Protein AF-0000000066030253 (afdb_homodimer)

pLDDT: mean 91.16, std 13.2, range [18.81, 98.69]

Radius of gyration: 34.63 Å; Cα contacts (8 Å, |Δi|>4): 1656; chains: 2; bounding box: 94×96×103 Å

InterPro domains:
  IPR012148 Aromatic prenyltransferase DMATS-type, fungi [PIRSF000509] (20-435)
  IPR017795 Aromatic prenyltransferase, NscD-like [PF11991] (37-397)
  IPR017795 Aromatic prenyltransferase, NscD-like [PTHR40627] (14-435)
  IPR017795 Aromatic prenyltransferase, NscD-like [TIGR03429] (24-435)
  IPR017795 Aromatic prenyltransferase, NscD-like [cd13929] (42-435)
  IPR033964 Aromatic prenyltransferase [SFLDS00036] (20-435)

Secondary structure (DSSP, 8-state):
----------------------HHHHHHTT---SSHHHHHHHHHHHHHHHHHHHHSTT--HHHHHHHHHHIIIIIGGGS-SPP-TTS-----TT-SSSSEEEEEEEETTEEEEEEEE----HHHHHSSS-TT--SHHHHHHHHHHHTT----HHHHHHHHHHHSPPHHHHHHHHHHS-GGG-S----EEEEEEEETTEEEEEEEE--HHHHHHHTS-HHHHHHHHHHHH-TT-TTHHHHHHHHHHHHHHS-SSHHHHTT-SEEEEEEEEESS-TTT-EEEEEEEESEESHHHHHHHHTTTTT--SHHHHHHHHHHHHHHHHHTPPPEEPPPP-S---TT--S---EEEEEEEETT-SS-EEEEEEE-TTS-HHHHHHHHHHHHHHTT-HHHHHHHHHHHHHHSTTS-TTT--SSEEEEEEEEETTTEEEEEEEE-/----------------------HHHHHHTT---SSHHHHHHHHHHHHHHHHHHHHSTT--HHHHHHHHHHIIIIIGGGS-SPP-TTS-----TT-SSSSEEEEEEEETTEEEEEEEE----HHHHHSSS-TT--SHHHHHHHHHHHTT----HHHHHHHHHHHSPPHHHHHHHHHHS-GGG-S----EEEEEEEETTEEEEEEEE--HHHHHHHTS-HHHHHHHHHHHH-TT-TTHHHHHHHHHHHHHHS-SSHHHHTT-SEEEEEEEEESS-TTT-EEEEEEEESEESHHHHHHHHTTTTT--SHHHHHHHHHHHHHHHHHTPPPEEPPPP-S---TT--S---EEEEEEEETT-SS-EEEEEEE-TTS-HHHHHHHHHHHHHHTT-HHHHHHHHHHHHHHSTTS-TTT--SSEEEEEEEEETTTEEEEEEEE-

Structure (mmCIF, N/CA/C/O backbone):
data_AF-0000000066030253-model_v1
#
loop_
_entity.id
_entity.type
_entity.pdbx_description
1 polymer 'Prenyltransferase nanD'
#
loop_
_atom_site.group_PDB
_atom_site.id
_atom_site.type_symbol
_atom_site.label_atom_id
_atom_site.label_alt_id
_atom_site.label_comp_id
_atom_site.label_asym_id
_atom_site.label_entity_id
_atom_site.label_seq_id
_atom_site.pdbx_PDB_ins_code
_atom_site.Cartn_x
_atom_site.Cartn_y
_atom_site.Cartn_z
_atom_site.occupancy
_atom_site.B_iso_or_equiv
_atom_site.auth_seq_id
_atom_site.auth_comp_id
_atom_site.auth_asym_id
_atom_site.auth_atom_id
_atom_site.pdbx_PDB_model_num
ATOM 1 N N . MET A 1 1 ? 11.656 -17.781 67.688 1 18.81 1 MET A N 1
ATOM 2 C CA . MET A 1 1 ? 12.453 -17.172 66.625 1 18.81 1 MET A CA 1
ATOM 3 C C . MET A 1 1 ? 12.305 -17.953 65.312 1 18.81 1 MET A C 1
ATOM 5 O O . MET A 1 1 ? 12.93 -19 65.125 1 18.81 1 MET A O 1
ATOM 9 N N . ALA A 1 2 ? 10.984 -18.094 65 1 29.27 2 ALA A N 1
ATOM 10 C CA . ALA A 1 2 ? 10.617 -18.812 63.75 1 29.27 2 ALA A CA 1
ATOM 11 C C . ALA A 1 2 ? 11.281 -18.172 62.531 1 29.27 2 ALA A C 1
ATOM 13 O O . ALA A 1 2 ? 11.219 -16.969 62.344 1 29.27 2 ALA A O 1
ATOM 14 N N . ILE A 1 3 ? 12.383 -18.828 61.969 1 27.61 3 ILE A N 1
ATOM 15 C CA . ILE A 1 3 ? 13.18 -18.469 60.812 1 27.61 3 ILE A CA 1
ATOM 16 C C . ILE A 1 3 ? 12.281 -18.312 59.594 1 27.61 3 ILE A C 1
ATOM 18 O O . ILE A 1 3 ? 11.609 -19.266 59.188 1 27.61 3 ILE A O 1
ATOM 22 N N . ILE A 1 4 ? 11.789 -17.094 59.344 1 32.75 4 ILE A N 1
ATOM 23 C CA . ILE A 1 4 ? 11.023 -16.75 58.156 1 32.75 4 ILE A CA 1
ATOM 24 C C . ILE A 1 4 ? 11.859 -17.031 56.906 1 32.75 4 ILE A C 1
ATOM 26 O O . ILE A 1 4 ? 12.945 -16.469 56.75 1 32.75 4 ILE A O 1
ATOM 30 N N . GLU A 1 5 ? 11.75 -18.234 56.406 1 33.09 5 GLU A N 1
ATOM 31 C CA . GLU A 1 5 ? 12.406 -18.594 55.156 1 33.09 5 GLU A CA 1
ATOM 32 C C . GLU A 1 5 ? 12.062 -17.594 54.031 1 33.09 5 GLU A C 1
ATOM 34 O O . GLU A 1 5 ? 10.898 -17.25 53.844 1 33.09 5 GLU A O 1
ATOM 39 N N . PRO A 1 6 ? 13.078 -16.797 53.562 1 33.38 6 PRO A N 1
ATOM 40 C CA . PRO A 1 6 ? 12.906 -15.812 52.5 1 33.38 6 PRO A CA 1
ATOM 41 C C . PRO A 1 6 ? 12.336 -16.438 51.219 1 33.38 6 PRO A C 1
ATOM 43 O O . PRO A 1 6 ? 12.789 -17.5 50.781 1 33.38 6 PRO A O 1
ATOM 46 N N . GLN A 1 7 ? 11.039 -16.234 51 1 31.19 7 GLN A N 1
ATOM 47 C CA . GLN A 1 7 ? 10.414 -16.609 49.719 1 31.19 7 GLN A CA 1
ATOM 48 C C . GLN A 1 7 ? 11.141 -15.977 48.562 1 31.19 7 GLN A C 1
ATOM 50 O O . GLN A 1 7 ? 11.188 -14.75 48.438 1 31.19 7 GLN A O 1
ATOM 55 N N . MET A 1 8 ? 12.234 -16.641 48.094 1 31.48 8 MET A N 1
ATOM 56 C CA . MET A 1 8 ? 12.859 -16.219 46.844 1 31.48 8 MET A CA 1
ATOM 57 C C . MET A 1 8 ? 11.836 -16.141 45.719 1 31.48 8 MET A C 1
ATOM 59 O O . MET A 1 8 ? 11.211 -17.141 45.375 1 31.48 8 MET A O 1
ATOM 63 N N . GLU A 1 9 ? 11.094 -15.008 45.656 1 31.52 9 GLU A N 1
ATOM 64 C CA . GLU A 1 9 ? 10.273 -14.742 44.469 1 31.52 9 GLU A CA 1
ATOM 65 C C . GLU A 1 9 ? 11.102 -14.82 43.188 1 31.52 9 GLU A C 1
ATOM 67 O O . GLU A 1 9 ? 12.016 -14.016 43 1 31.52 9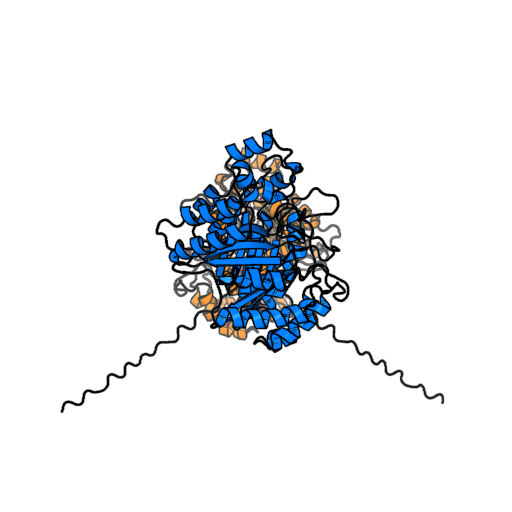 GLU A O 1
ATOM 72 N N . ASN A 1 10 ? 11.508 -15.984 42.781 1 31.47 10 ASN A N 1
ATOM 73 C CA . ASN A 1 10 ? 12.109 -16.141 41.438 1 31.47 10 ASN A CA 1
ATOM 74 C C . ASN A 1 10 ? 11.227 -15.531 40.344 1 31.47 10 ASN A C 1
ATOM 76 O O . ASN A 1 10 ? 10.258 -16.156 39.906 1 31.47 10 ASN A O 1
ATOM 80 N N . GLN A 1 11 ? 10.953 -14.164 40.438 1 31.77 11 GLN A N 1
ATOM 81 C CA . GLN A 1 11 ? 10.258 -13.531 39.312 1 31.77 11 GLN A CA 1
ATOM 82 C C . GLN A 1 11 ? 11.008 -13.75 38 1 31.77 11 GLN A C 1
ATOM 84 O O . GLN A 1 11 ? 11.953 -13.016 37.688 1 31.77 11 GLN A O 1
ATOM 89 N N . ASN A 1 12 ? 11.328 -14.938 37.688 1 32.12 12 ASN A N 1
ATOM 90 C CA . ASN A 1 12 ? 11.773 -15.141 36.312 1 32.12 12 ASN A CA 1
ATOM 91 C C . ASN A 1 12 ? 10.797 -14.523 35.312 1 32.12 12 ASN A C 1
ATOM 93 O O . ASN A 1 12 ? 9.836 -15.172 34.875 1 32.12 12 ASN A O 1
ATOM 97 N N . THR A 1 13 ? 10.484 -13.195 35.5 1 33.19 13 THR A N 1
ATOM 98 C CA . THR A 1 13 ? 9.758 -12.586 34.375 1 33.19 13 THR A CA 1
ATOM 99 C C . THR A 1 13 ? 10.5 -12.797 33.062 1 33.19 13 THR A C 1
ATOM 101 O O . THR A 1 13 ? 11.633 -12.336 32.906 1 33.19 13 THR A O 1
ATOM 104 N N . ILE A 1 14 ? 10.281 -13.836 32.406 1 36.03 14 ILE A N 1
ATOM 105 C CA . ILE A 1 14 ? 10.75 -13.984 31.016 1 36.03 14 ILE A CA 1
ATOM 106 C C . ILE A 1 14 ? 10.492 -12.695 30.25 1 36.03 14 ILE A C 1
ATOM 108 O O . ILE A 1 14 ? 9.367 -12.188 30.234 1 36.03 14 ILE A O 1
ATOM 112 N N . PRO A 1 15 ? 11.539 -11.953 30.062 1 37.56 15 PRO A N 1
ATOM 113 C CA . PRO A 1 15 ? 11.312 -10.75 29.25 1 37.56 15 PRO A CA 1
ATOM 114 C C . PRO A 1 15 ? 10.461 -11.023 28.016 1 37.56 15 PRO A C 1
ATOM 116 O O . PRO A 1 15 ? 10.719 -11.984 27.281 1 37.56 15 PRO A O 1
ATOM 119 N N . ILE A 1 16 ? 9.281 -10.742 28.031 1 37.81 16 ILE A N 1
ATOM 120 C CA . ILE A 1 16 ? 8.484 -10.789 26.797 1 37.81 16 ILE A CA 1
ATOM 121 C C . ILE A 1 16 ? 9.234 -10.094 25.672 1 37.81 16 ILE A C 1
ATOM 123 O O . ILE A 1 16 ? 9.422 -8.875 25.703 1 37.81 16 ILE A O 1
ATOM 127 N N . TYR A 1 17 ? 10.234 -10.57 25.203 1 42.41 17 TYR A N 1
ATOM 128 C CA . TYR A 1 17 ? 10.844 -10 24 1 42.41 17 TYR A CA 1
ATOM 129 C C . TYR A 1 17 ? 9.773 -9.609 22.984 1 42.41 17 TYR A C 1
ATOM 131 O O . TYR A 1 17 ? 8.969 -10.445 22.562 1 42.41 17 TYR A O 1
ATOM 139 N N . ALA A 1 18 ? 9.414 -8.469 23.156 1 53.91 18 ALA A N 1
ATOM 140 C CA . ALA A 1 18 ? 8.461 -7.863 22.219 1 53.91 18 ALA A CA 1
ATOM 141 C C . ALA A 1 18 ? 8.797 -8.234 20.781 1 53.91 18 ALA A C 1
ATOM 143 O O . ALA A 1 18 ? 9.938 -8.07 20.344 1 53.91 18 ALA A O 1
ATOM 144 N N . ARG A 1 19 ? 8.023 -9.141 20.109 1 74.5 19 ARG A N 1
ATOM 145 C CA . ARG A 1 19 ? 8.195 -9.578 18.734 1 74.5 19 ARG A CA 1
ATOM 146 C C . ARG A 1 19 ? 8.484 -8.406 17.812 1 74.5 19 ARG A C 1
ATOM 148 O O . ARG A 1 19 ? 7.867 -7.344 17.922 1 74.5 19 ARG A O 1
ATOM 155 N N . GLU A 1 20 ? 9.594 -8.461 17.016 1 86.56 20 GLU A N 1
ATOM 156 C CA . GLU A 1 20 ? 9.992 -7.434 16.062 1 86.56 20 GLU A CA 1
ATOM 157 C C . GLU A 1 20 ? 8.898 -7.184 15.023 1 86.56 20 GLU A C 1
ATOM 159 O O . GLU A 1 20 ? 8.266 -8.125 14.547 1 86.56 20 GLU A O 1
ATOM 164 N N . GLU A 1 21 ? 8.625 -5.988 14.797 1 92.88 21 GLU A N 1
ATOM 165 C CA . GLU A 1 21 ? 7.641 -5.598 13.797 1 92.88 21 GLU A CA 1
ATOM 166 C C . GLU A 1 21 ? 8.039 -6.102 12.406 1 92.88 21 GLU A C 1
ATOM 168 O O . GLU A 1 21 ? 9.211 -6.047 12.039 1 92.88 21 GLU A O 1
ATOM 173 N N . THR A 1 22 ? 7.051 -6.656 11.68 1 95.62 22 THR A N 1
ATOM 174 C CA . THR A 1 22 ? 7.277 -7.18 10.336 1 95.62 22 THR A CA 1
ATOM 175 C C . THR A 1 22 ? 6.559 -6.328 9.297 1 95.62 22 THR A C 1
ATOM 177 O O . THR A 1 22 ? 5.68 -5.531 9.641 1 95.62 22 THR A O 1
ATOM 180 N N . PRO A 1 23 ? 6.965 -6.445 8.039 1 97.69 23 PRO A N 1
ATOM 181 C CA . PRO A 1 23 ? 6.234 -5.754 6.973 1 97.69 23 PRO A CA 1
ATOM 182 C C . PRO A 1 23 ? 4.734 -6.051 6.996 1 97.69 23 PRO A C 1
ATOM 184 O O . PRO A 1 23 ? 3.924 -5.164 6.711 1 97.69 23 PRO A O 1
ATOM 187 N N . TYR A 1 24 ? 4.344 -7.266 7.336 1 97.62 24 TYR A N 1
ATOM 188 C CA . TYR A 1 24 ? 2.93 -7.609 7.438 1 97.62 24 TYR A CA 1
ATOM 189 C C . TYR A 1 24 ? 2.242 -6.77 8.516 1 97.62 24 TYR A C 1
ATOM 191 O O . TYR A 1 24 ? 1.151 -6.242 8.289 1 97.62 24 TYR A O 1
ATOM 199 N N . ASP A 1 25 ? 2.854 -6.672 9.641 1 97 25 ASP A N 1
ATOM 200 C CA . ASP A 1 25 ? 2.295 -5.875 10.727 1 97 25 ASP A CA 1
ATOM 201 C C . ASP A 1 25 ? 2.096 -4.422 10.297 1 97 25 ASP A C 1
ATOM 203 O O . ASP A 1 25 ? 1.035 -3.842 10.531 1 97 25 ASP A O 1
ATOM 207 N N . THR A 1 26 ? 3.127 -3.867 9.75 1 97.31 26 THR A N 1
ATOM 208 C CA . THR A 1 26 ? 3.143 -2.463 9.344 1 97.31 26 THR A CA 1
ATOM 209 C C . THR A 1 26 ? 2.07 -2.188 8.297 1 97.31 26 THR A C 1
ATOM 211 O O . THR A 1 26 ? 1.274 -1.258 8.445 1 97.31 26 THR A O 1
ATOM 214 N N . LEU A 1 27 ? 2.047 -3 7.25 1 97.94 27 LEU A N 1
ATOM 215 C CA . LEU A 1 27 ? 1.118 -2.787 6.145 1 97.94 27 LEU A CA 1
ATOM 216 C C . LEU A 1 27 ? -0.323 -3.002 6.594 1 97.94 27 LEU A C 1
ATOM 218 O O . LEU A 1 27 ? -1.243 -2.369 6.074 1 97.94 27 LEU A O 1
ATOM 222 N N . SER A 1 28 ? -0.516 -3.879 7.578 1 97.12 28 SER A N 1
ATOM 223 C CA . SER A 1 28 ? -1.854 -4.145 8.094 1 97.12 28 SER A CA 1
ATOM 224 C C . SER A 1 28 ? -2.432 -2.916 8.789 1 97.12 28 SER A C 1
ATOM 226 O O . SER A 1 28 ? -3.646 -2.812 8.977 1 97.12 28 SER A O 1
ATOM 228 N N . LYS A 1 29 ? -1.572 -1.98 9.172 1 94.62 29 LYS A N 1
ATOM 229 C CA . LYS A 1 29 ? -2.025 -0.758 9.836 1 94.62 29 LYS A CA 1
ATOM 230 C C . LYS A 1 29 ? -2.574 0.241 8.82 1 94.62 29 LYS A C 1
ATOM 232 O O . LYS A 1 29 ? -3.334 1.144 9.18 1 94.62 29 LYS A O 1
ATOM 237 N N . VAL A 1 30 ? -2.15 0.11 7.562 1 95.5 30 VAL A N 1
ATOM 238 C CA . VAL A 1 30 ? -2.412 1.215 6.645 1 95.5 30 VAL A CA 1
ATOM 239 C C . VAL A 1 30 ? -3.287 0.732 5.492 1 95.5 30 VAL A C 1
ATOM 241 O O . VAL A 1 30 ? -3.967 1.532 4.844 1 95.5 30 VAL A O 1
ATOM 244 N N . LEU A 1 31 ? -3.303 -0.567 5.238 1 96.44 31 LEU A N 1
ATOM 245 C CA . LEU A 1 31 ? -4.066 -1.086 4.109 1 96.44 31 LEU A CA 1
ATOM 246 C C . LEU A 1 31 ? -5.547 -1.195 4.457 1 96.44 31 LEU A C 1
ATOM 248 O O . LEU A 1 31 ? -5.898 -1.567 5.578 1 96.44 31 LEU A O 1
ATOM 252 N N . THR A 1 32 ? -6.379 -0.826 3.498 1 93.94 32 THR A N 1
ATOM 253 C CA . THR A 1 32 ? -7.816 -1.078 3.539 1 93.94 32 THR A CA 1
ATOM 254 C C . THR A 1 32 ? -8.258 -1.869 2.314 1 93.94 32 THR A C 1
ATOM 256 O O . THR A 1 32 ? -7.676 -1.74 1.237 1 93.94 32 THR A O 1
ATOM 259 N N . PHE A 1 33 ? -9.266 -2.66 2.504 1 95.38 33 PHE A N 1
ATOM 260 C CA . PHE A 1 33 ? -9.742 -3.512 1.418 1 95.38 33 PHE A CA 1
ATOM 261 C C . PHE A 1 33 ? -11.195 -3.207 1.087 1 95.38 33 PHE A C 1
ATOM 263 O O . PHE A 1 33 ? -11.969 -2.82 1.966 1 95.38 33 PHE A O 1
ATOM 270 N N . SER A 1 34 ? -11.586 -3.389 -0.087 1 93.56 34 SER A N 1
ATOM 271 C CA . SER A 1 34 ? -12.867 -2.957 -0.619 1 93.56 34 SER A CA 1
ATOM 272 C C . SER A 1 34 ? -14 -3.844 -0.112 1 93.56 34 SER A C 1
ATOM 274 O O . SER A 1 34 ? -15.172 -3.447 -0.145 1 93.56 34 SER A O 1
ATOM 276 N N . ASN A 1 35 ? -13.688 -5.066 0.256 1 94.12 35 ASN A N 1
ATOM 277 C CA . ASN A 1 35 ? -14.703 -5.988 0.75 1 94.12 35 ASN A CA 1
ATOM 278 C C . ASN A 1 35 ? -14.102 -7.031 1.691 1 94.12 35 ASN A C 1
ATOM 280 O O . ASN A 1 35 ? -12.883 -7.121 1.829 1 94.12 35 ASN A O 1
ATOM 284 N N . ILE A 1 36 ? -14.945 -7.785 2.303 1 94.5 36 ILE A N 1
ATOM 285 C CA . ILE A 1 36 ? -14.555 -8.719 3.355 1 94.5 36 ILE A CA 1
ATOM 286 C C . ILE A 1 36 ? -13.719 -9.852 2.756 1 94.5 36 ILE A C 1
ATOM 288 O O . ILE A 1 36 ? -12.805 -10.367 3.404 1 94.5 36 ILE A O 1
ATOM 292 N N . ASP A 1 37 ? -13.953 -10.281 1.503 1 94.56 37 ASP A N 1
ATOM 293 C CA . ASP A 1 37 ? -13.195 -11.344 0.865 1 94.56 37 ASP A CA 1
ATOM 294 C C . ASP A 1 37 ? -11.727 -10.945 0.685 1 94.56 37 ASP A C 1
ATOM 296 O O . ASP A 1 37 ? -10.828 -11.727 0.99 1 94.56 37 ASP A O 1
ATOM 300 N N . GLN A 1 38 ? -11.562 -9.742 0.22 1 96.94 38 GLN A N 1
ATOM 301 C CA . GLN A 1 38 ? -10.203 -9.242 0.047 1 96.94 38 GLN A CA 1
ATOM 302 C C . GLN A 1 38 ? -9.469 -9.156 1.385 1 96.94 38 GLN A C 1
ATOM 304 O O . GLN A 1 38 ? -8.297 -9.516 1.479 1 96.94 38 GLN A O 1
ATOM 309 N N . GLU A 1 39 ? -10.148 -8.711 2.348 1 97.25 39 GLU A N 1
ATOM 310 C CA . GLU A 1 39 ? -9.555 -8.648 3.68 1 97.25 39 GLU A CA 1
ATOM 311 C C . GLU A 1 39 ? -9.18 -10.039 4.184 1 97.25 39 GLU A C 1
ATOM 313 O O . GLU A 1 39 ? -8.148 -10.211 4.844 1 97.25 39 GLU A O 1
ATOM 318 N N . GLU A 1 40 ? -10 -10.984 3.906 1 95.88 40 GLU A N 1
ATOM 319 C CA . GLU A 1 40 ? -9.719 -12.352 4.328 1 95.88 40 GLU A CA 1
ATOM 320 C C . GLU A 1 40 ? -8.477 -12.898 3.635 1 95.88 40 GLU A C 1
ATOM 322 O O . GLU A 1 40 ? -7.672 -13.602 4.254 1 95.88 40 GLU A O 1
ATOM 327 N N . TYR A 1 41 ? -8.312 -12.609 2.348 1 97.06 41 TYR A N 1
ATOM 328 C CA . TYR A 1 41 ? -7.113 -13.039 1.646 1 97.06 41 TYR A CA 1
ATOM 329 C C . TYR A 1 41 ? -5.863 -12.43 2.277 1 97.06 41 TYR A C 1
ATOM 331 O O . TYR A 1 41 ? -4.816 -13.078 2.348 1 97.06 41 TYR A O 1
ATOM 339 N N . TRP A 1 42 ? -5.938 -11.156 2.725 1 98 42 TRP A N 1
ATOM 340 C CA . TRP A 1 42 ? -4.816 -10.516 3.406 1 98 42 TRP A CA 1
ATOM 341 C C . TRP A 1 42 ? -4.539 -11.195 4.746 1 98 42 TRP A C 1
ATOM 343 O O . TRP A 1 42 ? -3.404 -11.586 5.027 1 98 42 TRP A O 1
ATOM 353 N N . ARG A 1 43 ? -5.535 -11.461 5.5 1 96.06 43 ARG A N 1
ATOM 354 C CA . ARG A 1 43 ? -5.398 -11.977 6.859 1 96.06 43 ARG A CA 1
ATOM 355 C C . ARG A 1 43 ? -4.91 -13.422 6.855 1 96.06 43 ARG A C 1
ATOM 357 O O . ARG A 1 43 ? -4.148 -13.828 7.738 1 96.06 43 ARG A O 1
ATOM 364 N N . ARG A 1 44 ? -5.27 -14.133 5.844 1 93.56 44 ARG A N 1
ATOM 365 C CA . ARG A 1 44 ? -5.035 -15.57 5.887 1 93.56 44 ARG A CA 1
ATOM 366 C C . ARG A 1 44 ? -3.76 -15.938 5.133 1 93.56 44 ARG A C 1
ATOM 368 O O . ARG A 1 44 ? -3.086 -16.906 5.484 1 93.56 44 ARG A O 1
ATOM 375 N N . ILE A 1 45 ? -3.465 -15.203 4.094 1 96 45 ILE A N 1
ATOM 376 C CA . ILE A 1 45 ? -2.391 -15.641 3.209 1 96 45 ILE A CA 1
ATOM 377 C C . ILE A 1 45 ? -1.152 -14.781 3.434 1 96 45 ILE A C 1
ATOM 379 O O . ILE A 1 45 ? -0.026 -15.281 3.406 1 96 45 ILE A O 1
ATOM 383 N N . ALA A 1 46 ? -1.314 -13.477 3.713 1 97.44 46 ALA A N 1
ATOM 384 C CA . ALA A 1 46 ? -0.207 -12.523 3.756 1 97.44 46 ALA A CA 1
ATOM 385 C C . ALA A 1 46 ? 0.769 -12.867 4.879 1 97.44 46 ALA A C 1
ATOM 387 O O . ALA A 1 46 ? 1.979 -12.68 4.734 1 97.44 46 ALA A O 1
ATOM 388 N N . PRO A 1 47 ? 0.319 -13.359 6.047 1 95.94 47 PRO A N 1
ATOM 389 C CA . PRO A 1 47 ? 1.296 -13.742 7.07 1 95.94 47 PRO A CA 1
ATOM 390 C C . PRO A 1 47 ? 2.27 -14.812 6.582 1 95.94 47 PRO A C 1
ATOM 392 O O . PRO A 1 47 ? 3.471 -14.727 6.848 1 95.94 47 PRO A O 1
ATOM 395 N N . LEU A 1 48 ? 1.788 -15.789 5.879 1 95.56 48 LEU A N 1
ATOM 396 C CA . LEU A 1 48 ? 2.641 -16.828 5.328 1 95.56 48 LEU A CA 1
ATOM 397 C C . LEU A 1 48 ? 3.605 -16.25 4.293 1 95.56 48 LEU A C 1
ATOM 399 O O . LEU A 1 48 ? 4.805 -16.547 4.332 1 95.56 48 LEU A O 1
ATOM 403 N N . LEU A 1 49 ? 3.049 -15.438 3.363 1 97.12 49 LEU A N 1
ATOM 404 C CA . LEU A 1 49 ? 3.91 -14.812 2.367 1 97.12 49 LEU A CA 1
ATOM 405 C C . LEU A 1 49 ? 5.016 -14 3.035 1 97.12 49 LEU A C 1
ATOM 407 O O . LEU A 1 49 ? 6.172 -14.047 2.607 1 97.12 49 LEU A O 1
ATOM 411 N N . GLY A 1 50 ? 4.613 -13.242 4.039 1 96.81 50 GLY A N 1
ATOM 412 C CA . GLY A 1 50 ? 5.59 -12.461 4.777 1 96.81 50 GLY A CA 1
ATOM 413 C C . GLY A 1 50 ? 6.699 -13.297 5.375 1 96.81 50 GLY A C 1
ATOM 414 O O . GLY A 1 50 ? 7.875 -12.938 5.297 1 96.81 50 GLY A O 1
ATOM 415 N N . LYS A 1 51 ? 6.379 -14.406 5.957 1 95.25 51 LYS A N 1
ATOM 416 C CA . LYS A 1 51 ? 7.367 -15.289 6.57 1 95.25 51 LYS A CA 1
ATOM 417 C C . LYS A 1 51 ? 8.266 -15.922 5.516 1 95.25 51 LYS A C 1
ATOM 419 O O . LYS A 1 51 ? 9.469 -16.078 5.73 1 95.25 51 LYS A O 1
ATOM 424 N N . LEU A 1 52 ? 7.656 -16.328 4.41 1 96.12 52 LEU A N 1
ATOM 425 C CA . LEU A 1 52 ? 8.43 -16.906 3.312 1 96.12 52 LEU A CA 1
ATOM 426 C C . LEU A 1 52 ? 9.438 -15.898 2.77 1 96.12 52 LEU A C 1
ATOM 428 O O . LEU A 1 52 ? 10.57 -16.25 2.453 1 96.12 52 LEU A O 1
ATOM 432 N N . LEU A 1 53 ? 9.016 -14.656 2.676 1 96.44 53 LEU A N 1
ATOM 433 C CA . LEU A 1 53 ? 9.906 -13.586 2.225 1 96.44 53 LEU A CA 1
ATOM 434 C C . LEU A 1 53 ? 11.031 -13.359 3.232 1 96.44 53 LEU A C 1
ATOM 436 O O . LEU A 1 53 ? 12.18 -13.141 2.848 1 96.44 53 LEU A O 1
ATOM 440 N N . GLN A 1 54 ? 10.68 -13.391 4.453 1 92.31 54 GLN A N 1
ATOM 441 C CA . GLN A 1 54 ? 11.648 -13.164 5.516 1 92.31 54 GLN A CA 1
ATOM 442 C C . GLN A 1 54 ? 12.695 -14.273 5.547 1 92.31 54 GLN A C 1
ATOM 444 O O . GLN A 1 54 ? 13.875 -14.023 5.824 1 92.31 54 GLN A O 1
ATOM 449 N N . GLN A 1 55 ? 12.258 -15.445 5.266 1 86.81 55 GLN A N 1
ATOM 450 C CA . GLN A 1 55 ? 13.133 -16.609 5.336 1 86.81 55 GLN A CA 1
ATOM 451 C C . GLN A 1 55 ? 13.938 -16.781 4.051 1 86.81 55 GLN A C 1
ATOM 453 O O . GLN A 1 55 ? 14.953 -17.469 4.035 1 86.81 55 GLN A O 1
ATOM 458 N N . GLY A 1 56 ? 13.438 -16.109 3.072 1 85.06 56 GLY A N 1
ATOM 459 C CA . GLY A 1 56 ? 14.125 -16.234 1.796 1 85.06 56 GLY A CA 1
ATOM 460 C C . GLY A 1 56 ? 15.484 -15.562 1.776 1 85.06 56 GLY A C 1
ATOM 461 O O . GLY A 1 56 ? 15.672 -14.516 2.404 1 85.06 56 GLY A O 1
ATOM 462 N N . SER A 1 57 ? 16.391 -16.109 1.193 1 74.75 57 SER A N 1
ATOM 463 C CA . SER A 1 57 ? 17.797 -15.711 1.228 1 74.75 57 SER A CA 1
ATOM 464 C C . SER A 1 57 ? 18.031 -14.43 0.425 1 74.75 57 SER A C 1
ATOM 466 O O . SER A 1 57 ? 19.031 -13.734 0.63 1 74.75 57 SER A O 1
ATOM 468 N N . ASN A 1 58 ? 17.172 -13.992 -0.244 1 81.44 58 ASN A N 1
ATOM 469 C CA . ASN A 1 58 ? 17.531 -12.984 -1.233 1 81.44 58 ASN A CA 1
ATOM 470 C C . ASN A 1 58 ? 16.578 -11.781 -1.173 1 81.44 58 ASN A C 1
ATOM 472 O O . ASN A 1 58 ? 16.391 -11.094 -2.172 1 81.44 58 ASN A O 1
ATOM 476 N N . TYR A 1 59 ? 15.969 -11.609 -0.034 1 94.44 59 TYR A N 1
ATOM 477 C CA . TYR A 1 59 ? 15.062 -10.469 -0.027 1 94.44 59 TYR A CA 1
ATOM 478 C C . TYR A 1 59 ? 15.477 -9.445 1.031 1 94.44 59 TYR A C 1
ATOM 480 O O . TYR A 1 59 ? 15.516 -9.766 2.223 1 94.44 59 TYR A O 1
ATOM 488 N N . THR A 1 60 ? 15.797 -8.281 0.634 1 95.81 60 THR A N 1
ATOM 489 C CA . THR A 1 60 ? 16 -7.168 1.555 1 95.81 60 THR A CA 1
ATOM 490 C C . THR A 1 60 ? 14.688 -6.738 2.188 1 95.81 60 THR A C 1
ATOM 492 O O . THR A 1 60 ? 13.609 -7.148 1.744 1 95.81 60 THR A O 1
ATOM 495 N N . ILE A 1 61 ? 14.766 -5.938 3.24 1 96.56 61 ILE A N 1
ATOM 496 C CA . ILE A 1 61 ? 13.562 -5.422 3.889 1 96.56 61 ILE A CA 1
ATOM 497 C C . ILE A 1 61 ? 12.719 -4.652 2.877 1 96.56 61 ILE A C 1
ATOM 499 O O . ILE A 1 61 ? 11.484 -4.738 2.891 1 96.56 61 ILE A O 1
ATOM 503 N N . HIS A 1 62 ? 13.344 -3.881 1.975 1 97.69 62 HIS A N 1
ATOM 504 C CA . HIS A 1 62 ? 12.648 -3.137 0.934 1 97.69 62 HIS A CA 1
ATOM 505 C C . HIS A 1 62 ? 11.922 -4.078 -0.026 1 97.69 62 HIS A C 1
ATOM 507 O O . HIS A 1 62 ? 10.789 -3.814 -0.422 1 97.69 62 HIS A O 1
ATOM 513 N N . GLN A 1 63 ? 12.57 -5.184 -0.332 1 97.44 63 GLN A N 1
ATOM 514 C CA . GLN A 1 63 ? 11.969 -6.137 -1.256 1 97.44 63 GLN A CA 1
ATOM 515 C C . GLN A 1 63 ? 10.812 -6.887 -0.6 1 97.44 63 GLN A C 1
ATOM 517 O O . GLN A 1 63 ? 9.828 -7.23 -1.265 1 97.44 63 GLN A O 1
ATOM 522 N N . GLN A 1 64 ? 10.914 -7.152 0.677 1 98 64 GLN A N 1
ATOM 523 C CA . GLN A 1 64 ? 9.789 -7.734 1.405 1 98 64 GLN A CA 1
ATOM 524 C C . GLN A 1 64 ? 8.562 -6.828 1.347 1 98 64 GLN A C 1
ATOM 526 O O . GLN A 1 64 ? 7.457 -7.289 1.064 1 98 64 GLN A O 1
ATOM 531 N N . TYR A 1 65 ? 8.773 -5.477 1.57 1 98.38 65 TYR A N 1
ATOM 532 C CA . TYR A 1 65 ? 7.684 -4.512 1.452 1 98.38 65 TYR A CA 1
ATOM 533 C C . TYR A 1 65 ? 7.152 -4.461 0.024 1 98.38 65 TYR A C 1
ATOM 535 O O . TYR A 1 65 ? 5.941 -4.398 -0.194 1 98.38 65 TYR A O 1
ATOM 543 N N . GLN A 1 66 ? 8.055 -4.477 -0.921 1 97.94 66 GLN A N 1
ATOM 544 C CA . GLN A 1 66 ? 7.676 -4.414 -2.328 1 97.94 66 GLN A CA 1
ATOM 545 C C . GLN A 1 66 ? 6.715 -5.547 -2.688 1 97.94 66 GLN A C 1
ATOM 547 O O . GLN A 1 66 ? 5.637 -5.301 -3.234 1 97.94 66 GLN A O 1
ATOM 552 N N . HIS A 1 67 ? 7.055 -6.734 -2.357 1 98.06 67 HIS A N 1
ATOM 553 C CA . HIS A 1 67 ? 6.301 -7.898 -2.799 1 98.06 67 HIS A CA 1
ATOM 554 C C . HIS A 1 67 ? 5 -8.039 -2.018 1 98.06 67 HIS A C 1
ATOM 556 O O . HIS A 1 67 ? 3.975 -8.438 -2.576 1 98.06 67 HIS A O 1
ATOM 562 N N . LEU A 1 68 ? 5.016 -7.738 -0.728 1 98.25 68 LEU A N 1
ATOM 563 C CA . LEU A 1 68 ? 3.787 -7.816 0.054 1 98.25 68 LEU A CA 1
ATOM 564 C C . LEU A 1 68 ? 2.797 -6.738 -0.379 1 98.25 68 LEU A C 1
ATOM 566 O O . LEU A 1 68 ? 1.59 -6.984 -0.429 1 98.25 68 LEU A O 1
ATOM 570 N N . CYS A 1 69 ? 3.33 -5.504 -0.679 1 97.94 69 CYS A N 1
ATOM 571 C CA . CYS A 1 69 ? 2.471 -4.445 -1.201 1 97.94 69 CYS A CA 1
ATOM 572 C C . CYS A 1 69 ? 1.881 -4.84 -2.551 1 97.94 69 CYS A C 1
ATOM 574 O O . CYS A 1 69 ? 0.699 -4.605 -2.809 1 97.94 69 CYS A O 1
ATOM 576 N N . PHE A 1 70 ? 2.678 -5.41 -3.398 1 98.25 70 PHE A N 1
ATOM 577 C CA . PHE A 1 70 ? 2.201 -5.844 -4.707 1 98.25 70 PHE A CA 1
ATOM 578 C C . PHE A 1 70 ? 1.076 -6.863 -4.559 1 98.25 70 PHE A C 1
ATOM 580 O O . PHE A 1 70 ? 0.051 -6.766 -5.234 1 98.25 70 PHE A O 1
ATOM 587 N N . TYR A 1 71 ? 1.29 -7.844 -3.631 1 98.19 71 TYR A N 1
ATOM 588 C CA . TYR A 1 71 ? 0.259 -8.836 -3.357 1 98.19 71 TYR A CA 1
ATOM 589 C C . TYR A 1 71 ? -1.04 -8.172 -2.922 1 98.19 71 TYR A C 1
ATOM 591 O O . TYR A 1 71 ? -2.113 -8.492 -3.439 1 98.19 71 TYR A O 1
ATOM 599 N N . ALA A 1 72 ? -0.933 -7.227 -2.002 1 98.56 72 ALA A N 1
ATOM 600 C CA . ALA A 1 72 ? -2.105 -6.57 -1.431 1 98.56 72 ALA A CA 1
ATOM 601 C C . ALA A 1 72 ? -2.842 -5.746 -2.484 1 98.56 72 ALA A C 1
ATOM 603 O O . ALA A 1 72 ? -4.066 -5.816 -2.594 1 98.56 72 ALA A O 1
ATOM 604 N N . LEU A 1 73 ? -2.059 -5.016 -3.301 1 97.62 73 LEU A N 1
ATOM 605 C CA . LEU A 1 73 ? -2.652 -3.982 -4.141 1 97.62 73 LEU A CA 1
ATOM 606 C C . LEU A 1 73 ? -3.041 -4.547 -5.504 1 97.62 73 LEU A C 1
ATOM 608 O O . LEU A 1 73 ? -3.998 -4.074 -6.125 1 97.62 73 LEU A O 1
ATOM 612 N N . HIS A 1 74 ? -2.35 -5.621 -5.953 1 97.94 74 HIS A N 1
ATOM 613 C CA . HIS A 1 74 ? -2.518 -5.973 -7.359 1 97.94 74 HIS A CA 1
ATOM 614 C C . HIS A 1 74 ? -2.951 -7.426 -7.516 1 97.94 74 HIS A C 1
ATOM 616 O O . HIS A 1 74 ? -3.484 -7.812 -8.555 1 97.94 74 HIS A O 1
ATOM 622 N N . VAL A 1 75 ? -2.791 -8.242 -6.523 1 98.12 75 VAL A N 1
ATOM 623 C CA . VAL A 1 75 ? -3.148 -9.648 -6.656 1 98.12 75 VAL A CA 1
ATOM 624 C C . VAL A 1 75 ? -4.477 -9.914 -5.953 1 98.12 75 VAL A C 1
ATOM 626 O O . VAL A 1 75 ? -5.387 -10.508 -6.539 1 98.12 75 VAL A O 1
ATOM 629 N N . ILE A 1 76 ? -4.625 -9.438 -4.703 1 97.81 76 ILE A N 1
ATOM 630 C CA . ILE A 1 76 ? -5.789 -9.727 -3.875 1 97.81 76 ILE A CA 1
ATOM 631 C C . ILE A 1 76 ? -7.062 -9.32 -4.617 1 97.81 76 ILE A C 1
ATOM 633 O O . ILE A 1 76 ? -8.031 -10.086 -4.66 1 97.81 76 ILE A O 1
ATOM 637 N N . PRO A 1 77 ? -7.098 -8.125 -5.324 1 97.19 77 PRO A N 1
ATOM 638 C CA . PRO A 1 77 ? -8.336 -7.73 -6.004 1 97.19 77 PRO A CA 1
ATOM 639 C C . PRO A 1 77 ? -8.719 -8.695 -7.125 1 97.19 77 PRO A C 1
ATOM 641 O O . PRO A 1 77 ? -9.836 -8.625 -7.645 1 97.19 77 PRO A O 1
ATOM 644 N N . LEU A 1 78 ? -7.82 -9.578 -7.48 1 97.12 78 LEU A N 1
ATOM 645 C CA . LEU A 1 78 ? -8.039 -10.469 -8.617 1 97.12 78 LEU A CA 1
ATOM 646 C C . LEU A 1 78 ? -8.492 -11.852 -8.141 1 97.12 78 LEU A C 1
ATOM 648 O O . LEU A 1 78 ? -8.812 -12.719 -8.961 1 97.12 78 LEU A O 1
ATOM 652 N N . LEU A 1 79 ? -8.617 -12.094 -6.855 1 95.75 79 LEU A N 1
ATOM 653 C CA . LEU A 1 79 ? -8.766 -13.453 -6.336 1 95.75 79 LEU A CA 1
ATOM 654 C C . LEU A 1 79 ? -10.242 -13.797 -6.152 1 95.75 79 LEU A C 1
ATOM 656 O O . LEU A 1 79 ? -10.586 -14.961 -5.934 1 95.75 79 LEU A O 1
ATOM 660 N N . GLY A 1 80 ? -11.172 -12.82 -6.297 1 93.38 80 GLY A N 1
ATOM 661 C CA . GLY A 1 80 ? -12.594 -13.094 -6.16 1 93.38 80 GLY A CA 1
ATOM 662 C C . GLY A 1 80 ? -13.008 -13.398 -4.734 1 93.38 80 GLY A C 1
ATOM 663 O O . GLY A 1 80 ? -12.289 -13.078 -3.787 1 93.38 80 GLY A O 1
ATOM 664 N N . PRO A 1 81 ? -14.164 -13.953 -4.555 1 92.25 81 PRO A N 1
ATOM 665 C CA . PRO A 1 81 ? -14.672 -14.242 -3.211 1 92.25 81 PRO A CA 1
ATOM 666 C C . PRO A 1 81 ? -13.82 -15.273 -2.471 1 92.25 81 PRO A C 1
ATOM 668 O O . PRO A 1 81 ? -13.398 -16.266 -3.064 1 92.25 81 PRO A O 1
ATOM 671 N N . PHE A 1 82 ? -13.555 -15.023 -1.233 1 92.75 82 PHE A N 1
ATOM 672 C CA . PHE A 1 82 ? -12.836 -15.961 -0.382 1 92.75 82 PHE A CA 1
ATOM 673 C C . PHE A 1 82 ? -13.711 -17.156 -0.025 1 92.75 82 PHE A C 1
ATOM 675 O O . PHE A 1 82 ? -14.891 -16.984 0.305 1 92.75 82 PHE A O 1
ATOM 682 N N . PRO A 1 83 ? -13.188 -18.375 -0.094 1 88.25 83 PRO A N 1
ATOM 683 C CA . PRO A 1 83 ? -14 -19.547 0.234 1 88.25 83 PRO A CA 1
ATOM 684 C C . PRO A 1 83 ? -14.391 -19.609 1.71 1 88.25 83 PRO A C 1
ATOM 686 O O . PRO A 1 83 ? -13.523 -19.484 2.582 1 88.25 83 PRO A O 1
ATOM 689 N N . VAL A 1 84 ? -15.617 -19.703 1.944 1 85.62 84 VAL A N 1
ATOM 690 C CA . VAL A 1 84 ? -16.172 -19.844 3.287 1 85.62 84 VAL A CA 1
ATOM 691 C C . VAL A 1 84 ? -17.156 -21.016 3.312 1 85.62 84 VAL A C 1
ATOM 693 O O . VAL A 1 84 ? -17.859 -21.25 2.332 1 85.62 84 VAL A O 1
ATOM 696 N N . GLU A 1 85 ? -17.094 -21.719 4.414 1 82.12 85 GLU A N 1
ATOM 697 C CA . GLU A 1 85 ? -18.031 -22.828 4.551 1 82.12 85 GLU A CA 1
ATOM 698 C C . GLU A 1 85 ? -19.469 -22.375 4.367 1 82.12 85 GLU A C 1
ATOM 700 O O . GLU A 1 85 ? -19.875 -21.344 4.93 1 82.12 85 GLU A O 1
ATOM 705 N N . GLY A 1 86 ? -20.188 -23.078 3.529 1 80.38 86 GLY A N 1
ATOM 706 C CA . GLY A 1 86 ? -21.594 -22.781 3.338 1 80.38 86 GLY A CA 1
ATOM 707 C C . GLY A 1 86 ? -21.859 -21.859 2.17 1 80.38 86 GLY A C 1
ATOM 708 O O . GLY A 1 86 ? -23 -21.688 1.738 1 80.38 86 GLY A O 1
ATOM 709 N N . ARG A 1 87 ? -20.828 -21.281 1.724 1 81.44 87 ARG A N 1
ATOM 710 C CA . ARG A 1 87 ? -21 -20.406 0.574 1 81.44 87 ARG A CA 1
ATOM 711 C C . ARG A 1 87 ? -20.547 -21.078 -0.711 1 81.44 87 ARG A C 1
ATOM 713 O O . ARG A 1 87 ? -19.609 -21.891 -0.695 1 81.44 87 ARG A O 1
ATOM 720 N N . SER A 1 88 ? -21.297 -20.734 -1.799 1 77.12 88 SER A N 1
ATOM 721 C CA . SER A 1 88 ? -20.844 -21.219 -3.098 1 77.12 88 SER A CA 1
ATOM 722 C C . SER A 1 88 ? -19.422 -20.781 -3.389 1 77.12 88 SER A C 1
ATOM 724 O O . SER A 1 88 ? -19.031 -19.656 -3.068 1 77.12 88 SER A O 1
ATOM 726 N N . SER A 1 89 ? -18.719 -21.703 -3.834 1 75.88 89 SER A N 1
ATOM 727 C CA . 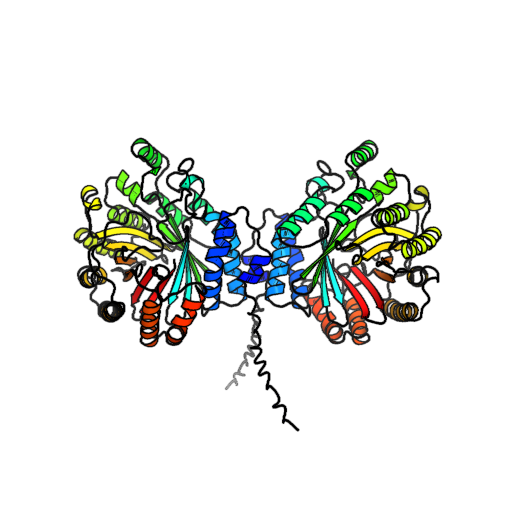SER A 1 89 ? -17.328 -21.375 -4.133 1 75.88 89 SER A CA 1
ATOM 728 C C . SER A 1 89 ? -16.922 -21.891 -5.512 1 75.88 89 SER A C 1
ATOM 730 O O . SER A 1 89 ? -17.578 -22.766 -6.078 1 75.88 89 SER A O 1
ATOM 732 N N . TYR A 1 90 ? -16.047 -21.188 -6.113 1 78.38 90 TYR A N 1
ATOM 733 C CA . TYR A 1 90 ? -15.414 -21.594 -7.363 1 78.38 90 TYR A CA 1
ATOM 734 C C . TYR A 1 90 ? -14.297 -22.609 -7.113 1 78.38 90 TYR A C 1
ATOM 736 O O . TYR A 1 90 ? -13.453 -22.406 -6.234 1 78.38 90 TYR A O 1
ATOM 744 N N . ASN A 1 91 ? -14.336 -23.75 -7.84 1 83.5 91 ASN A N 1
ATOM 745 C CA . ASN A 1 91 ? -13.305 -24.781 -7.684 1 83.5 91 ASN A CA 1
ATOM 746 C C . ASN A 1 91 ? -12.016 -24.391 -8.398 1 83.5 91 ASN A C 1
ATOM 748 O O . ASN A 1 91 ? -11.844 -24.688 -9.586 1 83.5 91 ASN A O 1
ATOM 752 N N . CYS A 1 92 ? -11.172 -23.812 -7.637 1 88.69 92 CYS A N 1
ATOM 753 C CA . CYS A 1 92 ? -9.844 -23.484 -8.148 1 88.69 92 CYS A CA 1
ATOM 754 C C . CYS A 1 92 ? -8.945 -24.719 -8.156 1 88.69 92 CYS A C 1
ATOM 756 O O . CYS A 1 92 ? -8.828 -25.422 -7.148 1 88.69 92 CYS A O 1
ATOM 758 N N . PRO A 1 93 ? -8.289 -24.938 -9.273 1 88.62 93 PRO A N 1
ATOM 759 C CA . PRO A 1 93 ? -7.469 -26.156 -9.359 1 88.62 93 PRO A CA 1
ATOM 760 C C . PRO A 1 93 ? -6.273 -26.125 -8.414 1 88.62 93 PRO A C 1
ATOM 762 O O . PRO A 1 93 ? -5.672 -27.172 -8.133 1 88.62 93 PRO A O 1
ATOM 765 N N . LEU A 1 94 ? -5.82 -25.031 -7.961 1 88.19 94 LEU A N 1
ATOM 766 C CA . LEU A 1 94 ? -4.648 -24.891 -7.098 1 88.19 94 LEU A CA 1
ATOM 767 C C . LEU A 1 94 ? -4.914 -25.484 -5.719 1 88.19 94 LEU A C 1
ATOM 769 O O . LEU A 1 94 ? -3.98 -25.875 -5.016 1 88.19 94 LEU A O 1
ATOM 773 N N . GLY A 1 95 ? -6.141 -25.656 -5.371 1 77.19 95 GLY A N 1
ATOM 774 C CA . GLY A 1 95 ? -6.465 -26.219 -4.07 1 77.19 95 GLY A CA 1
ATOM 775 C C . GLY A 1 95 ? -6.191 -25.266 -2.922 1 77.19 95 GLY A C 1
ATOM 776 O O . GLY A 1 95 ? -5.918 -24.094 -3.143 1 77.19 95 GLY A O 1
ATOM 777 N N . GLY A 1 96 ? -6.332 -25.812 -1.723 1 73 96 GLY A N 1
ATOM 778 C CA . GLY A 1 96 ? -6.098 -24.984 -0.543 1 73 96 GLY A CA 1
ATOM 779 C C . GLY A 1 96 ? -7.219 -24 -0.271 1 73 96 GLY A C 1
ATOM 780 O O . GLY A 1 96 ? -8.383 -24.281 -0.568 1 73 96 GLY A O 1
ATOM 781 N N . VAL A 1 97 ? -6.672 -22.984 0.49 1 74.56 97 VAL A N 1
ATOM 782 C CA . VAL A 1 97 ? -7.66 -21.984 0.862 1 74.56 97 VAL A CA 1
ATOM 783 C C . VAL A 1 97 ? -7.625 -20.828 -0.139 1 74.56 97 VAL A C 1
ATOM 785 O O . VAL A 1 97 ? -6.637 -20.094 -0.216 1 74.56 97 VAL A O 1
ATOM 788 N N . GLY A 1 98 ? -8.641 -20.844 -1.053 1 81.44 98 GLY A N 1
ATOM 789 C CA . GLY A 1 98 ? -8.789 -19.734 -1.98 1 81.44 98 GLY A CA 1
ATOM 790 C C . GLY A 1 98 ? -8.117 -19.984 -3.318 1 81.44 98 GLY A C 1
ATOM 791 O O . GLY A 1 98 ? -7.734 -21.109 -3.623 1 81.44 98 GLY A O 1
ATOM 792 N N . ALA A 1 99 ? -7.953 -18.969 -4.117 1 92.62 99 ALA A N 1
ATOM 793 C CA . ALA A 1 99 ? -7.512 -19.078 -5.508 1 92.62 99 ALA A CA 1
ATOM 794 C C . ALA A 1 99 ? -6.027 -18.734 -5.633 1 92.62 99 ALA A C 1
ATOM 796 O O . ALA A 1 99 ? -5.613 -18.078 -6.594 1 92.62 99 ALA A O 1
ATOM 797 N N . ILE A 1 100 ? -5.215 -19.156 -4.566 1 95.75 100 ILE A N 1
ATOM 798 C CA . ILE A 1 100 ? -3.795 -18.828 -4.582 1 95.75 100 ILE A CA 1
ATOM 799 C C . ILE A 1 100 ? -3.002 -19.938 -3.885 1 95.75 100 ILE A C 1
ATOM 801 O O . ILE A 1 100 ? -3.471 -20.516 -2.904 1 95.75 100 ILE A O 1
ATOM 805 N N . GLU A 1 101 ? -1.812 -20.234 -4.406 1 96.06 101 GLU A N 1
ATOM 806 C CA . GLU A 1 101 ? -0.922 -21.266 -3.879 1 96.06 101 GLU A CA 1
ATOM 807 C C . GLU A 1 101 ? 0.518 -20.766 -3.805 1 96.06 101 GLU A C 1
ATOM 809 O O . GLU A 1 101 ? 1.223 -20.734 -4.816 1 96.06 101 GLU A O 1
ATOM 814 N N . PRO A 1 102 ? 0.992 -20.438 -2.58 1 96.56 102 PRO A N 1
ATOM 815 C CA . PRO A 1 102 ? 2.408 -20.109 -2.412 1 96.56 102 PRO A CA 1
ATOM 816 C C . PRO A 1 102 ? 3.316 -21.328 -2.504 1 96.56 102 PRO A C 1
ATOM 818 O O . PRO A 1 102 ? 2.896 -22.438 -2.174 1 96.56 102 PRO A O 1
ATOM 821 N N . SER A 1 103 ? 4.508 -21.109 -2.947 1 96.62 103 SER A N 1
ATOM 822 C CA . SER A 1 103 ? 5.508 -22.172 -2.98 1 96.62 103 SER A CA 1
ATOM 823 C C . SER A 1 103 ? 6.902 -21.625 -2.689 1 96.62 103 SER A C 1
ATOM 825 O O . SER A 1 103 ? 7.172 -20.438 -2.904 1 96.62 103 SER A O 1
ATOM 827 N N . GLN A 1 104 ? 7.672 -22.438 -2.152 1 95.88 104 GLN A N 1
ATOM 828 C CA . GLN A 1 104 ? 9.055 -22.109 -1.825 1 95.88 104 GLN A CA 1
ATOM 829 C C . GLN A 1 104 ? 10.023 -23.031 -2.562 1 95.88 104 GLN A C 1
ATOM 831 O O . GLN A 1 104 ? 9.953 -24.25 -2.434 1 95.88 104 GLN A O 1
ATOM 836 N N . ASN A 1 105 ? 10.875 -22.406 -3.311 1 95.69 105 ASN A N 1
ATOM 837 C CA . ASN A 1 105 ? 11.883 -23.156 -4.059 1 95.69 105 ASN A CA 1
ATOM 838 C C . ASN A 1 105 ? 13.203 -23.234 -3.301 1 95.69 105 ASN A C 1
ATOM 840 O O . ASN A 1 105 ? 13.625 -22.25 -2.689 1 95.69 105 ASN A O 1
ATOM 844 N N . PHE A 1 106 ? 13.797 -24.422 -3.277 1 94.19 106 PHE A N 1
ATOM 845 C CA . PHE A 1 106 ? 15.094 -24.672 -2.666 1 94.19 106 PHE A CA 1
ATOM 846 C C . PHE A 1 106 ? 16.125 -25.047 -3.725 1 94.19 106 PHE A C 1
ATOM 848 O O . PHE A 1 106 ? 15.945 -26 -4.473 1 94.19 106 PHE A O 1
ATOM 855 N N . GLN A 1 107 ? 17.141 -24.266 -3.797 1 90 107 GLN A N 1
ATOM 856 C CA . GLN A 1 107 ? 18.266 -24.531 -4.684 1 90 107 GLN A CA 1
ATOM 857 C C . GLN A 1 107 ? 19.594 -24.156 -4.023 1 90 107 GLN A C 1
ATOM 859 O O . GLN A 1 107 ? 19.609 -23.641 -2.904 1 90 107 GLN A O 1
ATOM 864 N N . LYS A 1 108 ? 20.641 -24.438 -4.695 1 84.19 108 LYS A N 1
ATOM 865 C CA . LYS A 1 108 ? 21.969 -24.188 -4.129 1 84.19 108 LYS A CA 1
ATOM 866 C C . LYS A 1 108 ? 22.156 -22.703 -3.812 1 84.19 108 LYS A C 1
ATOM 868 O O . LYS A 1 108 ? 22.828 -22.359 -2.838 1 84.19 108 LYS A O 1
ATOM 873 N N . SER A 1 109 ? 21.531 -21.891 -4.586 1 82.12 109 SER A N 1
ATOM 874 C CA . SER A 1 109 ? 21.703 -20.453 -4.445 1 82.12 109 SER A CA 1
ATOM 875 C C . SER A 1 109 ? 20.812 -19.875 -3.352 1 82.12 109 SER A C 1
ATOM 877 O O . SER A 1 109 ? 20.953 -18.719 -2.965 1 82.12 109 SER A O 1
ATOM 879 N N . GLY A 1 110 ? 19.969 -20.766 -2.832 1 87.75 110 GLY A N 1
ATOM 880 C CA . GLY A 1 110 ? 19.094 -20.297 -1.773 1 87.75 110 GLY A CA 1
ATOM 881 C C . GLY A 1 110 ? 17.625 -20.609 -2.041 1 87.75 110 GLY A C 1
ATOM 882 O O . GLY A 1 110 ? 17.312 -21.516 -2.812 1 87.75 110 GLY A O 1
ATOM 883 N N . THR A 1 111 ? 16.797 -19.891 -1.254 1 92.62 111 THR A N 1
ATOM 884 C CA . THR A 1 111 ? 15.375 -20.125 -1.363 1 92.62 111 THR A CA 1
ATOM 885 C C . THR A 1 111 ? 14.656 -18.922 -1.974 1 92.62 111 THR A C 1
ATOM 887 O O . THR A 1 111 ? 15.094 -17.781 -1.797 1 92.62 111 THR A O 1
ATOM 890 N N . SER A 1 112 ? 13.664 -19.141 -2.74 1 93.12 112 SER A N 1
ATOM 891 C CA . SER A 1 112 ? 12.859 -18.078 -3.344 1 93.12 112 SER A CA 1
ATOM 892 C C . SER A 1 112 ? 11.367 -18.375 -3.205 1 93.12 112 SER A C 1
ATOM 894 O O . SER A 1 112 ? 10.961 -19.531 -3.08 1 93.12 112 SER A O 1
ATOM 896 N N . LEU A 1 113 ? 10.617 -17.359 -3.18 1 96.19 113 LEU A N 1
ATOM 897 C CA . LEU A 1 113 ? 9.164 -17.438 -3.078 1 96.19 113 LEU A CA 1
ATOM 898 C C . LEU A 1 113 ? 8.516 -17.312 -4.453 1 96.19 113 LEU A C 1
ATOM 900 O O . LEU A 1 113 ? 8.938 -16.5 -5.273 1 96.19 113 LEU A O 1
ATOM 904 N N . ARG A 1 114 ? 7.543 -18.141 -4.648 1 96.38 114 ARG A N 1
ATOM 905 C CA . ARG A 1 114 ? 6.617 -18.062 -5.773 1 96.38 114 ARG A CA 1
ATOM 906 C C . ARG A 1 114 ? 5.18 -18.266 -5.316 1 96.38 114 ARG A C 1
ATOM 908 O O . ARG A 1 114 ? 4.934 -18.812 -4.242 1 96.38 114 ARG A O 1
ATOM 915 N N . TYR A 1 115 ? 4.316 -17.688 -6.102 1 97.44 115 TYR A N 1
ATOM 916 C CA . TYR A 1 115 ? 2.93 -18.094 -5.879 1 97.44 115 TYR A CA 1
ATOM 917 C C . TYR A 1 115 ? 2.15 -18.094 -7.188 1 97.44 115 TYR A C 1
ATOM 919 O O . TYR A 1 115 ? 2.455 -17.344 -8.109 1 97.44 115 TYR A O 1
ATOM 927 N N . THR A 1 116 ? 1.275 -19 -7.277 1 97.81 116 THR A N 1
ATOM 928 C CA . THR A 1 116 ? 0.333 -19.141 -8.383 1 97.81 116 THR A CA 1
ATOM 929 C C . THR A 1 116 ? -1.084 -18.797 -7.934 1 97.81 116 THR A C 1
ATOM 931 O O . THR A 1 116 ? -1.475 -19.109 -6.805 1 97.81 116 THR A O 1
ATOM 934 N N . PHE A 1 117 ? -1.809 -18.109 -8.781 1 97.56 117 PHE A N 1
ATOM 935 C CA . PHE A 1 117 ? -3.195 -17.812 -8.438 1 97.56 117 PHE A CA 1
ATOM 936 C C . PHE A 1 117 ? -4.078 -17.859 -9.68 1 97.56 117 PHE A C 1
ATOM 938 O O . PHE A 1 117 ? -3.58 -17.828 -10.805 1 97.56 117 PHE A O 1
ATOM 945 N N . GLU A 1 118 ? -5.293 -18.109 -9.43 1 96.81 118 GLU A N 1
ATOM 946 C CA . GLU A 1 118 ? -6.316 -18.047 -10.469 1 96.81 118 GLU A CA 1
ATOM 947 C C . GLU A 1 118 ? -7.137 -16.766 -10.367 1 96.81 118 GLU A C 1
ATOM 949 O O . GLU A 1 118 ? -7.98 -16.625 -9.477 1 96.81 118 GLU A O 1
ATOM 954 N N . PRO A 1 119 ? -6.895 -15.828 -11.312 1 96.94 119 PRO A N 1
ATOM 955 C CA . PRO A 1 119 ? -7.809 -14.688 -11.312 1 96.94 119 PRO A CA 1
ATOM 956 C C . PRO A 1 119 ? -9.266 -15.102 -11.484 1 96.94 119 PRO A C 1
ATOM 958 O O . PRO A 1 119 ? -9.594 -15.867 -12.391 1 96.94 119 PRO A O 1
ATOM 961 N N . THR A 1 120 ? -10.109 -14.656 -10.586 1 94.56 120 THR A N 1
ATOM 962 C CA . THR A 1 120 ? -11.5 -15.078 -10.617 1 94.56 120 THR A CA 1
ATOM 963 C C . THR A 1 120 ? -12.414 -13.961 -10.117 1 94.56 120 THR A C 1
ATOM 965 O O . THR A 1 120 ? -11.969 -12.828 -9.914 1 94.56 120 THR A O 1
ATOM 968 N N . SER A 1 121 ? -13.719 -14.172 -10.195 1 91.44 121 SER A N 1
ATOM 969 C CA . SER A 1 121 ? -14.711 -13.148 -9.883 1 91.44 121 SER A CA 1
ATOM 970 C C . SER A 1 121 ? -16 -13.773 -9.352 1 91.44 121 SER A C 1
ATOM 972 O O . SER A 1 121 ? -16.172 -14.992 -9.383 1 91.44 121 SER A O 1
ATOM 974 N N . THR A 1 122 ? -16.828 -12.867 -8.906 1 89.19 122 THR A N 1
ATOM 975 C CA . THR A 1 122 ? -18.172 -13.289 -8.508 1 89.19 122 THR A CA 1
ATOM 976 C C . THR A 1 122 ? -18.922 -13.891 -9.688 1 89.19 122 THR A C 1
ATOM 978 O O . THR A 1 122 ? -19.719 -14.82 -9.508 1 89.19 122 THR A O 1
ATOM 981 N N . GLY A 1 123 ? -18.688 -13.359 -10.836 1 87.44 123 GLY A N 1
ATOM 982 C CA . GLY A 1 123 ? -19.328 -13.875 -12.031 1 87.44 123 GLY A CA 1
ATOM 983 C C . GLY A 1 123 ? -18.969 -15.32 -12.328 1 87.44 123 GLY A C 1
ATOM 984 O O . GLY A 1 123 ? -19.797 -16.094 -12.812 1 87.44 123 GLY A O 1
ATOM 985 N N . ALA A 1 124 ? -17.766 -15.703 -12.086 1 87.06 124 ALA A N 1
ATOM 986 C CA . ALA A 1 124 ? -17.328 -17.078 -12.289 1 87.06 124 ALA A CA 1
ATOM 987 C C . ALA A 1 124 ? -17.953 -18.016 -11.266 1 87.06 124 ALA A C 1
ATOM 989 O O . ALA A 1 124 ? -18.328 -19.141 -11.594 1 87.06 124 ALA A O 1
ATOM 990 N N . ILE A 1 125 ? -18.047 -17.562 -10.039 1 82.75 125 ILE A N 1
ATOM 991 C CA . ILE A 1 125 ? -18.594 -18.375 -8.953 1 82.75 125 ILE A CA 1
ATOM 992 C C . ILE A 1 125 ? -20.078 -18.594 -9.188 1 82.75 125 ILE A C 1
ATOM 994 O O . ILE A 1 125 ? -20.578 -19.719 -9.07 1 82.75 125 ILE A O 1
ATOM 998 N N . SER A 1 126 ? -20.781 -17.516 -9.555 1 80.62 126 SER A N 1
ATOM 999 C CA . SER A 1 126 ? -22.234 -17.625 -9.758 1 80.62 126 SER A CA 1
ATOM 1000 C C . SER A 1 126 ? -22.547 -18.312 -11.078 1 80.62 126 SER A C 1
ATOM 1002 O O . SER A 1 126 ? -23.641 -18.844 -11.25 1 80.62 126 SER A O 1
ATOM 1004 N N . GLY A 1 127 ? -21.641 -18.219 -11.984 1 80.25 127 GLY A N 1
ATOM 1005 C CA . GLY A 1 127 ? -21.859 -18.781 -13.312 1 80.25 127 GLY A CA 1
ATOM 1006 C C . GLY A 1 127 ? -22.703 -17.891 -14.203 1 80.25 127 GLY A C 1
ATOM 1007 O O . GLY A 1 127 ? -23.031 -18.266 -15.328 1 80.25 127 GLY A O 1
ATOM 1008 N N . ARG A 1 128 ? -23.016 -16.734 -13.805 1 81.25 128 ARG A N 1
ATOM 1009 C CA . ARG A 1 128 ? -23.969 -15.891 -14.531 1 81.25 128 ARG A CA 1
ATOM 1010 C C . ARG A 1 128 ? -23.25 -15.062 -15.602 1 81.25 128 ARG A C 1
ATOM 1012 O O . ARG A 1 128 ? -23.594 -15.141 -16.781 1 81.25 128 ARG A O 1
ATOM 1019 N N . SER A 1 129 ? -22.234 -14.414 -15.211 1 86.88 129 SER A N 1
ATOM 1020 C CA . SER A 1 129 ? -21.625 -13.477 -16.156 1 86.88 129 SER A CA 1
ATOM 1021 C C . SER A 1 129 ? -20.391 -14.07 -16.797 1 86.88 129 SER A C 1
ATOM 1023 O O . SER A 1 129 ? -20 -13.672 -17.906 1 86.88 129 SER A O 1
ATOM 1025 N N . ASP A 1 130 ? -19.797 -15.039 -16.234 1 90.75 130 ASP A N 1
ATOM 1026 C CA . ASP A 1 130 ? -18.594 -15.68 -16.75 1 90.75 130 ASP A CA 1
ATOM 1027 C C . ASP A 1 130 ? -18.469 -17.109 -16.25 1 90.75 130 ASP A C 1
ATOM 1029 O O . ASP A 1 130 ? -17.531 -17.453 -15.523 1 90.75 130 ASP A O 1
ATOM 1033 N N . PRO A 1 131 ? -19.297 -17.906 -16.719 1 90.06 131 PRO A N 1
ATOM 1034 C CA . PRO A 1 131 ? -19.391 -19.266 -16.188 1 90.06 131 PRO A CA 1
ATOM 1035 C C . PRO A 1 131 ? -18.078 -20.047 -16.312 1 90.06 131 PRO A C 1
ATOM 1037 O O . PRO A 1 131 ? -17.844 -20.984 -15.555 1 90.06 131 PRO A O 1
ATOM 1040 N N . PHE A 1 132 ? -17.156 -19.656 -17.203 1 93.81 132 PHE A N 1
ATOM 1041 C CA . PHE A 1 132 ? -15.945 -20.422 -17.422 1 93.81 132 PHE A CA 1
ATOM 1042 C C . PHE A 1 132 ? -14.711 -19.641 -16.984 1 93.81 132 PHE A C 1
ATOM 1044 O O . PHE A 1 132 ? -13.594 -19.953 -17.391 1 93.81 132 PHE A O 1
ATOM 1051 N N . ASN A 1 133 ? -14.891 -18.594 -16.234 1 92.94 133 ASN A N 1
ATOM 1052 C CA . ASN A 1 133 ? -13.828 -17.781 -15.641 1 92.94 133 ASN A CA 1
ATOM 1053 C C . ASN A 1 133 ? -12.797 -17.359 -16.688 1 92.94 133 ASN A C 1
ATOM 1055 O O . ASN A 1 133 ? -11.602 -17.562 -16.516 1 92.94 133 ASN A O 1
ATOM 1059 N N . ARG A 1 134 ? -13.258 -16.719 -17.734 1 93.31 134 ARG A N 1
ATOM 1060 C CA . ARG A 1 134 ? -12.422 -16.422 -18.891 1 93.31 134 ARG A CA 1
ATOM 1061 C C . ARG A 1 134 ? -11.938 -14.984 -18.875 1 93.31 134 ARG A C 1
ATOM 1063 O O . ARG A 1 134 ? -10.953 -14.648 -19.531 1 93.31 134 ARG A O 1
ATOM 1070 N N . PHE A 1 135 ? -12.531 -14.188 -18.125 1 92.69 135 PHE A N 1
ATOM 1071 C CA . PHE A 1 135 ? -12.344 -12.766 -18.375 1 92.69 135 PHE A CA 1
ATOM 1072 C C . PHE A 1 135 ? -11.312 -12.188 -17.406 1 92.69 135 PHE A C 1
ATOM 1074 O O . PHE A 1 135 ? -10.539 -11.297 -17.766 1 92.69 135 PHE A O 1
ATOM 1081 N N . MET A 1 136 ? -11.188 -12.672 -16.25 1 94.81 136 MET A N 1
ATOM 1082 C CA . MET A 1 136 ? -10.391 -12.039 -15.195 1 94.81 136 MET A CA 1
ATOM 1083 C C . MET A 1 136 ? -8.906 -12.148 -15.508 1 94.81 136 MET A C 1
ATOM 1085 O O . MET A 1 136 ? -8.102 -11.344 -15.031 1 94.81 136 MET A O 1
ATOM 1089 N N . ILE A 1 137 ? -8.508 -13.133 -16.312 1 96.69 137 ILE A N 1
ATOM 1090 C CA . ILE A 1 137 ? -7.098 -13.297 -16.641 1 96.69 137 ILE A CA 1
ATOM 1091 C C . ILE A 1 137 ? -6.605 -12.086 -17.422 1 96.69 137 ILE A C 1
ATOM 1093 O O . ILE A 1 137 ? -5.473 -11.641 -17.25 1 96.69 137 ILE A O 1
ATOM 1097 N N . ASP A 1 138 ? -7.402 -11.547 -18.328 1 96.44 138 ASP A N 1
ATOM 1098 C CA . ASP A 1 138 ? -7.051 -10.336 -19.062 1 96.44 138 ASP A CA 1
ATOM 1099 C C . ASP A 1 138 ? -6.883 -9.148 -18.109 1 96.44 138 ASP A C 1
ATOM 1101 O O . ASP A 1 138 ? -5.941 -8.367 -18.25 1 96.44 138 ASP A O 1
ATOM 1105 N N . ASP A 1 139 ? -7.773 -9.039 -17.188 1 95.31 139 ASP A N 1
ATOM 1106 C CA . ASP A 1 139 ? -7.699 -7.973 -16.203 1 95.31 139 ASP A CA 1
ATOM 1107 C C . ASP A 1 139 ? -6.422 -8.086 -15.367 1 95.31 139 ASP A C 1
ATOM 1109 O O . ASP A 1 139 ? -5.793 -7.074 -15.047 1 95.31 139 ASP A O 1
ATOM 1113 N N . ALA A 1 140 ? -6.113 -9.281 -15.023 1 97.44 140 ALA A N 1
ATOM 1114 C CA . ALA A 1 140 ? -4.926 -9.523 -14.211 1 97.44 140 ALA A CA 1
ATOM 1115 C C . ALA A 1 140 ? -3.662 -9.062 -14.938 1 97.44 140 ALA A C 1
ATOM 1117 O O . ALA A 1 140 ? -2.842 -8.336 -14.367 1 97.44 140 ALA A O 1
ATOM 1118 N N . LEU A 1 141 ? -3.521 -9.43 -16.156 1 97.06 141 LEU A N 1
ATOM 1119 C CA . LEU A 1 141 ? -2.314 -9.086 -16.906 1 97.06 141 LEU A CA 1
ATOM 1120 C C . LEU A 1 141 ? -2.273 -7.594 -17.219 1 97.06 141 LEU A C 1
ATOM 1122 O O . LEU A 1 141 ? -1.198 -6.992 -17.266 1 97.06 141 LEU A O 1
ATOM 1126 N N . SER A 1 142 ? -3.422 -7.02 -17.484 1 95.5 142 SER A N 1
ATOM 1127 C CA . SER A 1 142 ? -3.49 -5.57 -17.656 1 95.5 142 SER A CA 1
ATOM 1128 C C . SER A 1 142 ? -3.035 -4.84 -16.406 1 95.5 142 SER A C 1
ATOM 1130 O O . SER A 1 142 ? -2.271 -3.875 -16.484 1 95.5 142 SER A O 1
ATOM 1132 N N . ARG A 1 143 ? -3.527 -5.289 -15.328 1 95 143 ARG A N 1
ATOM 1133 C CA . ARG A 1 143 ? -3.15 -4.707 -14.047 1 95 143 ARG A CA 1
ATOM 1134 C C . ARG A 1 143 ? -1.65 -4.84 -13.805 1 95 143 ARG A C 1
ATOM 1136 O O . ARG A 1 143 ? -1.014 -3.914 -13.297 1 95 143 ARG A O 1
ATOM 1143 N N . PHE A 1 144 ? -1.086 -5.996 -14.062 1 96.38 144 PHE A N 1
ATOM 1144 C CA . PHE A 1 144 ? 0.345 -6.227 -13.906 1 96.38 144 PHE A CA 1
ATOM 1145 C C . PHE A 1 144 ? 1.147 -5.281 -14.789 1 96.38 144 PHE A C 1
ATOM 1147 O O . PHE A 1 144 ? 2.148 -4.711 -14.352 1 96.38 144 PHE A O 1
ATOM 1154 N N . ARG A 1 145 ? 0.687 -5.109 -15.969 1 93.69 145 ARG A N 1
ATOM 1155 C CA . ARG A 1 145 ? 1.367 -4.203 -16.891 1 93.69 145 ARG A CA 1
ATOM 1156 C C . ARG A 1 145 ? 1.351 -2.771 -16.359 1 93.69 145 ARG A C 1
ATOM 1158 O O . ARG A 1 145 ? 2.357 -2.066 -16.422 1 93.69 145 ARG A O 1
ATOM 1165 N N . GLN A 1 146 ? 0.225 -2.383 -15.875 1 91.12 146 GLN A N 1
ATOM 1166 C CA . GLN A 1 146 ? 0.088 -1.042 -15.32 1 91.12 146 GLN A CA 1
ATOM 1167 C C . GLN A 1 146 ? 0.995 -0.856 -14.109 1 91.12 146 GLN A C 1
ATOM 1169 O O . GLN A 1 146 ? 1.473 0.25 -13.844 1 91.12 146 GLN A O 1
ATOM 1174 N N . ALA A 1 147 ? 1.202 -1.938 -13.453 1 92.06 147 ALA A N 1
ATOM 1175 C CA . ALA A 1 147 ? 2.053 -1.898 -12.266 1 92.06 147 ALA A CA 1
ATOM 1176 C C . ALA A 1 147 ? 3.523 -2.057 -12.641 1 92.06 147 ALA A C 1
ATOM 1178 O O . ALA A 1 147 ? 4.383 -2.18 -11.766 1 92.06 147 ALA A O 1
ATOM 1179 N N . GLY A 1 148 ? 3.814 -2.168 -13.906 1 90.62 148 GLY A N 1
ATOM 1180 C CA . GLY A 1 148 ? 5.195 -2.158 -14.367 1 90.62 148 GLY A CA 1
ATOM 1181 C C . GLY A 1 148 ? 5.777 -3.547 -14.531 1 90.62 148 GLY A C 1
ATOM 1182 O O . GLY A 1 148 ? 6.977 -3.697 -14.773 1 90.62 148 GLY A O 1
ATOM 1183 N N . VAL A 1 149 ? 5.004 -4.578 -14.328 1 94.94 149 VAL A N 1
ATOM 1184 C CA . VAL A 1 149 ? 5.484 -5.938 -14.531 1 94.94 149 VAL A CA 1
ATOM 1185 C C . VAL A 1 149 ? 5.621 -6.219 -16.031 1 94.94 149 VAL A C 1
ATOM 1187 O O . VAL A 1 149 ? 4.688 -5.988 -16.797 1 94.94 149 VAL A O 1
ATOM 1190 N N . ARG A 1 1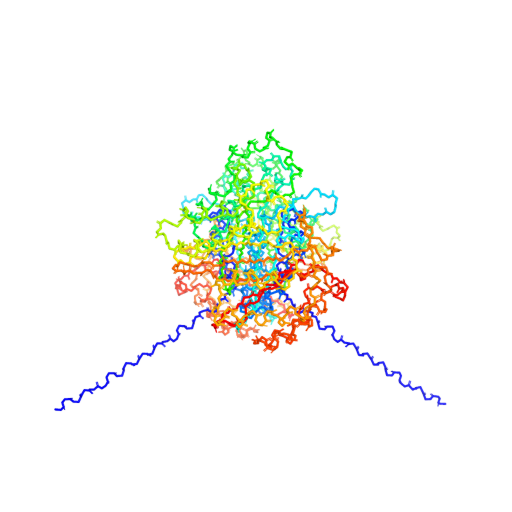50 ? 6.723 -6.727 -16.375 1 93.81 150 ARG A N 1
ATOM 1191 C CA . ARG A 1 150 ? 6.992 -6.969 -17.797 1 93.81 150 ARG A CA 1
ATOM 1192 C C . ARG A 1 150 ? 6.723 -8.43 -18.156 1 93.81 150 ARG A C 1
ATOM 1194 O O . ARG A 1 150 ? 7.051 -9.336 -17.391 1 93.81 150 ARG A O 1
ATOM 1201 N N . PHE A 1 151 ? 6.094 -8.633 -19.266 1 96.56 151 PHE A N 1
ATOM 1202 C CA . PHE A 1 151 ? 5.867 -9.945 -19.859 1 96.56 151 PHE A CA 1
ATOM 1203 C C . PHE A 1 151 ? 5.59 -9.82 -21.359 1 96.56 151 PHE A C 1
ATOM 1205 O O . PHE A 1 151 ? 5.445 -8.711 -21.875 1 96.56 151 PHE A O 1
ATOM 1212 N N . ASN A 1 152 ? 5.57 -10.883 -22.078 1 96.88 152 ASN A N 1
ATOM 1213 C CA . ASN A 1 152 ? 5.301 -10.898 -23.516 1 96.88 152 ASN A CA 1
ATOM 1214 C C . ASN A 1 152 ? 3.812 -11.062 -23.797 1 96.88 152 ASN A C 1
ATOM 1216 O O . ASN A 1 152 ? 3.275 -12.172 -23.719 1 96.88 152 ASN A O 1
ATOM 1220 N N . PRO A 1 153 ? 3.137 -10.047 -24.141 1 95.44 153 PRO A N 1
ATOM 1221 C CA . PRO A 1 153 ? 1.69 -10.125 -24.359 1 95.44 153 PRO A CA 1
ATOM 1222 C C . PRO A 1 153 ? 1.326 -10.93 -25.609 1 95.44 153 PRO A C 1
ATOM 1224 O O . PRO A 1 153 ? 0.224 -11.477 -25.688 1 95.44 153 PRO A O 1
ATOM 1227 N N . HIS A 1 154 ? 2.195 -11 -26.578 1 94.56 154 HIS A N 1
ATOM 1228 C CA . HIS A 1 154 ? 1.911 -11.742 -27.797 1 94.56 154 HIS A CA 1
ATOM 1229 C C . HIS A 1 154 ? 1.843 -13.242 -27.531 1 94.56 154 HIS A C 1
ATOM 1231 O O . HIS A 1 154 ? 0.97 -13.93 -28.062 1 94.56 154 HIS A O 1
ATOM 1237 N N . LEU A 1 155 ? 2.816 -13.672 -26.812 1 96.38 155 LEU A N 1
ATOM 1238 C CA . LEU A 1 155 ? 2.811 -15.086 -26.438 1 96.38 155 LEU A CA 1
ATOM 1239 C C . LEU A 1 155 ? 1.559 -15.43 -25.641 1 96.38 155 LEU A C 1
ATOM 1241 O O . LEU A 1 155 ? 0.949 -16.484 -25.859 1 96.38 155 LEU A O 1
ATOM 1245 N N . TYR A 1 156 ? 1.146 -14.562 -24.75 1 97.38 156 TYR A N 1
ATOM 1246 C CA . TYR A 1 156 ? -0.082 -14.734 -23.984 1 97.38 156 TYR A CA 1
ATOM 1247 C C . TYR A 1 156 ? -1.29 -14.852 -24.906 1 97.38 156 TYR A C 1
ATOM 1249 O O . TYR A 1 156 ? -2.072 -15.797 -24.797 1 97.38 156 TYR A O 1
ATOM 1257 N N . GLU A 1 157 ? -1.419 -13.938 -25.797 1 96.56 157 GLU A N 1
ATOM 1258 C CA . GLU A 1 157 ? -2.57 -13.906 -26.688 1 96.56 157 GLU A CA 1
ATOM 1259 C C . GLU A 1 157 ? -2.615 -15.141 -27.578 1 96.56 157 GLU A C 1
ATOM 1261 O O . GLU A 1 157 ? -3.691 -15.68 -27.844 1 96.56 157 GLU A O 1
ATOM 1266 N N . ALA A 1 158 ? -1.523 -15.531 -28 1 96.31 158 ALA A N 1
ATOM 1267 C CA . ALA A 1 158 ? -1.454 -16.688 -28.891 1 96.31 158 ALA A CA 1
ATOM 1268 C C . ALA A 1 158 ? -1.907 -17.953 -28.156 1 96.31 158 ALA A C 1
ATOM 1270 O O . ALA A 1 158 ? -2.688 -18.75 -28.703 1 96.31 158 ALA A O 1
ATOM 1271 N N . LEU A 1 159 ? -1.441 -18.203 -26.984 1 97.5 159 LEU A N 1
ATOM 1272 C CA . LEU A 1 159 ? -1.809 -19.391 -26.219 1 97.5 159 LEU A CA 1
ATOM 1273 C C . LEU A 1 159 ? -3.275 -19.328 -25.812 1 97.5 159 LEU A C 1
ATOM 1275 O O . LEU A 1 159 ? -3.973 -20.344 -25.844 1 97.5 159 LEU A O 1
ATOM 1279 N N . LYS A 1 160 ? -3.664 -18.156 -25.375 1 96.69 160 LYS A N 1
ATOM 1280 C CA . LYS A 1 160 ? -5.062 -17.953 -25 1 96.69 160 LYS A CA 1
ATOM 1281 C C . LYS A 1 160 ? -5.992 -18.344 -26.141 1 96.69 160 LYS A C 1
ATOM 1283 O O . LYS A 1 160 ? -6.961 -19.078 -25.938 1 96.69 160 LYS A O 1
ATOM 1288 N N . LYS A 1 161 ? -5.695 -17.875 -27.297 1 95.19 161 LYS A N 1
ATOM 1289 C CA . LYS A 1 161 ? -6.508 -18.141 -28.484 1 95.19 161 LYS A CA 1
ATOM 1290 C C . LYS A 1 161 ? -6.582 -19.625 -28.781 1 95.19 161 LYS A C 1
ATOM 1292 O O . LYS A 1 161 ? -7.621 -20.141 -29.219 1 95.19 161 LYS A O 1
ATOM 1297 N N . GLU A 1 162 ? -5.527 -20.328 -28.547 1 96.06 162 GLU A N 1
ATOM 1298 C CA . GLU A 1 162 ? -5.441 -21.734 -28.922 1 96.06 162 GLU A CA 1
ATOM 1299 C C . GLU A 1 162 ? -6.137 -22.609 -27.875 1 96.06 162 GLU A C 1
ATOM 1301 O O . GLU A 1 162 ? -6.672 -23.672 -28.219 1 96.06 162 GLU A O 1
ATOM 1306 N N . VAL A 1 163 ? -6.133 -22.203 -26.672 1 97.5 163 VAL A N 1
ATOM 1307 C CA . VAL A 1 163 ? -6.484 -23.172 -25.625 1 97.5 163 VAL A CA 1
ATOM 1308 C C . VAL A 1 163 ? -7.777 -22.75 -24.953 1 97.5 163 VAL A C 1
ATOM 1310 O O . VAL A 1 163 ? -8.594 -23.594 -24.562 1 97.5 163 VAL A O 1
ATOM 1313 N N . LEU A 1 164 ? -8.039 -21.453 -24.734 1 96.94 164 LEU A N 1
ATOM 1314 C CA . LEU A 1 164 ? -9.227 -20.984 -24.016 1 96.94 164 LEU A CA 1
ATOM 1315 C C . LEU A 1 164 ? -10.438 -20.953 -24.938 1 96.94 164 LEU A C 1
ATOM 1317 O O . LEU A 1 164 ? -10.289 -20.828 -26.156 1 96.94 164 LEU A O 1
ATOM 1321 N N . LEU A 1 165 ? -11.578 -21 -24.359 1 96.88 165 LEU A N 1
ATOM 1322 C CA . LEU A 1 165 ? -12.828 -20.984 -25.109 1 96.88 165 LEU A CA 1
ATOM 1323 C C . LEU A 1 165 ? -13.078 -19.594 -25.719 1 96.88 165 LEU A C 1
ATOM 1325 O O . LEU A 1 165 ? -12.805 -18.578 -25.078 1 96.88 165 LEU A O 1
ATOM 1329 N N . THR A 1 166 ? -13.555 -19.594 -26.906 1 95.25 166 THR A N 1
ATOM 1330 C CA . THR A 1 166 ? -14.141 -18.375 -27.484 1 95.25 166 THR A CA 1
ATOM 1331 C C . THR A 1 166 ? -15.555 -18.156 -26.953 1 95.25 166 THR A C 1
ATOM 1333 O O . THR A 1 166 ? -16.109 -19.031 -26.281 1 95.25 166 THR A O 1
ATOM 1336 N N . ASP A 1 167 ? -16.094 -17.047 -27.281 1 93.44 167 ASP A N 1
ATOM 1337 C CA . ASP A 1 167 ? -17.469 -16.766 -26.891 1 93.44 167 ASP A CA 1
ATOM 1338 C C . ASP A 1 167 ? -18.422 -17.797 -27.484 1 93.44 167 ASP A C 1
ATOM 1340 O O . ASP A 1 167 ? -19.328 -18.281 -26.797 1 93.44 167 ASP A O 1
ATOM 1344 N N . GLU A 1 168 ? -18.219 -18.094 -28.672 1 94.62 168 GLU A N 1
ATOM 1345 C CA . GLU A 1 168 ? -19.078 -19.047 -29.375 1 94.62 168 GLU A CA 1
ATOM 1346 C C . GLU A 1 168 ? -18.969 -20.453 -28.766 1 94.62 168 GLU A C 1
ATOM 1348 O O . GLU A 1 168 ? -19.969 -21.141 -28.578 1 94.62 168 GLU A O 1
ATOM 1353 N N . GLU A 1 169 ? -17.828 -20.859 -28.484 1 94.44 169 GLU A N 1
ATOM 1354 C CA . GLU A 1 169 ? -17.578 -22.172 -27.891 1 94.44 169 GLU A CA 1
ATOM 1355 C C . GLU A 1 169 ? -18.203 -22.25 -26.5 1 94.44 169 GLU A C 1
ATOM 1357 O O . GLU A 1 169 ? -18.797 -23.281 -26.141 1 94.44 169 GLU A O 1
ATOM 1362 N N . ALA A 1 170 ? -18.031 -21.234 -25.703 1 93.25 170 ALA 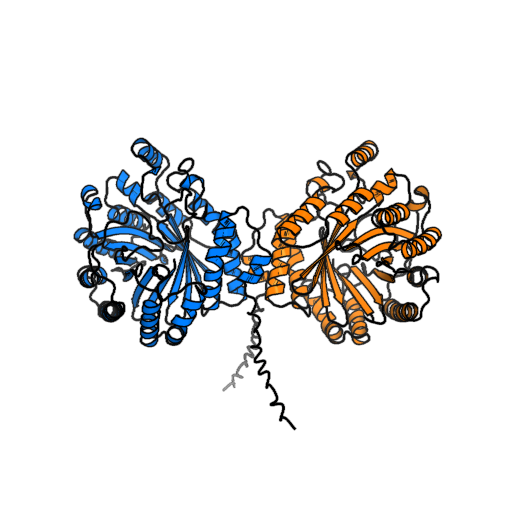A N 1
ATOM 1363 C CA . ALA A 1 170 ? -18.625 -21.172 -24.375 1 93.25 170 ALA A CA 1
ATOM 1364 C C . ALA A 1 170 ? -20.156 -21.297 -24.438 1 93.25 170 ALA A C 1
ATOM 1366 O O . ALA A 1 170 ? -20.766 -22.031 -23.641 1 93.25 170 ALA A O 1
ATOM 1367 N N . GLU A 1 171 ? -20.719 -20.609 -25.391 1 91.88 171 GLU A N 1
ATOM 1368 C CA . GLU A 1 171 ? -22.172 -20.672 -25.578 1 91.88 171 GLU A CA 1
ATOM 1369 C C . GLU A 1 171 ? -22.609 -22.094 -25.953 1 91.88 171 GLU A C 1
ATOM 1371 O O . GLU A 1 171 ? -23.656 -22.562 -25.5 1 91.88 171 GLU A O 1
ATOM 1376 N N . ALA A 1 172 ? -21.859 -22.656 -26.75 1 91.69 172 ALA A N 1
ATOM 1377 C CA . ALA A 1 172 ? -22.172 -24.016 -27.188 1 91.69 172 ALA A CA 1
ATOM 1378 C C . ALA A 1 172 ? -22.172 -24.984 -26 1 91.69 172 ALA A C 1
ATOM 1380 O O . ALA A 1 172 ? -23.031 -25.859 -25.891 1 91.69 172 ALA A O 1
ATOM 1381 N N . ILE A 1 173 ? -21.219 -24.844 -25.156 1 90.94 173 ILE A N 1
ATOM 1382 C CA . ILE A 1 173 ? -21.141 -25.719 -23.984 1 90.94 173 ILE A CA 1
ATOM 1383 C C . ILE A 1 173 ? -22.344 -25.438 -23.062 1 90.94 173 ILE A C 1
ATOM 1385 O O . ILE A 1 173 ? -22.938 -26.375 -22.531 1 90.94 173 ILE A O 1
ATOM 1389 N N . CYS A 1 174 ? -22.656 -24.172 -22.875 1 88.94 174 CYS A N 1
ATOM 1390 C CA . CYS A 1 174 ? -23.75 -23.781 -22 1 88.94 174 CYS A CA 1
ATOM 1391 C C . CYS A 1 174 ? -25.078 -24.359 -22.5 1 88.94 174 CYS A C 1
ATOM 1393 O O . CYS A 1 174 ? -25.969 -24.656 -21.703 1 88.94 174 CYS A O 1
ATOM 1395 N N . GLN A 1 175 ? -25.203 -24.562 -23.797 1 88.31 175 GLN A N 1
ATOM 1396 C CA . GLN A 1 175 ? -26.422 -25.078 -24.391 1 88.31 175 GLN A CA 1
ATOM 1397 C C . GLN A 1 175 ? -26.578 -26.578 -24.156 1 88.31 175 GLN A C 1
ATOM 1399 O O . GLN A 1 175 ? -27.688 -27.094 -24.078 1 88.31 175 GLN A O 1
ATOM 1404 N N . HIS A 1 176 ? -25.484 -27.188 -23.938 1 86.56 176 HIS A N 1
ATOM 1405 C CA . HIS A 1 176 ? -25.547 -28.641 -23.953 1 86.56 176 HIS A CA 1
ATOM 1406 C C . HIS A 1 176 ? -25.156 -29.234 -22.594 1 86.56 176 HIS A C 1
ATOM 1408 O O . HIS A 1 176 ? -25.312 -30.438 -22.375 1 86.56 176 HIS A O 1
ATOM 1414 N N . HIS A 1 177 ? -24.641 -28.422 -21.797 1 82.06 177 HIS A N 1
ATOM 1415 C CA . HIS A 1 177 ? -24.188 -28.906 -20.5 1 82.06 177 HIS A CA 1
ATOM 1416 C C . HIS A 1 177 ? -24.719 -28.047 -19.375 1 82.06 177 HIS A C 1
ATOM 1418 O O . HIS A 1 177 ? -25 -26.859 -19.562 1 82.06 177 HIS A O 1
ATOM 1424 N N . ASP A 1 178 ? -24.859 -28.734 -18.219 1 80.38 178 ASP A N 1
ATOM 1425 C CA . ASP A 1 178 ? -25.156 -28 -16.984 1 80.38 178 ASP A CA 1
ATOM 1426 C C . ASP A 1 178 ? -23.875 -27.453 -16.359 1 80.38 178 ASP A C 1
ATOM 1428 O O . ASP A 1 178 ? -23.266 -28.109 -15.523 1 80.38 178 ASP A O 1
ATOM 1432 N N . VAL A 1 179 ? -23.562 -26.266 -16.641 1 79.5 179 VAL A N 1
ATOM 1433 C CA . VAL A 1 179 ? -22.25 -25.656 -16.391 1 79.5 179 VAL A CA 1
ATOM 1434 C C . VAL A 1 179 ? -22 -25.594 -14.883 1 79.5 179 VAL A C 1
ATOM 1436 O O . VAL A 1 179 ? -20.906 -25.953 -14.43 1 79.5 179 VAL A O 1
ATOM 1439 N N . PRO A 1 180 ? -22.969 -25.234 -14.047 1 71.56 180 PRO A N 1
ATOM 1440 C CA . PRO A 1 180 ? -22.703 -25.172 -12.609 1 71.56 180 PRO A CA 1
ATOM 1441 C C . PRO A 1 180 ? -22.312 -26.516 -12.008 1 71.56 180 PRO A C 1
ATOM 1443 O O . PRO A 1 180 ? -21.719 -26.578 -10.93 1 71.56 180 PRO A O 1
ATOM 1446 N N . LYS A 1 181 ? -22.578 -27.547 -12.75 1 74 181 LYS A N 1
ATOM 1447 C CA . LYS A 1 181 ? -22.312 -28.875 -12.234 1 74 181 LYS A CA 1
ATOM 1448 C C . LYS A 1 181 ? -20.969 -29.406 -12.727 1 74 181 LYS A C 1
ATOM 1450 O O . LYS A 1 181 ? -20.531 -30.484 -12.312 1 74 181 LYS A O 1
ATOM 1455 N N . MET A 1 182 ? -20.375 -28.641 -13.547 1 78.5 182 MET A N 1
ATOM 1456 C CA . MET A 1 182 ? -19.062 -29.062 -14.031 1 78.5 182 MET A CA 1
ATOM 1457 C C . MET A 1 182 ? -18 -28.938 -12.938 1 78.5 182 MET A C 1
ATOM 1459 O O . MET A 1 182 ? -17.984 -27.953 -12.203 1 78.5 182 MET A O 1
ATOM 1463 N N . GLU A 1 183 ? -17.172 -29.922 -12.844 1 73.69 183 GLU A N 1
ATOM 1464 C CA . GLU A 1 183 ? -16.188 -30 -11.758 1 73.69 183 GLU A CA 1
ATOM 1465 C C . GLU A 1 183 ? -15.109 -28.938 -11.922 1 73.69 183 GLU A C 1
ATOM 1467 O O . GLU A 1 183 ? -14.719 -28.281 -10.945 1 73.69 183 GLU A O 1
ATOM 1472 N N . PHE A 1 184 ? -14.555 -28.906 -13.078 1 82.31 184 PHE A N 1
ATOM 1473 C CA . PHE A 1 184 ? -13.484 -27.953 -13.328 1 82.31 184 PHE A CA 1
ATOM 1474 C C . PHE A 1 184 ? -13.812 -27.062 -14.516 1 82.31 184 PHE A C 1
ATOM 1476 O O . PHE A 1 184 ? -14.133 -27.562 -15.602 1 82.31 184 PHE A O 1
ATOM 1483 N N . ARG A 1 185 ? -13.836 -25.781 -14.25 1 89.88 185 ARG A N 1
ATOM 1484 C CA . ARG A 1 185 ? -14.148 -24.828 -15.305 1 89.88 185 ARG A CA 1
ATOM 1485 C C . ARG A 1 185 ? -12.992 -23.844 -15.523 1 89.88 185 ARG A C 1
ATOM 1487 O O . ARG A 1 185 ? -13.07 -22.969 -16.375 1 89.88 185 ARG A O 1
ATOM 1494 N N . ALA A 1 186 ? -11.922 -24.109 -14.75 1 91.31 186 ALA A N 1
ATOM 1495 C CA . ALA A 1 186 ? -10.766 -23.234 -14.852 1 91.31 186 ALA A CA 1
ATOM 1496 C C . ALA A 1 186 ? -10.094 -23.359 -16.219 1 91.31 186 ALA A C 1
ATOM 1498 O O . ALA A 1 186 ? -9.992 -24.453 -16.766 1 91.31 186 ALA A O 1
ATOM 1499 N N . GLN A 1 187 ? -9.617 -22.219 -16.703 1 95.44 187 GLN A N 1
ATOM 1500 C CA . GLN A 1 187 ? -8.977 -22.281 -18.016 1 95.44 187 GLN A CA 1
ATOM 1501 C C . GLN A 1 187 ? -7.566 -21.688 -17.969 1 95.44 187 GLN A C 1
ATOM 1503 O O . GLN A 1 187 ? -6.758 -21.938 -18.875 1 95.44 187 GLN A O 1
ATOM 1508 N N . ALA A 1 188 ? -7.32 -20.828 -16.953 1 97.12 188 ALA A N 1
ATOM 1509 C CA . ALA A 1 188 ? -5.992 -20.219 -16.891 1 97.12 188 ALA A CA 1
ATOM 1510 C C . ALA A 1 188 ? -5.621 -19.844 -15.469 1 97.12 188 ALA A C 1
ATOM 1512 O O . ALA A 1 188 ? -6.488 -19.453 -14.68 1 97.12 188 ALA A O 1
ATOM 1513 N N . CYS A 1 189 ? -4.379 -19.938 -15.117 1 97.38 189 CYS A N 1
ATOM 1514 C CA . CYS A 1 189 ? -3.766 -19.438 -13.891 1 97.38 189 CYS A CA 1
ATOM 1515 C C . CYS A 1 189 ? -2.484 -18.672 -14.195 1 97.38 189 CYS A C 1
ATOM 1517 O O . CYS A 1 189 ? -1.906 -18.828 -15.273 1 97.38 189 CYS A O 1
ATOM 1519 N N . ILE A 1 190 ? -2.105 -17.828 -13.281 1 97.94 190 ILE A N 1
ATOM 1520 C CA . ILE A 1 190 ? -0.883 -17.047 -13.391 1 97.94 190 ILE A CA 1
ATOM 1521 C C . ILE A 1 190 ? 0.037 -17.344 -12.211 1 97.94 190 ILE A C 1
ATOM 1523 O O . ILE A 1 190 ? -0.425 -17.484 -11.078 1 97.94 190 ILE A O 1
ATOM 1527 N N . ALA A 1 191 ? 1.264 -17.547 -12.5 1 98 191 ALA A N 1
ATOM 1528 C CA . ALA A 1 191 ? 2.27 -17.641 -11.445 1 98 191 ALA A CA 1
ATOM 1529 C C . ALA A 1 191 ? 3.227 -16.453 -11.5 1 98 191 ALA A C 1
ATOM 1531 O O . ALA A 1 191 ? 3.545 -15.953 -12.578 1 98 191 ALA A O 1
ATOM 1532 N N . VAL A 1 192 ? 3.664 -16.047 -10.367 1 97.56 192 VAL A N 1
ATOM 1533 C CA . VAL A 1 192 ? 4.668 -14.992 -10.234 1 97.56 192 VAL A CA 1
ATOM 1534 C C . VAL A 1 192 ? 5.875 -15.516 -9.461 1 97.56 192 VAL A C 1
ATOM 1536 O O . VAL A 1 192 ? 5.73 -16.016 -8.344 1 97.56 192 VAL A O 1
ATOM 1539 N N . ASP A 1 193 ? 6.992 -15.453 -10.086 1 96 193 ASP A N 1
ATOM 1540 C CA . ASP A 1 193 ? 8.258 -15.766 -9.43 1 96 193 ASP A CA 1
ATOM 1541 C C . ASP A 1 193 ? 8.93 -14.5 -8.906 1 96 193 ASP A C 1
ATOM 1543 O O . ASP A 1 193 ? 9.141 -13.547 -9.648 1 96 193 ASP A O 1
ATOM 1547 N N . LEU A 1 194 ? 9.266 -14.578 -7.691 1 96.12 194 LEU A N 1
ATOM 1548 C CA . LEU A 1 194 ? 9.906 -13.422 -7.07 1 96.12 194 LEU A CA 1
ATOM 1549 C C . LEU A 1 194 ? 11.398 -13.656 -6.895 1 96.12 194 LEU A C 1
ATOM 1551 O O . LEU A 1 194 ? 11.812 -14.5 -6.094 1 96.12 194 LEU A O 1
ATOM 1555 N N . ASP A 1 195 ? 12.242 -12.992 -7.613 1 93.06 195 ASP A N 1
ATOM 1556 C CA . ASP A 1 195 ? 13.695 -13.062 -7.555 1 93.06 195 ASP A CA 1
ATOM 1557 C C . ASP A 1 195 ? 14.297 -11.711 -7.172 1 93.06 195 ASP A C 1
ATOM 1559 O O . ASP A 1 195 ? 14.555 -10.875 -8.039 1 93.06 195 ASP A O 1
ATOM 1563 N N . GLY A 1 196 ? 14.633 -11.68 -5.914 1 92.69 196 GLY A N 1
ATOM 1564 C CA . GLY A 1 196 ? 14.961 -10.352 -5.426 1 92.69 196 GLY A CA 1
ATOM 1565 C C . GLY A 1 196 ? 13.828 -9.352 -5.594 1 92.69 196 GLY A C 1
ATOM 1566 O O . GLY A 1 196 ? 12.703 -9.602 -5.148 1 92.69 196 GLY A O 1
ATOM 1567 N N . GLY A 1 197 ? 14.141 -8.312 -6.285 1 92.06 197 GLY A N 1
ATOM 1568 C CA . GLY A 1 197 ? 13.125 -7.32 -6.559 1 92.06 197 GLY A CA 1
ATOM 1569 C C . GLY A 1 197 ? 12.391 -7.555 -7.863 1 92.06 197 GLY A C 1
ATOM 1570 O O . GLY A 1 197 ? 11.398 -6.883 -8.156 1 92.06 197 GLY A O 1
ATOM 1571 N N . ASN A 1 198 ? 12.773 -8.516 -8.539 1 93 198 ASN A N 1
ATOM 1572 C CA . ASN A 1 198 ? 12.219 -8.766 -9.867 1 93 198 ASN A CA 1
ATOM 1573 C C . ASN A 1 198 ? 11.086 -9.781 -9.82 1 93 198 ASN A C 1
ATOM 1575 O O . ASN A 1 198 ? 11.062 -10.664 -8.953 1 93 198 ASN A O 1
ATOM 1579 N N . MET A 1 199 ? 10.148 -9.633 -10.758 1 95.38 199 MET A N 1
ATOM 1580 C CA . MET A 1 199 ? 9.031 -10.562 -10.906 1 95.38 199 MET A CA 1
ATOM 1581 C C . MET A 1 199 ? 8.961 -11.109 -12.328 1 95.38 199 MET A C 1
ATOM 1583 O O . MET A 1 199 ? 9.148 -10.359 -13.289 1 95.38 199 MET A O 1
ATOM 1587 N N . SER A 1 200 ? 8.773 -12.336 -12.438 1 96.38 200 SER A N 1
ATOM 1588 C CA . SER A 1 200 ? 8.508 -12.969 -13.727 1 96.38 200 SER A CA 1
ATOM 1589 C C . SER A 1 200 ? 7.148 -13.656 -13.734 1 96.38 200 SER A C 1
ATOM 1591 O O . SER A 1 200 ? 6.719 -14.195 -12.719 1 96.38 200 SER A O 1
ATOM 1593 N N . VAL A 1 201 ? 6.512 -13.648 -14.898 1 97.94 201 VAL A N 1
ATOM 1594 C CA . VAL A 1 201 ? 5.137 -14.125 -15 1 97.94 201 VAL A CA 1
ATOM 1595 C C . VAL A 1 201 ? 5.098 -15.414 -15.812 1 97.94 201 VAL A C 1
ATOM 1597 O O . VAL A 1 201 ? 5.707 -15.492 -16.891 1 97.94 201 VAL A O 1
ATOM 1600 N N . LYS A 1 202 ? 4.43 -16.344 -15.273 1 98.06 202 LYS A N 1
ATOM 1601 C CA . LYS A 1 202 ? 4.156 -17.609 -15.953 1 98.06 202 LYS A CA 1
ATOM 1602 C C . LYS A 1 202 ? 2.656 -17.812 -16.141 1 98.06 202 LYS A C 1
ATOM 1604 O O . LYS A 1 202 ? 1.862 -17.5 -15.258 1 98.06 202 LYS A O 1
ATOM 1609 N N . LEU A 1 203 ? 2.344 -18.344 -17.344 1 98.44 203 LEU A N 1
ATOM 1610 C CA . LEU A 1 203 ? 0.951 -18.625 -17.688 1 98.44 203 LEU A CA 1
ATOM 1611 C C . LEU A 1 203 ? 0.685 -20.125 -17.672 1 98.44 203 LEU A C 1
ATOM 1613 O O . LEU A 1 203 ? 1.481 -20.906 -18.203 1 98.44 203 LEU A O 1
ATOM 1617 N N . TYR A 1 204 ? -0.353 -20.516 -17.031 1 98.31 204 TYR A N 1
ATOM 1618 C CA . TYR A 1 204 ? -0.911 -21.859 -17.125 1 98.31 204 TYR A CA 1
ATOM 1619 C C . TYR A 1 204 ? -2.223 -21.844 -17.906 1 98.31 204 TYR A C 1
ATOM 1621 O O . TYR A 1 204 ? -3.104 -21.016 -17.641 1 98.31 204 TYR A O 1
ATOM 1629 N N . VAL A 1 205 ? -2.354 -22.734 -18.859 1 98.06 205 VAL A N 1
ATOM 1630 C CA . VAL A 1 205 ? -3.611 -22.828 -19.578 1 98.06 205 VAL A CA 1
ATOM 1631 C C . VAL A 1 205 ? -4.121 -24.266 -19.531 1 98.06 205 VAL A C 1
ATOM 1633 O O . VAL A 1 205 ? -3.348 -25.219 -19.719 1 98.06 205 VAL A O 1
ATOM 1636 N N . TYR A 1 206 ? -5.363 -24.406 -19.328 1 96.56 206 TYR A N 1
ATOM 1637 C CA . TYR A 1 206 ? -6.031 -25.688 -19.156 1 96.56 206 TYR A CA 1
ATOM 1638 C C . TYR A 1 206 ? -6.879 -26.031 -20.375 1 96.56 206 TYR A C 1
ATOM 1640 O O . TYR A 1 206 ? -7.895 -25.375 -20.641 1 96.56 206 TYR A O 1
ATOM 1648 N N . PRO A 1 207 ? -6.578 -27.094 -21.078 1 95.38 207 PRO A N 1
ATOM 1649 C CA . PRO A 1 207 ? -7.203 -27.375 -22.375 1 95.38 207 PRO A CA 1
ATOM 1650 C C . PRO A 1 207 ? -8.523 -28.141 -22.234 1 95.38 207 PRO A C 1
ATOM 1652 O O . PRO A 1 207 ? -9.258 -28.297 -23.203 1 95.38 207 PRO A O 1
ATOM 1655 N N . MET A 1 208 ? -8.922 -28.625 -21.094 1 91 208 MET A N 1
ATOM 1656 C CA . MET A 1 208 ? -9.938 -29.656 -20.891 1 91 208 MET A CA 1
ATOM 1657 C C . MET A 1 208 ? -11.242 -29.281 -21.594 1 91 208 MET A C 1
ATOM 1659 O O . MET A 1 208 ? -11.789 -30.062 -22.359 1 91 208 MET A O 1
ATOM 1663 N N . LEU A 1 209 ? -11.75 -28.109 -21.375 1 92.44 209 LEU A N 1
ATOM 1664 C CA . LEU A 1 209 ? -13.047 -27.703 -21.906 1 92.44 209 LEU A CA 1
ATOM 1665 C C . LEU A 1 209 ? -13.008 -27.641 -23.438 1 92.44 209 LEU A C 1
ATOM 1667 O O . LEU A 1 209 ? -13.883 -28.188 -24.109 1 92.44 209 LEU A O 1
ATOM 1671 N N . LYS A 1 210 ? -12.039 -26.984 -23.953 1 94.31 210 LYS A N 1
ATOM 1672 C CA . LYS A 1 210 ? -11.945 -26.828 -25.391 1 94.31 210 LYS A CA 1
ATOM 1673 C C . LYS A 1 210 ? -11.641 -28.172 -26.062 1 94.31 210 LYS A C 1
ATOM 1675 O O . LYS A 1 210 ? -12.18 -28.469 -27.141 1 94.31 210 LYS A O 1
ATOM 1680 N N . ALA A 1 211 ? -10.727 -28.922 -25.516 1 93.44 211 ALA A N 1
ATOM 1681 C CA . ALA A 1 211 ? -10.398 -30.234 -26.062 1 93.44 211 ALA A CA 1
ATOM 1682 C C . ALA A 1 211 ? -11.641 -31.125 -26.141 1 93.44 211 ALA A C 1
ATOM 1684 O O . ALA A 1 211 ? -11.828 -31.844 -27.109 1 93.44 211 ALA A O 1
ATOM 1685 N N . THR A 1 212 ? -12.43 -31.031 -25.094 1 88.75 212 THR A N 1
ATOM 1686 C CA . THR A 1 212 ? -13.672 -31.797 -25.078 1 88.75 212 THR A CA 1
ATOM 1687 C C . THR A 1 212 ? -14.602 -31.344 -26.203 1 88.75 212 THR A C 1
ATOM 1689 O O . THR A 1 212 ? -15.195 -32.188 -26.891 1 88.75 212 THR A O 1
ATOM 1692 N N . LEU A 1 213 ? -14.75 -30.094 -26.344 1 89.94 213 LEU A N 1
ATOM 1693 C CA . LEU A 1 213 ? -15.594 -29.531 -27.391 1 89.94 213 LEU A CA 1
ATOM 1694 C C . LEU A 1 213 ? -15.102 -29.969 -28.766 1 89.94 213 LEU A C 1
ATOM 1696 O O . LEU A 1 213 ? -15.906 -30.281 -29.641 1 89.94 213 LEU A O 1
ATOM 1700 N N . LEU A 1 214 ? -13.812 -29.969 -28.984 1 92.12 214 LEU A N 1
ATOM 1701 C CA . LEU A 1 214 ? -13.211 -30.312 -30.281 1 92.12 214 LEU A CA 1
ATOM 1702 C C . LEU A 1 214 ? -13.117 -31.828 -30.453 1 92.12 214 LEU A C 1
ATOM 1704 O O . LEU A 1 214 ? -12.758 -32.312 -31.516 1 92.12 214 LEU A O 1
ATOM 1708 N N . ASN A 1 215 ? -13.398 -32.5 -29.453 1 92.19 215 ASN A N 1
ATOM 1709 C CA . ASN A 1 215 ? -13.352 -33.969 -29.438 1 92.19 215 ASN A CA 1
ATOM 1710 C C . ASN A 1 215 ? -11.953 -34.5 -29.75 1 92.19 215 ASN A C 1
ATOM 1712 O O . ASN A 1 215 ? -11.781 -35.344 -30.641 1 92.19 215 ASN A O 1
ATOM 1716 N N . ILE A 1 216 ? -10.992 -34 -29.094 1 93.56 216 ILE A N 1
ATOM 1717 C CA . ILE A 1 216 ? -9.617 -34.469 -29.156 1 93.56 216 ILE A CA 1
ATOM 1718 C C . ILE A 1 216 ? -9.047 -34.594 -27.75 1 93.56 216 ILE A C 1
ATOM 1720 O O . ILE A 1 216 ? -9.547 -34 -26.812 1 93.56 216 ILE A O 1
ATOM 1724 N N . PRO A 1 217 ? -7.996 -35.406 -27.625 1 94 217 PRO A N 1
ATOM 1725 C CA . PRO A 1 217 ? -7.398 -35.562 -26.297 1 94 217 PRO A CA 1
ATOM 1726 C C . PRO A 1 217 ? -6.711 -34.281 -25.812 1 94 217 PRO A C 1
ATOM 1728 O O . PRO A 1 217 ? -6.215 -33.5 -26.641 1 94 217 PRO A O 1
ATOM 1731 N N . ASN A 1 218 ? -6.621 -34.062 -24.531 1 94.88 218 ASN A N 1
ATOM 1732 C CA . ASN A 1 218 ? -5.996 -32.875 -23.953 1 94.88 218 ASN A CA 1
ATOM 1733 C C . ASN A 1 218 ? -4.574 -32.688 -24.469 1 94.88 218 ASN A C 1
ATOM 1735 O O . ASN A 1 218 ? -4.184 -31.562 -24.812 1 94.88 218 ASN A O 1
ATOM 1739 N N . TRP A 1 219 ? -3.811 -33.812 -24.469 1 96.69 219 TRP A N 1
ATOM 1740 C CA . TRP A 1 219 ? -2.402 -33.688 -24.844 1 96.69 219 TRP A CA 1
ATOM 1741 C C . TRP A 1 219 ? -2.252 -33.188 -26.266 1 96.69 219 TRP A C 1
ATOM 1743 O O . TRP A 1 219 ? -1.307 -32.469 -26.578 1 96.69 219 TRP A O 1
ATOM 1753 N N . GLU A 1 220 ? -3.154 -33.594 -27.109 1 96.94 220 GLU A N 1
ATOM 1754 C CA . GLU A 1 220 ? -3.088 -33.156 -28.516 1 96.94 220 GLU A CA 1
ATOM 1755 C C . GLU A 1 220 ? -3.303 -31.641 -28.641 1 96.94 220 GLU A C 1
ATOM 1757 O O . GLU A 1 220 ? -2.58 -30.969 -29.375 1 96.94 220 GLU A O 1
ATOM 1762 N N . LEU A 1 221 ? -4.289 -31.125 -27.938 1 97.19 221 LEU A N 1
ATOM 1763 C CA . LEU A 1 221 ? -4.516 -29.688 -27.969 1 97.19 221 LEU A CA 1
ATOM 1764 C C . LEU A 1 221 ? -3.316 -28.938 -27.406 1 97.19 221 LEU A C 1
ATOM 1766 O O . LEU A 1 221 ? -2.926 -27.891 -27.922 1 97.19 221 LEU A O 1
ATOM 1770 N N . CYS A 1 222 ? -2.766 -29.438 -26.344 1 97.75 222 CYS A N 1
ATOM 1771 C CA . CYS A 1 222 ? -1.608 -28.812 -25.703 1 97.75 222 CYS A CA 1
ATOM 1772 C C . CYS A 1 222 ? -0.432 -28.734 -26.672 1 97.75 222 CYS A C 1
ATOM 1774 O O . CYS A 1 222 ? 0.155 -27.672 -26.844 1 97.75 222 CYS A O 1
ATOM 1776 N N . LEU A 1 223 ? -0.104 -29.844 -27.312 1 98 223 LEU A N 1
ATOM 1777 C CA . LEU A 1 223 ? 1.038 -29.859 -28.219 1 98 223 LEU A CA 1
ATOM 1778 C C . LEU A 1 223 ? 0.759 -29.031 -29.469 1 98 223 LEU A C 1
ATOM 1780 O O . LEU A 1 223 ? 1.66 -28.375 -30 1 98 223 LEU A O 1
ATOM 1784 N N . ASN A 1 224 ? -0.469 -29.062 -29.938 1 97.25 224 ASN A N 1
ATOM 1785 C CA . ASN A 1 224 ? -0.841 -28.219 -31.062 1 97.25 224 ASN A CA 1
ATOM 1786 C C . ASN A 1 224 ? -0.669 -26.734 -30.734 1 97.25 224 ASN A C 1
ATOM 1788 O O . ASN A 1 224 ? -0.25 -25.953 -31.594 1 97.25 224 ASN A O 1
ATOM 1792 N N . ALA A 1 225 ? -1.067 -26.375 -29.547 1 97.88 225 ALA A N 1
ATOM 1793 C CA . ALA A 1 225 ? -0.91 -24.984 -29.125 1 97.88 225 ALA A CA 1
ATOM 1794 C C . ALA A 1 225 ? 0.555 -24.562 -29.172 1 97.88 225 ALA A C 1
ATOM 1796 O O . ALA A 1 225 ? 0.878 -23.469 -29.656 1 97.88 225 ALA A O 1
ATOM 1797 N N . ILE A 1 226 ? 1.457 -25.422 -28.672 1 98 226 ILE A N 1
ATOM 1798 C CA . ILE A 1 226 ? 2.887 -25.141 -28.672 1 98 226 ILE A CA 1
ATOM 1799 C C . ILE A 1 226 ? 3.385 -25.016 -30.109 1 98 226 ILE A C 1
ATOM 1801 O O . ILE A 1 226 ? 4.105 -24.078 -30.453 1 98 226 ILE A O 1
ATOM 1805 N N . ARG A 1 227 ? 2.926 -25.922 -30.984 1 96.88 227 ARG A N 1
ATOM 1806 C CA . ARG A 1 227 ? 3.334 -25.906 -32.375 1 96.88 227 ARG A CA 1
ATOM 1807 C C . ARG A 1 227 ? 2.871 -24.625 -33.094 1 96.88 227 ARG A C 1
ATOM 1809 O O . ARG A 1 227 ? 3.596 -24.062 -33.906 1 96.88 227 ARG A O 1
ATOM 1816 N N . HIS A 1 228 ? 1.724 -24.266 -32.75 1 95.75 228 HIS A N 1
ATOM 1817 C CA . HIS A 1 228 ? 1.149 -23.094 -33.406 1 95.75 228 HIS A CA 1
ATOM 1818 C C . HIS A 1 228 ? 1.925 -21.828 -33.031 1 95.75 228 HIS A C 1
ATOM 1820 O O . HIS A 1 228 ? 2.094 -20.922 -33.844 1 95.75 228 HIS A O 1
ATOM 1826 N N . VAL A 1 229 ? 2.346 -21.75 -31.766 1 95.31 229 VAL A N 1
ATOM 1827 C CA . VAL A 1 229 ? 3.049 -20.547 -31.312 1 95.31 229 VAL A CA 1
ATOM 1828 C C . VAL A 1 229 ? 4.496 -20.594 -31.797 1 95.31 229 VAL A C 1
ATOM 1830 O O . VAL A 1 229 ? 5.125 -19.547 -31.984 1 95.31 229 VAL A O 1
ATOM 1833 N N . ASP A 1 230 ? 5.008 -21.781 -32.031 1 94.81 230 ASP A N 1
ATOM 1834 C CA . ASP A 1 230 ? 6.391 -22 -32.469 1 94.81 230 ASP A CA 1
ATOM 1835 C C . ASP A 1 230 ? 6.535 -21.875 -33.969 1 94.81 230 ASP A C 1
ATOM 1837 O O . ASP A 1 230 ? 6.824 -22.859 -34.656 1 94.81 230 ASP A O 1
ATOM 1841 N N . GLY A 1 231 ? 6.5 -20.719 -34.5 1 89.81 231 GLY A N 1
ATOM 1842 C CA . GLY A 1 231 ? 6.551 -20.469 -35.938 1 89.81 231 GLY A CA 1
ATOM 1843 C C . GLY A 1 231 ? 7.859 -20.906 -36.594 1 89.81 231 GLY A C 1
ATOM 1844 O O . GLY A 1 231 ? 7.898 -21.266 -37.75 1 89.81 231 GLY A O 1
ATOM 1845 N N . GLU A 1 232 ? 8.922 -20.922 -35.844 1 92.19 232 GLU A N 1
ATOM 1846 C CA . GLU A 1 232 ? 10.242 -21.203 -36.375 1 92.19 232 GLU A CA 1
ATOM 1847 C C . GLU A 1 232 ? 10.648 -22.641 -36.125 1 92.19 232 GLU A C 1
ATOM 1849 O O . GLU A 1 232 ? 11.742 -23.062 -36.531 1 92.19 232 GLU A O 1
ATOM 1854 N N . GLY A 1 233 ? 9.898 -23.344 -35.406 1 94.44 233 GLY A N 1
ATOM 1855 C CA . GLY A 1 233 ? 10.141 -24.75 -35.188 1 94.44 233 GLY A CA 1
ATOM 1856 C C . GLY A 1 233 ? 11.227 -25.031 -34.156 1 94.44 233 GLY A C 1
ATOM 1857 O O . GLY A 1 233 ? 11.961 -26.016 -34.281 1 94.44 233 GLY A O 1
ATOM 1858 N N . GLN A 1 234 ? 11.383 -24.188 -33.281 1 95.12 234 GLN A N 1
ATOM 1859 C CA . GLN A 1 234 ? 12.445 -24.312 -32.281 1 95.12 234 GLN A CA 1
ATOM 1860 C C . GLN A 1 234 ? 12.109 -25.391 -31.25 1 95.12 234 GLN A C 1
ATOM 1862 O O . GLN A 1 234 ? 12.992 -25.891 -30.547 1 95.12 234 GLN A O 1
ATOM 1867 N N . PHE A 1 235 ? 10.883 -25.797 -31.156 1 97.56 235 PHE A N 1
ATOM 1868 C CA . PHE A 1 235 ? 10.453 -26.781 -30.156 1 97.56 235 PHE A CA 1
ATOM 1869 C C . PHE A 1 235 ? 10.031 -28.078 -30.844 1 97.56 235 PHE A C 1
ATOM 1871 O O . PHE A 1 235 ? 9.516 -28.984 -30.188 1 97.56 235 PHE A O 1
ATOM 1878 N N . THR A 1 236 ? 10.219 -28.188 -32.094 1 97.06 236 THR A N 1
ATOM 1879 C CA . THR A 1 236 ? 9.695 -29.266 -32.906 1 97.06 236 THR A CA 1
ATOM 1880 C C . THR A 1 236 ? 10.227 -30.609 -32.438 1 97.06 236 THR A C 1
ATOM 1882 O O . THR A 1 236 ? 9.461 -31.562 -32.25 1 97.06 236 THR A O 1
ATOM 1885 N N . SER A 1 237 ? 11.539 -30.688 -32.25 1 97.5 237 SER A N 1
ATOM 1886 C CA . SER A 1 237 ? 12.156 -31.953 -31.875 1 97.5 237 SER A CA 1
ATOM 1887 C C . SER A 1 237 ? 11.656 -32.438 -30.516 1 97.5 237 SER A C 1
ATOM 1889 O O . SER A 1 237 ? 11.25 -33.594 -30.359 1 97.5 237 SER A O 1
ATOM 1891 N N . ALA A 1 238 ? 11.703 -31.609 -29.547 1 97.75 238 ALA A N 1
ATOM 1892 C CA . ALA A 1 238 ? 11.281 -31.969 -28.203 1 97.75 238 ALA A CA 1
ATOM 1893 C C . ALA A 1 238 ? 9.789 -32.312 -28.156 1 97.75 238 ALA A C 1
ATOM 1895 O O . ALA A 1 238 ? 9.383 -33.25 -27.484 1 97.75 238 ALA A O 1
ATOM 1896 N N . THR A 1 239 ? 8.969 -31.562 -28.906 1 98.06 239 THR A N 1
ATOM 1897 C CA . THR A 1 239 ? 7.531 -31.812 -28.938 1 98.06 239 THR A CA 1
ATOM 1898 C C . THR A 1 239 ? 7.234 -33.156 -29.609 1 98.06 239 THR A C 1
ATOM 1900 O O . THR A 1 239 ? 6.344 -33.875 -29.172 1 98.06 239 THR A O 1
ATOM 1903 N N . ALA A 1 240 ? 7.969 -33.406 -30.625 1 97.88 240 ALA A N 1
ATOM 1904 C CA . ALA A 1 240 ? 7.781 -34.688 -31.312 1 97.88 240 ALA A CA 1
ATOM 1905 C C . ALA A 1 240 ? 8.133 -35.875 -30.422 1 97.88 240 ALA A C 1
ATOM 1907 O O . ALA A 1 240 ? 7.438 -36.875 -30.406 1 97.88 240 ALA A O 1
ATOM 1908 N N . ALA A 1 241 ? 9.195 -35.75 -29.75 1 98.06 241 ALA A N 1
ATOM 1909 C CA . ALA A 1 241 ? 9.602 -36.812 -28.828 1 98.06 241 ALA A CA 1
ATOM 1910 C C . ALA A 1 241 ? 8.555 -37 -27.734 1 98.06 241 ALA A C 1
ATOM 1912 O O . ALA A 1 241 ? 8.227 -38.125 -27.375 1 98.06 241 ALA A O 1
ATOM 1913 N N . LEU A 1 242 ? 8.062 -35.938 -27.188 1 98.44 242 LEU A N 1
ATOM 1914 C CA . LEU A 1 242 ? 7.047 -36 -26.125 1 98.44 242 LEU A CA 1
ATOM 1915 C C . LEU A 1 242 ? 5.754 -36.625 -26.672 1 98.44 242 LEU A C 1
ATOM 1917 O O . LEU A 1 242 ? 5.117 -37.438 -25.984 1 98.44 242 LEU A O 1
ATOM 1921 N N . GLU A 1 243 ? 5.422 -36.219 -27.859 1 98.06 243 GLU A N 1
ATOM 1922 C CA . GLU A 1 243 ? 4.215 -36.75 -28.484 1 98.06 243 GLU A CA 1
ATOM 1923 C C . GLU A 1 243 ? 4.285 -38.281 -28.609 1 98.06 243 GLU A C 1
ATOM 1925 O O . GLU A 1 243 ? 3.312 -38.969 -28.328 1 98.06 243 GLU A O 1
ATOM 1930 N N . THR A 1 244 ? 5.375 -38.719 -29.062 1 97.75 244 THR A N 1
ATOM 1931 C CA . THR A 1 244 ? 5.574 -40.156 -29.203 1 97.75 244 THR A CA 1
ATOM 1932 C C . THR A 1 244 ? 5.359 -40.875 -27.859 1 97.75 244 THR A C 1
ATOM 1934 O O . THR A 1 244 ? 4.699 -41.906 -27.797 1 97.75 244 THR A O 1
ATOM 1937 N N . TYR A 1 245 ? 5.848 -40.344 -26.906 1 98.06 245 TYR A N 1
ATOM 1938 C CA . TYR A 1 245 ? 5.719 -40.938 -25.562 1 98.06 245 TYR A CA 1
ATOM 1939 C C . TYR A 1 245 ? 4.277 -40.875 -25.078 1 98.06 245 TYR A C 1
ATOM 1941 O O . TYR A 1 245 ? 3.736 -41.844 -24.562 1 98.06 245 TYR A O 1
ATOM 1949 N N . LEU A 1 246 ? 3.643 -39.688 -25.219 1 97.44 246 LEU A N 1
ATOM 1950 C CA . LEU A 1 246 ? 2.279 -39.469 -24.734 1 97.44 246 LEU A CA 1
ATOM 1951 C C . LEU A 1 246 ? 1.311 -40.438 -25.438 1 97.44 246 LEU A C 1
ATOM 1953 O O . LEU A 1 246 ? 0.36 -40.906 -24.828 1 97.44 246 LEU A O 1
ATOM 1957 N N . ARG A 1 247 ? 1.58 -40.719 -26.688 1 95.62 247 ARG A N 1
ATOM 1958 C CA . ARG A 1 247 ? 0.73 -41.625 -27.453 1 95.62 247 ARG A CA 1
ATOM 1959 C C . ARG A 1 247 ? 0.755 -43.031 -26.859 1 95.62 247 ARG A C 1
ATOM 1961 O O . ARG A 1 247 ? -0.218 -43.781 -26.984 1 95.62 247 ARG A O 1
ATOM 1968 N N . THR A 1 248 ? 1.827 -43.281 -26.172 1 95.31 248 THR A N 1
ATOM 1969 C CA . THR A 1 248 ? 1.944 -44.625 -25.578 1 95.31 248 THR A CA 1
ATOM 1970 C C . THR A 1 248 ? 1.297 -44.656 -24.203 1 95.31 248 THR A C 1
ATOM 1972 O O . THR A 1 248 ? 0.876 -45.719 -23.734 1 95.31 248 THR A O 1
ATOM 1975 N N . GLN A 1 249 ? 1.211 -43.531 -23.547 1 95.06 249 GLN A N 1
ATOM 1976 C CA . GLN A 1 249 ? 0.823 -43.531 -22.141 1 95.06 249 GLN A CA 1
ATOM 1977 C C . GLN A 1 249 ? -0.599 -43 -21.969 1 95.06 249 GLN A C 1
ATOM 1979 O O . GLN A 1 249 ? -1.291 -43.375 -21.016 1 95.06 249 GLN A O 1
ATOM 1984 N N . CYS A 1 250 ? -1.001 -42.094 -22.844 1 94.44 250 CYS A N 1
ATOM 1985 C CA . CYS A 1 250 ? -2.26 -41.375 -22.672 1 94.44 250 CYS A CA 1
ATOM 1986 C C . CYS A 1 250 ? -3.299 -41.875 -23.688 1 94.44 250 CYS A C 1
ATOM 1988 O O . CYS A 1 250 ? -2.951 -42.469 -24.703 1 94.44 250 CYS A O 1
ATOM 1990 N N . PRO A 1 251 ? -4.523 -41.562 -23.328 1 90.06 251 PRO A N 1
ATOM 1991 C CA . PRO A 1 251 ? -5.562 -41.906 -24.297 1 90.06 251 PRO A CA 1
ATOM 1992 C C . PRO A 1 251 ? -5.41 -41.125 -25.609 1 90.06 251 PRO A C 1
ATOM 1994 O O . PRO A 1 251 ? -5.039 -39.969 -25.594 1 90.06 251 PRO A O 1
ATOM 1997 N N . THR A 1 252 ? -5.84 -41.812 -26.609 1 89.5 252 THR A N 1
ATOM 1998 C CA . THR A 1 252 ? -5.742 -41.188 -27.922 1 89.5 252 THR A CA 1
ATOM 1999 C C . THR A 1 252 ? -7.113 -40.719 -28.406 1 89.5 252 THR A C 1
ATOM 2001 O O . THR A 1 252 ? -7.227 -40.062 -29.438 1 89.5 252 THR A O 1
ATOM 2004 N N . THR A 1 253 ? -8.102 -41.094 -27.547 1 86.94 253 THR A N 1
ATOM 2005 C CA . THR A 1 253 ? -9.445 -40.594 -27.812 1 86.94 253 THR A CA 1
ATOM 2006 C C . THR A 1 253 ? -10.07 -40 -26.562 1 86.94 253 THR A C 1
ATOM 2008 O O . THR A 1 253 ? -9.672 -40.312 -25.453 1 86.94 253 THR A O 1
ATOM 2011 N N . VAL A 1 254 ? -11.109 -39.188 -26.719 1 82.62 254 VAL A N 1
ATOM 2012 C CA . VAL A 1 254 ? -11.797 -38.531 -25.609 1 82.62 254 VAL A CA 1
ATOM 2013 C C . VAL A 1 254 ? -12.539 -39.562 -24.781 1 82.62 254 VAL A C 1
ATOM 2015 O O . VAL A 1 254 ? -12.609 -39.469 -23.547 1 82.62 254 VAL A O 1
ATOM 2018 N N . ARG A 1 255 ? -13.086 -40.5 -25.406 1 80.75 255 ARG A N 1
ATOM 2019 C CA . ARG A 1 255 ? -13.836 -41.531 -24.719 1 80.75 255 ARG A CA 1
ATOM 2020 C C . ARG A 1 255 ? -12.961 -42.281 -23.719 1 80.75 255 ARG A C 1
ATOM 2022 O O . ARG A 1 255 ? -13.398 -42.562 -22.594 1 80.75 255 ARG A O 1
ATOM 2029 N N . GLU A 1 256 ? -11.727 -42.469 -24.047 1 82.94 256 GLU A N 1
ATOM 2030 C CA . GLU A 1 256 ? -10.781 -43.188 -23.188 1 82.94 256 GLU A CA 1
ATOM 2031 C C . GLU A 1 256 ? -10.266 -42.281 -22.062 1 82.94 256 GLU A C 1
ATOM 2033 O O . GLU A 1 256 ? -9.773 -42.781 -21.047 1 82.94 256 GLU A O 1
ATOM 2038 N N . GLN A 1 257 ? -10.367 -41.094 -22.266 1 80.75 257 GLN A N 1
ATOM 2039 C CA . GLN A 1 257 ? -9.766 -40.125 -21.359 1 80.75 257 GLN A CA 1
ATOM 2040 C C . GLN A 1 257 ? -10.477 -40.125 -20 1 80.75 257 GLN A C 1
ATOM 2042 O O . GLN A 1 257 ? -9.844 -39.906 -18.969 1 80.75 257 GLN A O 1
ATOM 2047 N N . THR A 1 258 ? -11.711 -40.438 -19.875 1 75.88 258 THR A N 1
ATOM 2048 C CA . THR A 1 258 ? -12.5 -40.375 -18.656 1 75.88 258 THR A CA 1
ATOM 2049 C C . THR A 1 258 ? -12.016 -41.438 -17.656 1 75.88 258 THR A C 1
ATOM 2051 O O . THR A 1 258 ? -12.102 -41.25 -16.438 1 75.88 258 THR A O 1
ATOM 2054 N N . SER A 1 259 ? -11.461 -42.469 -18.172 1 80.94 259 SER A N 1
ATOM 2055 C CA . SER A 1 259 ? -11.055 -43.562 -17.297 1 80.94 259 SER A CA 1
ATOM 2056 C C . SER A 1 259 ? -9.547 -43.781 -17.328 1 80.94 259 SER A C 1
ATOM 2058 O O . SER A 1 259 ? -9.039 -44.781 -16.859 1 80.94 259 SER A O 1
ATOM 2060 N N . ALA A 1 260 ? -8.953 -42.812 -17.891 1 89.25 260 ALA A N 1
ATOM 2061 C CA . ALA A 1 260 ? -7.527 -43 -18.109 1 89.25 260 ALA A CA 1
ATOM 2062 C C . ALA A 1 260 ? -6.742 -42.875 -16.812 1 89.25 260 ALA A C 1
ATOM 2064 O O . ALA A 1 260 ? -7.078 -42.062 -15.953 1 89.25 260 ALA A O 1
ATOM 2065 N N . THR A 1 261 ? -5.711 -43.656 -16.719 1 92.81 261 THR A N 1
ATOM 2066 C CA . THR A 1 261 ? -4.797 -43.594 -15.578 1 92.81 261 THR A CA 1
ATOM 2067 C C . THR A 1 261 ? -3.812 -42.438 -15.734 1 92.81 261 THR A C 1
ATOM 2069 O O . THR A 1 261 ? -3.455 -41.781 -14.75 1 92.81 261 THR A O 1
ATOM 2072 N N . THR A 1 262 ? -3.375 -42.25 -16.953 1 95.88 262 THR A N 1
ATOM 2073 C CA . THR A 1 262 ? -2.4 -41.219 -17.297 1 95.88 262 THR A CA 1
ATOM 2074 C C . THR A 1 262 ? -2.988 -40.219 -18.281 1 95.88 262 THR A C 1
ATOM 2076 O O . THR A 1 262 ? -3.578 -40.625 -19.297 1 95.88 262 THR A O 1
ATOM 2079 N N . GLN A 1 263 ? -2.838 -38.969 -18 1 94.06 263 GLN A N 1
ATOM 2080 C CA . GLN A 1 263 ? -3.326 -37.969 -18.938 1 94.06 263 GLN A CA 1
ATOM 2081 C C . GLN A 1 263 ? -2.578 -36.656 -18.766 1 94.06 263 GLN A C 1
ATOM 2083 O O . GLN A 1 263 ? -2.072 -36.344 -17.688 1 94.06 263 GLN A O 1
ATOM 2088 N N . VAL A 1 264 ? -2.496 -35.906 -19.828 1 95.75 264 VAL A N 1
ATOM 2089 C CA . VAL A 1 264 ? -2.006 -34.531 -19.766 1 95.75 264 VAL A CA 1
ATOM 2090 C C . VAL A 1 264 ? -3.109 -33.594 -19.234 1 95.75 264 VAL A C 1
ATOM 2092 O O . VAL A 1 264 ? -4.266 -33.719 -19.656 1 95.75 264 VAL A O 1
ATOM 2095 N N . SER A 1 265 ? -2.709 -32.688 -18.328 1 93.44 265 SER A N 1
ATOM 2096 C CA . SER A 1 265 ? -3.717 -31.844 -17.703 1 93.44 265 SER A CA 1
ATOM 2097 C C . SER A 1 265 ? -3.646 -30.422 -18.219 1 93.44 265 SER A C 1
ATOM 2099 O O . SER A 1 265 ? -4.68 -29.781 -18.438 1 93.44 265 SER A O 1
ATOM 2101 N N . TYR A 1 266 ? -2.48 -29.844 -18.312 1 96.81 266 TYR A N 1
ATOM 2102 C CA . TYR A 1 266 ? -2.33 -28.469 -18.75 1 96.81 266 TYR A CA 1
ATOM 2103 C C . TYR A 1 266 ? -0.9 -28.188 -19.203 1 96.81 266 TYR A C 1
ATOM 2105 O O . TYR A 1 266 ? -0.039 -29.062 -19.141 1 96.81 266 TYR A O 1
ATOM 2113 N N . ILE A 1 267 ? -0.682 -27.047 -19.75 1 98.25 267 ILE A N 1
ATOM 2114 C CA . ILE A 1 267 ? 0.66 -26.578 -20.094 1 98.25 267 ILE A CA 1
ATOM 2115 C C . ILE A 1 267 ? 0.928 -25.234 -19.438 1 98.25 267 ILE A C 1
ATOM 2117 O O . ILE A 1 267 ? -0.007 -24.531 -19.031 1 98.25 267 ILE A O 1
ATOM 2121 N N . ALA A 1 268 ? 2.172 -24.938 -19.266 1 98.5 268 ALA A N 1
ATOM 2122 C CA . ALA A 1 268 ? 2.613 -23.641 -18.75 1 98.5 268 ALA A CA 1
ATOM 2123 C C . ALA A 1 268 ? 3.709 -23.047 -19.625 1 98.5 268 ALA A C 1
ATOM 2125 O O . ALA A 1 268 ? 4.422 -23.781 -20.312 1 98.5 268 ALA A O 1
ATOM 2126 N N . CYS A 1 269 ? 3.811 -21.766 -19.562 1 98.38 269 CYS A N 1
ATOM 2127 C CA . CYS A 1 269 ? 4.785 -21.047 -20.391 1 98.38 269 CYS A CA 1
ATOM 2128 C C . CYS A 1 269 ? 5.25 -19.781 -19.688 1 98.38 269 CYS A C 1
ATOM 2130 O O . CYS A 1 269 ? 4.438 -19.031 -19.141 1 98.38 269 CYS A O 1
ATOM 2132 N N . ASP A 1 270 ? 6.586 -19.562 -19.656 1 97.94 270 ASP A N 1
ATOM 2133 C CA . ASP A 1 270 ? 7.074 -18.25 -19.266 1 97.94 270 ASP A CA 1
ATOM 2134 C C . ASP A 1 270 ? 6.676 -17.188 -20.281 1 97.94 270 ASP A C 1
ATOM 2136 O O . ASP A 1 270 ? 6.934 -17.344 -21.484 1 97.94 270 ASP A O 1
ATOM 2140 N N . LEU A 1 271 ? 6.082 -16.109 -19.859 1 98 271 LEU A N 1
ATOM 2141 C CA . LEU A 1 271 ? 5.645 -15.086 -20.797 1 98 271 LEU A CA 1
ATOM 2142 C C . LEU A 1 271 ? 6.781 -14.117 -21.109 1 98 271 LEU A C 1
ATOM 2144 O O . LEU A 1 271 ? 6.688 -12.922 -20.812 1 98 271 LEU A O 1
ATOM 2148 N N . VAL A 1 272 ? 7.77 -14.594 -21.719 1 97.44 272 VAL A N 1
ATOM 2149 C CA . VAL A 1 272 ? 8.922 -13.859 -22.234 1 97.44 272 VAL A CA 1
ATOM 2150 C C . VAL A 1 272 ? 9.07 -14.117 -23.734 1 97.44 272 VAL A C 1
ATOM 2152 O O . VAL A 1 272 ? 8.188 -14.703 -24.359 1 97.44 272 VAL A O 1
ATOM 2155 N N . ASP A 1 273 ? 10.188 -13.648 -24.328 1 94.81 273 ASP A N 1
ATOM 2156 C CA . ASP A 1 273 ? 10.438 -13.93 -25.734 1 94.81 273 ASP A CA 1
ATOM 2157 C C . ASP A 1 273 ? 10.539 -15.438 -25.984 1 94.81 273 ASP A C 1
ATOM 2159 O O . ASP A 1 273 ? 11.141 -16.156 -25.188 1 94.81 273 ASP A O 1
ATOM 2163 N N . LEU A 1 274 ? 10 -15.844 -27.062 1 94.56 274 LEU A N 1
ATOM 2164 C CA . LEU A 1 274 ? 9.867 -17.266 -27.359 1 94.56 274 LEU A CA 1
ATOM 2165 C C . LEU A 1 274 ? 11.227 -17.969 -27.281 1 94.56 274 LEU A C 1
ATOM 2167 O O . LEU A 1 274 ? 11.312 -19.109 -26.844 1 94.56 274 LEU A O 1
ATOM 2171 N N . GLN A 1 275 ? 12.297 -17.281 -27.656 1 93.94 275 GLN A N 1
ATOM 2172 C CA . GLN A 1 275 ? 13.633 -17.875 -27.672 1 93.94 275 GLN A CA 1
ATOM 2173 C C . GLN A 1 275 ? 14.117 -18.156 -26.25 1 93.94 275 GLN A C 1
ATOM 2175 O O . GLN A 1 275 ? 14.977 -19 -26.031 1 93.94 275 GLN A O 1
ATOM 2180 N N . ARG A 1 276 ? 13.539 -17.406 -25.344 1 95.5 276 ARG A N 1
ATOM 2181 C CA . ARG A 1 276 ? 13.945 -17.562 -23.953 1 95.5 276 ARG A CA 1
ATOM 2182 C C . ARG A 1 276 ? 12.875 -18.266 -23.141 1 95.5 276 ARG A C 1
ATOM 2184 O O . ARG A 1 276 ? 13.094 -18.609 -21.984 1 95.5 276 ARG A O 1
ATOM 2191 N N . ALA A 1 277 ? 11.664 -18.516 -23.766 1 97.12 277 ALA A N 1
ATOM 2192 C CA . ALA A 1 277 ? 10.523 -19.062 -23.047 1 97.12 277 ALA A CA 1
ATOM 2193 C C . ALA A 1 277 ? 10.703 -20.562 -22.797 1 97.12 277 ALA A C 1
ATOM 2195 O O . ALA A 1 277 ? 11.32 -21.266 -23.609 1 97.12 277 ALA A O 1
ATOM 2196 N N . ARG A 1 278 ? 10.281 -21.062 -21.781 1 97.44 278 ARG A N 1
ATOM 2197 C CA . ARG A 1 278 ? 10.125 -22.484 -21.516 1 97.44 278 ARG A CA 1
ATOM 2198 C C . ARG A 1 278 ? 8.664 -22.906 -21.594 1 97.44 278 ARG A C 1
ATOM 2200 O O . ARG A 1 278 ? 7.789 -22.219 -21.062 1 97.44 278 ARG A O 1
ATOM 2207 N N . PHE A 1 279 ? 8.453 -24.016 -22.188 1 98.62 279 PHE A N 1
ATOM 2208 C CA . PHE A 1 279 ? 7.152 -24.672 -22.141 1 98.62 279 PHE A CA 1
ATOM 2209 C C . PHE A 1 279 ? 7.195 -25.875 -21.219 1 98.62 279 PHE A C 1
ATOM 2211 O O . PHE A 1 279 ? 8.172 -26.625 -21.203 1 98.62 279 PHE A O 1
ATOM 2218 N N . LYS A 1 280 ? 6.152 -26.047 -20.484 1 98.69 280 LYS A N 1
ATOM 2219 C CA . LYS A 1 280 ? 6.012 -27.203 -19.609 1 98.69 280 LYS A CA 1
ATOM 2220 C C . LYS A 1 280 ? 4.691 -27.922 -19.859 1 98.69 280 LYS A C 1
ATOM 2222 O O . LYS A 1 280 ? 3.629 -27.297 -19.875 1 98.69 280 LYS A O 1
ATOM 2227 N N . VAL A 1 281 ? 4.754 -29.172 -20.109 1 98.69 281 VAL A N 1
ATOM 2228 C CA . VAL A 1 281 ? 3.568 -30.016 -20.25 1 98.69 281 VAL A CA 1
ATOM 2229 C C . VAL A 1 281 ? 3.381 -30.859 -19 1 98.69 281 VAL A C 1
ATOM 2231 O O . VAL A 1 281 ? 4.273 -31.625 -18.625 1 98.69 281 VAL A O 1
ATOM 2234 N N . TYR A 1 282 ? 2.234 -30.766 -18.406 1 98.19 282 TYR A N 1
ATOM 2235 C CA . TYR A 1 282 ? 1.991 -31.422 -17.125 1 98.19 282 TYR A CA 1
ATOM 2236 C C . TYR A 1 282 ? 1.165 -32.688 -17.312 1 98.19 282 TYR A C 1
ATOM 2238 O O . TYR A 1 282 ? 0.079 -32.656 -17.891 1 98.19 282 TYR A O 1
ATOM 2246 N N . LEU A 1 283 ? 1.68 -33.719 -16.797 1 97.56 283 LEU A N 1
ATOM 2247 C CA . LEU A 1 283 ? 1.09 -35.031 -16.875 1 97.56 283 LEU A CA 1
ATOM 2248 C C . LEU A 1 283 ? 0.717 -35.562 -15.5 1 97.56 283 LEU A C 1
ATOM 2250 O O . LEU A 1 283 ? 1.487 -35.406 -14.547 1 97.56 283 LEU A O 1
ATOM 2254 N N . PHE A 1 284 ? -0.468 -36.156 -15.359 1 95.56 284 PHE A N 1
ATOM 2255 C CA . PHE A 1 284 ? -0.919 -36.812 -14.141 1 95.56 284 PHE A CA 1
ATOM 2256 C C . PHE A 1 284 ? -0.917 -38.312 -14.305 1 95.56 284 PHE A C 1
ATOM 2258 O O . PHE A 1 284 ? -1.141 -38.844 -15.406 1 95.56 284 PHE A O 1
ATOM 2265 N N . ASP A 1 285 ? -0.661 -38.938 -13.234 1 97.31 285 ASP A N 1
ATOM 2266 C CA . ASP A 1 285 ? -0.775 -40.406 -13.18 1 97.31 285 ASP A CA 1
ATOM 2267 C C . ASP A 1 285 ? -1.475 -40.844 -11.898 1 97.31 285 ASP A C 1
ATOM 2269 O O . ASP A 1 285 ? -0.965 -40.625 -10.797 1 97.31 285 ASP A O 1
ATOM 2273 N N . LEU A 1 286 ? -2.629 -41.531 -12.016 1 96.5 286 LEU A N 1
ATOM 2274 C CA . LEU A 1 286 ? -3.463 -41.906 -10.883 1 96.5 286 LEU A CA 1
ATOM 2275 C C . LEU A 1 286 ? -2.85 -43.094 -10.133 1 96.5 286 LEU A C 1
ATOM 2277 O O . LEU A 1 286 ? -3.262 -43.406 -9.016 1 96.5 286 LEU A O 1
ATOM 2281 N N . HIS A 1 287 ? -1.929 -43.719 -10.734 1 97.19 287 HIS A N 1
ATOM 2282 C CA . HIS A 1 287 ? -1.245 -44.844 -10.055 1 97.19 287 HIS A CA 1
ATOM 2283 C C . HIS A 1 287 ? 0.028 -44.344 -9.367 1 97.19 287 HIS A C 1
ATOM 2285 O O . HIS A 1 287 ? 1.079 -44.25 -10.008 1 97.19 287 HIS A O 1
ATOM 2291 N N . VAL A 1 288 ? -0.075 -44.281 -8.047 1 97.81 288 VAL A N 1
ATOM 2292 C CA . VAL A 1 288 ? 1.041 -43.75 -7.27 1 97.81 288 VAL A CA 1
ATOM 2293 C C . VAL A 1 288 ? 1.975 -44.875 -6.875 1 97.81 288 VAL A C 1
ATOM 2295 O O . VAL A 1 288 ? 1.662 -45.656 -5.973 1 97.81 288 VAL A O 1
ATOM 2298 N N . SER A 1 289 ? 3.051 -44.938 -7.539 1 98.06 289 SER A N 1
ATOM 2299 C CA . SER A 1 289 ? 4.098 -45.906 -7.281 1 98.06 289 SER A CA 1
ATOM 2300 C C . SER A 1 289 ? 5.438 -45.438 -7.844 1 98.06 289 SER A C 1
ATOM 2302 O O . SER A 1 289 ? 5.48 -44.625 -8.758 1 98.06 289 SER A O 1
ATOM 2304 N N . PHE A 1 290 ? 6.496 -46 -7.27 1 98.19 290 PHE A N 1
ATOM 2305 C CA . PHE A 1 290 ? 7.801 -45.594 -7.785 1 98.19 290 PHE A CA 1
ATOM 2306 C C . PHE A 1 290 ? 8.031 -46.188 -9.172 1 98.19 290 PHE A C 1
ATOM 2308 O O . PHE A 1 290 ? 8.781 -45.625 -9.969 1 98.19 290 PHE A O 1
ATOM 2315 N N . GLU A 1 291 ? 7.379 -47.281 -9.5 1 98 291 GLU A N 1
ATOM 2316 C CA . GLU A 1 291 ? 7.465 -47.844 -10.852 1 98 291 GLU A CA 1
ATOM 2317 C C . GLU A 1 291 ? 6.949 -46.844 -11.891 1 98 291 GLU A C 1
ATOM 2319 O O . GLU A 1 291 ? 7.547 -46.688 -12.953 1 98 291 GLU A O 1
ATOM 2324 N N . ARG A 1 292 ? 5.832 -46.281 -11.578 1 98.12 292 ARG A N 1
ATOM 2325 C CA . ARG A 1 292 ? 5.289 -45.25 -12.484 1 98.12 292 ARG A CA 1
ATOM 2326 C C . ARG A 1 292 ? 6.199 -44.031 -12.547 1 98.12 292 ARG A C 1
ATOM 2328 O O . ARG A 1 292 ? 6.32 -43.406 -13.594 1 98.12 292 ARG A O 1
ATOM 2335 N N . ILE A 1 293 ? 6.883 -43.719 -11.414 1 98.62 293 ILE A N 1
ATOM 2336 C CA . ILE A 1 293 ? 7.844 -42.625 -11.414 1 98.62 293 ILE A CA 1
ATOM 2337 C C . ILE A 1 293 ? 8.984 -42.938 -12.383 1 98.62 293 ILE A C 1
ATOM 2339 O O . ILE A 1 293 ? 9.375 -42.062 -13.18 1 98.62 293 ILE A O 1
ATOM 2343 N N . ILE A 1 294 ? 9.492 -44.156 -12.375 1 98.56 294 ILE A N 1
ATOM 2344 C CA . ILE A 1 294 ? 10.555 -44.562 -13.289 1 98.56 294 ILE A CA 1
ATOM 2345 C C . ILE A 1 294 ? 10.086 -44.375 -14.734 1 98.56 294 ILE A C 1
ATOM 2347 O O . ILE A 1 294 ? 10.812 -43.781 -15.555 1 98.56 294 ILE A O 1
ATOM 2351 N N . THR A 1 295 ? 8.898 -44.812 -14.977 1 98.38 295 THR A N 1
ATOM 2352 C CA . THR A 1 295 ? 8.336 -44.781 -16.328 1 98.38 295 THR A CA 1
ATOM 2353 C C . THR A 1 295 ? 8.281 -43.344 -16.828 1 98.38 295 THR A C 1
ATOM 2355 O O . THR A 1 295 ? 8.75 -43.031 -17.938 1 98.38 295 THR A O 1
ATOM 2358 N N . HIS A 1 296 ? 7.719 -42.469 -16.078 1 98.56 296 HIS A N 1
ATOM 2359 C CA . HIS A 1 296 ? 7.5 -41.094 -16.531 1 98.56 296 HIS A CA 1
ATOM 2360 C C . HIS A 1 296 ? 8.781 -40.25 -16.438 1 98.56 296 HIS A C 1
ATOM 2362 O O . HIS A 1 296 ? 9.047 -39.438 -17.312 1 98.56 296 HIS A O 1
ATOM 2368 N N . TRP A 1 297 ? 9.633 -40.5 -15.414 1 98.69 297 TRP A N 1
ATOM 2369 C CA . TRP A 1 297 ? 10.906 -39.812 -15.266 1 98.69 297 TRP A CA 1
ATOM 2370 C C . TRP A 1 297 ? 11.812 -40.062 -16.469 1 98.69 297 TRP A C 1
ATOM 2372 O O . TRP A 1 297 ? 12.547 -39.188 -16.891 1 98.69 297 TRP A O 1
ATOM 2382 N N . THR A 1 298 ? 11.703 -41.25 -17.047 1 98.5 298 THR A N 1
ATOM 2383 C CA . THR A 1 298 ? 12.586 -41.625 -18.141 1 98.5 298 THR A CA 1
ATOM 2384 C C . THR A 1 298 ? 11.867 -41.531 -19.484 1 98.5 298 THR A C 1
ATOM 2386 O O . THR A 1 298 ? 12.438 -41.844 -20.531 1 98.5 298 THR A O 1
ATOM 2389 N N . MET A 1 299 ? 10.68 -41.125 -19.469 1 97.94 299 MET A N 1
ATOM 2390 C CA . MET A 1 299 ? 9.852 -41.094 -20.672 1 97.94 299 MET A CA 1
ATOM 2391 C C . MET A 1 299 ? 9.891 -42.438 -21.391 1 97.94 299 MET A C 1
ATOM 2393 O O . MET A 1 299 ? 10.211 -42.5 -22.578 1 97.94 299 MET A O 1
ATOM 2397 N N . GLY A 1 300 ? 9.648 -43.438 -20.609 1 97.12 300 GLY A N 1
ATOM 2398 C CA . GLY A 1 300 ? 9.641 -44.812 -21.156 1 97.12 300 GLY A CA 1
ATOM 2399 C C . GLY A 1 300 ? 11.016 -45.281 -21.547 1 97.12 300 GLY A C 1
ATOM 2400 O O . GLY A 1 300 ? 11.148 -46.156 -22.438 1 97.12 300 GLY A O 1
ATOM 2401 N N . GLY A 1 301 ? 12.016 -44.719 -21.047 1 97.12 301 GLY A N 1
ATOM 2402 C CA . GLY A 1 301 ? 13.375 -45.156 -21.312 1 97.12 301 GLY A CA 1
ATOM 2403 C C . GLY A 1 301 ? 14.117 -44.25 -22.281 1 97.12 301 GLY A C 1
ATOM 2404 O O . GLY A 1 301 ? 15.336 -44.344 -22.438 1 97.12 301 GLY A O 1
ATOM 2405 N N . ARG A 1 302 ? 13.453 -43.344 -22.875 1 97 302 ARG A N 1
ATOM 2406 C CA . ARG A 1 302 ? 14.07 -42.469 -23.844 1 97 302 ARG A CA 1
ATOM 2407 C C . ARG A 1 302 ? 15.07 -41.531 -23.172 1 97 302 ARG A C 1
ATOM 2409 O O . ARG A 1 302 ? 16.109 -41.188 -23.75 1 97 302 ARG A O 1
ATOM 2416 N N . LEU A 1 303 ? 14.727 -41 -22.031 1 97.5 303 LEU A N 1
ATOM 2417 C CA . LEU A 1 303 ? 15.672 -40.25 -21.188 1 97.5 303 LEU A CA 1
ATOM 2418 C C . LEU A 1 303 ? 16.516 -41.219 -20.344 1 97.5 303 LEU A C 1
ATOM 2420 O O . LEU A 1 303 ? 16.031 -41.75 -19.344 1 97.5 303 LEU A O 1
ATOM 2424 N N . ASN A 1 304 ? 17.75 -41.406 -20.672 1 95.75 304 ASN A N 1
ATOM 2425 C CA . ASN A 1 304 ? 18.547 -42.438 -19.984 1 95.75 304 ASN A CA 1
ATOM 2426 C C . ASN A 1 304 ? 20 -42 -19.844 1 95.75 304 ASN A C 1
ATOM 2428 O O . ASN A 1 304 ? 20.875 -42.812 -19.609 1 95.75 304 ASN A O 1
ATOM 2432 N N . ASP A 1 305 ? 20.219 -40.688 -20.062 1 96 305 ASP A N 1
ATOM 2433 C CA . ASP A 1 305 ? 21.594 -40.219 -19.859 1 96 305 ASP A CA 1
ATOM 2434 C C . ASP A 1 305 ? 21.984 -40.281 -18.391 1 96 305 ASP A C 1
ATOM 2436 O O . ASP A 1 305 ? 21.125 -40.469 -17.516 1 96 305 ASP A O 1
ATOM 2440 N N . GLU A 1 306 ? 23.219 -40.062 -18.109 1 96.62 306 GLU A N 1
ATOM 2441 C CA . GLU A 1 306 ? 23.781 -40.25 -16.766 1 96.62 306 GLU A CA 1
ATOM 2442 C C . GLU A 1 306 ? 23.141 -39.25 -15.789 1 96.62 306 GLU A C 1
ATOM 2444 O O . GLU A 1 306 ? 22.859 -39.625 -14.641 1 96.62 306 GLU A O 1
ATOM 2449 N N . VAL A 1 307 ? 22.969 -38.094 -16.156 1 95.88 307 VAL A N 1
ATOM 2450 C CA . VAL A 1 307 ? 22.406 -37.062 -15.289 1 95.88 307 VAL A CA 1
ATOM 2451 C C . VAL A 1 307 ? 20.984 -37.438 -14.906 1 95.88 307 VAL A C 1
ATOM 2453 O O . VAL A 1 307 ? 20.594 -37.344 -13.734 1 95.88 307 VAL A O 1
ATOM 2456 N N . THR A 1 308 ? 20.141 -37.812 -15.867 1 97 308 THR A N 1
ATOM 2457 C CA . THR A 1 308 ? 18.766 -38.25 -15.633 1 97 308 THR A CA 1
ATOM 2458 C C . THR A 1 308 ? 18.703 -39.406 -14.656 1 97 308 THR A C 1
ATOM 2460 O O . THR A 1 308 ? 17.891 -39.406 -13.727 1 97 308 THR A O 1
ATOM 2463 N N . MET A 1 309 ? 19.609 -40.312 -14.844 1 97.88 309 MET A N 1
ATOM 2464 C CA . MET A 1 309 ? 19.609 -41.5 -14.016 1 97.88 309 MET A CA 1
ATOM 2465 C C . MET A 1 309 ? 20.109 -41.188 -12.609 1 97.88 309 MET A C 1
ATOM 2467 O O . MET A 1 309 ? 19.656 -41.812 -11.633 1 97.88 309 MET A O 1
ATOM 2471 N N . SER A 1 310 ? 21.094 -40.375 -12.523 1 97.38 310 SER A N 1
ATOM 2472 C CA . SER A 1 310 ? 21.547 -39.906 -11.211 1 97.38 310 SER A CA 1
ATOM 2473 C C . SER A 1 310 ? 20.406 -39.25 -10.438 1 97.38 310 SER A C 1
ATOM 2475 O O . SER A 1 310 ? 20.234 -39.5 -9.25 1 97.38 310 SER A O 1
ATOM 2477 N N . GLY A 1 311 ? 19.672 -38.406 -11.117 1 97.94 311 GLY A N 1
ATOM 2478 C CA . GLY A 1 311 ? 18.516 -37.781 -10.5 1 97.94 311 GLY A CA 1
ATOM 2479 C C . GLY A 1 311 ? 17.469 -38.781 -10.031 1 97.94 311 GLY A C 1
ATOM 2480 O O . GLY A 1 311 ? 16.891 -38.625 -8.961 1 97.94 311 GLY A O 1
ATOM 2481 N N . LEU A 1 312 ? 17.281 -39.781 -10.82 1 98.5 312 LEU A N 1
ATOM 2482 C CA . LEU A 1 312 ? 16.328 -40.812 -10.477 1 98.5 312 LEU A CA 1
ATOM 2483 C C . LEU A 1 312 ? 16.766 -41.562 -9.203 1 98.5 312 LEU A C 1
ATOM 2485 O O . LEU A 1 312 ? 15.93 -41.938 -8.383 1 98.5 312 LEU A O 1
ATOM 2489 N N . GLY A 1 313 ? 18.047 -41.812 -9.078 1 98.19 313 GLY A N 1
ATOM 2490 C CA . GLY A 1 313 ? 18.562 -42.406 -7.863 1 98.19 313 GLY A CA 1
ATOM 2491 C C . GLY A 1 313 ? 18.266 -41.594 -6.617 1 98.19 313 GLY A C 1
ATOM 2492 O O . GLY A 1 313 ? 17.875 -42.156 -5.586 1 98.19 313 GLY A O 1
ATOM 2493 N N . ILE A 1 314 ? 18.5 -40.312 -6.699 1 97.88 314 ILE A N 1
ATOM 2494 C CA . ILE A 1 314 ? 18.25 -39.438 -5.574 1 97.88 314 ILE A CA 1
ATOM 2495 C C . ILE A 1 314 ? 16.75 -39.375 -5.273 1 97.88 314 ILE A C 1
ATOM 2497 O O . ILE A 1 314 ? 16.344 -39.375 -4.109 1 97.88 314 ILE A O 1
ATOM 2501 N N . LEU A 1 315 ? 15.961 -39.344 -6.355 1 98.25 315 LEU A N 1
ATOM 2502 C CA . LEU A 1 315 ? 14.508 -39.375 -6.203 1 98.25 315 LEU A CA 1
ATOM 2503 C C . LEU A 1 315 ? 14.039 -40.625 -5.508 1 98.25 315 LEU A C 1
ATOM 2505 O O . LEU A 1 315 ? 13.094 -40.594 -4.715 1 98.25 315 LEU A O 1
ATOM 2509 N N . ARG A 1 316 ? 14.648 -41.719 -5.797 1 98.25 316 ARG A N 1
ATOM 2510 C CA . ARG A 1 316 ? 14.32 -43 -5.133 1 98.25 316 ARG A CA 1
ATOM 2511 C C . ARG A 1 316 ? 14.57 -42.906 -3.633 1 98.25 316 ARG A C 1
ATOM 2513 O O . ARG A 1 316 ? 13.734 -43.344 -2.832 1 98.25 316 ARG A O 1
ATOM 2520 N N . GLU A 1 317 ? 15.672 -42.344 -3.293 1 97.56 317 GLU A N 1
ATOM 2521 C CA . GLU A 1 317 ? 15.977 -42.156 -1.88 1 97.56 317 GLU A CA 1
ATOM 2522 C C . GLU A 1 317 ? 14.914 -41.312 -1.196 1 97.56 317 GLU A C 1
ATOM 2524 O O . GLU A 1 317 ? 14.445 -41.625 -0.109 1 97.56 317 GLU A O 1
ATOM 2529 N N . LEU A 1 318 ? 14.594 -40.219 -1.822 1 97.81 318 LEU A N 1
ATOM 2530 C CA . LEU A 1 318 ? 13.594 -39.312 -1.294 1 97.81 318 LEU A CA 1
ATOM 2531 C C . LEU A 1 318 ? 12.25 -40.031 -1.139 1 97.81 318 LEU A C 1
ATOM 2533 O O . LEU A 1 318 ? 11.578 -39.875 -0.11 1 97.81 318 LEU A O 1
ATOM 2537 N N . TRP A 1 319 ? 11.859 -40.75 -2.18 1 98 319 TRP A N 1
ATOM 2538 C CA . TRP A 1 319 ? 10.625 -41.531 -2.174 1 98 319 TRP A CA 1
ATOM 2539 C C . TRP A 1 319 ? 10.602 -42.5 -1.009 1 98 319 TRP A C 1
ATOM 2541 O O . TRP A 1 319 ? 9.609 -42.594 -0.274 1 98 319 TRP A O 1
ATOM 2551 N N . ASP A 1 320 ? 11.648 -43.156 -0.795 1 97.12 320 ASP A N 1
ATOM 2552 C CA . ASP A 1 320 ? 11.75 -44.188 0.255 1 97.12 320 ASP A CA 1
ATOM 2553 C C . ASP A 1 320 ? 11.695 -43.531 1.64 1 97.12 320 ASP A C 1
ATOM 2555 O O . ASP A 1 320 ? 11.156 -44.125 2.58 1 97.12 320 ASP A O 1
ATOM 2559 N N . GLU A 1 321 ? 12.258 -42.438 1.701 1 96.69 321 GLU A N 1
ATOM 2560 C CA . GLU A 1 321 ? 12.281 -41.75 2.982 1 96.69 321 GLU A CA 1
ATOM 2561 C C . GLU A 1 321 ? 10.906 -41.188 3.328 1 96.69 321 GLU A C 1
ATOM 2563 O O . GLU A 1 321 ? 10.477 -41.25 4.48 1 96.69 321 GLU A O 1
ATOM 2568 N N . LEU A 1 322 ? 10.219 -40.625 2.391 1 97.56 322 LEU A N 1
ATOM 2569 C CA . LEU A 1 322 ? 8.953 -39.938 2.637 1 97.56 322 LEU A CA 1
ATOM 2570 C C . LEU A 1 322 ? 7.836 -40.938 2.9 1 97.56 322 LEU A C 1
ATOM 2572 O O . LEU A 1 322 ? 6.859 -40.625 3.582 1 97.56 322 LEU A O 1
ATOM 2576 N N . LYS A 1 323 ? 7.945 -42.156 2.414 1 96.12 323 LYS A N 1
ATOM 2577 C CA . LYS A 1 323 ? 6.969 -43.219 2.602 1 96.12 323 LYS A CA 1
ATOM 2578 C C . LYS A 1 323 ? 5.578 -42.781 2.152 1 96.12 323 LYS A C 1
ATOM 2580 O O . LYS A 1 323 ? 4.605 -42.938 2.898 1 96.12 323 LYS A O 1
ATOM 2585 N N . ILE A 1 324 ? 5.543 -42.25 0.949 1 96.5 324 ILE A N 1
ATOM 2586 C CA . ILE A 1 324 ? 4.27 -41.844 0.366 1 96.5 324 ILE A CA 1
ATOM 2587 C C . ILE A 1 324 ? 3.395 -43.062 0.118 1 96.5 324 ILE A C 1
ATOM 2589 O O . ILE A 1 324 ? 3.85 -44.062 -0.462 1 96.5 324 ILE A O 1
ATOM 2593 N N . PRO A 1 325 ? 2.135 -43.031 0.604 1 96.12 325 PRO A N 1
ATOM 2594 C CA . PRO A 1 325 ? 1.252 -44.188 0.393 1 96.12 325 PRO A CA 1
ATOM 2595 C C . PRO A 1 325 ? 1.047 -44.531 -1.085 1 96.12 325 PRO A C 1
ATOM 2597 O O . PRO A 1 325 ? 0.592 -43.656 -1.851 1 96.12 325 PRO A O 1
ATOM 2600 N N . GLU A 1 326 ? 1.355 -45.719 -1.474 1 97 326 GLU A N 1
ATOM 2601 C CA . GLU A 1 326 ? 1.188 -46.156 -2.857 1 97 326 GLU A CA 1
ATOM 2602 C C . GLU A 1 326 ? -0.229 -46.688 -3.105 1 97 326 GLU A C 1
ATOM 2604 O O . GLU A 1 326 ? -0.96 -46.969 -2.162 1 97 326 GLU A O 1
ATOM 2609 N N . GLY A 1 327 ? -0.611 -46.625 -4.422 1 96.06 327 GLY A N 1
ATOM 2610 C CA . GLY A 1 327 ? -1.906 -47.156 -4.812 1 96.06 327 GLY A CA 1
ATOM 2611 C C . GLY A 1 327 ? -2.631 -46.312 -5.82 1 96.06 327 GLY A C 1
ATOM 2612 O O . GLY A 1 327 ? -2.143 -45.219 -6.191 1 96.06 327 GLY A O 1
ATOM 2613 N N . ARG A 1 328 ? -3.709 -46.844 -6.285 1 95.25 328 ARG A N 1
ATOM 2614 C CA . ARG A 1 328 ? -4.52 -46.125 -7.27 1 95.25 328 ARG A CA 1
ATOM 2615 C C . ARG A 1 328 ? -5.348 -45.031 -6.605 1 95.25 328 ARG A C 1
ATOM 2617 O O . ARG A 1 328 ? -5.973 -45.25 -5.566 1 95.25 328 ARG A O 1
ATOM 2624 N N . ARG A 1 329 ? -5.273 -43.906 -7.121 1 94.81 329 ARG A N 1
ATOM 2625 C CA . ARG A 1 329 ? -6.109 -42.781 -6.691 1 94.81 329 ARG A CA 1
ATOM 2626 C C . ARG A 1 329 ? -7.363 -42.688 -7.551 1 94.81 329 ARG A C 1
ATOM 2628 O O . ARG A 1 329 ? -7.379 -43.125 -8.695 1 94.81 329 ARG A O 1
ATOM 2635 N N . LYS A 1 330 ? -8.398 -42.125 -6.973 1 90 330 LYS A N 1
ATOM 2636 C CA . LYS A 1 330 ? -9.594 -41.781 -7.738 1 90 330 LYS A CA 1
ATOM 2637 C C . LYS A 1 330 ? -9.383 -40.531 -8.555 1 90 330 LYS A C 1
ATOM 2639 O O . LYS A 1 330 ? -8.539 -39.688 -8.219 1 90 330 LYS A O 1
ATOM 2644 N N . PRO A 1 331 ? -10.133 -40.469 -9.68 1 86 331 PRO A N 1
ATOM 2645 C CA . PRO A 1 331 ? -10.086 -39.219 -10.422 1 86 331 PRO A CA 1
ATOM 2646 C C . PRO A 1 331 ? -10.43 -38 -9.547 1 86 331 PRO A C 1
ATOM 2648 O O . PRO A 1 331 ? -11.305 -38.094 -8.68 1 86 331 PRO A O 1
ATOM 2651 N N . ILE A 1 332 ? -9.711 -36.969 -9.766 1 81.94 332 ILE A N 1
ATOM 2652 C CA . ILE A 1 332 ? -9.875 -35.75 -8.945 1 81.94 332 ILE A CA 1
ATOM 2653 C C . ILE A 1 332 ? -11.195 -35.062 -9.297 1 81.94 332 ILE A C 1
ATOM 2655 O O . ILE A 1 332 ? -11.398 -34.656 -10.438 1 81.94 332 ILE A O 1
ATOM 2659 N N . GLU A 1 333 ? -12.031 -34.938 -8.359 1 79.75 333 GLU A N 1
ATOM 2660 C CA . GLU A 1 333 ? -13.336 -34.344 -8.594 1 79.75 333 GLU A CA 1
ATOM 2661 C C . GLU A 1 333 ? -13.391 -32.906 -8.055 1 79.75 333 GLU A C 1
ATOM 2663 O O . GLU A 1 333 ? -14.266 -32.125 -8.43 1 79.75 333 GLU A O 1
ATOM 2668 N N . ARG A 1 334 ? -12.562 -32.688 -7.156 1 80.19 334 ARG A N 1
ATOM 2669 C CA . ARG A 1 334 ? -12.438 -31.375 -6.543 1 80.19 334 ARG A CA 1
ATOM 2670 C C . ARG A 1 334 ? -11.023 -31.141 -6.023 1 80.19 334 ARG A C 1
ATOM 2672 O O . ARG A 1 334 ? -10.273 -32.094 -5.82 1 80.19 334 ARG A O 1
ATOM 2679 N N . PRO A 1 335 ? -10.719 -29.844 -5.789 1 80.75 335 PRO A N 1
ATOM 2680 C CA . PRO A 1 335 ? -9.414 -29.594 -5.168 1 80.75 335 PRO A CA 1
ATOM 2681 C C . PRO A 1 335 ? -9.32 -30.156 -3.752 1 80.75 335 PRO A C 1
ATOM 2683 O O . PRO A 1 335 ? -10.344 -30.328 -3.084 1 80.75 335 PRO A O 1
ATOM 2686 N N . PRO A 1 336 ? -8.07 -30.422 -3.395 1 82.44 336 PRO A N 1
ATOM 2687 C CA . PRO A 1 336 ? -7.891 -30.938 -2.037 1 82.44 336 PRO A CA 1
ATOM 2688 C C . PRO A 1 336 ? -8.289 -29.938 -0.962 1 82.44 336 PRO A C 1
ATOM 2690 O O . PRO A 1 336 ? -8.047 -28.734 -1.12 1 82.44 336 PRO A O 1
ATOM 2693 N N . LYS A 1 337 ? -8.891 -30.484 0.136 1 80.38 337 LYS A N 1
ATOM 2694 C CA . LYS A 1 337 ? -9.297 -29.688 1.294 1 80.38 337 LYS A CA 1
ATOM 2695 C C . LYS A 1 337 ? -8.648 -30.203 2.572 1 80.38 337 LYS A C 1
ATOM 2697 O O . LYS A 1 337 ? -8.219 -31.359 2.631 1 80.38 337 LYS A O 1
ATOM 2702 N N . PRO A 1 338 ? -8.641 -29.297 3.533 1 81.38 338 PRO A N 1
ATOM 2703 C CA . PRO A 1 338 ? -8.133 -29.766 4.824 1 81.38 338 PRO A CA 1
ATOM 2704 C C . PRO A 1 338 ? -8.883 -31 5.34 1 81.38 338 PRO A C 1
ATOM 2706 O O . PRO A 1 338 ? -10.109 -31.047 5.285 1 81.38 338 PRO A O 1
ATOM 2709 N N . GLY A 1 339 ? -8.133 -32 5.738 1 80.94 339 GLY A N 1
ATOM 2710 C CA . GLY A 1 339 ? -8.734 -33.219 6.273 1 80.94 339 GLY A CA 1
ATOM 2711 C C . GLY A 1 339 ? -8.766 -34.344 5.273 1 80.94 339 GLY A C 1
ATOM 2712 O O . GLY A 1 339 ? -9.008 -35.5 5.645 1 80.94 339 GLY A O 1
ATOM 2713 N N . ASP A 1 340 ? -8.492 -34.031 4.055 1 86.38 340 ASP A N 1
ATOM 2714 C CA . ASP A 1 340 ? -8.477 -35.094 3.045 1 86.38 340 ASP A CA 1
ATOM 2715 C C . ASP A 1 340 ? -7.352 -36.094 3.311 1 86.38 340 ASP A C 1
ATOM 2717 O O . ASP A 1 340 ? -6.289 -35.719 3.812 1 86.38 340 ASP A O 1
ATOM 2721 N N . GLY A 1 341 ? -7.605 -37.312 2.969 1 89.81 341 GLY A N 1
ATOM 2722 C CA . GLY A 1 341 ? -6.547 -38.312 2.945 1 89.81 341 GLY A CA 1
ATOM 2723 C C . GLY A 1 341 ? -5.637 -38.188 1.736 1 89.81 341 GLY A C 1
ATOM 2724 O O . GLY A 1 341 ? -5.684 -37.188 1.02 1 89.81 341 GLY A O 1
ATOM 2725 N N . PRO A 1 342 ? -4.707 -39.156 1.596 1 90.81 342 PRO A N 1
ATOM 2726 C CA . PRO A 1 342 ? -3.811 -39.156 0.437 1 90.81 342 PRO A CA 1
ATOM 2727 C C . PRO A 1 342 ? -4.543 -39.406 -0.877 1 90.81 342 PRO A C 1
ATOM 2729 O O . PRO A 1 342 ? -4.512 -40.531 -1.398 1 90.81 342 PRO A O 1
ATOM 2732 N N . THR A 1 343 ? -5.074 -38.375 -1.492 1 88.12 343 THR A N 1
ATOM 2733 C CA . THR A 1 343 ? -5.953 -38.531 -2.648 1 88.12 343 THR A CA 1
ATOM 2734 C C . THR A 1 343 ? -5.27 -38 -3.91 1 88.12 343 THR A C 1
ATOM 2736 O O . THR A 1 343 ? -5.723 -38.281 -5.023 1 88.12 343 THR A O 1
ATOM 2739 N N . MET A 1 344 ? -4.168 -37.375 -3.723 1 92.19 344 MET A N 1
ATOM 2740 C CA . MET A 1 344 ? -3.578 -36.688 -4.863 1 92.19 344 MET A CA 1
ATOM 2741 C C . MET A 1 344 ? -2.727 -37.656 -5.699 1 92.19 344 MET A C 1
ATOM 2743 O O . MET A 1 344 ? -2.023 -38.5 -5.152 1 92.19 344 MET A O 1
ATOM 2747 N N . PRO A 1 345 ? -2.777 -37.531 -7 1 95 345 PRO A N 1
ATOM 2748 C CA . PRO A 1 345 ? -1.983 -38.375 -7.902 1 95 345 PRO A CA 1
ATOM 2749 C C . PRO A 1 345 ? -0.54 -37.875 -8.031 1 95 345 PRO A C 1
ATOM 2751 O O . PRO A 1 345 ? -0.16 -36.875 -7.43 1 95 345 PRO A O 1
ATOM 2754 N N . LEU A 1 346 ? 0.255 -38.656 -8.805 1 95.62 346 LEU A N 1
ATOM 2755 C CA . LEU A 1 346 ? 1.564 -38.188 -9.234 1 95.62 346 LEU A CA 1
ATOM 2756 C C . LEU A 1 346 ? 1.427 -37.156 -10.336 1 95.62 346 LEU A C 1
ATOM 2758 O O . LEU A 1 346 ? 0.48 -37.188 -11.125 1 95.62 346 LEU A O 1
ATOM 2762 N N . PHE A 1 347 ? 2.365 -36.188 -10.289 1 95.06 347 PHE A N 1
ATOM 2763 C CA . PHE A 1 347 ? 2.469 -35.188 -11.352 1 95.06 347 PHE A CA 1
ATOM 2764 C C . PHE A 1 347 ? 3.887 -35.156 -11.906 1 95.06 347 PHE A C 1
ATOM 2766 O O . PHE A 1 347 ? 4.848 -35.469 -11.195 1 95.06 347 PHE A O 1
ATOM 2773 N N . PHE A 1 348 ? 3.926 -34.844 -13.164 1 98.19 348 PHE A N 1
ATOM 2774 C CA . PHE A 1 348 ? 5.199 -34.562 -13.82 1 98.19 348 PHE A CA 1
ATOM 2775 C C . PHE A 1 348 ? 5.078 -33.375 -14.758 1 98.19 348 PHE A C 1
ATOM 2777 O O . PHE A 1 348 ? 3.996 -33.094 -15.273 1 98.19 348 PHE A O 1
ATOM 2784 N N . ASN A 1 349 ? 6.059 -32.688 -14.875 1 98.25 349 ASN A N 1
ATOM 2785 C CA . ASN A 1 349 ? 6.094 -31.812 -16.031 1 98.25 349 ASN A CA 1
ATOM 2786 C C . ASN A 1 349 ? 7.305 -32.094 -16.906 1 98.25 349 ASN A C 1
ATOM 2788 O O . ASN A 1 349 ? 8.32 -32.594 -16.438 1 98.25 349 ASN A O 1
ATOM 2792 N N . TYR A 1 350 ? 7.152 -31.953 -18.188 1 98.62 350 TYR A N 1
ATOM 2793 C CA . TYR A 1 350 ? 8.195 -32 -19.203 1 98.62 350 TYR A CA 1
ATOM 2794 C C . TYR A 1 350 ? 8.5 -30.609 -19.734 1 98.62 350 TYR A C 1
ATOM 2796 O O . TYR A 1 350 ? 7.699 -30.031 -20.5 1 98.62 350 TYR A O 1
ATOM 2804 N N . GLU A 1 351 ? 9.617 -30.172 -19.344 1 98.44 351 GLU A N 1
ATOM 2805 C CA . GLU A 1 351 ? 10.031 -28.812 -19.688 1 98.44 351 GLU A CA 1
ATOM 2806 C C . GLU A 1 351 ? 10.828 -28.781 -20.984 1 98.44 351 GLU A C 1
ATOM 2808 O O . GLU A 1 351 ? 11.719 -29.609 -21.188 1 98.44 351 GLU A O 1
ATOM 2813 N N . MET A 1 352 ? 10.5 -27.859 -21.859 1 98.25 352 MET A N 1
ATOM 2814 C CA . MET A 1 352 ? 11.18 -27.703 -23.125 1 98.25 352 MET A CA 1
ATOM 2815 C C . MET A 1 352 ? 11.648 -26.266 -23.312 1 98.25 352 MET A C 1
ATOM 2817 O O . MET A 1 352 ? 10.906 -25.328 -23.047 1 98.25 352 MET A O 1
ATOM 2821 N N . LYS A 1 353 ? 12.844 -26.125 -23.781 1 97.5 353 LYS A N 1
ATOM 2822 C CA . LYS A 1 353 ? 13.414 -24.859 -24.219 1 97.5 353 LYS A CA 1
ATOM 2823 C C . LYS A 1 353 ? 13.711 -24.875 -25.719 1 97.5 353 LYS A C 1
ATOM 2825 O O . LYS A 1 353 ? 13.758 -25.938 -26.344 1 97.5 353 LYS A O 1
ATOM 2830 N N . ALA A 1 354 ? 13.898 -23.672 -26.188 1 96.94 354 ALA A N 1
ATOM 2831 C CA . ALA A 1 354 ? 14.227 -23.562 -27.609 1 96.94 354 ALA A CA 1
ATOM 2832 C C . ALA A 1 354 ? 15.492 -24.344 -27.938 1 96.94 354 ALA A C 1
ATOM 2834 O O . ALA A 1 354 ? 16.516 -24.203 -27.266 1 96.94 354 ALA A O 1
ATOM 2835 N N . GLY A 1 355 ? 15.367 -25.234 -28.922 1 96.5 355 GLY A N 1
ATOM 2836 C CA . GLY A 1 355 ? 16.531 -25.969 -29.391 1 96.5 355 GLY A CA 1
ATOM 2837 C C . GLY A 1 355 ? 16.703 -27.312 -28.719 1 96.5 355 GLY A C 1
ATOM 2838 O O . GLY A 1 355 ? 17.484 -28.141 -29.188 1 96.5 355 GLY A O 1
ATOM 2839 N N . ASP A 1 356 ? 15.977 -27.609 -27.719 1 96.31 356 ASP A N 1
ATOM 2840 C CA . ASP A 1 356 ? 16.094 -28.891 -27.016 1 96.31 356 ASP A CA 1
ATOM 2841 C C . ASP A 1 356 ? 15.695 -30.047 -27.938 1 96.31 356 ASP A C 1
ATOM 2843 O O . ASP A 1 356 ? 14.727 -29.938 -28.688 1 96.31 356 ASP A O 1
ATOM 2847 N N . ARG A 1 357 ? 16.438 -31.047 -27.875 1 96.69 357 ARG A N 1
ATOM 2848 C CA . ARG A 1 357 ? 16.062 -32.25 -28.594 1 96.69 357 ARG A CA 1
ATOM 2849 C C . ARG A 1 357 ? 15.062 -33.094 -27.797 1 96.69 357 ARG A C 1
ATOM 2851 O O . ARG A 1 357 ? 14.172 -33.719 -28.375 1 96.69 357 ARG A O 1
ATOM 2858 N N . LEU A 1 358 ? 15.266 -33.094 -26.5 1 97.56 358 LEU A N 1
ATOM 2859 C CA . LEU A 1 358 ? 14.398 -33.781 -25.578 1 97.56 358 LEU A CA 1
ATOM 2860 C C . LEU A 1 358 ? 14 -32.875 -24.406 1 97.56 358 LEU A C 1
ATOM 2862 O O . LEU A 1 358 ? 14.75 -31.984 -24.031 1 97.56 358 LEU A O 1
ATOM 2866 N N . PRO A 1 359 ? 12.844 -33.156 -23.844 1 97.75 359 PRO A N 1
ATOM 2867 C CA . PRO A 1 359 ? 12.453 -32.375 -22.672 1 97.75 359 PRO A CA 1
ATOM 2868 C C . PRO A 1 359 ? 13.203 -32.781 -21.406 1 97.75 359 PRO A C 1
ATOM 2870 O O . PRO A 1 359 ? 13.844 -33.812 -21.375 1 97.75 359 PRO A O 1
ATOM 2873 N N . LYS A 1 360 ? 13.148 -31.891 -20.406 1 96.69 360 LYS A N 1
ATOM 2874 C CA . LYS A 1 360 ? 13.617 -32.188 -19.062 1 96.69 360 LYS A CA 1
ATOM 2875 C C . LYS A 1 360 ? 12.445 -32.469 -18.125 1 96.69 360 LYS A C 1
ATOM 2877 O O . LYS A 1 360 ? 11.398 -31.812 -18.203 1 96.69 360 LYS A O 1
ATOM 2882 N N . VAL A 1 361 ? 12.625 -33.406 -17.281 1 98 361 VAL A N 1
ATOM 2883 C CA . VAL A 1 361 ? 11.492 -33.906 -16.5 1 98 361 VAL A CA 1
ATOM 2884 C C . VAL A 1 361 ? 11.602 -33.375 -15.07 1 98 361 VAL A C 1
ATOM 2886 O O . VAL A 1 361 ? 12.703 -33.219 -14.539 1 98 361 VAL A O 1
ATOM 2889 N N . LYS A 1 362 ? 10.492 -33.031 -14.453 1 98.19 362 LYS A N 1
ATOM 2890 C CA . LYS A 1 362 ? 10.312 -32.75 -13.039 1 98.19 362 LYS A CA 1
ATOM 2891 C C . LYS A 1 362 ? 9.164 -33.562 -12.453 1 98.19 362 LYS A C 1
ATOM 2893 O O . LYS A 1 362 ? 8.109 -33.719 -13.078 1 98.19 362 LYS A O 1
ATOM 2898 N N . ALA A 1 363 ? 9.398 -34.156 -11.312 1 98.62 363 ALA A N 1
ATOM 2899 C CA . ALA A 1 363 ? 8.367 -34.938 -10.648 1 98.62 363 ALA A CA 1
ATOM 2900 C C . ALA A 1 363 ? 7.734 -34.156 -9.5 1 98.62 363 ALA A C 1
ATOM 2902 O O . ALA A 1 363 ? 8.398 -33.344 -8.852 1 98.62 363 ALA A O 1
ATOM 2903 N N . TYR A 1 364 ? 6.484 -34.375 -9.25 1 98.12 364 TYR A N 1
ATOM 2904 C CA . TYR A 1 364 ? 5.738 -33.812 -8.133 1 98.12 364 TYR A CA 1
ATOM 2905 C C . TYR A 1 364 ? 5.199 -34.938 -7.23 1 98.12 364 TYR A C 1
ATOM 2907 O O . TYR A 1 364 ? 4.328 -35.688 -7.637 1 98.12 364 TYR A O 1
ATOM 2915 N N . LEU A 1 365 ? 5.707 -34.969 -6.078 1 98.06 365 LEU A N 1
ATOM 2916 C CA . LEU A 1 365 ? 5.305 -35.969 -5.098 1 98.06 365 LEU A CA 1
ATOM 2917 C C . LEU A 1 365 ? 4.141 -35.469 -4.25 1 98.06 365 LEU A C 1
ATOM 2919 O O . LEU A 1 365 ? 4.219 -34.375 -3.662 1 98.06 365 LEU A O 1
ATOM 2923 N N . PRO A 1 366 ? 3.057 -36.219 -4.207 1 96.5 366 PRO A N 1
ATOM 2924 C CA . PRO A 1 366 ? 1.909 -35.812 -3.402 1 96.5 366 PRO A CA 1
ATOM 2925 C C . PRO A 1 366 ? 2.121 -36.031 -1.908 1 96.5 366 PRO A C 1
ATOM 2927 O O . PRO A 1 366 ? 2.508 -37.125 -1.496 1 96.5 366 PRO A O 1
ATOM 2930 N N . LEU A 1 367 ? 1.854 -35.031 -1.14 1 96.38 367 LEU A N 1
ATOM 2931 C CA . LEU A 1 367 ? 2.115 -35.156 0.292 1 96.38 367 LEU A CA 1
ATOM 2932 C C . LEU A 1 367 ? 0.835 -34.938 1.095 1 96.38 367 LEU A C 1
ATOM 2934 O O . LEU A 1 367 ? 0.811 -35.188 2.305 1 96.38 367 LEU A O 1
ATOM 2938 N N . VAL A 1 368 ? -0.229 -34.531 0.428 1 94.06 368 VAL A N 1
ATOM 2939 C CA . VAL A 1 368 ? -1.5 -34.312 1.114 1 94.06 368 VAL A CA 1
ATOM 2940 C C . VAL A 1 368 ? -1.921 -35.594 1.835 1 94.06 368 VAL A C 1
ATOM 2942 O O . VAL A 1 368 ? -1.782 -36.688 1.294 1 94.06 368 VAL A O 1
ATOM 2945 N N . GLY A 1 369 ? -2.486 -35.438 3.016 1 94.31 369 GLY A N 1
ATOM 2946 C CA . GLY A 1 369 ? -2.953 -36.562 3.787 1 94.31 369 GLY A CA 1
ATOM 2947 C C . GLY A 1 369 ? -1.899 -37.125 4.723 1 94.31 369 GLY A C 1
ATOM 2948 O O . GLY A 1 369 ? -2.188 -38 5.535 1 94.31 369 GLY A O 1
ATOM 2949 N N . MET A 1 370 ? -0.699 -36.625 4.637 1 95.81 370 MET A N 1
ATOM 2950 C CA . MET A 1 370 ? 0.405 -37.062 5.5 1 95.81 370 MET A CA 1
ATOM 2951 C C . MET A 1 370 ? 0.717 -35.969 6.531 1 95.81 370 MET A C 1
ATOM 2953 O O . MET A 1 370 ? 0.688 -34.781 6.223 1 95.81 370 MET A O 1
ATOM 2957 N N . PRO A 1 371 ? 1.068 -36.406 7.742 1 96 371 PRO A N 1
ATOM 2958 C CA . PRO A 1 371 ? 1.327 -35.406 8.781 1 96 371 PRO A CA 1
ATOM 2959 C C . PRO A 1 371 ? 2.504 -34.5 8.445 1 96 371 PRO A C 1
ATOM 2961 O O . PRO A 1 371 ? 3.527 -34.938 7.941 1 96 371 PRO A O 1
ATOM 2964 N N . GLU A 1 372 ? 2.396 -33.25 8.805 1 97.19 372 GLU A N 1
ATOM 2965 C CA . GLU A 1 372 ? 3.316 -32.219 8.383 1 97.19 372 GLU A CA 1
ATOM 2966 C C . GLU A 1 372 ? 4.695 -32.406 9.008 1 97.19 372 GLU A C 1
ATOM 2968 O O . GLU A 1 372 ? 5.711 -32.344 8.312 1 97.19 372 GLU A O 1
ATOM 2973 N N . MET A 1 373 ? 4.727 -32.625 10.281 1 97.56 373 MET A N 1
ATOM 2974 C CA . MET A 1 373 ? 5.996 -32.594 11.008 1 97.56 373 MET A CA 1
ATOM 2975 C C . MET A 1 373 ? 6.887 -33.75 10.602 1 97.56 373 MET A C 1
ATOM 2977 O O . MET A 1 373 ? 8.086 -33.594 10.383 1 97.56 373 MET A O 1
ATOM 2981 N N . PRO A 1 374 ? 6.359 -34.938 10.492 1 97.38 374 PRO A N 1
ATOM 2982 C CA . PRO A 1 374 ? 7.184 -36.031 9.984 1 97.38 374 PRO A CA 1
ATOM 2983 C C . PRO A 1 374 ? 7.762 -35.75 8.602 1 97.38 374 PRO A C 1
ATOM 2985 O O . PRO A 1 374 ? 8.938 -36.031 8.344 1 97.38 374 PRO A O 1
ATOM 2988 N N . ILE A 1 375 ? 6.98 -35.188 7.727 1 97.94 375 ILE A N 1
ATOM 2989 C CA . ILE A 1 375 ? 7.477 -34.812 6.414 1 97.94 375 ILE A CA 1
ATOM 2990 C C . ILE A 1 375 ? 8.625 -33.812 6.578 1 97.94 375 ILE A C 1
ATOM 2992 O O . ILE A 1 375 ? 9.688 -33.969 5.965 1 97.94 375 ILE A O 1
ATOM 2996 N N . ALA A 1 376 ? 8.367 -32.844 7.422 1 98 376 ALA A N 1
ATOM 2997 C CA . ALA A 1 376 ? 9.344 -31.766 7.621 1 98 376 ALA A CA 1
ATOM 2998 C C . ALA A 1 376 ? 10.672 -32.312 8.117 1 98 376 ALA A C 1
ATOM 3000 O O . ALA A 1 376 ? 11.742 -31.906 7.66 1 98 376 ALA A O 1
ATOM 3001 N N . ARG A 1 377 ? 10.656 -33.188 9.078 1 98.06 377 ARG A N 1
ATOM 3002 C CA . ARG A 1 377 ? 11.875 -33.781 9.633 1 98.06 377 ARG A CA 1
ATOM 3003 C C . ARG A 1 377 ? 12.641 -34.562 8.57 1 98.06 377 ARG A C 1
ATOM 3005 O O . ARG A 1 377 ? 13.867 -34.5 8.516 1 98.06 377 ARG A O 1
ATOM 3012 N N . LYS A 1 378 ? 11.938 -35.281 7.777 1 97.88 378 LYS A N 1
ATOM 3013 C CA . LYS A 1 378 ? 12.562 -36.062 6.711 1 97.88 378 LYS A CA 1
ATOM 3014 C C . LYS A 1 378 ? 13.18 -35.156 5.652 1 97.88 378 LYS A C 1
ATOM 3016 O O . LYS A 1 378 ? 14.281 -35.406 5.172 1 97.88 378 LYS A O 1
ATOM 3021 N N . LEU A 1 379 ? 12.445 -34.125 5.289 1 97.5 379 LEU A N 1
ATOM 3022 C CA . LEU A 1 379 ? 12.961 -33.156 4.32 1 97.5 379 LEU A CA 1
ATOM 3023 C C . LEU A 1 379 ? 14.172 -32.438 4.883 1 97.5 379 LEU A C 1
ATOM 3025 O O . LEU A 1 379 ? 15.133 -32.156 4.156 1 97.5 379 LEU A O 1
ATOM 3029 N N . ALA A 1 380 ? 14.086 -32.031 6.156 1 97.12 380 ALA A N 1
ATOM 3030 C CA . ALA A 1 380 ? 15.219 -31.391 6.805 1 97.12 380 ALA A CA 1
ATOM 3031 C C . ALA A 1 380 ? 16.484 -32.219 6.684 1 97.12 380 ALA A C 1
ATOM 3033 O O . ALA A 1 380 ? 17.547 -31.719 6.344 1 97.12 380 ALA A O 1
ATOM 3034 N N . ALA A 1 381 ? 16.359 -33.5 6.953 1 96.75 381 ALA A N 1
ATOM 3035 C CA . ALA A 1 381 ? 17.5 -34.406 6.855 1 96.75 381 ALA A CA 1
ATOM 3036 C C . ALA A 1 381 ? 17.969 -34.531 5.41 1 96.75 381 ALA A C 1
ATOM 3038 O O . ALA A 1 381 ? 19.188 -34.531 5.152 1 96.75 381 ALA A O 1
ATOM 3039 N N . PHE A 1 382 ? 17.062 -34.625 4.551 1 96.56 382 PHE A N 1
ATOM 3040 C CA . PHE A 1 382 ? 17.391 -34.719 3.131 1 96.56 382 PHE A CA 1
ATOM 3041 C C . PHE A 1 382 ? 18.125 -33.469 2.662 1 96.56 382 PHE A C 1
ATOM 3043 O O . PHE A 1 382 ? 19.125 -33.594 1.946 1 96.56 382 PHE A O 1
ATOM 3050 N N . PHE A 1 383 ? 17.625 -32.312 3.01 1 95.06 383 PHE A N 1
ATOM 3051 C CA . PHE A 1 383 ? 18.25 -31.062 2.643 1 95.06 383 PHE A CA 1
ATOM 3052 C C . PHE A 1 383 ? 19.703 -31.016 3.125 1 95.06 383 PHE A C 1
ATOM 3054 O O . PHE A 1 383 ? 20.594 -30.594 2.387 1 95.06 383 PHE A O 1
ATOM 3061 N N . GLN A 1 384 ? 19.922 -31.422 4.289 1 93.75 384 GLN A N 1
ATOM 3062 C CA . GLN A 1 384 ? 21.266 -31.406 4.844 1 93.75 384 GLN A CA 1
ATOM 3063 C C . GLN A 1 384 ? 22.203 -32.312 4.043 1 93.75 384 GLN A C 1
ATOM 3065 O O . GLN A 1 384 ? 23.391 -31.984 3.873 1 93.75 384 GLN A O 1
ATOM 3070 N N . ARG A 1 385 ? 21.672 -33.312 3.512 1 93.75 385 ARG A N 1
ATOM 3071 C CA . ARG A 1 385 ? 22.484 -34.281 2.785 1 93.75 385 ARG A CA 1
ATOM 3072 C C . ARG A 1 385 ? 22.766 -33.812 1.36 1 93.75 385 ARG A C 1
ATOM 3074 O O . ARG A 1 385 ? 23.812 -34.094 0.794 1 93.75 385 ARG A O 1
ATOM 3081 N N . TYR A 1 386 ? 21.844 -33.094 0.84 1 91.31 386 TYR A N 1
ATOM 3082 C CA . TYR A 1 386 ? 21.938 -32.844 -0.593 1 91.31 386 TYR A CA 1
ATOM 3083 C C . TYR A 1 386 ? 22.094 -31.344 -0.878 1 91.31 386 TYR A C 1
ATOM 3085 O O . TYR A 1 386 ? 21.453 -30.812 -1.788 1 91.31 386 TYR A O 1
ATOM 3093 N N . GLY A 1 387 ? 22.844 -30.594 -0.114 1 85.06 387 GLY A N 1
ATOM 3094 C CA . GLY A 1 387 ? 23.406 -29.312 -0.528 1 85.06 387 GLY A CA 1
ATOM 3095 C C . GLY A 1 387 ? 22.625 -28.125 -0 1 85.06 387 GLY A C 1
ATOM 3096 O O . GLY A 1 387 ? 22.781 -27 -0.49 1 85.06 387 GLY A O 1
ATOM 3097 N N . PHE A 1 388 ? 21.656 -28.359 0.94 1 90.94 388 PHE A N 1
ATOM 3098 C CA . PHE A 1 388 ? 20.922 -27.281 1.578 1 90.94 388 PHE A CA 1
ATOM 3099 C C . PHE A 1 388 ? 21.078 -27.328 3.092 1 90.94 388 PHE A C 1
ATOM 3101 O O . PHE A 1 388 ? 20.094 -27.406 3.828 1 90.94 388 PHE A O 1
ATOM 3108 N N . PRO A 1 389 ? 22.281 -27.125 3.537 1 89.31 389 PRO A N 1
ATOM 3109 C CA . PRO A 1 389 ? 22.484 -27.391 4.965 1 89.31 389 PRO A CA 1
ATOM 3110 C C . PRO A 1 389 ? 21.812 -26.359 5.859 1 89.31 389 PRO A C 1
ATOM 3112 O O . PRO A 1 389 ? 21.297 -26.703 6.93 1 89.31 389 PRO A O 1
ATOM 3115 N N . VAL A 1 390 ? 21.828 -25.141 5.445 1 88.62 390 VAL A N 1
ATOM 3116 C CA . VAL A 1 390 ? 21.203 -24.109 6.262 1 88.62 390 VAL A CA 1
ATOM 3117 C C . VAL A 1 390 ? 19.703 -24.328 6.305 1 88.62 390 VAL A C 1
ATOM 3119 O O . VAL A 1 390 ? 19.094 -24.359 7.383 1 88.62 390 VAL A O 1
ATOM 3122 N N . GLU A 1 391 ? 19.141 -24.516 5.133 1 89.69 391 GLU A N 1
ATOM 3123 C CA . GLU A 1 391 ? 17.719 -24.766 5.059 1 89.69 391 GLU A CA 1
ATOM 3124 C C . GLU A 1 391 ? 17.344 -26.047 5.812 1 89.69 391 GLU A C 1
ATOM 3126 O O . GLU A 1 391 ? 16.281 -26.109 6.449 1 89.69 391 GLU A O 1
ATOM 3131 N N . GLY A 1 392 ? 18.203 -27.016 5.699 1 92.5 392 GLY A N 1
ATOM 3132 C CA . GLY A 1 392 ? 17.953 -28.25 6.41 1 92.5 392 GLY A CA 1
ATOM 3133 C C . GLY A 1 392 ? 17.891 -28.078 7.914 1 92.5 392 GLY A C 1
ATOM 3134 O O . GLY A 1 392 ? 17.016 -28.625 8.578 1 92.5 392 GLY A O 1
ATOM 3135 N N . ARG A 1 393 ? 18.75 -27.312 8.414 1 92.81 393 ARG A N 1
ATOM 3136 C CA . ARG A 1 393 ? 18.812 -27.109 9.859 1 92.81 393 ARG A CA 1
ATOM 3137 C C . ARG A 1 393 ? 17.609 -26.312 10.352 1 92.81 393 ARG A C 1
ATOM 3139 O O . ARG A 1 393 ? 17.141 -26.5 11.477 1 92.81 393 ARG A O 1
ATOM 3146 N N . GLN A 1 394 ? 17.109 -25.562 9.492 1 92.75 394 GLN A N 1
ATOM 3147 C CA . GLN A 1 394 ? 16.109 -24.594 9.953 1 92.75 394 GLN A CA 1
ATOM 3148 C C . GLN A 1 394 ? 14.703 -25 9.523 1 92.75 394 GLN A C 1
ATOM 3150 O O . GLN A 1 394 ? 13.719 -24.422 9.992 1 92.75 394 GLN A O 1
ATOM 3155 N N . TYR A 1 395 ? 14.562 -25.984 8.695 1 95.06 395 TYR A N 1
ATOM 3156 C CA . TYR A 1 395 ? 13.297 -26.203 8 1 95.06 395 TYR A CA 1
ATOM 3157 C C . TYR A 1 395 ? 12.18 -26.516 8.984 1 95.06 395 TYR A C 1
ATOM 3159 O O . TYR A 1 395 ? 11.062 -26.016 8.828 1 95.06 395 TYR A O 1
ATOM 3167 N N . VAL A 1 396 ? 12.453 -27.312 9.977 1 96.31 396 VAL A N 1
ATOM 3168 C CA . VAL A 1 396 ? 11.438 -27.719 10.938 1 96.31 396 VAL A CA 1
ATOM 3169 C C . VAL A 1 396 ? 10.914 -26.5 11.688 1 96.31 396 VAL A C 1
ATOM 3171 O O . VAL A 1 396 ? 9.703 -26.281 11.773 1 96.31 396 VAL A O 1
ATOM 3174 N N . ASP A 1 397 ? 11.773 -25.719 12.133 1 94.31 397 ASP A N 1
ATOM 3175 C CA . ASP A 1 397 ? 11.391 -24.5 12.852 1 94.31 397 ASP A CA 1
ATOM 3176 C C . ASP A 1 397 ? 10.68 -23.516 11.922 1 94.31 397 ASP A C 1
ATOM 3178 O O . ASP A 1 397 ? 9.711 -22.859 12.328 1 94.31 397 ASP A O 1
ATOM 3182 N N . THR A 1 398 ? 11.211 -23.438 10.797 1 92.44 398 THR A N 1
ATOM 3183 C CA . THR A 1 398 ? 10.633 -22.531 9.812 1 92.44 398 THR A CA 1
ATOM 3184 C C . THR A 1 398 ? 9.195 -22.922 9.492 1 92.44 398 THR A C 1
ATOM 3186 O O . THR A 1 398 ? 8.312 -22.062 9.453 1 92.44 398 THR A O 1
ATOM 3189 N N . LEU A 1 399 ? 8.992 -24.203 9.281 1 95.5 399 LEU A N 1
ATOM 3190 C CA . LEU A 1 399 ? 7.648 -24.672 8.977 1 95.5 399 LEU A CA 1
ATOM 3191 C C . LEU A 1 399 ? 6.707 -24.406 10.148 1 95.5 399 LEU A C 1
ATOM 3193 O O . LEU A 1 399 ? 5.559 -24 9.945 1 95.5 399 LEU A O 1
ATOM 3197 N N . ALA A 1 400 ? 7.152 -24.672 11.312 1 94.56 400 ALA A N 1
ATOM 3198 C CA . ALA A 1 400 ? 6.355 -24.391 12.5 1 94.56 400 ALA A CA 1
ATOM 3199 C C . ALA A 1 400 ? 5.988 -22.906 12.586 1 94.56 400 ALA A C 1
ATOM 3201 O O . ALA A 1 400 ? 4.898 -22.547 13.039 1 94.56 400 ALA A O 1
ATOM 3202 N N . GLY A 1 401 ? 6.875 -22.109 12.141 1 91.94 401 GLY A N 1
ATOM 3203 C CA . GLY A 1 401 ? 6.637 -20.672 12.125 1 91.94 401 GLY A CA 1
ATOM 3204 C C . GLY A 1 401 ? 5.598 -20.25 11.102 1 91.94 401 GLY A C 1
ATOM 3205 O O . GLY A 1 401 ? 4.926 -19.234 11.273 1 91.94 401 GLY A O 1
ATOM 3206 N N . TYR A 1 402 ? 5.504 -21.016 10.07 1 93.19 402 TYR A N 1
ATOM 3207 C CA . TYR A 1 402 ? 4.508 -20.719 9.047 1 93.19 402 TYR A CA 1
ATOM 3208 C C . TYR A 1 402 ? 3.096 -20.922 9.578 1 93.19 402 TYR A C 1
ATOM 3210 O O . TYR A 1 402 ? 2.158 -20.25 9.156 1 93.19 402 TYR A O 1
ATOM 3218 N N . PHE A 1 403 ? 2.963 -21.844 10.477 1 93.56 403 PHE A N 1
ATOM 3219 C CA . PHE A 1 403 ? 1.657 -22.219 11.008 1 93.56 403 PHE A CA 1
ATOM 3220 C C . PHE A 1 403 ? 1.7 -22.312 12.531 1 93.56 403 PHE A C 1
ATOM 3222 O O . PHE A 1 403 ? 1.446 -23.391 13.094 1 93.56 403 PHE A O 1
ATOM 3229 N N . PRO A 1 404 ? 1.868 -21.266 13.195 1 90.56 404 PRO A N 1
ATOM 3230 C CA . PRO A 1 404 ? 2.18 -21.281 14.625 1 90.56 404 PRO A CA 1
ATOM 3231 C C . PRO A 1 404 ? 1.012 -21.766 15.477 1 90.56 404 PRO A C 1
ATOM 3233 O O . PRO A 1 404 ? 1.221 -22.281 16.578 1 90.56 404 PRO A O 1
ATOM 3236 N N . ASP A 1 405 ? -0.174 -21.703 15.055 1 91.12 405 ASP A N 1
ATOM 3237 C CA . ASP A 1 405 ? -1.329 -22.016 15.891 1 91.12 405 ASP A CA 1
ATOM 3238 C C . ASP A 1 405 ? -1.849 -23.422 15.594 1 91.12 405 ASP A C 1
ATOM 3240 O O . ASP A 1 405 ? -2.947 -23.781 16.016 1 91.12 405 ASP A O 1
ATOM 3244 N N . GLU A 1 406 ? -1.048 -24.219 14.867 1 93.94 406 GLU A N 1
ATOM 3245 C CA . GLU A 1 406 ? -1.512 -25.547 14.5 1 93.94 406 GLU A CA 1
ATOM 3246 C C . GLU A 1 406 ? -0.56 -26.625 15.016 1 93.94 406 GLU A C 1
ATOM 3248 O O . GLU A 1 406 ? 0.64 -26.375 15.164 1 93.94 406 GLU A O 1
ATOM 3253 N N . ASP A 1 407 ? -1.156 -27.781 15.352 1 96.06 407 ASP A N 1
ATOM 3254 C CA . ASP A 1 407 ? -0.347 -28.938 15.719 1 96.06 407 ASP A CA 1
ATOM 3255 C C . ASP A 1 407 ? 0.1 -29.703 14.477 1 96.06 407 ASP A C 1
ATOM 3257 O O . ASP A 1 407 ? -0.625 -30.578 13.977 1 96.06 407 ASP A O 1
ATOM 3261 N N . LEU A 1 408 ? 1.302 -29.484 14.07 1 96.44 408 LEU A N 1
ATOM 3262 C CA . LEU A 1 408 ? 1.82 -30 12.805 1 96.44 408 LEU A CA 1
ATOM 3263 C C . LEU A 1 408 ? 2.104 -31.5 12.898 1 96.44 408 LEU A C 1
ATOM 3265 O O . LEU A 1 408 ? 2.396 -32.125 11.883 1 96.44 408 LEU A O 1
ATOM 3269 N N . GLU A 1 409 ? 1.941 -32.094 14.102 1 96.38 409 GLU A N 1
ATOM 3270 C CA . GLU A 1 409 ? 2.057 -33.531 14.242 1 96.38 409 GLU A CA 1
ATOM 3271 C C . GLU A 1 409 ? 0.81 -34.25 13.719 1 96.38 409 GLU A C 1
ATOM 3273 O O . GLU A 1 409 ? 0.856 -35.438 13.383 1 96.38 409 GLU A O 1
ATOM 3278 N N . ILE A 1 410 ? -0.296 -33.469 13.609 1 95.12 410 ILE A N 1
ATOM 3279 C CA . ILE A 1 410 ? -1.565 -34.094 13.266 1 95.12 410 ILE A CA 1
ATOM 3280 C C . ILE A 1 410 ? -2.098 -33.531 11.961 1 95.12 410 ILE A C 1
ATOM 3282 O O . ILE A 1 410 ? -2.777 -34.219 11.203 1 95.12 410 ILE A O 1
ATOM 3286 N N . VAL A 1 411 ? -1.807 -32.25 11.648 1 94.94 411 VAL A N 1
ATOM 3287 C CA . VAL A 1 411 ? -2.311 -31.578 10.453 1 94.94 411 VAL A CA 1
ATOM 3288 C C . VAL A 1 411 ? -1.672 -32.188 9.211 1 94.94 411 VAL A C 1
ATOM 3290 O O . VAL A 1 411 ? -0.505 -32.594 9.242 1 94.94 411 VAL A O 1
ATOM 3293 N N . THR A 1 412 ? -2.5 -32.281 8.062 1 94.81 412 THR A N 1
ATOM 3294 C CA . THR A 1 412 ? -2.02 -33.094 6.949 1 94.81 412 THR A CA 1
ATOM 3295 C C . THR A 1 412 ? -2.225 -32.375 5.621 1 94.81 412 THR A C 1
ATOM 3297 O O . THR A 1 412 ? -2.299 -33 4.566 1 94.81 412 THR A O 1
ATOM 3300 N N . HIS A 1 413 ? -2.354 -31.016 5.594 1 92.56 413 HIS A N 1
ATOM 3301 C CA . HIS A 1 413 ? -2.809 -30.422 4.34 1 92.56 413 HIS A CA 1
ATOM 3302 C C . HIS A 1 413 ? -1.938 -29.234 3.938 1 92.56 413 HIS A C 1
ATOM 3304 O O . HIS A 1 413 ? -2.15 -28.641 2.883 1 92.56 413 HIS A O 1
ATOM 3310 N N . HIS A 1 414 ? -0.878 -28.859 4.652 1 94.06 414 HIS A N 1
ATOM 3311 C CA . HIS A 1 414 ? -0.135 -27.641 4.375 1 94.06 414 HIS A CA 1
ATOM 3312 C C . HIS A 1 414 ? 0.957 -27.891 3.338 1 94.06 414 HIS A C 1
ATOM 3314 O O . HIS A 1 414 ? 1.062 -27.141 2.357 1 94.06 414 HIS A O 1
ATOM 3320 N N . GLN A 1 415 ? 1.815 -28.875 3.58 1 95.75 415 GLN A N 1
ATOM 3321 C CA . GLN A 1 415 ? 2.773 -29.297 2.561 1 95.75 415 GLN A CA 1
ATOM 3322 C C . GLN A 1 415 ? 2.113 -30.188 1.514 1 95.75 415 GLN A C 1
ATOM 3324 O O . GLN A 1 415 ? 2.096 -31.406 1.658 1 95.75 415 GLN A O 1
ATOM 3329 N N . ALA A 1 416 ? 1.648 -29.531 0.468 1 94.19 416 ALA A N 1
ATOM 3330 C CA . ALA A 1 416 ? 0.74 -30.219 -0.447 1 94.19 416 ALA A CA 1
ATOM 3331 C C . ALA A 1 416 ? 1.511 -31.094 -1.438 1 94.19 416 ALA A C 1
ATOM 3333 O O . ALA A 1 416 ? 1.161 -32.25 -1.656 1 94.19 416 ALA A O 1
ATOM 3334 N N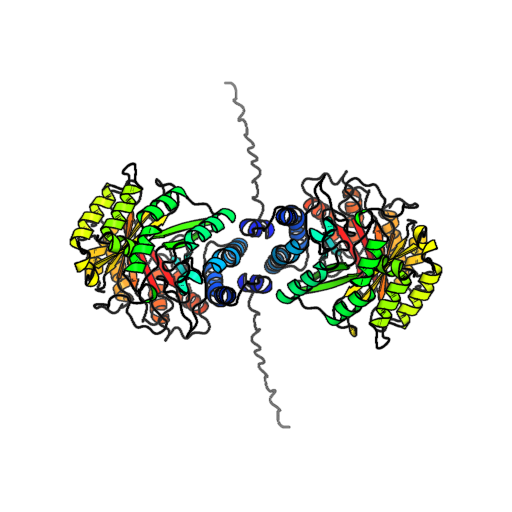 . PHE A 1 417 ? 2.559 -30.422 -2.037 1 94.94 417 PHE A N 1
ATOM 3335 C CA . PHE A 1 417 ? 3.383 -31.125 -3.016 1 94.94 417 PHE A CA 1
ATOM 3336 C C . PHE A 1 417 ? 4.855 -30.781 -2.832 1 94.94 417 PHE A C 1
ATOM 3338 O O . PHE A 1 417 ? 5.184 -29.703 -2.332 1 94.94 417 PHE A O 1
ATOM 3345 N N . LEU A 1 418 ? 5.617 -31.719 -3.213 1 98 418 LEU A N 1
ATOM 3346 C CA . LEU A 1 418 ? 7.059 -31.5 -3.338 1 98 418 LEU A CA 1
ATOM 3347 C C . LEU A 1 418 ? 7.531 -31.828 -4.75 1 98 418 LEU A C 1
ATOM 3349 O O . LEU A 1 418 ? 7.391 -32.969 -5.219 1 98 418 LEU A O 1
ATOM 3353 N N . SER A 1 419 ? 8.008 -30.844 -5.406 1 98.25 419 SER A N 1
ATOM 3354 C CA . SER A 1 419 ? 8.57 -31.109 -6.723 1 98.25 419 SER A CA 1
ATOM 3355 C C . SER A 1 419 ? 10.07 -31.375 -6.641 1 98.25 419 SER A C 1
ATOM 3357 O O . SER A 1 419 ? 10.742 -30.859 -5.742 1 98.25 419 SER A O 1
ATOM 3359 N N . PHE A 1 420 ? 10.57 -32.156 -7.566 1 98.25 420 PHE A N 1
ATOM 3360 C CA . PHE A 1 420 ? 11.977 -32.531 -7.617 1 98.25 420 PHE A CA 1
ATOM 3361 C C . PHE A 1 420 ? 12.461 -32.625 -9.055 1 98.25 420 PHE A C 1
ATOM 3363 O O . PHE A 1 420 ? 11.828 -33.281 -9.898 1 98.25 420 PHE A O 1
ATOM 3370 N N . SER A 1 421 ? 13.469 -31.984 -9.367 1 97.69 421 SER A N 1
ATOM 3371 C CA . SER A 1 421 ? 14.234 -32.125 -10.602 1 97.69 421 SER A CA 1
ATOM 3372 C C . SER A 1 421 ? 15.734 -32.094 -10.328 1 97.69 421 SER A C 1
ATOM 3374 O O . SER A 1 421 ? 16.156 -31.781 -9.219 1 97.69 421 SER A O 1
ATOM 3376 N N . TYR A 1 422 ? 16.5 -32.562 -11.305 1 97.19 422 TYR A N 1
ATOM 3377 C CA . TYR A 1 422 ? 17.938 -32.656 -11.109 1 97.19 422 TYR A CA 1
ATOM 3378 C C . TYR A 1 422 ? 18.688 -32.281 -12.383 1 97.19 422 TYR A C 1
ATOM 3380 O O . TYR A 1 422 ? 18.281 -32.656 -13.484 1 97.19 422 TYR A O 1
ATOM 3388 N N . SER A 1 423 ? 19.672 -31.547 -12.25 1 94 423 SER A N 1
ATOM 3389 C CA . SER A 1 423 ? 20.641 -31.266 -13.297 1 94 423 SER A CA 1
ATOM 3390 C C . SER A 1 423 ? 22.062 -31.234 -12.75 1 94 423 SER A C 1
ATOM 3392 O O . SER A 1 423 ? 22.266 -31.078 -11.539 1 94 423 SER A O 1
ATOM 3394 N N . ALA A 1 424 ? 22.969 -31.406 -13.672 1 91.38 424 ALA A N 1
ATOM 3395 C CA . ALA A 1 424 ? 24.359 -31.344 -13.258 1 91.38 424 ALA A CA 1
ATOM 3396 C C . ALA A 1 424 ? 24.719 -29.969 -12.695 1 91.38 424 ALA A C 1
ATOM 3398 O O . ALA A 1 424 ? 25.531 -29.859 -11.766 1 91.38 424 ALA A O 1
ATOM 3399 N N . LYS A 1 425 ? 24.141 -29.047 -13.227 1 88.31 425 LYS A N 1
ATOM 3400 C CA . LYS A 1 425 ? 24.438 -27.656 -12.867 1 88.31 425 LYS A CA 1
ATOM 3401 C C . LYS A 1 425 ? 23.828 -27.297 -11.516 1 88.31 425 LYS A C 1
ATOM 3403 O O . LYS A 1 425 ? 24.5 -26.688 -10.672 1 88.31 425 LYS A O 1
ATOM 3408 N N . THR A 1 426 ? 22.641 -27.656 -11.258 1 88.44 426 THR A N 1
ATOM 3409 C CA . THR A 1 426 ? 21.906 -27.156 -10.094 1 88.44 426 THR A CA 1
ATOM 3410 C C . THR A 1 426 ? 21.875 -28.203 -8.992 1 88.44 426 THR A C 1
ATOM 3412 O O . THR A 1 426 ? 21.625 -27.875 -7.828 1 88.44 426 THR A O 1
ATOM 3415 N N . GLY A 1 427 ? 22.203 -29.422 -9.359 1 92.75 427 GLY A N 1
ATOM 3416 C CA . GLY A 1 427 ? 21.875 -30.484 -8.43 1 92.75 427 GLY A CA 1
ATOM 3417 C C . GLY A 1 427 ? 20.375 -30.641 -8.195 1 92.75 427 GLY A C 1
ATOM 3418 O O . GLY A 1 427 ? 19.578 -30.422 -9.102 1 92.75 427 GLY A O 1
ATOM 3419 N N . PRO A 1 428 ? 20.031 -31.047 -6.973 1 95.69 428 PRO A N 1
ATOM 3420 C CA . PRO A 1 428 ? 18.609 -31.109 -6.66 1 95.69 428 PRO A CA 1
ATOM 3421 C C . PRO A 1 428 ? 17.938 -29.734 -6.703 1 95.69 428 PRO A C 1
ATOM 3423 O O . PRO A 1 428 ? 18.5 -28.75 -6.227 1 95.69 428 PRO A O 1
ATOM 3426 N N . TYR A 1 429 ? 16.906 -29.688 -7.344 1 96.62 429 TYR A N 1
ATOM 3427 C CA . TYR A 1 429 ? 16.016 -28.531 -7.449 1 96.62 429 TYR A CA 1
ATOM 3428 C C . TYR A 1 429 ? 14.617 -28.875 -6.949 1 96.62 429 TYR A C 1
ATOM 3430 O O . TYR A 1 429 ? 13.883 -29.625 -7.598 1 96.62 429 TYR A O 1
ATOM 3438 N N . MET A 1 430 ? 14.266 -28.297 -5.77 1 97 430 MET A N 1
ATOM 3439 C CA . MET A 1 430 ? 13.062 -28.766 -5.082 1 97 430 MET A CA 1
ATOM 3440 C C . MET A 1 430 ? 12.148 -27.594 -4.734 1 97 430 MET A C 1
ATOM 3442 O O . MET A 1 430 ? 12.633 -26.5 -4.414 1 97 430 MET A O 1
ATOM 3446 N N . THR A 1 431 ? 10.875 -27.797 -4.82 1 97.44 431 THR A N 1
ATOM 3447 C CA . THR A 1 431 ? 9.891 -26.797 -4.438 1 97.44 431 THR A CA 1
ATOM 3448 C C . THR A 1 431 ? 8.789 -27.406 -3.582 1 97.44 431 THR A C 1
ATOM 3450 O O . THR A 1 431 ? 8.273 -28.484 -3.904 1 97.44 431 THR A O 1
ATOM 3453 N N . ILE A 1 432 ? 8.492 -26.781 -2.49 1 97.06 432 ILE A N 1
ATOM 3454 C CA . ILE A 1 432 ? 7.336 -27.156 -1.688 1 97.06 432 ILE A CA 1
ATOM 3455 C C . ILE A 1 432 ? 6.176 -26.219 -1.979 1 97.06 432 ILE A C 1
ATOM 3457 O O . ILE A 1 432 ? 6.359 -25 -2.039 1 97.06 432 ILE A O 1
ATOM 3461 N N . TYR A 1 433 ? 5.043 -26.734 -2.227 1 96.12 433 TYR A N 1
ATOM 3462 C CA . TYR A 1 433 ? 3.816 -25.984 -2.449 1 96.12 433 TYR A CA 1
ATOM 3463 C C . TYR A 1 433 ? 2.928 -26 -1.212 1 96.12 433 TYR A C 1
ATOM 3465 O O . TYR A 1 433 ? 2.629 -27.078 -0.675 1 96.12 433 TYR A O 1
ATOM 3473 N N . TYR A 1 434 ? 2.508 -24.844 -0.802 1 94.56 434 TYR A N 1
ATOM 3474 C CA . TYR A 1 434 ? 1.801 -24.75 0.47 1 94.56 434 TYR A CA 1
ATOM 3475 C C . TYR A 1 434 ? 0.321 -24.453 0.25 1 94.56 434 TYR A C 1
ATOM 3477 O O . TYR A 1 434 ? -0.041 -23.672 -0.637 1 94.56 434 TYR A O 1
ATOM 3485 N N . HIS A 1 435 ? -0.451 -25.172 1.099 1 90.44 435 HIS A N 1
ATOM 3486 C CA . HIS A 1 435 ? -1.888 -24.938 1.166 1 90.44 435 HIS A CA 1
ATOM 3487 C C . HIS A 1 435 ? -2.291 -24.391 2.531 1 90.44 435 HIS A C 1
ATOM 3489 O O . HIS A 1 435 ? -1.64 -24.672 3.537 1 90.44 435 HIS A O 1
ATOM 3495 N N . MET B 1 1 ? 66 4.301 -27.688 1 20.97 1 MET B N 1
ATOM 3496 C CA . MET B 1 1 ? 65.312 3.6 -26.594 1 20.97 1 MET B CA 1
ATOM 3497 C C . MET B 1 1 ? 64.5 4.562 -25.75 1 20.97 1 MET B C 1
ATOM 3499 O O . MET B 1 1 ? 65.062 5.25 -24.875 1 20.97 1 MET B O 1
ATOM 3503 N N . ALA B 1 2 ? 63.562 5.25 -26.438 1 29.61 2 ALA B N 1
ATOM 3504 C CA . ALA B 1 2 ? 62.688 6.242 -25.828 1 29.61 2 ALA B CA 1
ATOM 3505 C C . ALA B 1 2 ? 61.781 5.602 -24.766 1 29.61 2 ALA B C 1
ATOM 3507 O O . ALA B 1 2 ? 61.188 4.551 -25.016 1 29.61 2 ALA B O 1
ATOM 3508 N N . ILE B 1 3 ? 62.062 5.93 -23.438 1 30.22 3 ILE B N 1
ATOM 3509 C CA . ILE B 1 3 ? 61.406 5.473 -22.219 1 30.22 3 ILE B CA 1
ATOM 3510 C C . ILE B 1 3 ? 59.938 5.848 -22.266 1 30.22 3 ILE B C 1
ATOM 3512 O O . ILE B 1 3 ? 59.594 7.027 -22.312 1 30.22 3 ILE B O 1
ATOM 3516 N N . ILE B 1 4 ? 59.125 4.941 -22.828 1 35.06 4 ILE B N 1
ATOM 3517 C CA . ILE B 1 4 ? 57.688 5.098 -22.812 1 35.06 4 ILE B CA 1
ATOM 3518 C C . ILE B 1 4 ? 57.188 5.211 -21.375 1 35.06 4 ILE B C 1
ATOM 3520 O O . ILE B 1 4 ? 57.406 4.305 -20.562 1 35.06 4 ILE B O 1
ATOM 3524 N N . GLU B 1 5 ? 57.156 6.422 -20.859 1 31.06 5 GLU B N 1
ATOM 3525 C CA . GLU B 1 5 ? 56.625 6.645 -19.516 1 31.06 5 GLU B CA 1
ATOM 3526 C C . GLU B 1 5 ? 55.219 6.078 -19.391 1 31.06 5 GLU B C 1
ATOM 3528 O O . GLU B 1 5 ? 54.375 6.277 -20.281 1 31.06 5 GLU B O 1
ATOM 3533 N N . PRO B 1 6 ? 55.062 5.062 -18.531 1 32.69 6 PRO B N 1
ATOM 3534 C CA . PRO B 1 6 ? 53.781 4.418 -18.297 1 32.69 6 PRO B CA 1
ATOM 3535 C C . PRO B 1 6 ? 52.688 5.402 -17.859 1 32.69 6 PRO B C 1
ATOM 3537 O O . PRO B 1 6 ? 52.969 6.301 -17.062 1 32.69 6 PRO B O 1
ATOM 3540 N N . GLN B 1 7 ? 51.781 5.703 -18.812 1 31.8 7 GLN B N 1
ATOM 3541 C CA . GLN B 1 7 ? 50.594 6.496 -18.5 1 31.8 7 GLN B CA 1
ATOM 3542 C C . GLN B 1 7 ? 49.844 5.902 -17.328 1 31.8 7 GLN B C 1
ATOM 3544 O O . GLN B 1 7 ? 49.375 4.754 -17.391 1 31.8 7 GLN B O 1
ATOM 3549 N N . MET B 1 8 ? 50.156 6.352 -16.078 1 33.62 8 MET B N 1
ATOM 3550 C CA . MET B 1 8 ? 49.375 6.062 -14.883 1 33.62 8 MET B CA 1
ATOM 3551 C C . MET B 1 8 ? 47.875 6.391 -15.094 1 33.62 8 MET B C 1
ATOM 3553 O O . MET B 1 8 ? 47.531 7.559 -15.266 1 33.62 8 MET B O 1
ATOM 3557 N N . GLU B 1 9 ? 47.188 5.566 -15.875 1 32.09 9 GLU B N 1
ATOM 3558 C CA . GLU B 1 9 ? 45.719 5.754 -15.898 1 32.09 9 GLU B CA 1
ATOM 3559 C C . GLU B 1 9 ? 45.156 5.727 -14.492 1 32.09 9 GLU B C 1
ATOM 3561 O O . GLU B 1 9 ? 45.219 4.703 -13.805 1 32.09 9 GLU B O 1
ATOM 3566 N N . ASN B 1 10 ? 45.312 6.777 -13.688 1 30.81 10 ASN B N 1
ATOM 3567 C CA . ASN B 1 10 ? 44.594 6.926 -12.422 1 30.81 10 ASN B CA 1
ATOM 3568 C C . ASN B 1 10 ? 43.094 6.742 -12.609 1 30.81 10 ASN B C 1
ATOM 3570 O O . ASN B 1 10 ? 42.406 7.664 -13.031 1 30.81 10 ASN B O 1
ATOM 3574 N N . GLN B 1 11 ? 42.656 5.523 -13.094 1 31.55 11 GLN B N 1
ATOM 3575 C CA . GLN B 1 11 ? 41.219 5.277 -13.109 1 31.55 11 GLN B CA 1
ATOM 3576 C C . GLN B 1 11 ? 40.625 5.43 -11.719 1 31.55 11 GLN B C 1
ATOM 3578 O O . GLN B 1 11 ? 40.656 4.5 -10.906 1 31.55 11 GLN B O 1
ATOM 3583 N N . ASN B 1 12 ? 40.844 6.52 -11.062 1 32.03 12 ASN B N 1
ATOM 3584 C CA . ASN B 1 12 ? 40.031 6.754 -9.875 1 32.03 12 ASN B CA 1
ATOM 3585 C C . ASN B 1 12 ? 38.562 6.578 -10.172 1 32.03 12 ASN B C 1
ATOM 3587 O O . ASN B 1 12 ? 37.875 7.512 -10.625 1 32.03 12 ASN B O 1
ATOM 3591 N N . THR B 1 13 ? 38.125 5.418 -10.75 1 33.22 13 THR B N 1
ATOM 3592 C CA . THR B 1 13 ? 36.688 5.188 -10.773 1 33.22 13 THR B CA 1
ATOM 3593 C C . THR B 1 13 ? 36.094 5.352 -9.383 1 33.22 13 THR B C 1
ATOM 3595 O O . THR B 1 13 ? 36.406 4.598 -8.469 1 33.22 13 THR B O 1
ATOM 3598 N N . ILE B 1 14 ? 35.75 6.516 -9 1 35.53 14 ILE B N 1
ATOM 3599 C CA . ILE B 1 14 ? 34.938 6.703 -7.801 1 35.53 14 ILE B CA 1
ATOM 3600 C C . ILE B 1 14 ? 33.812 5.668 -7.77 1 35.53 14 ILE B C 1
ATOM 3602 O O . ILE B 1 14 ? 33.062 5.527 -8.742 1 35.53 14 ILE B O 1
ATOM 3606 N N . PRO B 1 15 ? 34 4.68 -6.965 1 37.66 15 PRO B N 1
ATOM 3607 C CA . PRO B 1 15 ? 32.906 3.719 -6.863 1 37.66 15 PRO B CA 1
ATOM 3608 C C . PRO B 1 15 ? 31.531 4.395 -6.793 1 37.66 15 PRO B C 1
ATOM 3610 O O . PRO B 1 15 ? 31.344 5.332 -6.016 1 37.66 15 PRO B O 1
ATOM 3613 N N . ILE B 1 16 ? 30.875 4.477 -7.812 1 37.84 16 ILE B N 1
ATOM 3614 C CA . ILE B 1 16 ? 29.484 4.91 -7.746 1 37.84 16 ILE B CA 1
ATOM 3615 C C . ILE B 1 16 ? 28.766 4.191 -6.605 1 37.84 16 ILE B C 1
ATOM 3617 O O . ILE B 1 16 ? 28.547 2.98 -6.668 1 37.84 16 ILE B O 1
ATOM 3621 N N . TYR B 1 17 ? 29.031 4.434 -5.457 1 41.28 17 TYR B N 1
ATOM 3622 C CA . TYR B 1 17 ? 28.219 3.875 -4.383 1 41.28 17 TYR B CA 1
ATOM 3623 C C . TYR B 1 17 ? 26.734 3.943 -4.734 1 41.28 17 TYR B C 1
ATOM 3625 O O . TYR B 1 17 ? 26.203 5.023 -5 1 41.28 17 TYR B O 1
ATOM 3633 N N . ALA B 1 18 ? 26.375 2.945 -5.32 1 53.31 18 ALA B N 1
ATOM 3634 C CA . ALA B 1 18 ? 24.953 2.771 -5.648 1 53.31 18 ALA B CA 1
ATOM 3635 C C . ALA B 1 18 ? 24.062 3.227 -4.496 1 53.31 18 ALA B C 1
ATOM 3637 O O . ALA B 1 18 ? 24.266 2.824 -3.35 1 53.31 18 ALA B O 1
ATOM 3638 N N . ARG B 1 19 ? 23.328 4.375 -4.609 1 74.38 19 ARG B N 1
ATOM 3639 C CA . ARG B 1 19 ? 22.422 4.938 -3.615 1 74.38 19 ARG B CA 1
ATOM 3640 C C . ARG B 1 19 ? 21.531 3.859 -3.018 1 74.38 19 ARG B C 1
ATOM 3642 O O . ARG B 1 19 ? 21.016 2.996 -3.738 1 74.38 19 ARG B O 1
ATOM 3649 N N . GLU B 1 20 ? 21.5 3.742 -1.663 1 86.62 20 GLU B N 1
ATOM 3650 C CA . GLU B 1 20 ? 20.672 2.783 -0.934 1 86.62 20 GLU B CA 1
ATOM 3651 C C . GLU B 1 20 ? 19.203 2.975 -1.253 1 86.62 20 GLU B C 1
ATOM 3653 O O . GLU B 1 20 ? 18.719 4.105 -1.355 1 86.62 20 GLU B O 1
ATOM 3658 N N . GLU B 1 21 ? 18.547 1.934 -1.52 1 92.94 21 GLU B N 1
ATOM 3659 C CA . GLU B 1 21 ? 17.109 1.958 -1.788 1 92.94 21 GLU B CA 1
ATOM 3660 C C . GLU B 1 21 ? 16.344 2.523 -0.601 1 92.94 21 GLU B C 1
ATOM 3662 O O . GLU B 1 21 ? 16.641 2.215 0.552 1 92.94 21 GLU B O 1
ATOM 3667 N N . THR B 1 22 ? 15.367 3.418 -0.899 1 95.62 22 THR B N 1
ATOM 3668 C CA . THR B 1 22 ? 14.547 4.039 0.131 1 95.62 22 THR B CA 1
ATOM 3669 C C . THR B 1 22 ? 13.102 3.555 0.035 1 95.62 22 THR B C 1
ATOM 3671 O O . THR B 1 22 ? 12.703 2.975 -0.977 1 95.62 22 THR B O 1
ATOM 3674 N N . PRO B 1 23 ? 12.336 3.734 1.109 1 97.69 23 PRO B N 1
ATOM 3675 C CA . PRO B 1 23 ? 10.914 3.406 1.039 1 97.69 23 PRO B CA 1
ATOM 3676 C C . PRO B 1 23 ? 10.211 4.074 -0.139 1 97.69 23 PRO B C 1
ATOM 3678 O O . PRO B 1 23 ? 9.32 3.482 -0.75 1 97.69 23 PRO B O 1
ATOM 3681 N N . TYR B 1 24 ? 10.602 5.305 -0.483 1 97.69 24 TYR B N 1
ATOM 3682 C CA . TYR B 1 24 ? 10.016 5.988 -1.632 1 97.69 24 TYR B CA 1
ATOM 3683 C C . TYR B 1 24 ? 10.289 5.223 -2.92 1 97.69 24 TYR B C 1
ATOM 3685 O O . TYR B 1 24 ? 9.391 5.031 -3.744 1 97.69 24 TYR B O 1
ATOM 3693 N N . ASP B 1 25 ? 11.492 4.812 -3.098 1 97 25 ASP B N 1
ATOM 3694 C CA . ASP B 1 25 ? 11.859 4.051 -4.289 1 97 25 ASP B CA 1
ATOM 3695 C C . ASP B 1 25 ? 11.031 2.773 -4.402 1 97 25 ASP B C 1
ATOM 3697 O O . ASP B 1 25 ? 10.508 2.461 -5.473 1 97 25 ASP B O 1
ATOM 3701 N N . THR B 1 26 ? 10.992 2.043 -3.33 1 97.25 26 THR B N 1
ATOM 3702 C CA . THR B 1 26 ? 10.312 0.753 -3.279 1 97.25 26 THR B CA 1
ATOM 3703 C C . THR B 1 26 ? 8.828 0.913 -3.576 1 97.25 26 THR B C 1
ATOM 3705 O O . THR B 1 26 ? 8.273 0.212 -4.43 1 97.25 26 THR B O 1
ATOM 3708 N N . LEU B 1 27 ? 8.188 1.837 -2.865 1 97.94 27 LEU B N 1
ATOM 3709 C CA . LEU B 1 27 ? 6.746 2.025 -3.008 1 97.94 27 LEU B CA 1
ATOM 3710 C C . LEU B 1 27 ? 6.402 2.545 -4.398 1 97.94 27 LEU B C 1
ATOM 3712 O O . LEU B 1 27 ? 5.328 2.25 -4.926 1 97.94 27 LEU B O 1
ATOM 3716 N N . SER B 1 28 ? 7.309 3.305 -4.996 1 97.12 28 SER B N 1
ATOM 3717 C CA . SER B 1 28 ? 7.082 3.836 -6.336 1 97.12 28 SER B CA 1
ATOM 3718 C C . SER B 1 28 ? 7.016 2.717 -7.371 1 97.12 28 SER B C 1
ATOM 3720 O O . SER B 1 28 ? 6.488 2.91 -8.469 1 97.12 28 SER B O 1
ATOM 3722 N N . LYS B 1 29 ? 7.547 1.552 -7.035 1 94.56 29 LYS B N 1
ATOM 3723 C CA . LYS B 1 29 ? 7.516 0.413 -7.949 1 94.56 29 LYS B CA 1
ATOM 3724 C C . LYS B 1 29 ? 6.148 -0.262 -7.941 1 94.56 29 LYS B C 1
ATOM 3726 O O . LYS B 1 29 ? 5.797 -0.976 -8.883 1 94.56 29 LYS B O 1
ATOM 3731 N N . VAL B 1 30 ? 5.395 -0.081 -6.863 1 95.44 30 VAL B N 1
ATOM 3732 C CA . VAL B 1 30 ? 4.23 -0.944 -6.691 1 95.44 30 VAL B CA 1
ATOM 3733 C C . VAL B 1 30 ? 2.961 -0.099 -6.668 1 95.44 30 VAL B C 1
ATOM 3735 O O . VAL B 1 30 ? 1.87 -0.598 -6.953 1 95.44 30 VAL B O 1
ATOM 3738 N N . LEU B 1 31 ? 3.092 1.181 -6.352 1 96.44 31 LEU B N 1
ATOM 3739 C CA . LEU B 1 31 ? 1.911 2.031 -6.246 1 96.44 31 LEU B CA 1
ATOM 3740 C C . LEU B 1 31 ? 1.434 2.471 -7.625 1 96.44 31 LEU B C 1
ATOM 3742 O O . LEU B 1 31 ? 2.248 2.764 -8.508 1 96.44 31 LEU B O 1
ATOM 3746 N N . THR B 1 32 ? 0.112 2.469 -7.793 1 93.94 32 THR B N 1
ATOM 3747 C CA . THR B 1 32 ? -0.553 3.078 -8.945 1 93.94 32 THR B CA 1
ATOM 3748 C C . THR B 1 32 ? -1.569 4.121 -8.484 1 93.94 32 THR B C 1
ATOM 3750 O O . THR B 1 32 ? -2.156 3.996 -7.41 1 93.94 32 THR B O 1
ATOM 3753 N N . PHE B 1 33 ? -1.734 5.109 -9.297 1 95.38 33 PHE B N 1
ATOM 3754 C CA . PHE B 1 33 ? -2.637 6.195 -8.938 1 95.38 33 PHE B CA 1
ATOM 3755 C C . PHE B 1 33 ? -3.76 6.328 -9.961 1 95.38 33 PHE B C 1
ATOM 3757 O O . PHE B 1 33 ? -3.564 6.043 -11.141 1 95.38 33 PHE B O 1
ATOM 3764 N N . SER B 1 34 ? -4.863 6.773 -9.57 1 93.56 34 SER B N 1
ATOM 3765 C CA . SER B 1 34 ? -6.094 6.77 -10.359 1 93.56 34 SER B CA 1
ATOM 3766 C C . SER B 1 34 ? -6.059 7.84 -11.445 1 93.56 34 SER B C 1
ATOM 3768 O O . SER B 1 34 ? -6.805 7.77 -12.422 1 93.56 34 SER B O 1
ATOM 3770 N N . ASN B 1 35 ? -5.273 8.867 -11.234 1 94.12 35 ASN B N 1
ATOM 3771 C CA . ASN B 1 35 ? -5.176 9.945 -12.219 1 94.12 35 ASN B CA 1
ATOM 3772 C C . ASN B 1 35 ? -3.83 10.656 -12.141 1 94.12 35 ASN B C 1
ATOM 3774 O O . ASN B 1 35 ? -3.043 10.406 -11.227 1 94.12 35 ASN B O 1
ATOM 3778 N N . ILE B 1 36 ? -3.578 11.508 -13.062 1 94.56 36 ILE B N 1
ATOM 3779 C CA . ILE B 1 36 ? -2.281 12.156 -13.227 1 94.56 36 ILE B CA 1
ATOM 3780 C C . ILE B 1 36 ? -2.027 13.102 -12.055 1 94.56 36 ILE B C 1
ATOM 3782 O O . ILE B 1 36 ? -0.888 13.266 -11.609 1 94.56 36 ILE B O 1
ATOM 3786 N N . ASP B 1 37 ? -3.062 13.742 -11.461 1 94.62 37 ASP B N 1
ATOM 3787 C CA . ASP B 1 37 ? -2.896 14.656 -10.336 1 94.62 37 ASP B CA 1
ATOM 3788 C C . ASP B 1 37 ? -2.367 13.914 -9.102 1 94.62 37 ASP B C 1
ATOM 3790 O O . ASP B 1 37 ? -1.439 14.383 -8.445 1 94.62 37 ASP B O 1
ATOM 3794 N N . GLN B 1 38 ? -2.963 12.797 -8.859 1 96.94 38 GLN B N 1
ATOM 3795 C CA . GLN B 1 38 ? -2.512 11.984 -7.73 1 96.94 38 GLN B CA 1
ATOM 3796 C C . GLN B 1 38 ? -1.066 11.531 -7.926 1 96.94 38 GLN B C 1
ATOM 3798 O O . GLN B 1 38 ? -0.272 11.555 -6.98 1 96.94 38 GLN B O 1
ATOM 3803 N N . GLU B 1 39 ? -0.764 11.141 -9.086 1 97.25 39 GLU B N 1
ATOM 3804 C CA . GLU B 1 39 ? 0.609 10.742 -9.383 1 97.25 39 GLU B CA 1
ATOM 3805 C C . GLU B 1 39 ? 1.576 11.906 -9.18 1 97.25 39 GLU B C 1
ATOM 3807 O O . GLU B 1 39 ? 2.697 11.711 -8.711 1 97.25 39 GLU B O 1
ATOM 3812 N N . GLU B 1 40 ? 1.17 13.062 -9.547 1 95.81 40 GLU B N 1
ATOM 3813 C CA . GLU B 1 40 ? 2.014 14.242 -9.383 1 95.81 40 GLU B CA 1
ATOM 3814 C C . GLU B 1 40 ? 2.258 14.539 -7.902 1 95.81 40 GLU B C 1
ATOM 3816 O O . GLU B 1 40 ? 3.365 14.922 -7.516 1 95.81 40 GLU B O 1
ATOM 3821 N N . TYR B 1 41 ? 1.221 14.391 -7.082 1 97 41 TYR B N 1
ATOM 3822 C CA . TYR B 1 41 ? 1.405 14.578 -5.645 1 97 41 TYR B CA 1
ATOM 3823 C C . TYR B 1 41 ? 2.422 13.594 -5.09 1 97 41 TYR B C 1
ATOM 3825 O O . TYR B 1 41 ? 3.199 13.93 -4.195 1 97 41 TYR B O 1
ATOM 3833 N N . TRP B 1 42 ? 2.416 12.336 -5.582 1 98 42 TRP B N 1
ATOM 3834 C CA . TRP B 1 42 ? 3.396 11.344 -5.16 1 98 42 TRP B CA 1
ATOM 3835 C C . TRP B 1 42 ? 4.797 11.734 -5.617 1 98 42 TRP B C 1
ATOM 3837 O O . TRP B 1 42 ? 5.734 11.766 -4.816 1 98 42 TRP B O 1
ATOM 3847 N N . ARG B 1 43 ? 4.949 12.148 -6.816 1 96.06 43 ARG B N 1
ATOM 3848 C CA . ARG B 1 43 ? 6.254 12.422 -7.418 1 96.06 43 ARG B CA 1
ATOM 3849 C C . ARG B 1 43 ? 6.883 13.68 -6.828 1 96.06 43 ARG B C 1
ATOM 3851 O O . ARG B 1 43 ? 8.102 13.75 -6.668 1 96.06 43 ARG B O 1
ATOM 3858 N N . ARG B 1 44 ? 6.055 14.586 -6.438 1 93.56 44 ARG B N 1
ATOM 3859 C CA . ARG B 1 44 ? 6.582 15.898 -6.078 1 93.56 44 ARG B CA 1
ATOM 3860 C C . ARG B 1 44 ? 6.75 16.031 -4.566 1 93.56 44 ARG B C 1
ATOM 3862 O O . ARG B 1 44 ? 7.633 16.75 -4.09 1 93.56 44 ARG B O 1
ATOM 3869 N N . ILE B 1 45 ? 5.887 15.383 -3.824 1 96.06 45 ILE B N 1
ATOM 3870 C CA . ILE B 1 45 ? 5.855 15.648 -2.391 1 96.06 45 ILE B CA 1
ATOM 3871 C C . ILE B 1 45 ? 6.469 14.469 -1.637 1 96.06 45 ILE B C 1
ATOM 3873 O O . ILE B 1 45 ? 7.176 14.656 -0.644 1 96.06 45 ILE B O 1
ATOM 3877 N N . ALA B 1 46 ? 6.273 13.227 -2.105 1 97.44 46 ALA B N 1
ATOM 3878 C CA . ALA B 1 46 ? 6.645 12.023 -1.368 1 97.44 46 ALA B CA 1
ATOM 3879 C C . ALA B 1 46 ? 8.156 11.945 -1.182 1 97.44 46 ALA B C 1
ATOM 3881 O O . ALA B 1 46 ? 8.641 11.461 -0.154 1 97.44 46 ALA B O 1
ATOM 3882 N N . PRO B 1 47 ? 8.984 12.367 -2.154 1 95.94 47 PRO B N 1
ATOM 3883 C CA . PRO B 1 47 ? 10.422 12.336 -1.904 1 95.94 47 PRO B CA 1
ATOM 3884 C C . PRO B 1 47 ? 10.828 13.172 -0.691 1 95.94 47 PRO B C 1
ATOM 3886 O O . PRO B 1 47 ? 11.664 12.734 0.11 1 95.94 47 PRO B O 1
ATOM 3889 N N . LEU B 1 48 ? 10.258 14.328 -0.54 1 95.62 48 LEU B N 1
ATOM 3890 C CA . LEU B 1 48 ? 10.539 15.172 0.611 1 95.62 48 LEU B CA 1
ATOM 3891 C C . LEU B 1 48 ? 10.078 14.516 1.903 1 95.62 48 LEU B C 1
ATOM 3893 O O . LEU B 1 48 ? 10.812 14.469 2.889 1 95.62 48 LEU B O 1
ATOM 3897 N N . LEU B 1 49 ? 8.812 14 1.879 1 97.19 49 LEU B N 1
ATOM 3898 C CA . LEU B 1 49 ? 8.305 13.312 3.061 1 97.19 49 LEU B CA 1
ATOM 3899 C C . LEU B 1 49 ? 9.219 12.156 3.451 1 97.19 49 LEU B C 1
ATOM 3901 O O . LEU B 1 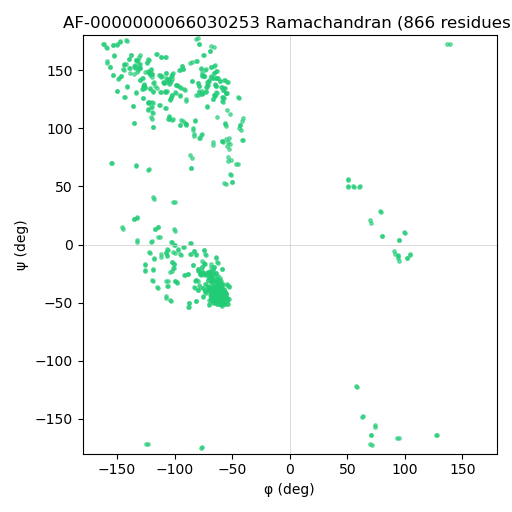49 ? 9.5 11.953 4.637 1 97.19 49 LEU B O 1
ATOM 3905 N N . GLY B 1 50 ? 9.625 11.398 2.443 1 96.81 50 GLY B N 1
ATOM 3906 C CA . GLY B 1 50 ? 10.531 10.297 2.695 1 96.81 50 GLY B CA 1
ATOM 3907 C C . GLY B 1 50 ? 11.828 10.727 3.359 1 96.81 50 GLY B C 1
ATOM 3908 O O . GLY B 1 50 ? 12.289 10.078 4.301 1 96.81 50 GLY B O 1
ATOM 3909 N N . LYS B 1 51 ? 12.406 11.773 2.916 1 95.25 51 LYS B N 1
ATOM 3910 C CA . LYS B 1 51 ? 13.656 12.281 3.48 1 95.25 51 LYS B CA 1
ATOM 3911 C C . LYS B 1 51 ? 13.453 12.797 4.898 1 95.25 51 LYS B C 1
ATOM 3913 O O . LYS B 1 51 ? 14.305 12.602 5.766 1 95.25 51 LYS B O 1
ATOM 3918 N N . LEU B 1 52 ? 12.344 13.492 5.109 1 96.19 52 LEU B N 1
ATOM 3919 C CA . LEU B 1 52 ? 12.023 13.992 6.445 1 96.19 52 LEU B CA 1
ATOM 3920 C C . LEU B 1 52 ? 11.859 12.836 7.426 1 96.19 52 LEU B C 1
ATOM 3922 O O . LEU B 1 52 ? 12.297 12.922 8.578 1 96.19 52 LEU B O 1
ATOM 3926 N N . LEU B 1 53 ? 11.242 11.781 6.973 1 96.5 53 LEU B N 1
ATOM 3927 C CA . LEU B 1 53 ? 11.078 10.594 7.801 1 96.5 53 LEU B CA 1
ATOM 3928 C C . LEU B 1 53 ? 12.422 9.938 8.086 1 96.5 53 LEU B C 1
ATOM 3930 O O . LEU B 1 53 ? 12.672 9.477 9.203 1 96.5 53 LEU B O 1
ATOM 3934 N N . GLN B 1 54 ? 13.227 9.898 7.109 1 92.25 54 GLN B N 1
ATOM 3935 C CA . GLN B 1 54 ? 14.547 9.281 7.246 1 92.25 54 GLN B CA 1
ATOM 3936 C C . GLN B 1 54 ? 15.422 10.07 8.227 1 92.25 54 GLN B C 1
ATOM 3938 O O . GLN B 1 54 ? 16.203 9.484 8.977 1 92.25 54 GLN B O 1
ATOM 3943 N N . GLN B 1 55 ? 15.258 11.336 8.195 1 86.81 55 GLN B N 1
ATOM 3944 C CA . GLN B 1 55 ? 16.094 12.219 9.016 1 86.81 55 GLN B CA 1
ATOM 3945 C C . GLN B 1 55 ? 15.531 12.336 10.43 1 86.81 55 GLN B C 1
ATOM 3947 O O . GLN B 1 55 ? 16.234 12.742 11.352 1 86.81 55 GLN B O 1
ATOM 3952 N N . GLY B 1 56 ? 14.297 11.953 10.5 1 84.88 56 GLY B N 1
ATOM 3953 C CA . GLY B 1 56 ? 13.672 12.07 11.805 1 84.88 56 GLY B CA 1
ATOM 3954 C C . GLY B 1 56 ? 14.203 11.07 12.82 1 84.88 56 GLY B C 1
ATOM 3955 O O . GLY B 1 56 ? 14.547 9.938 12.461 1 84.88 56 GLY B O 1
ATOM 3956 N N . SER B 1 57 ? 14.359 11.43 13.961 1 74.75 57 SER B N 1
ATOM 3957 C CA . SER B 1 57 ? 15.031 10.68 15.016 1 74.75 57 SER B CA 1
ATOM 3958 C C . SER B 1 57 ? 14.172 9.516 15.492 1 74.75 57 SER B C 1
ATOM 3960 O O . SER B 1 57 ? 14.68 8.562 16.094 1 74.75 57 SER B O 1
ATOM 3962 N N . ASN B 1 58 ? 13.07 9.414 15.117 1 81.38 58 ASN B N 1
ATOM 3963 C CA . ASN B 1 58 ? 12.188 8.5 15.836 1 81.38 58 ASN B CA 1
ATOM 3964 C C . ASN B 1 58 ? 11.422 7.594 14.883 1 81.38 58 ASN B C 1
ATOM 3966 O O . ASN B 1 58 ? 10.344 7.102 15.211 1 81.38 58 ASN B O 1
ATOM 3970 N N . TYR B 1 59 ? 11.977 7.43 13.711 1 94.5 59 TYR B N 1
ATOM 3971 C CA . TYR B 1 59 ? 11.203 6.574 12.82 1 94.5 59 TYR B CA 1
ATOM 3972 C C . TYR B 1 59 ? 12.008 5.348 12.398 1 94.5 59 TYR B C 1
ATOM 3974 O O . TYR B 1 59 ? 13.062 5.477 11.781 1 94.5 59 TYR B O 1
ATOM 3982 N N . THR B 1 60 ? 11.562 4.211 12.727 1 95.81 60 THR B N 1
ATOM 3983 C CA . THR B 1 60 ? 12.125 2.967 12.211 1 95.81 60 THR B CA 1
ATOM 3984 C C . THR B 1 60 ? 11.82 2.809 10.727 1 95.81 60 THR B C 1
ATOM 3986 O O . THR B 1 60 ? 11 3.543 10.172 1 95.81 60 THR B O 1
ATOM 3989 N N . ILE B 1 61 ? 12.5 1.882 10.078 1 96.56 61 ILE B N 1
ATOM 3990 C CA . ILE B 1 61 ? 12.25 1.607 8.672 1 96.56 61 ILE B CA 1
ATOM 3991 C C . ILE B 1 61 ? 10.781 1.229 8.469 1 96.56 61 ILE B C 1
ATOM 3993 O O . ILE B 1 61 ? 10.164 1.626 7.48 1 96.56 61 ILE B O 1
ATOM 3997 N N . HIS B 1 62 ? 10.188 0.451 9.391 1 97.69 62 HIS B N 1
ATOM 3998 C CA . HIS B 1 62 ? 8.781 0.064 9.328 1 97.69 62 HIS B CA 1
ATOM 3999 C C . HIS B 1 62 ? 7.867 1.282 9.43 1 97.69 62 HIS B C 1
ATOM 4001 O O . HIS B 1 62 ? 6.875 1.379 8.703 1 97.69 62 HIS B O 1
ATOM 4007 N N . GLN B 1 63 ? 8.25 2.215 10.266 1 97.44 63 GLN B N 1
ATOM 4008 C CA . GLN B 1 63 ? 7.43 3.412 10.453 1 97.44 63 GLN B CA 1
ATOM 4009 C C . GLN B 1 63 ? 7.539 4.34 9.242 1 97.44 63 GLN B C 1
ATOM 4011 O O . GLN B 1 63 ? 6.57 5.012 8.883 1 97.44 63 GLN B O 1
ATOM 4016 N N . GLN B 1 64 ? 8.688 4.387 8.625 1 98 64 GLN B N 1
ATOM 4017 C CA . GLN B 1 64 ? 8.828 5.137 7.379 1 98 64 GLN B CA 1
ATOM 4018 C C . GLN B 1 64 ? 7.895 4.594 6.301 1 98 64 GLN B C 1
ATOM 4020 O O . GLN B 1 64 ? 7.199 5.359 5.629 1 98 64 GLN B O 1
ATOM 4025 N N . TYR B 1 65 ? 7.832 3.215 6.156 1 98.38 65 TYR B N 1
ATOM 4026 C CA . TYR B 1 65 ? 6.91 2.594 5.215 1 98.38 65 TYR B CA 1
ATOM 4027 C C . TYR B 1 65 ? 5.461 2.875 5.605 1 98.38 65 TYR B C 1
ATOM 4029 O O . TYR B 1 65 ? 4.625 3.162 4.742 1 98.38 65 TYR B O 1
ATOM 4037 N N . GLN B 1 66 ? 5.188 2.795 6.879 1 97.94 66 GLN B N 1
ATOM 4038 C CA . GLN B 1 66 ? 3.834 3.031 7.375 1 97.94 66 GLN B CA 1
ATOM 4039 C C . GLN B 1 66 ? 3.328 4.41 6.961 1 97.94 66 GLN B C 1
ATOM 4041 O O . GLN B 1 66 ? 2.252 4.531 6.375 1 97.94 66 GLN B O 1
ATOM 4046 N N . HIS B 1 67 ? 4.082 5.406 7.211 1 98.06 67 HIS B N 1
ATOM 4047 C CA . HIS B 1 67 ? 3.627 6.777 7.016 1 98.06 67 HIS B CA 1
ATOM 4048 C C . HIS B 1 67 ? 3.605 7.148 5.539 1 98.06 67 HIS B C 1
ATOM 4050 O O . HIS B 1 67 ? 2.713 7.871 5.086 1 98.06 67 HIS B O 1
ATOM 4056 N N . LEU B 1 68 ? 4.574 6.684 4.762 1 98.31 68 LEU B N 1
ATOM 4057 C CA . LEU B 1 68 ? 4.574 6.969 3.332 1 98.31 68 LEU B CA 1
ATOM 4058 C C . LEU B 1 68 ? 3.418 6.262 2.635 1 98.31 68 LEU B C 1
ATOM 4060 O O . LEU B 1 68 ? 2.803 6.816 1.722 1 98.31 68 LEU B O 1
ATOM 4064 N N . CYS B 1 69 ? 3.131 4.977 3.072 1 97.94 69 CYS B N 1
ATOM 4065 C CA . CYS B 1 69 ? 1.977 4.266 2.537 1 97.94 69 CYS B CA 1
ATOM 4066 C C . CYS B 1 69 ? 0.68 4.98 2.895 1 97.94 69 CYS B C 1
ATOM 4068 O O . CYS B 1 69 ? -0.219 5.102 2.061 1 97.94 69 CYS B O 1
ATOM 4070 N N . PHE B 1 70 ? 0.57 5.438 4.098 1 98.25 70 PHE B N 1
ATOM 4071 C CA . PHE B 1 70 ? -0.623 6.156 4.527 1 98.25 70 PHE B CA 1
ATOM 4072 C C . PHE B 1 70 ? -0.838 7.402 3.68 1 98.25 70 PHE B C 1
ATOM 4074 O O . PHE B 1 70 ? -1.956 7.672 3.232 1 98.25 70 PHE B O 1
ATOM 4081 N N . TYR B 1 71 ? 0.285 8.156 3.451 1 98.19 71 TYR B N 1
ATOM 4082 C CA . TYR B 1 71 ? 0.214 9.336 2.6 1 98.19 71 TYR B CA 1
ATOM 4083 C C . TYR B 1 71 ? -0.301 8.977 1.211 1 98.19 71 TYR B C 1
ATOM 4085 O O . TYR B 1 71 ? -1.206 9.633 0.689 1 98.19 71 TYR B O 1
ATOM 4093 N N . ALA B 1 72 ? 0.253 7.93 0.641 1 98.56 72 ALA B N 1
ATOM 4094 C CA . ALA B 1 72 ? -0.081 7.527 -0.724 1 98.56 72 ALA B CA 1
ATOM 4095 C C . ALA B 1 72 ? -1.536 7.078 -0.822 1 98.56 72 ALA B C 1
ATOM 4097 O O . ALA B 1 72 ? -2.256 7.477 -1.741 1 98.56 72 ALA B O 1
ATOM 4098 N N . LEU B 1 73 ? -1.968 6.289 0.179 1 97.62 73 LEU B N 1
ATOM 4099 C CA . LEU B 1 73 ? -3.23 5.57 0.041 1 97.62 73 LEU B CA 1
ATOM 4100 C C . LEU B 1 73 ? -4.387 6.395 0.595 1 97.62 73 LEU B C 1
ATOM 4102 O O . LEU B 1 73 ? -5.52 6.277 0.122 1 97.62 73 LEU B O 1
ATOM 4106 N N . HIS B 1 74 ? -4.098 7.305 1.561 1 97.94 74 HIS B N 1
ATOM 4107 C CA . HIS B 1 74 ? -5.227 7.875 2.287 1 97.94 74 HIS B CA 1
ATOM 4108 C C . HIS B 1 74 ? -5.203 9.398 2.232 1 97.94 74 HIS B C 1
ATOM 4110 O O . HIS B 1 74 ? -6.227 10.047 2.465 1 97.94 74 HIS B O 1
ATOM 4116 N N . VAL B 1 75 ? -4.113 10 1.89 1 98.19 75 VAL B N 1
ATOM 4117 C CA . VAL B 1 75 ? -4.047 11.453 1.875 1 98.19 75 VAL B CA 1
ATOM 4118 C C . VAL B 1 75 ? -4.117 11.961 0.436 1 98.19 75 VAL B C 1
ATOM 4120 O O . VAL B 1 75 ? -4.922 12.844 0.12 1 98.19 75 VAL B O 1
ATOM 4123 N N . ILE B 1 76 ? -3.318 11.375 -0.476 1 97.88 76 ILE B N 1
ATOM 4124 C CA . ILE B 1 76 ? -3.197 11.836 -1.854 1 97.88 76 ILE B CA 1
ATOM 4125 C C . ILE B 1 76 ? -4.578 11.883 -2.506 1 97.88 76 ILE B C 1
ATOM 4127 O O . ILE B 1 76 ? -4.934 12.867 -3.154 1 97.88 76 ILE B O 1
ATOM 4131 N N . PRO B 1 77 ? -5.477 10.852 -2.289 1 97.19 77 PRO B N 1
ATOM 4132 C CA . PRO B 1 77 ? -6.785 10.883 -2.945 1 97.19 77 PRO B CA 1
ATOM 4133 C C . PRO B 1 77 ? -7.648 12.055 -2.477 1 97.19 77 PRO B C 1
ATOM 4135 O O . PRO B 1 77 ? -8.68 12.352 -3.088 1 97.19 77 PRO B O 1
ATOM 4138 N N . LEU B 1 78 ? -7.219 12.719 -1.428 1 97.12 78 LEU B N 1
ATOM 4139 C CA . LEU B 1 78 ? -8.016 13.781 -0.83 1 97.12 78 LEU B CA 1
ATOM 4140 C C . LEU B 1 78 ? -7.516 15.156 -1.273 1 97.12 78 LEU B C 1
ATOM 4142 O O . LEU B 1 78 ? -8.117 16.172 -0.941 1 97.12 78 LEU B O 1
ATOM 4146 N N . LEU B 1 79 ? -6.492 15.242 -2.088 1 95.75 79 LEU B N 1
ATOM 4147 C CA . LEU B 1 79 ? -5.805 16.516 -2.324 1 95.75 79 LEU B CA 1
ATOM 4148 C C . LEU B 1 79 ? -6.352 17.203 -3.566 1 95.75 79 LEU B C 1
ATOM 4150 O O . LEU B 1 79 ? -6.062 18.375 -3.809 1 95.75 79 LEU B O 1
ATOM 4154 N N . GLY B 1 80 ? -7.211 16.531 -4.355 1 93.44 80 GLY B N 1
ATOM 4155 C CA . GLY B 1 80 ? -7.793 17.141 -5.543 1 93.44 80 GLY B CA 1
ATOM 4156 C C . GLY B 1 80 ? -6.785 17.344 -6.66 1 93.44 80 GLY B C 1
ATOM 4157 O O . GLY B 1 80 ? -5.73 16.719 -6.676 1 93.44 80 GLY B O 1
ATOM 4158 N N . PRO B 1 81 ? -7.117 18.156 -7.617 1 92.25 81 PRO B N 1
ATOM 4159 C CA . PRO B 1 81 ? -6.227 18.391 -8.758 1 92.25 81 PRO B CA 1
ATOM 4160 C C . PRO B 1 81 ? -4.914 19.047 -8.359 1 92.25 81 PRO B C 1
ATOM 4162 O O . PRO B 1 81 ? -4.906 19.969 -7.543 1 92.25 81 PRO B O 1
ATOM 4165 N N . PHE B 1 82 ? -3.836 18.562 -8.898 1 92.81 82 PHE B N 1
ATOM 4166 C CA . PHE B 1 82 ? -2.523 19.156 -8.68 1 92.81 82 PHE B CA 1
ATOM 4167 C C . PHE B 1 82 ? -2.393 20.484 -9.43 1 92.81 82 PHE B C 1
ATOM 4169 O O . PHE B 1 82 ? -2.797 20.578 -10.594 1 92.81 82 PHE B O 1
ATOM 4176 N N . PRO B 1 83 ? -1.852 21.531 -8.797 1 88.38 83 PRO B N 1
ATOM 4177 C CA . PRO B 1 83 ? -1.717 22.812 -9.484 1 88.38 83 PRO B CA 1
ATOM 4178 C C . PRO B 1 83 ? -0.721 22.766 -10.641 1 88.38 83 PRO B C 1
ATOM 4180 O O . PRO B 1 83 ? 0.412 22.312 -10.461 1 88.38 83 PRO B O 1
ATOM 4183 N N . VAL B 1 84 ? -1.17 23.141 -11.75 1 85.88 84 VAL B N 1
ATOM 4184 C CA . VAL B 1 84 ? -0.345 23.234 -12.945 1 85.88 84 VAL B CA 1
ATOM 4185 C C . VAL B 1 84 ? -0.554 24.609 -13.602 1 85.88 84 VAL B C 1
ATOM 4187 O O . VAL B 1 84 ? -1.659 25.156 -13.57 1 85.88 84 VAL B O 1
ATOM 4190 N N . GLU B 1 85 ? 0.546 25.109 -14.086 1 82.31 85 GLU B N 1
ATOM 4191 C CA . GLU B 1 85 ? 0.439 26.406 -14.773 1 82.31 85 GLU B CA 1
ATOM 4192 C C . GLU B 1 85 ? -0.6 26.344 -15.891 1 82.31 85 GLU B C 1
ATOM 4194 O O . GLU B 1 85 ? -0.621 25.406 -16.688 1 82.31 85 GLU B O 1
ATOM 4199 N N . GLY B 1 86 ? -1.475 27.312 -15.891 1 80.81 86 GLY B N 1
ATOM 4200 C CA . GLY B 1 86 ? -2.459 27.422 -16.953 1 80.81 86 GLY B CA 1
ATOM 4201 C C . GLY B 1 86 ? -3.777 26.75 -16.625 1 80.81 86 GLY B C 1
ATOM 4202 O O . GLY B 1 86 ? -4.773 26.938 -17.312 1 80.81 86 GLY B O 1
ATOM 4203 N N . ARG B 1 87 ? -3.727 26.016 -15.602 1 81.94 87 ARG B N 1
ATOM 4204 C CA . ARG B 1 87 ? -4.961 25.359 -15.188 1 81.94 87 ARG B CA 1
ATOM 4205 C C . ARG B 1 87 ? -5.582 26.062 -13.984 1 81.94 87 ARG B C 1
ATOM 4207 O O . ARG B 1 87 ? -4.867 26.609 -13.141 1 81.94 87 ARG B O 1
ATOM 4214 N N . SER B 1 88 ? -6.957 26.047 -14.023 1 77.44 88 SER B N 1
ATOM 4215 C CA . SER B 1 88 ? -7.641 26.578 -12.844 1 77.44 88 SER B CA 1
ATOM 4216 C C . SER B 1 88 ? -7.219 25.828 -11.578 1 77.44 88 SER B C 1
ATOM 4218 O O . SER B 1 88 ? -7.031 24.609 -11.602 1 77.44 88 SER B O 1
ATOM 4220 N N . SER B 1 89 ? -6.969 26.609 -10.641 1 75.81 89 SER B N 1
ATOM 4221 C CA . SER B 1 89 ? -6.539 25.984 -9.391 1 75.81 89 SER B CA 1
ATOM 4222 C C . SER B 1 89 ? -7.309 26.547 -8.203 1 75.81 89 SER B C 1
ATOM 4224 O O . SER B 1 89 ? -7.902 27.625 -8.289 1 75.81 89 SER B O 1
ATOM 4226 N N . TYR B 1 90 ? -7.48 25.734 -7.227 1 78.56 90 TYR B N 1
ATOM 4227 C CA . TYR B 1 90 ? -8.047 26.141 -5.945 1 78.56 90 TYR B CA 1
ATOM 4228 C C . TYR B 1 90 ? -6.992 26.781 -5.062 1 78.56 90 TYR B C 1
ATOM 4230 O O . TYR B 1 90 ? -5.887 26.266 -4.918 1 78.56 90 TYR B O 1
ATOM 4238 N N . ASN B 1 91 ? -7.309 28 -4.527 1 83.56 91 ASN B N 1
ATOM 4239 C CA . ASN B 1 91 ? -6.371 28.688 -3.65 1 83.56 91 ASN B CA 1
ATOM 4240 C C . ASN B 1 91 ? -6.359 28.078 -2.25 1 83.56 91 ASN B C 1
ATOM 4242 O O . ASN B 1 91 ? -7.141 28.484 -1.387 1 83.56 91 ASN B O 1
ATOM 4246 N N . CYS B 1 92 ? -5.434 27.203 -2.09 1 88.75 92 CYS B N 1
ATOM 4247 C CA . CYS B 1 92 ? -5.223 26.609 -0.772 1 88.75 92 CYS B CA 1
ATOM 4248 C C . CYS B 1 92 ? -4.434 27.562 0.126 1 88.75 92 CYS B C 1
ATOM 4250 O O . CYS B 1 92 ? -3.377 28.062 -0.263 1 88.75 92 CYS B O 1
ATOM 4252 N N . PRO B 1 93 ? -4.93 27.75 1.33 1 88.62 93 PRO B N 1
ATOM 4253 C CA . PRO B 1 93 ? -4.246 28.703 2.209 1 88.62 93 PRO B CA 1
ATOM 4254 C C . PRO B 1 93 ? -2.854 28.234 2.617 1 88.62 93 PRO B C 1
ATOM 4256 O O . PRO B 1 93 ? -2.041 29.031 3.086 1 88.62 93 PRO B O 1
ATOM 4259 N N . LEU B 1 94 ? -2.523 27 2.582 1 88.19 94 LEU B N 1
ATOM 4260 C CA . LEU B 1 94 ? -1.243 26.453 3.006 1 88.19 94 LEU B CA 1
ATOM 4261 C C . LEU B 1 94 ? -0.123 26.891 2.068 1 88.19 94 LEU B C 1
ATOM 4263 O O . LEU B 1 94 ? 1.047 26.906 2.457 1 88.19 94 LEU B O 1
ATOM 4267 N N . GLY B 1 95 ? -0.441 27.359 0.901 1 77.12 95 GLY B N 1
ATOM 4268 C CA . GLY B 1 95 ? 0.579 27.797 -0.036 1 77.12 95 GLY B CA 1
ATOM 4269 C C . GLY B 1 95 ? 1.398 26.656 -0.608 1 77.12 95 GLY B C 1
ATOM 4270 O O . GLY B 1 95 ? 1.05 25.484 -0.435 1 77.12 95 GLY B O 1
ATOM 4271 N N . GLY B 1 96 ? 2.43 27.031 -1.318 1 72.94 96 GLY B N 1
ATOM 4272 C CA . GLY B 1 96 ? 3.299 26.031 -1.915 1 72.94 96 GLY B CA 1
ATOM 4273 C C . GLY B 1 96 ? 2.676 25.344 -3.113 1 72.94 96 GLY B C 1
ATOM 4274 O O . GLY B 1 96 ? 1.924 25.953 -3.871 1 72.94 96 GLY B O 1
ATOM 4275 N N . VAL B 1 97 ? 3.295 24.109 -3.221 1 74.81 97 VAL B N 1
ATOM 4276 C CA . VAL B 1 97 ? 2.82 23.344 -4.367 1 74.81 97 VAL B CA 1
ATOM 4277 C C . VAL B 1 97 ? 1.714 22.391 -3.928 1 74.81 97 VAL B C 1
ATOM 4279 O O . VAL B 1 97 ? 1.958 21.453 -3.156 1 74.81 97 VAL B O 1
ATOM 4282 N N . GLY B 1 98 ? 0.459 22.781 -4.238 1 81.38 98 GLY B N 1
ATOM 4283 C CA . GLY B 1 98 ? -0.663 21.906 -3.979 1 81.38 98 GLY B CA 1
ATOM 4284 C C . GLY B 1 98 ? -1.322 22.156 -2.635 1 81.38 98 GLY B C 1
ATOM 4285 O O . GLY B 1 98 ? -1.061 23.172 -1.99 1 81.38 98 GLY B O 1
ATOM 4286 N N . ALA B 1 99 ? -2.16 21.25 -2.191 1 92.56 99 ALA B N 1
ATOM 4287 C CA . ALA B 1 99 ? -3.014 21.422 -1.02 1 92.56 99 ALA B CA 1
ATOM 4288 C C . ALA B 1 99 ? -2.416 20.734 0.203 1 92.56 99 ALA B C 1
ATOM 4290 O O . ALA B 1 99 ? -3.139 20.125 0.998 1 92.56 99 ALA B O 1
ATOM 4291 N N . ILE B 1 100 ? -1.008 20.797 0.302 1 95.75 100 ILE B N 1
ATOM 4292 C CA . ILE B 1 100 ? -0.349 20.109 1.411 1 95.75 100 ILE B CA 1
ATOM 4293 C C . ILE B 1 100 ? 0.919 20.859 1.8 1 95.75 100 ILE B C 1
ATOM 4295 O O . ILE B 1 100 ? 1.605 21.422 0.941 1 95.75 100 ILE B O 1
ATOM 4299 N N . GLU B 1 101 ? 1.209 20.906 3.104 1 96.06 101 GLU B N 1
ATOM 4300 C CA . GLU B 1 101 ? 2.375 21.578 3.658 1 96.06 101 GLU B CA 1
ATOM 4301 C C . GLU B 1 101 ? 3.072 20.719 4.703 1 96.06 101 GLU B C 1
ATOM 4303 O O . GLU B 1 101 ? 2.635 20.656 5.855 1 96.06 101 GLU B O 1
ATOM 4308 N N . PRO B 1 102 ? 4.227 20.125 4.324 1 96.56 102 PRO B N 1
ATOM 4309 C CA . PRO B 1 102 ? 5.035 19.406 5.32 1 96.56 102 PRO B CA 1
ATOM 4310 C C . PRO B 1 102 ? 5.762 20.359 6.273 1 96.56 102 PRO B C 1
ATOM 4312 O O . PRO B 1 102 ? 6.098 21.484 5.895 1 96.56 102 PRO B O 1
ATOM 4315 N N . SER B 1 103 ? 5.973 19.891 7.465 1 96.62 103 SER B N 1
ATOM 4316 C CA . SER B 1 103 ? 6.758 20.641 8.438 1 96.62 103 SER B CA 1
ATOM 4317 C C . SER B 1 103 ? 7.594 19.719 9.312 1 96.62 103 SER B C 1
ATOM 4319 O O . SER B 1 103 ? 7.262 18.547 9.484 1 96.62 103 SER B O 1
ATOM 4321 N N . GLN B 1 104 ? 8.656 20.219 9.727 1 95.88 104 GLN B N 1
ATOM 4322 C CA . GLN B 1 104 ? 9.57 19.5 10.609 1 95.88 104 GLN B CA 1
ATOM 4323 C C . GLN B 1 104 ? 9.727 20.234 11.945 1 95.88 104 GLN B C 1
ATOM 4325 O O . GLN B 1 104 ? 10.109 21.406 11.977 1 95.88 104 GLN B O 1
ATOM 4330 N N . ASN B 1 105 ? 9.406 19.531 12.969 1 95.69 105 ASN B N 1
ATOM 4331 C CA . ASN B 1 105 ? 9.531 20.078 14.32 1 95.69 105 ASN B CA 1
ATOM 4332 C C . ASN B 1 105 ? 10.867 19.703 14.961 1 95.69 105 ASN B C 1
ATOM 4334 O O . ASN B 1 105 ? 11.328 18.562 14.812 1 95.69 105 ASN B O 1
ATOM 4338 N N . PHE B 1 106 ? 11.5 20.672 15.578 1 94.12 106 PHE B N 1
ATOM 4339 C CA . PHE B 1 106 ? 12.75 20.5 16.312 1 94.12 106 PHE B CA 1
ATOM 4340 C C . PHE B 1 106 ? 12.547 20.719 17.812 1 94.12 106 PHE B C 1
ATOM 4342 O O . PHE B 1 106 ? 12.094 21.781 18.219 1 94.12 106 PHE B O 1
ATOM 4349 N N . GLN B 1 107 ? 12.836 19.719 18.547 1 89.88 107 GLN B N 1
ATOM 4350 C CA . GLN B 1 107 ? 12.789 19.812 20.016 1 89.88 107 GLN B CA 1
ATOM 4351 C C . GLN B 1 107 ? 13.93 19.016 20.641 1 89.88 107 GLN B C 1
ATOM 4353 O O . GLN B 1 107 ? 14.703 18.359 19.938 1 89.88 107 GLN B O 1
ATOM 4358 N N . LYS B 1 108 ? 14.023 19.094 21.906 1 84.12 108 LYS B N 1
ATOM 4359 C CA . LYS B 1 108 ? 15.117 18.438 22.609 1 84.12 108 LYS B CA 1
ATOM 4360 C C . LYS B 1 108 ? 15.094 16.922 22.391 1 84.12 108 LYS B C 1
ATOM 4362 O O . LYS B 1 108 ? 16.141 16.281 22.312 1 84.12 108 LYS B O 1
ATOM 4367 N N . SER B 1 109 ? 13.922 16.406 22.219 1 82.31 109 SER B N 1
ATOM 4368 C CA . SER B 1 109 ? 13.758 14.969 22.094 1 82.31 109 SER B CA 1
ATOM 4369 C C . SER B 1 109 ? 14.016 14.508 20.656 1 82.31 109 SER B C 1
ATOM 4371 O O . SER B 1 109 ? 14.109 13.305 20.391 1 82.31 109 SER B O 1
ATOM 4373 N N . GLY B 1 110 ? 14.211 15.492 19.797 1 87.75 110 GLY B N 1
ATOM 4374 C CA . GLY B 1 110 ? 14.477 15.141 18.406 1 87.75 110 GLY B CA 1
ATOM 4375 C C . GLY B 1 110 ? 13.562 15.844 17.422 1 87.75 110 GLY B C 1
ATOM 4376 O O . GLY B 1 110 ? 13 16.891 17.734 1 87.75 110 GLY B O 1
ATOM 4377 N N . THR B 1 111 ? 13.57 15.281 16.203 1 92.62 111 THR B N 1
ATOM 4378 C CA . THR B 1 111 ? 12.781 15.906 15.156 1 92.62 111 THR B CA 1
ATOM 4379 C C . THR B 1 111 ? 11.594 15.023 14.766 1 92.62 111 THR B C 1
ATOM 4381 O O . THR B 1 111 ? 11.68 13.797 14.852 1 92.62 111 THR B O 1
ATOM 4384 N N . SER B 1 112 ? 10.5 15.594 14.43 1 93.12 112 SER B N 1
ATOM 4385 C CA . SER B 1 112 ? 9.312 14.875 13.984 1 93.12 112 SER B CA 1
ATOM 4386 C C . SER B 1 112 ? 8.711 15.523 12.75 1 93.12 112 SER B C 1
ATOM 4388 O O . SER B 1 112 ? 8.883 16.719 12.516 1 93.12 112 SER B O 1
ATOM 4390 N N . LEU B 1 113 ? 8.078 14.742 11.992 1 96.19 113 LEU B N 1
ATOM 4391 C CA . LEU B 1 113 ? 7.406 15.18 10.773 1 96.19 113 LEU B CA 1
ATOM 4392 C C . LEU B 1 113 ? 5.922 15.43 11.023 1 96.19 113 LEU B C 1
ATOM 4394 O O . LEU B 1 113 ? 5.273 14.656 11.734 1 96.19 113 LEU B O 1
ATOM 4398 N N . ARG B 1 114 ? 5.461 16.5 10.484 1 96.44 114 ARG B N 1
ATOM 4399 C CA . ARG B 1 114 ? 4.039 16.812 10.375 1 96.44 114 ARG B CA 1
ATOM 4400 C C . ARG B 1 114 ? 3.691 17.312 8.984 1 96.44 114 ARG B C 1
ATOM 4402 O O . ARG B 1 114 ? 4.57 17.75 8.242 1 96.44 114 ARG B O 1
ATOM 4409 N N . TYR B 1 115 ? 2.449 17.109 8.664 1 97.5 115 TYR B N 1
ATOM 4410 C CA . TYR B 1 115 ? 1.992 17.828 7.477 1 97.5 115 TYR B CA 1
ATOM 4411 C C . TYR B 1 115 ? 0.526 18.219 7.605 1 97.5 115 TYR B C 1
ATOM 4413 O O . TYR B 1 115 ? -0.25 17.531 8.281 1 97.5 115 TYR B O 1
ATOM 4421 N N . THR B 1 116 ? 0.223 19.328 7.082 1 97.81 116 THR B N 1
ATOM 4422 C CA . THR B 1 116 ? -1.134 19.859 6.98 1 97.81 116 THR B CA 1
ATOM 4423 C C . THR B 1 116 ? -1.614 19.828 5.531 1 97.81 116 THR B C 1
ATOM 4425 O O . THR B 1 116 ? -0.834 20.078 4.609 1 97.81 116 THR B O 1
ATOM 4428 N N . PHE B 1 117 ? -2.873 19.469 5.332 1 97.56 117 PHE B N 1
ATOM 4429 C CA . PHE B 1 117 ? -3.412 19.5 3.979 1 97.56 117 PHE B CA 1
ATOM 4430 C C . PHE B 1 117 ? -4.871 19.938 3.988 1 97.56 117 PHE B C 1
ATOM 4432 O O . PHE B 1 117 ? -5.523 19.938 5.035 1 97.56 117 PHE B O 1
ATOM 4439 N N . GLU B 1 118 ? -5.242 20.469 2.908 1 96.88 118 GLU B N 1
ATOM 4440 C CA . GLU B 1 118 ? -6.637 20.812 2.674 1 96.88 118 GLU B CA 1
ATOM 4441 C C . GLU B 1 118 ? -7.324 19.781 1.785 1 96.88 118 GLU B C 1
ATOM 4443 O O . GLU B 1 118 ? -7.09 19.734 0.576 1 96.88 118 GLU B O 1
ATOM 4448 N N . PRO B 1 119 ? -8.211 18.969 2.398 1 96.94 119 PRO B N 1
ATOM 4449 C CA . PRO B 1 119 ? -8.992 18.109 1.507 1 96.94 119 PRO B CA 1
ATOM 4450 C C . PRO B 1 119 ? -9.805 18.906 0.484 1 96.94 119 PRO B C 1
ATOM 4452 O O . PRO B 1 119 ? -10.516 19.844 0.848 1 96.94 119 PRO B O 1
ATOM 4455 N N . THR B 1 120 ? -9.633 18.562 -0.768 1 94.62 120 THR B N 1
ATOM 4456 C CA . THR B 1 120 ? -10.297 19.328 -1.818 1 94.62 120 THR B CA 1
ATOM 4457 C C . THR B 1 120 ? -10.664 18.422 -2.994 1 94.62 120 THR B C 1
ATOM 4459 O O . THR B 1 120 ? -10.57 17.203 -2.896 1 94.62 120 THR B O 1
ATOM 4462 N N . SER B 1 121 ? -11.367 18.984 -3.975 1 91.5 121 SER B N 1
ATOM 4463 C CA . SER B 1 121 ? -11.906 18.219 -5.094 1 91.5 121 SER B CA 1
ATOM 4464 C C . SER B 1 121 ? -12 19.078 -6.352 1 91.5 121 SER B C 1
ATOM 4466 O O . SER B 1 121 ? -11.805 20.281 -6.301 1 91.5 121 SER B O 1
ATOM 4468 N N . THR B 1 122 ? -12.328 18.359 -7.398 1 89.38 122 THR B N 1
ATOM 4469 C CA . THR B 1 122 ? -12.602 19.062 -8.648 1 89.38 122 THR B CA 1
ATOM 4470 C C . THR B 1 122 ? -13.805 19.984 -8.5 1 89.38 122 THR B C 1
ATOM 4472 O O . THR B 1 122 ? -13.852 21.062 -9.109 1 89.38 122 THR B O 1
ATOM 4475 N N . GLY B 1 123 ? -14.734 19.578 -7.711 1 87.5 123 GLY B N 1
ATOM 4476 C CA . GLY B 1 123 ? -15.914 20.406 -7.473 1 87.5 123 GLY B CA 1
ATOM 4477 C C . GLY B 1 123 ? -15.594 21.734 -6.816 1 87.5 123 GLY B C 1
ATOM 4478 O O . GLY B 1 123 ? -16.234 22.75 -7.102 1 87.5 123 GLY B O 1
ATOM 4479 N N . ALA B 1 124 ? -14.648 21.75 -5.934 1 87.31 124 ALA B N 1
ATOM 4480 C CA . ALA B 1 124 ? -14.234 22.984 -5.273 1 87.31 124 ALA B CA 1
ATOM 4481 C C . ALA B 1 124 ? -13.492 23.906 -6.242 1 87.31 124 ALA B C 1
ATOM 4483 O O . ALA B 1 124 ? -13.664 25.125 -6.195 1 87.31 124 ALA B O 1
ATOM 4484 N N . ILE B 1 125 ? -12.672 23.328 -7.078 1 82.81 125 ILE B N 1
ATOM 4485 C CA . ILE B 1 125 ? -11.875 24.109 -8.023 1 82.81 125 ILE B CA 1
ATOM 4486 C C . ILE B 1 125 ? -12.789 24.734 -9.07 1 82.81 125 ILE B C 1
ATOM 4488 O O . ILE B 1 125 ? -12.664 25.922 -9.375 1 82.81 125 ILE B O 1
ATOM 4492 N N . SER B 1 126 ? -13.75 23.953 -9.57 1 80.62 126 SER B N 1
ATOM 4493 C CA . SER B 1 126 ? -14.648 24.453 -10.602 1 80.62 126 SER B CA 1
ATOM 4494 C C . SER B 1 126 ? -15.711 25.375 -10.008 1 80.62 126 SER B C 1
ATOM 4496 O O . SER B 1 126 ? -16.297 26.203 -10.711 1 80.62 126 SER B O 1
ATOM 4498 N N . GLY B 1 127 ? -15.984 25.156 -8.773 1 80.44 127 GLY B N 1
ATOM 4499 C CA . GLY B 1 127 ? -17.031 25.922 -8.102 1 80.44 127 GLY B CA 1
ATOM 4500 C C . GLY B 1 127 ? -18.422 25.406 -8.398 1 80.44 127 GLY B C 1
ATOM 4501 O O . GLY B 1 127 ? -19.422 26 -7.965 1 80.44 127 GLY B O 1
ATOM 4502 N N . ARG B 1 128 ? -18.578 24.328 -9.039 1 81.44 128 ARG B N 1
ATOM 4503 C CA . ARG B 1 128 ? -19.875 23.875 -9.5 1 81.44 128 ARG B CA 1
ATOM 4504 C C . ARG B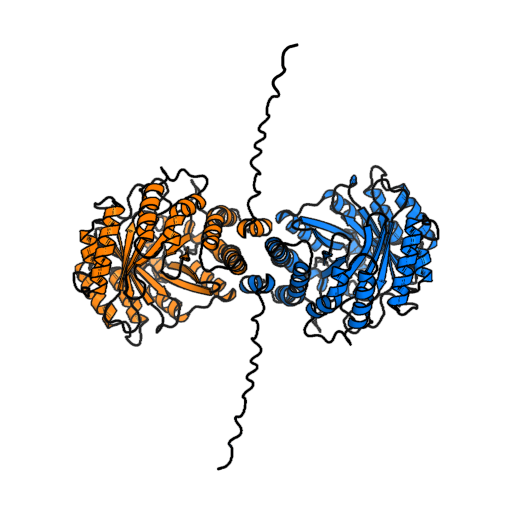 1 128 ? -20.578 23.047 -8.422 1 81.44 128 ARG B C 1
ATOM 4506 O O . ARG B 1 128 ? -21.703 23.359 -8.016 1 81.44 128 ARG B O 1
ATOM 4513 N N . SER B 1 129 ? -19.891 22.109 -7.902 1 87.12 129 SER B N 1
ATOM 4514 C CA . SER B 1 129 ? -20.578 21.203 -7 1 87.12 129 SER B CA 1
ATOM 4515 C C . SER B 1 129 ? -20.281 21.531 -5.539 1 87.12 129 SER B C 1
ATOM 4517 O O . SER B 1 129 ? -21.062 21.203 -4.648 1 87.12 129 SER B O 1
ATOM 4519 N N . ASP B 1 130 ? -19.25 22.219 -5.258 1 90.88 130 ASP B N 1
ATOM 4520 C CA . ASP B 1 130 ? -18.859 22.594 -3.898 1 90.88 130 ASP B CA 1
ATOM 4521 C C . ASP B 1 130 ? -18.016 23.875 -3.898 1 90.88 130 ASP B C 1
ATOM 4523 O O . ASP B 1 130 ? -16.844 23.844 -3.523 1 90.88 130 ASP B O 1
ATOM 4527 N N . PRO B 1 131 ? -18.625 24.906 -4.188 1 90.19 131 PRO B N 1
ATOM 4528 C CA . PRO B 1 131 ? -17.891 26.172 -4.387 1 90.19 131 PRO B CA 1
ATOM 4529 C C . PRO B 1 131 ? -17.094 26.578 -3.156 1 90.19 131 PRO B C 1
ATOM 4531 O O . PRO B 1 131 ? -16.109 27.312 -3.277 1 90.19 131 PRO B O 1
ATOM 4534 N N . PHE B 1 132 ? -17.422 26.094 -1.949 1 93.88 132 PHE B N 1
ATOM 4535 C CA . PHE B 1 132 ? -16.734 26.547 -0.74 1 93.88 132 PHE B CA 1
ATOM 4536 C C . PHE B 1 132 ? -15.938 25.406 -0.113 1 93.88 132 PHE B C 1
ATOM 4538 O O . PHE B 1 132 ? -15.586 25.469 1.067 1 93.88 132 PHE B O 1
ATOM 4545 N N . ASN B 1 133 ? -15.711 24.344 -0.831 1 93 133 ASN B N 1
ATOM 4546 C CA . ASN B 1 133 ? -14.891 23.203 -0.424 1 93 133 ASN B CA 1
ATOM 4547 C C . ASN B 1 133 ? -15.297 22.688 0.951 1 93 133 ASN B C 1
ATOM 4549 O O . ASN B 1 133 ? -14.453 22.547 1.84 1 93 133 ASN B O 1
ATOM 4553 N N . ARG B 1 134 ? -16.547 22.344 1.085 1 93.38 134 ARG B N 1
ATOM 4554 C CA . ARG B 1 134 ? -17.109 22 2.391 1 93.38 134 ARG B CA 1
ATOM 4555 C C . ARG B 1 134 ? -17.203 20.5 2.574 1 93.38 134 ARG B C 1
ATOM 4557 O O . ARG B 1 134 ? -17.297 20 3.701 1 93.38 134 ARG B O 1
ATOM 4564 N N . PHE B 1 135 ? -17.125 19.797 1.563 1 92.62 135 PHE B N 1
ATOM 4565 C CA . PHE B 1 135 ? -17.594 18.406 1.657 1 92.62 135 PHE B CA 1
ATOM 4566 C C . PHE B 1 135 ? -16.406 17.469 1.853 1 92.62 135 PHE B C 1
ATOM 4568 O O . PHE B 1 135 ? -16.516 16.453 2.561 1 92.62 135 PHE B O 1
ATOM 4575 N N . MET B 1 136 ? -15.289 17.75 1.348 1 94.88 136 MET B N 1
ATOM 4576 C CA . MET B 1 136 ? -14.18 16.797 1.302 1 94.88 136 MET B CA 1
ATOM 4577 C C . MET B 1 136 ? -13.609 16.562 2.695 1 94.88 136 MET B C 1
ATOM 4579 O O . MET B 1 136 ? -13 15.523 2.953 1 94.88 136 MET B O 1
ATOM 4583 N N . ILE B 1 137 ? -13.805 17.516 3.613 1 96.75 137 ILE B N 1
ATOM 4584 C CA . ILE B 1 137 ? -13.273 17.344 4.965 1 96.75 137 ILE B CA 1
ATOM 4585 C C . ILE B 1 137 ? -13.961 16.156 5.645 1 96.75 137 ILE B C 1
ATOM 4587 O O . ILE B 1 137 ? -13.328 15.414 6.391 1 96.75 137 ILE B O 1
ATOM 4591 N N . ASP B 1 138 ? -15.242 15.977 5.438 1 96.5 138 ASP B N 1
ATOM 4592 C CA . ASP B 1 138 ? -15.961 14.828 5.977 1 96.5 138 ASP B CA 1
ATOM 4593 C C . ASP B 1 138 ? -15.422 13.523 5.402 1 96.5 138 ASP B C 1
ATOM 4595 O O . ASP B 1 138 ? -15.234 12.547 6.133 1 96.5 138 ASP B O 1
ATOM 4599 N N . ASP B 1 139 ? -15.18 13.516 4.137 1 95.38 139 ASP B N 1
ATOM 4600 C CA . ASP B 1 139 ? -14.609 12.344 3.479 1 95.38 139 ASP B CA 1
ATOM 4601 C C . ASP B 1 139 ? -13.234 12 4.043 1 95.38 139 ASP B C 1
ATOM 4603 O O . ASP B 1 139 ? -12.906 10.828 4.223 1 95.38 139 ASP B O 1
ATOM 4607 N N . ALA B 1 140 ? -12.484 13.023 4.258 1 97.44 140 ALA B N 1
ATOM 4608 C CA . ALA B 1 140 ? -11.133 12.828 4.781 1 97.44 140 ALA B CA 1
ATOM 4609 C C . ALA B 1 140 ? -11.164 12.164 6.152 1 97.44 140 ALA B C 1
ATOM 4611 O O . ALA B 1 140 ? -10.461 11.18 6.391 1 97.44 140 ALA B O 1
ATOM 4612 N N . LEU B 1 141 ? -11.977 12.641 7.02 1 97.12 141 LEU B N 1
ATOM 4613 C CA . LEU B 1 141 ? -12.031 12.102 8.375 1 97.12 141 LEU B CA 1
ATOM 4614 C C . LEU B 1 141 ? -12.648 10.703 8.383 1 97.12 141 LEU B C 1
ATOM 4616 O O . LEU B 1 141 ? -12.266 9.859 9.188 1 97.12 141 LEU B O 1
ATOM 4620 N N . SER B 1 142 ? -13.625 10.484 7.535 1 95.56 142 SER B N 1
ATOM 4621 C CA . SER B 1 142 ? -14.18 9.148 7.383 1 95.56 142 SER B CA 1
ATOM 4622 C C . SER B 1 142 ? -13.117 8.156 6.922 1 95.56 142 SER B C 1
ATOM 4624 O O . SER B 1 142 ? -13.023 7.047 7.449 1 95.56 142 SER B O 1
ATOM 4626 N N . ARG B 1 143 ? -12.391 8.57 5.969 1 95.06 143 ARG B N 1
ATOM 4627 C CA . ARG B 1 143 ? -11.305 7.738 5.449 1 95.06 143 ARG B CA 1
ATOM 4628 C C . ARG B 1 143 ? -10.273 7.441 6.535 1 95.06 143 ARG B C 1
ATOM 4630 O O . ARG B 1 143 ? -9.766 6.32 6.625 1 95.06 143 ARG B O 1
ATOM 4637 N N . PHE B 1 144 ? -9.883 8.43 7.301 1 96.5 144 PHE B N 1
ATOM 4638 C CA . PHE B 1 144 ? -8.938 8.258 8.391 1 96.5 144 PHE B CA 1
ATOM 4639 C C . PHE B 1 144 ? -9.469 7.262 9.414 1 96.5 144 PHE B C 1
ATOM 4641 O O . PHE B 1 144 ? -8.727 6.395 9.891 1 96.5 144 PHE B O 1
ATOM 4648 N N . ARG B 1 145 ? -10.703 7.383 9.703 1 93.88 145 ARG B N 1
ATOM 4649 C CA . ARG B 1 145 ? -11.312 6.461 10.648 1 93.88 145 ARG B CA 1
ATOM 4650 C C . ARG B 1 145 ? -11.266 5.027 10.133 1 93.88 145 ARG B C 1
ATOM 4652 O O . ARG B 1 145 ? -10.969 4.102 10.891 1 93.88 145 ARG B O 1
ATOM 4659 N N . GLN B 1 146 ? -11.578 4.887 8.898 1 91.38 146 GLN B N 1
ATOM 4660 C CA . GLN B 1 146 ? -11.555 3.564 8.281 1 91.38 146 GLN B CA 1
ATOM 4661 C C . GLN B 1 146 ? -10.141 2.982 8.289 1 91.38 146 GLN B C 1
ATOM 4663 O O . GLN B 1 146 ? -9.969 1.766 8.367 1 91.38 146 GLN B O 1
ATOM 4668 N N . ALA B 1 147 ? -9.227 3.871 8.234 1 92.19 147 ALA B N 1
ATOM 4669 C CA . ALA B 1 147 ? -7.828 3.447 8.234 1 92.19 147 ALA B CA 1
ATOM 4670 C C . ALA B 1 147 ? -7.305 3.264 9.656 1 92.19 147 ALA B C 1
ATOM 4672 O O . ALA B 1 147 ? -6.109 3.035 9.859 1 92.19 147 ALA B O 1
ATOM 4673 N N . GLY B 1 148 ? -8.148 3.473 10.625 1 90.69 148 GLY B N 1
ATOM 4674 C CA . GLY B 1 148 ? -7.789 3.166 12 1 90.69 148 GLY B CA 1
ATOM 4675 C C . GLY B 1 148 ? -7.242 4.363 12.758 1 90.6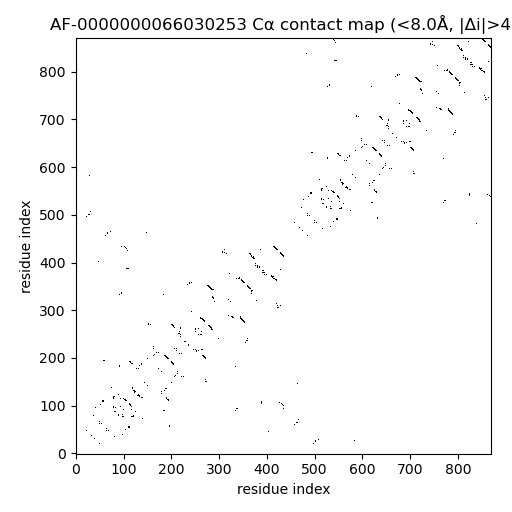9 148 GLY B C 1
ATOM 4676 O O . GLY B 1 148 ? -6.758 4.223 13.883 1 90.69 148 GLY B O 1
ATOM 4677 N N . VAL B 1 149 ? -7.223 5.516 12.164 1 95 149 VAL B N 1
ATOM 4678 C CA . VAL B 1 149 ? -6.773 6.719 12.852 1 95 149 VAL B CA 1
ATOM 4679 C C . VAL B 1 149 ? -7.828 7.156 13.867 1 95 149 VAL B C 1
ATOM 4681 O O . VAL B 1 149 ? -9.008 7.285 13.531 1 95 149 VAL B O 1
ATOM 4684 N N . ARG B 1 150 ? -7.391 7.418 15.016 1 94 150 ARG B N 1
ATOM 4685 C CA . ARG B 1 150 ? -8.32 7.773 16.078 1 94 150 ARG B CA 1
ATOM 4686 C C . ARG B 1 150 ? -8.383 9.281 16.266 1 94 150 ARG B C 1
ATOM 4688 O O . ARG B 1 150 ? -7.359 9.969 16.203 1 94 150 ARG B O 1
ATOM 4695 N N . PHE B 1 151 ? -9.555 9.789 16.438 1 96.62 151 PHE B N 1
ATOM 4696 C CA . PHE B 1 151 ? -9.82 11.18 16.781 1 96.62 151 PHE B CA 1
ATOM 4697 C C . PHE B 1 151 ? -11.211 11.328 17.391 1 96.62 151 PHE B C 1
ATOM 4699 O O . PHE B 1 151 ? -11.984 10.375 17.422 1 96.62 151 PHE B O 1
ATOM 4706 N N . ASN B 1 152 ? -11.531 12.461 17.938 1 96.88 152 ASN B N 1
ATOM 4707 C CA . ASN B 1 152 ? -12.82 12.734 18.547 1 96.88 152 ASN B CA 1
ATOM 4708 C C . ASN B 1 152 ? -13.805 13.312 17.531 1 96.88 152 ASN B C 1
ATOM 4710 O O . ASN B 1 152 ? -13.75 14.508 17.219 1 96.88 152 ASN B O 1
ATOM 4714 N N . PRO B 1 153 ? -14.711 12.57 17.062 1 95.44 153 PRO B N 1
ATOM 4715 C CA . PRO B 1 153 ? -15.633 13.055 16.031 1 95.44 153 PRO B CA 1
ATOM 4716 C C . PRO B 1 153 ? -16.625 14.094 16.562 1 95.44 153 PRO B C 1
ATOM 4718 O O . PRO B 1 153 ? -17.141 14.914 15.797 1 95.44 153 PRO B O 1
ATOM 4721 N N . HIS B 1 154 ? -16.922 14.062 17.828 1 94.56 154 HIS B N 1
ATOM 4722 C CA . HIS B 1 154 ? -17.859 15.016 18.406 1 94.56 154 HIS B CA 1
ATOM 4723 C C . HIS B 1 154 ? -17.297 16.422 18.406 1 94.56 154 HIS B C 1
ATOM 4725 O O . HIS B 1 154 ? -18 17.391 18.109 1 94.56 154 HIS B O 1
ATOM 4731 N N . LEU B 1 155 ? -16.078 16.484 18.828 1 96.38 155 LEU B N 1
ATOM 4732 C CA . LEU B 1 155 ? -15.422 17.781 18.812 1 96.38 155 LEU B CA 1
ATOM 4733 C C . LEU B 1 155 ? -15.352 18.344 17.391 1 96.38 155 LEU B C 1
ATOM 4735 O O . LEU B 1 155 ? -15.578 19.531 17.156 1 96.38 155 LEU B O 1
ATOM 4739 N N . TYR B 1 156 ? -15.086 17.5 16.422 1 97.31 156 TYR B N 1
ATOM 4740 C CA . TYR B 1 156 ? -15.078 17.875 15.016 1 97.31 156 TYR B CA 1
ATOM 4741 C C . TYR B 1 156 ? -16.438 18.422 14.594 1 97.31 156 TYR B C 1
ATOM 4743 O O . TYR B 1 156 ? -16.516 19.516 14.023 1 97.31 156 TYR B O 1
ATOM 4751 N N . GLU B 1 157 ? -17.453 17.719 14.867 1 96.56 157 GLU B N 1
ATOM 4752 C CA . GLU B 1 157 ? -18.797 18.109 14.445 1 96.56 157 GLU B CA 1
ATOM 4753 C C . GLU B 1 157 ? -19.203 19.422 15.094 1 96.56 157 GLU B C 1
ATOM 4755 O O . GLU B 1 157 ? -19.859 20.25 14.461 1 96.56 157 GLU B O 1
ATOM 4760 N N . ALA B 1 158 ? -18.875 19.562 16.266 1 96.31 158 ALA B N 1
ATOM 4761 C CA . ALA B 1 158 ? -19.25 20.781 17 1 96.31 158 ALA B CA 1
ATOM 4762 C C . ALA B 1 158 ? -18.562 22 16.375 1 96.31 158 ALA B C 1
ATOM 4764 O O . ALA B 1 158 ? -19.219 23.031 16.172 1 96.31 158 ALA B O 1
ATOM 4765 N N . LEU B 1 159 ? -17.312 21.938 16.125 1 97.44 159 LEU B N 1
ATOM 4766 C CA . LEU B 1 159 ? -16.578 23.062 15.547 1 97.44 159 LEU B CA 1
ATOM 4767 C C . LEU B 1 159 ? -17.031 23.344 14.125 1 97.44 159 LEU B C 1
ATOM 4769 O O . LEU B 1 159 ? -17.172 24.5 13.727 1 97.44 159 LEU B O 1
ATOM 4773 N N . LYS B 1 160 ? -17.203 22.266 13.398 1 96.62 160 LYS B N 1
ATOM 4774 C CA . LYS B 1 160 ? -17.703 22.375 12.031 1 96.62 160 LYS B CA 1
ATOM 4775 C C . LYS B 1 160 ? -19.016 23.156 12 1 96.62 160 LYS B C 1
ATOM 4777 O O . LYS B 1 160 ? -19.188 24.078 11.195 1 96.62 160 LYS B O 1
ATOM 4782 N N . LYS B 1 161 ? -19.906 22.797 12.836 1 95.12 161 LYS B N 1
ATOM 4783 C CA . LYS B 1 161 ? -21.219 23.422 12.906 1 95.12 161 LYS B CA 1
ATOM 4784 C C . LYS B 1 161 ? -21.109 24.906 13.219 1 95.12 161 LYS B C 1
ATOM 4786 O O . LYS B 1 161 ? -21.875 25.719 12.703 1 95.12 161 LYS B O 1
ATOM 4791 N N . GLU B 1 162 ? -20.188 25.25 14.031 1 96.06 162 GLU B N 1
ATOM 4792 C CA . GLU B 1 162 ? -20.062 26.625 14.508 1 96.06 162 GLU B CA 1
ATOM 4793 C C . GLU B 1 162 ? -19.375 27.516 13.469 1 96.06 162 GLU B C 1
ATOM 4795 O O . GLU B 1 162 ? -19.656 28.703 13.375 1 96.06 162 GLU B O 1
ATOM 4800 N N . VAL B 1 163 ? -18.5 26.953 12.711 1 97.44 163 VAL B N 1
ATOM 4801 C CA . VAL B 1 163 ? -17.609 27.828 11.961 1 97.44 163 VAL B CA 1
ATOM 4802 C C . VAL B 1 163 ? -17.859 27.656 10.469 1 97.44 163 VAL B C 1
ATOM 4804 O O . VAL B 1 163 ? -17.75 28.625 9.703 1 97.44 163 VAL B O 1
ATOM 4807 N N . LEU B 1 164 ? -18.156 26.469 9.961 1 96.94 164 LEU B N 1
ATOM 4808 C CA . LEU B 1 164 ? -18.344 26.234 8.531 1 96.94 164 LEU B CA 1
ATOM 4809 C C . LEU B 1 164 ? -19.734 26.656 8.086 1 96.94 164 LEU B C 1
ATOM 4811 O O . LEU B 1 164 ? -20.672 26.656 8.883 1 96.94 164 LEU B O 1
ATOM 4815 N N . LEU B 1 165 ? -19.859 26.906 6.848 1 96.88 165 LEU B N 1
ATOM 4816 C CA . LEU B 1 165 ? -21.141 27.312 6.266 1 96.88 165 LEU B CA 1
ATOM 4817 C C . LEU B 1 165 ? -22.125 26.141 6.223 1 96.88 165 LEU B C 1
ATOM 4819 O O . LEU B 1 165 ? -21.719 25.016 5.941 1 96.88 165 LEU B O 1
ATOM 4823 N N . THR B 1 166 ? -23.344 26.422 6.523 1 95.25 166 THR B N 1
ATOM 4824 C CA . THR B 1 166 ? -24.422 25.5 6.215 1 95.25 166 THR B CA 1
ATOM 4825 C C . THR B 1 166 ? -24.812 25.594 4.742 1 95.25 166 THR B C 1
ATOM 4827 O O . THR B 1 166 ? -24.328 26.469 4.023 1 95.25 166 THR B O 1
ATOM 4830 N N . ASP B 1 167 ? -25.656 24.703 4.34 1 93.5 167 ASP B N 1
ATOM 4831 C CA . ASP B 1 167 ? -26.141 24.75 2.965 1 93.5 167 ASP B CA 1
ATOM 4832 C C . ASP B 1 167 ? -26.859 26.062 2.674 1 93.5 167 ASP B C 1
ATOM 4834 O O . ASP B 1 167 ? -26.656 26.656 1.617 1 93.5 167 ASP B O 1
ATOM 4838 N N . GLU B 1 168 ? -27.609 26.453 3.576 1 94.62 168 GLU B N 1
ATOM 4839 C CA . GLU B 1 168 ? -28.375 27.688 3.414 1 94.62 168 GLU B CA 1
ATOM 4840 C C . GLU B 1 168 ? -27.469 28.906 3.346 1 94.62 168 GLU B C 1
ATOM 4842 O O . GLU B 1 168 ? -27.672 29.812 2.529 1 94.62 168 GLU B O 1
ATOM 4847 N N . GLU B 1 169 ? -26.531 28.969 4.164 1 94.44 169 GLU B N 1
ATOM 4848 C CA . GLU B 1 169 ? -25.578 30.062 4.188 1 94.44 169 GLU B CA 1
ATOM 4849 C C . GLU B 1 169 ? -24.766 30.125 2.902 1 94.44 169 GLU B C 1
ATOM 4851 O O . GLU B 1 169 ? -24.516 31.203 2.361 1 94.44 169 GLU B O 1
ATOM 4856 N N . ALA B 1 170 ? -24.312 28.984 2.436 1 93.25 170 ALA B N 1
ATOM 4857 C CA . ALA B 1 170 ? -23.578 28.906 1.181 1 93.25 170 ALA B CA 1
ATOM 4858 C C . ALA B 1 170 ? -24.406 29.438 0.017 1 93.25 170 ALA B C 1
ATOM 4860 O O . ALA B 1 170 ? -23.906 30.172 -0.832 1 93.25 170 ALA B O 1
ATOM 4861 N N . GLU B 1 171 ? -25.656 29.062 0.009 1 91.88 171 GLU B N 1
ATOM 4862 C CA . GLU B 1 171 ? -26.562 29.531 -1.035 1 91.88 171 GLU B CA 1
ATOM 4863 C C . GLU B 1 171 ? -26.719 31.047 -0.982 1 91.88 171 GLU B C 1
ATOM 4865 O O . GLU B 1 171 ? -26.781 31.703 -2.021 1 91.88 171 GLU B O 1
ATOM 4870 N N . ALA B 1 172 ? -26.812 31.5 0.168 1 91.62 172 ALA B N 1
ATOM 4871 C CA . ALA B 1 172 ? -26.969 32.938 0.352 1 91.62 172 ALA B CA 1
ATOM 4872 C C . ALA B 1 172 ? -25.766 33.688 -0.196 1 91.62 172 ALA B C 1
ATOM 4874 O O . ALA B 1 172 ? -25.906 34.75 -0.829 1 91.62 172 ALA B O 1
ATOM 4875 N N . ILE B 1 173 ? -24.609 33.219 0.055 1 90.88 173 ILE B N 1
ATOM 4876 C CA . ILE B 1 173 ? -23.406 33.844 -0.444 1 90.88 173 ILE B CA 1
ATOM 4877 C C . ILE B 1 173 ? -23.375 33.781 -1.969 1 90.88 173 ILE B C 1
ATOM 4879 O O . ILE B 1 173 ? -23.016 34.75 -2.637 1 90.88 173 ILE B O 1
ATOM 4883 N N . CYS B 1 174 ? -23.734 32.625 -2.504 1 89 174 CYS B N 1
ATOM 4884 C CA . CYS B 1 174 ? -23.703 32.438 -3.949 1 89 174 CYS B CA 1
ATOM 4885 C C . CYS B 1 174 ? -24.656 33.375 -4.648 1 89 174 CYS B C 1
ATOM 4887 O O . CYS B 1 174 ? -24.422 33.781 -5.789 1 89 174 CYS B O 1
ATOM 4889 N N . GLN B 1 175 ? -25.703 33.781 -3.979 1 88.31 175 GLN B N 1
ATOM 4890 C CA . GLN B 1 175 ? -26.703 34.688 -4.555 1 88.31 175 GLN B CA 1
ATOM 4891 C C . GLN B 1 175 ? -26.203 36.125 -4.594 1 88.31 175 GLN B C 1
ATOM 4893 O O . GLN B 1 175 ? -26.594 36.906 -5.469 1 88.31 175 GLN B O 1
ATOM 4898 N N . HIS B 1 176 ? -25.281 36.375 -3.756 1 86.62 176 HIS B N 1
ATOM 4899 C CA . HIS B 1 176 ? -24.938 37.812 -3.584 1 86.62 176 HIS B CA 1
ATOM 4900 C C . HIS B 1 176 ? -23.5 38.062 -3.98 1 86.62 176 HIS B C 1
ATOM 4902 O O . HIS B 1 176 ? -23.078 39.25 -4.059 1 86.62 176 HIS B O 1
ATOM 4908 N N . HIS B 1 177 ? -22.781 37.062 -4.133 1 82.19 177 HIS B N 1
ATOM 4909 C CA . HIS B 1 177 ? -21.375 37.219 -4.449 1 82.19 177 HIS B CA 1
ATOM 4910 C C . HIS B 1 177 ? -20.969 36.375 -5.648 1 82.19 177 HIS B C 1
ATOM 4912 O O . HIS B 1 177 ? -21.594 35.344 -5.918 1 82.19 177 HIS B O 1
ATOM 4918 N N . ASP B 1 178 ? -19.938 36.906 -6.328 1 80.69 178 ASP B N 1
ATOM 4919 C CA . ASP B 1 178 ? -19.297 36.125 -7.371 1 80.69 178 ASP B CA 1
ATOM 4920 C C . ASP B 1 178 ? -18.25 35.156 -6.777 1 80.69 178 ASP B C 1
ATOM 4922 O O . ASP B 1 178 ? -17.078 35.5 -6.695 1 80.69 178 ASP B O 1
ATOM 4926 N N . VAL B 1 179 ? -18.625 34 -6.52 1 79.75 179 VAL B N 1
ATOM 4927 C CA . VAL B 1 179 ? -17.891 33.031 -5.703 1 79.75 179 VAL B CA 1
ATOM 4928 C C . VAL B 1 179 ? -16.562 32.688 -6.367 1 79.75 179 VAL B C 1
ATOM 4930 O O . VAL B 1 179 ? -15.516 32.688 -5.711 1 79.75 179 VAL B O 1
ATOM 4933 N N . PRO B 1 180 ? -16.5 32.5 -7.684 1 71.81 180 PRO B N 1
ATOM 4934 C CA . PRO B 1 180 ? -15.219 32.156 -8.312 1 71.81 180 PRO B CA 1
ATOM 4935 C C . PRO B 1 180 ? -14.18 33.25 -8.172 1 71.81 180 PRO B C 1
ATOM 4937 O O . PRO B 1 180 ? -12.977 33 -8.297 1 71.81 180 PRO B O 1
ATOM 4940 N N . LYS B 1 181 ? -14.641 34.406 -7.812 1 74.31 181 LYS B N 1
ATOM 4941 C CA . LYS B 1 181 ? -13.734 35.562 -7.723 1 74.31 181 LYS B CA 1
ATOM 4942 C C . LYS B 1 181 ? -13.273 35.781 -6.285 1 74.31 181 LYS B C 1
ATOM 4944 O O . LYS B 1 181 ? -12.422 36.625 -6.027 1 74.31 181 LYS B O 1
ATOM 4949 N N . MET B 1 182 ? -13.82 35 -5.434 1 78.75 182 MET B N 1
ATOM 4950 C CA . MET B 1 182 ? -13.398 35.125 -4.043 1 78.75 182 MET B CA 1
ATOM 4951 C C . MET B 1 182 ? -11.984 34.594 -3.844 1 78.75 182 MET B C 1
ATOM 4953 O O . MET B 1 182 ? -11.641 33.531 -4.391 1 78.75 182 MET B O 1
ATOM 4957 N N . GLU B 1 183 ? -11.211 35.281 -3.1 1 74 183 GLU B N 1
ATOM 4958 C CA . GLU B 1 183 ? -9.797 34.969 -2.924 1 74 183 GLU B CA 1
ATOM 4959 C C . GLU B 1 183 ? -9.633 33.688 -2.104 1 74 183 GLU B C 1
ATOM 4961 O O . GLU B 1 183 ? -8.812 32.812 -2.441 1 74 183 GLU B O 1
ATOM 4966 N N . PHE B 1 184 ? -10.281 33.688 -1 1 82.44 184 PHE B N 1
ATOM 4967 C CA . PHE B 1 184 ? -10.156 32.531 -0.125 1 82.44 184 PHE B CA 1
ATOM 4968 C C . PHE B 1 184 ? -11.531 31.922 0.175 1 82.44 184 PHE B C 1
ATOM 4970 O O . PHE B 1 184 ? -12.438 32.625 0.603 1 82.44 184 PHE B O 1
ATOM 4977 N N . ARG B 1 185 ? -11.664 30.672 -0.155 1 89.81 185 ARG B N 1
ATOM 4978 C CA . ARG B 1 185 ? -12.93 29.984 0.068 1 89.81 185 ARG B CA 1
ATOM 4979 C C . ARG B 1 185 ? -12.742 28.781 0.994 1 89.81 185 ARG B C 1
ATOM 4981 O O . ARG B 1 185 ? -13.711 28.078 1.312 1 89.81 185 ARG B O 1
ATOM 4988 N N . ALA B 1 186 ? -11.492 28.641 1.438 1 91.31 186 ALA B N 1
ATOM 4989 C CA . ALA B 1 186 ? -11.18 27.5 2.309 1 91.31 186 ALA B CA 1
ATOM 4990 C C . ALA B 1 186 ? -11.891 27.641 3.652 1 91.31 186 ALA B C 1
ATOM 4992 O O . ALA B 1 186 ? -12 28.734 4.203 1 91.31 186 ALA B O 1
ATOM 4993 N N . GLN B 1 187 ? -12.328 26.5 4.168 1 95.31 187 GLN B N 1
ATOM 4994 C CA . GLN B 1 187 ? -13.031 26.562 5.445 1 95.31 187 GLN B CA 1
ATOM 4995 C C . GLN B 1 187 ? -12.398 25.641 6.477 1 95.31 187 GLN B C 1
ATOM 4997 O O . GLN B 1 187 ? -12.617 25.781 7.68 1 95.31 187 GLN B O 1
ATOM 5002 N N . ALA B 1 188 ? -11.672 24.609 5.961 1 97.12 188 ALA B N 1
ATOM 5003 C CA . ALA B 1 188 ? -11.078 23.688 6.918 1 97.12 188 ALA B CA 1
ATOM 5004 C C . ALA B 1 188 ? -9.828 23.016 6.344 1 97.12 188 ALA B C 1
ATOM 5006 O O . ALA B 1 188 ? -9.75 22.766 5.141 1 97.12 188 ALA B O 1
ATOM 5007 N N . CYS B 1 189 ? -8.867 22.75 7.152 1 97.38 189 CYS B N 1
ATOM 5008 C CA . CYS B 1 189 ? -7.688 21.938 6.875 1 97.38 189 CYS B CA 1
ATOM 5009 C C . CYS B 1 189 ? -7.449 20.906 7.98 1 97.38 189 CYS B C 1
ATOM 5011 O O . CYS B 1 189 ? -7.973 21.062 9.086 1 97.38 189 CYS B O 1
ATOM 5013 N N . ILE B 1 190 ? -6.719 19.891 7.645 1 97.94 190 ILE B N 1
ATOM 5014 C CA . ILE B 1 190 ? -6.359 18.844 8.586 1 97.94 190 ILE B CA 1
ATOM 5015 C C . ILE B 1 190 ? -4.84 18.734 8.688 1 97.94 190 ILE B C 1
ATOM 5017 O O . ILE B 1 190 ? -4.137 18.828 7.676 1 97.94 190 ILE B O 1
ATOM 5021 N N . ALA B 1 191 ? -4.375 18.641 9.875 1 98.06 191 ALA B N 1
ATOM 5022 C CA . ALA B 1 191 ? -2.965 18.312 10.086 1 98.06 191 ALA B CA 1
ATOM 5023 C C . ALA B 1 191 ? -2.803 16.953 10.734 1 98.06 191 ALA B C 1
ATOM 5025 O O . ALA B 1 191 ? -3.633 16.531 11.547 1 98.06 191 ALA B O 1
ATOM 5026 N N . VAL B 1 192 ? -1.763 16.281 10.375 1 97.62 192 VAL B N 1
ATOM 5027 C CA . VAL B 1 192 ? -1.398 15.008 10.969 1 97.62 192 VAL B CA 1
ATOM 5028 C C . VAL B 1 192 ? 0.005 15.094 11.562 1 97.62 192 VAL B C 1
ATOM 5030 O O . VAL B 1 192 ? 0.958 15.461 10.875 1 97.62 192 VAL B O 1
ATOM 5033 N N . ASP B 1 193 ? 0.093 14.82 12.812 1 96.12 193 ASP B N 1
ATOM 5034 C CA . ASP B 1 193 ? 1.374 14.703 13.5 1 96.12 193 ASP B CA 1
ATOM 5035 C C . ASP B 1 193 ? 1.832 13.242 13.57 1 96.12 193 ASP B C 1
ATOM 5037 O O . ASP B 1 193 ? 1.094 12.375 14.039 1 96.12 193 ASP B O 1
ATOM 5041 N N . LEU B 1 194 ? 3 13.062 13.148 1 96.12 194 LEU B N 1
ATOM 5042 C CA . LEU B 1 194 ? 3.543 11.711 13.148 1 96.12 194 LEU B CA 1
ATOM 5043 C C . LEU B 1 194 ? 4.543 11.523 14.281 1 96.12 194 LEU B C 1
ATOM 5045 O O . LEU B 1 194 ? 5.621 12.125 14.273 1 96.12 194 LEU B O 1
ATOM 5049 N N . ASP B 1 195 ? 4.25 10.766 15.273 1 93.12 195 ASP B N 1
ATOM 5050 C CA . ASP B 1 195 ? 5.094 10.445 16.422 1 93.12 195 ASP B CA 1
ATOM 5051 C C . ASP B 1 195 ? 5.371 8.945 16.5 1 93.12 195 ASP B C 1
ATOM 5053 O O . ASP B 1 195 ? 4.59 8.188 17.094 1 93.12 195 ASP B O 1
ATOM 5057 N N . GLY B 1 196 ? 6.547 8.648 16.047 1 92.69 196 GLY B N 1
ATOM 5058 C CA . GLY B 1 196 ? 6.766 7.223 15.844 1 92.69 196 GLY B CA 1
ATOM 5059 C C . GLY B 1 196 ? 5.766 6.59 14.891 1 92.69 196 GLY B C 1
ATOM 5060 O O . GLY B 1 196 ? 5.586 7.066 13.766 1 92.69 196 GLY B O 1
ATOM 5061 N N . GLY B 1 197 ? 5.098 5.617 15.406 1 92.12 197 GLY B N 1
ATOM 5062 C CA . GLY B 1 197 ? 4.074 4.969 14.602 1 92.12 197 GLY B CA 1
ATOM 5063 C C . GLY B 1 197 ? 2.695 5.566 14.797 1 92.12 197 GLY B C 1
ATOM 5064 O O . GLY B 1 197 ? 1.753 5.219 14.086 1 92.12 197 GLY B O 1
ATOM 5065 N N . ASN B 1 198 ? 2.609 6.484 15.633 1 93.12 198 ASN B N 1
ATOM 5066 C CA . ASN B 1 198 ? 1.312 7.047 15.984 1 93.12 198 ASN B CA 1
ATOM 5067 C C . ASN B 1 198 ? 1.005 8.305 15.18 1 93.12 198 ASN B C 1
ATOM 5069 O O . ASN B 1 198 ? 1.918 9.031 14.781 1 93.12 198 ASN B O 1
ATOM 5073 N N . MET B 1 199 ? -0.285 8.531 14.945 1 95.5 199 MET B N 1
ATOM 5074 C CA . MET B 1 199 ? -0.763 9.727 14.258 1 95.5 199 MET B CA 1
ATOM 5075 C C . MET B 1 199 ? -1.807 10.461 15.094 1 95.5 199 MET B C 1
ATOM 5077 O O . MET B 1 199 ? -2.678 9.828 15.695 1 95.5 199 MET B O 1
ATOM 5081 N N . SER B 1 200 ? -1.686 11.695 15.172 1 96.5 200 SER B N 1
ATOM 5082 C CA . SER B 1 200 ? -2.701 12.547 15.789 1 96.5 200 SER B CA 1
ATOM 5083 C C . SER B 1 200 ? -3.252 13.562 14.789 1 96.5 200 SER B C 1
ATOM 5085 O O . SER B 1 200 ? -2.52 14.055 13.93 1 96.5 200 SER B O 1
ATOM 5087 N N . VAL B 1 201 ? -4.527 13.883 14.945 1 98 201 VAL B N 1
ATOM 5088 C CA . VAL B 1 201 ? -5.219 14.711 13.961 1 98 201 VAL B CA 1
ATOM 5089 C C . VAL B 1 201 ? -5.562 16.062 14.578 1 98 201 VAL B C 1
ATOM 5091 O O . VAL B 1 201 ? -6.082 16.125 15.695 1 98 201 VAL B O 1
ATOM 5094 N N . LYS B 1 202 ? -5.238 17.062 13.844 1 98.06 202 LYS B N 1
ATOM 5095 C CA . LYS B 1 202 ? -5.605 18.422 14.195 1 98.06 202 LYS B CA 1
ATOM 5096 C C . LYS B 1 202 ? -6.5 19.047 13.125 1 98.06 202 LYS B C 1
ATOM 5098 O O . LYS B 1 202 ? -6.289 18.828 11.93 1 98.06 202 LYS B O 1
ATOM 5103 N N . LEU B 1 203 ? -7.5 19.781 13.633 1 98.44 203 LEU B N 1
ATOM 5104 C CA . LEU B 1 203 ? -8.43 20.453 12.742 1 98.44 203 LEU B CA 1
ATOM 5105 C C . LEU B 1 203 ? -8.18 21.953 12.727 1 98.44 203 LEU B C 1
ATOM 5107 O O . LEU B 1 203 ? -7.98 22.562 13.781 1 98.44 203 LEU B O 1
ATOM 5111 N N . TYR B 1 204 ? -8.117 22.5 11.57 1 98.31 204 TYR B N 1
ATOM 5112 C CA . TYR B 1 204 ? -8.141 23.953 11.367 1 98.31 204 TYR B CA 1
ATOM 5113 C C . TYR B 1 204 ? -9.469 24.391 10.75 1 98.31 204 TYR B C 1
ATOM 5115 O O . TYR B 1 204 ? -9.93 23.797 9.773 1 98.31 204 TYR B O 1
ATOM 5123 N N . VAL B 1 205 ? -10.07 25.406 11.305 1 98.06 205 VAL B N 1
ATOM 5124 C CA . VAL B 1 205 ? -11.297 25.922 10.734 1 98.06 205 VAL B CA 1
ATOM 5125 C C . VAL B 1 205 ? -11.156 27.438 10.492 1 98.06 205 VAL B C 1
ATOM 5127 O O . VAL B 1 205 ? -10.633 28.156 11.344 1 98.06 205 VAL B O 1
ATOM 5130 N N . TYR B 1 206 ? -11.617 27.859 9.398 1 96.5 206 TYR B N 1
ATOM 5131 C CA . TYR B 1 206 ? -11.5 29.234 8.945 1 96.5 206 TYR B CA 1
ATOM 5132 C C . TYR B 1 206 ? -12.844 29.953 9.016 1 96.5 206 TYR B C 1
ATOM 5134 O O . TYR B 1 206 ? -13.766 29.625 8.25 1 96.5 206 TYR B O 1
ATOM 5142 N N . PRO B 1 207 ? -12.969 30.969 9.805 1 95.31 207 PRO B N 1
ATOM 5143 C CA . PRO B 1 207 ? -14.266 31.594 10.086 1 95.31 207 PRO B CA 1
ATOM 5144 C C . PRO B 1 207 ? -14.656 32.656 9.055 1 95.31 207 PRO B C 1
ATOM 5146 O O . PRO B 1 207 ? -15.797 33.125 9.039 1 95.31 207 PRO B O 1
ATOM 5149 N N . MET B 1 208 ? -13.828 33.062 8.141 1 91 208 MET B N 1
ATOM 5150 C CA . MET B 1 208 ? -13.945 34.281 7.352 1 91 208 MET B CA 1
ATOM 5151 C C . MET B 1 208 ? -15.297 34.344 6.656 1 91 208 MET B C 1
ATOM 5153 O O . MET B 1 208 ? -16 35.375 6.758 1 91 208 MET B O 1
ATOM 5157 N N . LEU B 1 209 ? -15.703 33.344 5.953 1 92.38 209 LEU B N 1
ATOM 5158 C CA . LEU B 1 209 ? -16.922 33.375 5.164 1 92.38 209 LEU B CA 1
ATOM 5159 C C . LEU B 1 209 ? -18.156 33.5 6.059 1 92.38 209 LEU B C 1
ATOM 5161 O O . LEU B 1 209 ? -19.016 34.344 5.82 1 92.38 209 LEU B O 1
ATOM 5165 N N . LYS B 1 210 ? -18.203 32.688 7.047 1 94.25 210 LYS B N 1
ATOM 5166 C CA . LYS B 1 210 ? -19.359 32.719 7.934 1 94.25 210 LYS B CA 1
ATOM 5167 C C . LYS B 1 210 ? -19.391 34 8.75 1 94.25 210 LYS B C 1
ATOM 5169 O O . LYS B 1 210 ? -20.469 34.594 8.977 1 94.25 210 LYS B O 1
ATOM 5174 N N . ALA B 1 211 ? -18.266 34.406 9.266 1 93.44 211 ALA B N 1
ATOM 5175 C CA . ALA B 1 211 ? -18.188 35.656 10.023 1 93.44 211 ALA B CA 1
ATOM 5176 C C . ALA B 1 211 ? -18.688 36.844 9.195 1 93.44 211 ALA B C 1
ATOM 5178 O O . ALA B 1 211 ? -19.375 37.719 9.703 1 93.44 211 ALA B O 1
ATOM 5179 N N . THR B 1 212 ? -18.297 36.812 7.945 1 88.62 212 THR B N 1
ATOM 5180 C CA . THR B 1 212 ? -18.75 37.875 7.043 1 88.62 212 THR B CA 1
ATOM 5181 C C . THR B 1 212 ? -20.266 37.844 6.879 1 88.62 212 THR B C 1
ATOM 5183 O O . THR B 1 212 ? -20.922 38.875 6.91 1 88.62 212 THR B O 1
ATOM 5186 N N . LEU B 1 213 ? -20.781 36.688 6.676 1 89.81 213 LEU B N 1
ATOM 5187 C CA . LEU B 1 213 ? -22.219 36.531 6.527 1 89.81 213 LEU B CA 1
ATOM 5188 C C . LEU B 1 213 ? -22.953 37 7.773 1 89.81 213 LEU B C 1
ATOM 5190 O O . LEU B 1 213 ? -24.016 37.625 7.676 1 89.81 213 LEU B O 1
ATOM 5194 N N . LEU B 1 214 ? -22.438 36.688 8.93 1 92.06 214 LEU B N 1
ATOM 5195 C CA . LEU B 1 214 ? -23.062 37.031 10.203 1 92.06 214 LEU B CA 1
ATOM 5196 C C . LEU B 1 214 ? -22.75 38.5 10.586 1 92.06 214 LEU B C 1
ATOM 5198 O O . LEU B 1 214 ? -23.312 39 11.555 1 92.06 214 LEU B O 1
ATOM 5202 N N . ASN B 1 215 ? -21.922 39.062 9.883 1 92.12 215 ASN B N 1
ATOM 5203 C CA . ASN B 1 215 ? -21.5 40.469 10.117 1 92.12 215 ASN B CA 1
ATOM 5204 C C . ASN B 1 215 ? -20.875 40.625 11.5 1 92.12 215 ASN B C 1
ATOM 5206 O O . ASN B 1 215 ? -21.281 41.5 12.266 1 92.12 215 ASN B O 1
ATOM 5210 N N . ILE B 1 216 ? -19.969 39.812 11.805 1 93.56 216 ILE B N 1
ATOM 5211 C CA . ILE B 1 216 ? -19.172 39.906 13.023 1 93.56 216 ILE B CA 1
ATOM 5212 C C . ILE B 1 216 ? -17.703 39.719 12.695 1 93.56 216 ILE B C 1
ATOM 5214 O O . ILE B 1 216 ? -17.359 39.125 11.656 1 93.56 216 ILE B O 1
ATOM 5218 N N . PRO B 1 217 ? -16.828 40.188 13.57 1 94.06 217 PRO B N 1
ATOM 5219 C CA . PRO B 1 217 ? -15.398 40 13.305 1 94.06 217 PRO B CA 1
ATOM 5220 C C . PRO B 1 217 ? -14.984 38.531 13.414 1 94.06 217 PRO B C 1
ATOM 5222 O O . PRO B 1 217 ? -15.578 37.75 14.18 1 94.06 217 PRO B O 1
ATOM 5225 N N . ASN B 1 218 ? -13.961 38.125 12.727 1 94.88 218 ASN B N 1
ATOM 5226 C CA . ASN B 1 218 ? -13.461 36.75 12.727 1 94.88 218 ASN B CA 1
ATOM 5227 C C . ASN B 1 218 ? -13.172 36.25 14.148 1 94.88 218 ASN B C 1
ATOM 5229 O O . ASN B 1 218 ? -13.531 35.125 14.5 1 94.88 218 ASN B O 1
ATOM 5233 N N . TRP B 1 219 ? -12.484 37.125 14.914 1 96.69 219 TRP B N 1
ATOM 5234 C CA . TRP B 1 219 ? -12.055 36.719 16.25 1 96.69 219 TRP B CA 1
ATOM 5235 C C . TRP B 1 219 ? -13.266 36.375 17.125 1 96.69 219 TRP B C 1
ATOM 5237 O O . TRP B 1 219 ? -13.203 35.5 17.969 1 96.69 219 TRP B O 1
ATOM 5247 N N . GLU B 1 220 ? -14.32 37.094 16.938 1 97 220 GLU B N 1
ATOM 5248 C CA . GLU B 1 220 ? -15.523 36.875 17.734 1 97 220 GLU B CA 1
ATOM 5249 C C . GLU B 1 220 ? -16.125 35.5 17.422 1 97 220 GLU B C 1
ATOM 5251 O O . GLU B 1 220 ? -16.516 34.781 18.344 1 97 220 GLU B O 1
ATOM 5256 N N . LEU B 1 221 ? -16.234 35.156 16.156 1 97.19 221 LEU B N 1
ATOM 5257 C CA . LEU B 1 221 ? -16.75 33.844 15.789 1 97.19 221 LEU B CA 1
ATOM 5258 C C . LEU B 1 221 ? -15.852 32.75 16.328 1 97.19 221 LEU B C 1
ATOM 5260 O O . LEU B 1 221 ? -16.328 31.719 16.797 1 97.19 221 LEU B O 1
ATOM 5264 N N . CYS B 1 222 ? -14.57 32.938 16.234 1 97.75 222 CYS B N 1
ATOM 5265 C CA . CYS B 1 222 ? -13.602 31.953 16.703 1 97.75 222 CYS B CA 1
ATOM 5266 C C . CYS B 1 222 ? -13.773 31.703 18.203 1 97.75 222 CYS B C 1
ATOM 5268 O O . CYS B 1 222 ? -13.883 30.547 18.625 1 97.75 222 CYS B O 1
ATOM 5270 N N . LEU B 1 223 ? -13.82 32.75 19 1 97.94 223 LEU B N 1
ATOM 5271 C CA . LEU B 1 223 ? -13.938 32.625 20.438 1 97.94 223 LEU B CA 1
ATOM 5272 C C . LEU B 1 223 ? -15.312 32.062 20.812 1 97.94 223 LEU B C 1
ATOM 5274 O O . LEU B 1 223 ? -15.43 31.281 21.766 1 97.94 223 LEU B O 1
ATOM 5278 N N . ASN B 1 224 ? -16.328 32.469 20.109 1 97.25 224 ASN B N 1
ATOM 5279 C CA . ASN B 1 224 ? -17.672 31.922 20.344 1 97.25 224 ASN B CA 1
ATOM 5280 C C . ASN B 1 224 ? -17.703 30.422 20.078 1 97.25 224 ASN B C 1
ATOM 5282 O O . ASN B 1 224 ? -18.375 29.672 20.812 1 97.25 224 ASN B O 1
ATOM 5286 N N . ALA B 1 225 ? -17.047 30 19.016 1 97.88 225 ALA B N 1
ATOM 5287 C CA . ALA B 1 225 ? -16.984 28.578 18.719 1 97.88 225 ALA B CA 1
ATOM 5288 C C . ALA B 1 225 ? -16.359 27.797 19.859 1 97.88 225 ALA B C 1
ATOM 5290 O O . ALA B 1 225 ? -16.859 26.734 20.25 1 97.88 225 ALA B O 1
ATOM 5291 N N . ILE B 1 226 ? -15.25 28.328 20.422 1 98 226 ILE B N 1
ATOM 5292 C CA . ILE B 1 226 ? -14.57 27.672 21.531 1 98 226 ILE B CA 1
ATOM 5293 C C . ILE B 1 226 ? -15.5 27.625 22.75 1 98 226 ILE B C 1
ATOM 5295 O O . ILE B 1 226 ? -15.625 26.578 23.391 1 98 226 ILE B O 1
ATOM 5299 N N . ARG B 1 227 ? -16.203 28.734 23 1 96.75 227 ARG B N 1
ATOM 5300 C CA . ARG B 1 227 ? -17.125 28.797 24.141 1 96.75 227 ARG B CA 1
ATOM 5301 C C . ARG B 1 227 ? -18.266 27.797 23.984 1 96.75 227 ARG B C 1
ATOM 5303 O O . ARG B 1 227 ? -18.688 27.188 24.969 1 96.75 227 ARG B O 1
ATOM 5310 N N . HIS B 1 228 ? -18.719 27.703 22.828 1 95.62 228 HIS B N 1
ATOM 5311 C CA . HIS B 1 228 ? -19.844 26.828 22.578 1 95.62 228 HIS B CA 1
ATOM 5312 C C . HIS B 1 228 ? -19.469 25.359 22.812 1 95.62 228 HIS B C 1
ATOM 5314 O O . HIS B 1 228 ? -20.281 24.578 23.297 1 95.62 228 HIS B O 1
ATOM 5320 N N . VAL B 1 229 ? -18.25 25.016 22.406 1 95.25 229 VAL B N 1
ATOM 5321 C CA . VAL B 1 229 ? -17.812 23.625 22.547 1 95.25 229 VAL B CA 1
ATOM 5322 C C . VAL B 1 229 ? -17.422 23.344 24 1 95.25 229 VAL B C 1
ATOM 5324 O O . VAL B 1 229 ? -17.516 22.203 24.469 1 95.25 229 VAL B O 1
ATOM 5327 N N . ASP B 1 230 ? -17.031 24.391 24.719 1 94.75 230 ASP B N 1
ATOM 5328 C CA . ASP B 1 230 ? -16.578 24.281 26.094 1 94.75 230 ASP B CA 1
ATOM 5329 C C . ASP B 1 230 ? -17.75 24.344 27.062 1 94.75 230 ASP B C 1
ATOM 5331 O O . ASP B 1 230 ? -17.906 25.297 27.828 1 94.75 230 ASP B O 1
ATOM 5335 N N . GLY B 1 231 ? -18.5 23.297 27.203 1 89.69 231 GLY B N 1
ATOM 5336 C CA . GLY B 1 231 ? -19.688 23.25 28.031 1 89.69 231 GLY B CA 1
ATOM 5337 C C . GLY B 1 231 ? -19.391 23.406 29.516 1 89.69 231 GLY B C 1
ATOM 5338 O O . GLY B 1 231 ? -20.234 23.891 30.266 1 89.69 231 GLY B O 1
ATOM 5339 N N . GLU B 1 232 ? -18.219 23.062 29.938 1 92.19 232 GLU B N 1
ATOM 5340 C CA . GLU B 1 232 ? -17.891 23.062 31.359 1 92.19 232 GLU B CA 1
ATOM 5341 C C . GLU B 1 232 ? -17.094 24.297 31.734 1 92.19 232 GLU B C 1
ATOM 5343 O O . GLU B 1 232 ? -16.703 24.469 32.906 1 92.19 232 GLU B O 1
ATOM 5348 N N . GLY B 1 233 ? -16.734 25.047 30.812 1 94.31 233 GLY B N 1
ATOM 5349 C CA . GLY B 1 233 ? -16.062 26.312 31.062 1 94.31 233 GLY B CA 1
ATOM 5350 C C . GLY B 1 233 ? -14.586 26.156 31.391 1 94.31 233 GLY B C 1
ATOM 5351 O O . GLY B 1 233 ? -14.039 26.922 32.188 1 94.31 233 GLY B O 1
ATOM 5352 N N . GLN B 1 234 ? -14 25.172 30.891 1 95.12 234 GLN B N 1
ATOM 5353 C CA . GLN B 1 234 ? -12.602 24.891 31.188 1 95.12 234 GLN B CA 1
ATOM 5354 C C . GLN B 1 234 ? -11.672 25.859 30.469 1 95.12 234 GLN B C 1
ATOM 5356 O O . GLN B 1 234 ? -10.508 26.016 30.844 1 95.12 234 GLN B O 1
ATOM 5361 N N . PHE B 1 235 ? -12.133 26.578 29.484 1 97.5 235 PHE B N 1
ATOM 5362 C CA . PHE B 1 235 ? -11.312 27.484 28.703 1 97.5 235 PHE B CA 1
ATOM 5363 C C . PHE B 1 235 ? -11.742 28.938 28.922 1 97.5 235 PHE B C 1
ATOM 5365 O O . PHE B 1 235 ? -11.258 29.844 28.25 1 97.5 235 PHE B O 1
ATOM 5372 N N . THR B 1 236 ? -12.641 29.156 29.828 1 97 236 THR B N 1
ATOM 5373 C CA . THR B 1 236 ? -13.297 30.438 30.016 1 97 236 THR B CA 1
ATOM 5374 C C . THR B 1 236 ? -12.266 31.516 30.359 1 97 236 THR B C 1
ATOM 5376 O O . THR B 1 236 ? -12.297 32.594 29.781 1 97 236 THR B O 1
ATOM 5379 N N . SER B 1 237 ? -11.398 31.219 31.312 1 97.38 237 SER B N 1
ATOM 5380 C CA . SER B 1 237 ? -10.438 32.219 31.766 1 97.38 237 SER B CA 1
ATOM 5381 C C . SER B 1 237 ? -9.484 32.625 30.641 1 97.38 237 SER B C 1
ATOM 5383 O O . SER B 1 237 ? -9.281 33.812 30.391 1 97.38 237 SER B O 1
ATOM 5385 N N . ALA B 1 238 ? -8.906 31.672 30.016 1 97.69 238 ALA B N 1
ATOM 5386 C CA . ALA B 1 238 ? -7.945 31.938 28.938 1 97.69 238 ALA B CA 1
ATOM 5387 C C . ALA B 1 238 ? -8.617 32.656 27.766 1 97.69 238 ALA B C 1
ATOM 5389 O O . ALA B 1 238 ? -8.039 33.562 27.188 1 97.69 238 ALA B O 1
ATOM 5390 N N . THR B 1 239 ? -9.852 32.281 27.438 1 98 239 THR B N 1
ATOM 5391 C CA . THR B 1 239 ? -10.586 32.906 26.328 1 98 239 THR B CA 1
ATOM 5392 C C . THR B 1 239 ? -10.93 34.344 26.672 1 98 239 THR B C 1
ATOM 5394 O O . THR B 1 239 ? -10.875 35.219 25.797 1 98 239 THR B O 1
ATOM 5397 N N . ALA B 1 240 ? -11.273 34.531 27.875 1 97.88 240 ALA B N 1
ATOM 5398 C CA . ALA B 1 240 ? -11.602 35.906 28.297 1 97.88 240 ALA B CA 1
ATOM 5399 C C . ALA B 1 240 ? -10.383 36.812 28.219 1 97.88 240 ALA B C 1
ATOM 5401 O O . ALA B 1 240 ? -10.484 37.969 27.797 1 97.88 240 ALA B O 1
ATOM 5402 N N . ALA B 1 241 ? -9.312 36.312 28.688 1 98 241 ALA B N 1
ATOM 5403 C CA . ALA B 1 241 ? -8.078 37.094 28.625 1 98 241 ALA B CA 1
ATOM 5404 C C . ALA B 1 241 ? -7.707 37.406 27.172 1 98 241 ALA B C 1
ATOM 5406 O O . ALA B 1 241 ? -7.301 38.531 26.859 1 98 241 ALA B O 1
ATOM 5407 N N . LEU B 1 242 ? -7.801 36.438 26.312 1 98.44 242 LEU B N 1
ATOM 5408 C CA . LEU B 1 242 ? -7.48 36.625 24.906 1 98.44 242 LEU B CA 1
ATOM 5409 C C . LEU B 1 242 ? -8.438 37.625 24.25 1 98.44 242 LEU B C 1
ATOM 5411 O O . LEU B 1 242 ? -8.023 38.469 23.453 1 98.44 242 LEU B O 1
ATOM 5415 N N . GLU B 1 243 ? -9.68 37.5 24.625 1 98.06 243 GLU B N 1
ATOM 5416 C CA . GLU B 1 243 ? -10.68 38.406 24.078 1 98.06 243 GLU B CA 1
ATOM 5417 C C . GLU B 1 243 ? -10.352 39.875 24.422 1 98.06 243 GLU B C 1
ATOM 5419 O O . GLU B 1 243 ? -10.461 40.75 23.562 1 98.06 243 GLU B O 1
ATOM 5424 N N . THR B 1 244 ? -10.008 40.062 25.625 1 97.75 244 THR B N 1
ATOM 5425 C CA . THR B 1 244 ? -9.641 41.406 26.062 1 97.75 244 THR B CA 1
ATOM 5426 C C . THR B 1 244 ? -8.5 41.969 25.203 1 97.75 244 THR B C 1
ATOM 5428 O O . THR B 1 244 ? -8.531 43.125 24.781 1 97.75 244 THR B O 1
ATOM 5431 N N . TYR B 1 245 ? -7.598 41.219 24.984 1 98.06 245 TYR B N 1
ATOM 5432 C CA . TYR B 1 245 ? -6.445 41.625 24.188 1 98.06 245 TYR B CA 1
ATOM 5433 C C . TYR B 1 245 ? -6.84 41.844 22.734 1 98.06 245 TYR B C 1
ATOM 5435 O O . TYR B 1 245 ? -6.461 42.875 22.141 1 98.06 245 TYR B O 1
ATOM 5443 N N . LEU B 1 246 ? -7.594 40.906 22.141 1 97.44 246 LEU B N 1
ATOM 5444 C CA . LEU B 1 246 ? -7.98 41 20.734 1 97.44 246 LEU B CA 1
ATOM 5445 C C . LEU B 1 246 ? -8.82 42.25 20.484 1 97.44 246 LEU B C 1
ATOM 5447 O O . LEU B 1 246 ? -8.703 42.875 19.438 1 97.44 246 LEU B O 1
ATOM 5451 N N . ARG B 1 247 ? -9.602 42.625 21.469 1 95.62 247 ARG B N 1
ATOM 5452 C CA . ARG B 1 247 ? -10.438 43.844 21.344 1 95.62 247 ARG B CA 1
ATOM 5453 C C . ARG B 1 247 ? -9.578 45.094 21.219 1 95.62 247 ARG B C 1
ATOM 5455 O O . ARG B 1 247 ? -10 46.062 20.609 1 95.62 247 ARG B O 1
ATOM 5462 N N . THR B 1 248 ? -8.391 44.969 21.719 1 95.38 248 THR B N 1
ATOM 5463 C CA . THR B 1 248 ? -7.504 46.125 21.656 1 95.38 248 THR B CA 1
ATOM 5464 C C . THR B 1 248 ? -6.723 46.125 20.344 1 95.38 248 THR B C 1
ATOM 5466 O O . THR B 1 248 ? -6.289 47.188 19.891 1 95.38 248 THR B O 1
ATOM 5469 N N . GLN B 1 249 ? -6.52 45 19.75 1 95.06 249 GLN B N 1
ATOM 5470 C CA . GLN B 1 249 ? -5.594 44.875 18.625 1 95.06 249 GLN B CA 1
ATOM 5471 C C . GLN B 1 249 ? -6.348 44.719 17.297 1 95.06 249 GLN B C 1
ATOM 5473 O O . GLN B 1 249 ? -5.852 45.125 16.25 1 95.06 249 GLN B O 1
ATOM 5478 N N . CYS B 1 250 ? -7.504 44.094 17.359 1 94.44 250 CYS B N 1
ATOM 5479 C CA . CYS B 1 250 ? -8.234 43.719 16.156 1 94.44 250 CYS B CA 1
ATOM 5480 C C . CYS B 1 250 ? -9.469 44.594 15.969 1 94.44 250 CYS B C 1
ATOM 5482 O O . CYS B 1 250 ? -9.945 45.219 16.922 1 94.44 250 CYS B O 1
ATOM 5484 N N . PRO B 1 251 ? -9.914 44.562 14.734 1 90.12 251 PRO B N 1
ATOM 5485 C CA . PRO B 1 251 ? -11.172 45.281 14.508 1 90.12 251 PRO B CA 1
ATOM 5486 C C . PRO B 1 251 ? -12.344 44.688 15.289 1 90.12 251 PRO B C 1
ATOM 5488 O O . PRO B 1 251 ? -12.445 43.469 15.422 1 90.12 251 PRO B O 1
ATOM 5491 N N . THR B 1 252 ? -13.195 45.594 15.609 1 89.56 252 THR B N 1
ATOM 5492 C CA . THR B 1 252 ? -14.359 45.125 16.359 1 89.56 252 THR B CA 1
ATOM 5493 C C . THR B 1 252 ? -15.594 45.125 15.461 1 89.56 252 THR B C 1
ATOM 5495 O O . THR B 1 252 ? -16.672 44.656 15.891 1 89.56 252 THR B O 1
ATOM 5498 N N . THR B 1 253 ? -15.336 45.625 14.227 1 87.06 253 THR B N 1
ATOM 5499 C CA . THR B 1 253 ? -16.406 45.531 13.234 1 87.06 253 THR B CA 1
ATOM 5500 C C . THR B 1 253 ? -15.883 44.938 11.922 1 87.06 253 THR B C 1
ATOM 5502 O O . THR B 1 253 ? -14.68 45 11.648 1 87.06 253 THR B O 1
ATOM 5505 N N . VAL B 1 254 ? -16.766 44.469 11.062 1 82.88 254 VAL B N 1
ATOM 5506 C CA . VAL B 1 254 ? -16.406 43.875 9.781 1 82.88 254 VAL B CA 1
ATOM 5507 C C . VAL B 1 254 ? -15.859 44.938 8.844 1 82.88 254 VAL B C 1
ATOM 5509 O O . VAL B 1 254 ? -14.945 44.688 8.07 1 82.88 254 VAL B O 1
ATOM 5512 N N . ARG B 1 255 ? -16.422 46.031 8.891 1 80.88 255 ARG B N 1
ATOM 5513 C CA . ARG B 1 255 ? -16 47.156 8.039 1 80.88 255 ARG B CA 1
ATOM 5514 C C . ARG B 1 255 ? -14.531 47.469 8.266 1 80.88 255 ARG B C 1
ATOM 5516 O O . ARG B 1 255 ? -13.789 47.719 7.312 1 80.88 255 ARG B O 1
ATOM 5523 N N . GLU B 1 256 ? -14.094 47.375 9.484 1 82.88 256 GLU B N 1
ATOM 5524 C CA . GLU B 1 256 ? -12.711 47.719 9.852 1 82.88 256 GLU B CA 1
ATOM 5525 C C . GLU B 1 256 ? -11.766 46.562 9.492 1 82.88 256 GLU B C 1
ATOM 5527 O O . GLU B 1 256 ? -10.555 46.781 9.367 1 82.88 256 GLU B O 1
ATOM 5532 N N . GLN B 1 257 ? -12.281 45.469 9.367 1 81 257 GLN B N 1
ATOM 5533 C CA . GLN B 1 257 ? -11.492 44.281 9.188 1 81 257 GLN B CA 1
ATOM 5534 C C . GLN B 1 257 ? -10.781 44.281 7.836 1 81 257 GLN B C 1
ATOM 5536 O O . GLN B 1 257 ? -9.664 43.781 7.715 1 81 257 GLN B O 1
ATOM 5541 N N . THR B 1 258 ? -11.258 44.875 6.82 1 75.88 258 THR B N 1
ATOM 5542 C CA . THR B 1 258 ? -10.703 44.875 5.473 1 75.88 258 THR B CA 1
ATOM 5543 C C . THR B 1 258 ? -9.375 45.625 5.434 1 75.88 258 THR B C 1
ATOM 5545 O O . THR B 1 258 ? -8.492 45.281 4.641 1 75.88 258 THR B O 1
ATOM 5548 N N . SER B 1 259 ? -9.234 46.531 6.316 1 81.06 259 SER B N 1
ATOM 5549 C CA . SER B 1 259 ? -8.031 47.344 6.293 1 81.06 259 SER B CA 1
ATOM 5550 C C . SER B 1 259 ? -7.203 47.156 7.559 1 81.06 259 SER B C 1
ATOM 5552 O O . SER B 1 259 ? -6.281 47.938 7.824 1 81.06 259 SER B O 1
ATOM 5554 N N . ALA B 1 260 ? -7.582 46.156 8.211 1 89.31 260 ALA B N 1
ATOM 5555 C CA . ALA B 1 260 ? -6.957 46 9.516 1 89.31 260 ALA B CA 1
ATOM 5556 C C . ALA B 1 260 ? -5.52 45.5 9.383 1 89.31 260 ALA B C 1
ATOM 5558 O O . ALA B 1 260 ? -5.223 44.688 8.5 1 89.31 260 ALA B O 1
ATOM 5559 N N . THR B 1 261 ? -4.688 45.969 10.266 1 92.75 261 THR B N 1
ATOM 5560 C CA . THR B 1 261 ? -3.303 45.5 10.336 1 92.75 261 THR B CA 1
ATOM 5561 C C . THR B 1 261 ? -3.205 44.156 11.055 1 92.75 261 THR B C 1
ATOM 5563 O O . THR B 1 261 ? -2.385 43.312 10.695 1 92.75 261 THR B O 1
ATOM 5566 N N . THR B 1 262 ? -4.016 44.062 12.086 1 95.94 262 THR B N 1
ATOM 5567 C CA . THR B 1 262 ? -4.031 42.844 12.922 1 95.94 262 THR B CA 1
ATOM 5568 C C . THR B 1 262 ? -5.406 42.188 12.883 1 95.94 262 THR B C 1
ATOM 5570 O O . THR B 1 262 ? -6.43 42.844 13.047 1 95.94 262 THR B O 1
ATOM 5573 N N . GLN B 1 263 ? -5.418 40.938 12.672 1 94.12 263 GLN B N 1
ATOM 5574 C CA . GLN B 1 263 ? -6.691 40.219 12.688 1 94.12 263 GLN B CA 1
ATOM 5575 C C . GLN B 1 263 ? -6.5 38.75 13.008 1 94.12 263 GLN B C 1
ATOM 5577 O O . GLN B 1 263 ? -5.438 38.156 12.742 1 94.12 263 GLN B O 1
ATOM 5582 N N . VAL B 1 264 ? -7.508 38.156 13.578 1 95.81 264 VAL B N 1
ATOM 5583 C CA . VAL B 1 264 ? -7.551 36.688 13.742 1 95.81 264 VAL B CA 1
ATOM 5584 C C . VAL B 1 264 ? -7.961 36.031 12.43 1 95.81 264 VAL B C 1
ATOM 5586 O O . VAL B 1 264 ? -8.883 36.5 11.758 1 95.81 264 VAL B O 1
ATOM 5589 N N . SER B 1 265 ? -7.25 34.938 12.102 1 93.5 265 SER B N 1
ATOM 5590 C CA . SER B 1 265 ? -7.5 34.312 10.805 1 93.5 265 SER B CA 1
ATOM 5591 C C . SER B 1 265 ? -8.25 32.969 10.961 1 93.5 265 SER B C 1
ATOM 5593 O O . SER B 1 265 ? -9.141 32.656 10.172 1 93.5 265 SER B O 1
ATOM 5595 N N . TYR B 1 266 ? -7.859 32.156 11.883 1 96.81 266 TYR B N 1
ATOM 5596 C CA . TYR B 1 266 ? -8.484 30.859 12.07 1 96.81 266 TYR B CA 1
ATOM 5597 C C . TYR B 1 266 ? -8.164 30.281 13.445 1 96.81 266 TYR B C 1
ATOM 5599 O O . TYR B 1 266 ? -7.422 30.891 14.219 1 96.81 266 TYR B O 1
ATOM 5607 N N . ILE B 1 267 ? -8.781 29.203 13.781 1 98.25 267 ILE B N 1
ATOM 5608 C CA . ILE B 1 267 ? -8.469 28.453 15 1 98.25 267 ILE B CA 1
ATOM 5609 C C . ILE B 1 267 ? -8.133 27 14.648 1 98.25 267 ILE B C 1
ATOM 5611 O O . ILE B 1 267 ? -8.5 26.531 13.57 1 98.25 267 ILE B O 1
ATOM 5615 N N . ALA B 1 268 ? -7.41 26.375 15.5 1 98.56 268 ALA B N 1
ATOM 5616 C CA . ALA B 1 268 ? -7.09 24.953 15.383 1 98.56 268 ALA B CA 1
ATOM 5617 C C . ALA B 1 268 ? -7.379 24.219 16.688 1 98.56 268 ALA B C 1
ATOM 5619 O O . ALA B 1 268 ? -7.363 24.828 17.766 1 98.56 268 ALA B O 1
ATOM 5620 N N . CYS B 1 269 ? -7.609 22.969 16.562 1 98.38 269 CYS B N 1
ATOM 5621 C CA . CYS B 1 269 ? -7.941 22.141 17.719 1 98.38 269 CYS B CA 1
ATOM 5622 C C . CYS B 1 269 ? -7.465 20.703 17.516 1 98.38 269 CYS B C 1
ATOM 5624 O O . CYS B 1 269 ? -7.648 20.125 16.453 1 98.38 269 CYS B O 1
ATOM 5626 N N . ASP B 1 270 ? -6.793 20.156 18.547 1 98 270 ASP B N 1
ATOM 5627 C CA . ASP B 1 270 ? -6.562 18.719 18.547 1 98 270 ASP B CA 1
ATOM 5628 C C . ASP B 1 270 ? -7.875 17.938 18.656 1 98 270 ASP B C 1
ATOM 5630 O O . ASP B 1 270 ? -8.664 18.188 19.578 1 98 270 ASP B O 1
ATOM 5634 N N . LEU B 1 271 ? -8.117 17.016 17.797 1 98 271 LEU B N 1
ATOM 5635 C CA . LEU B 1 271 ? -9.367 16.266 17.844 1 98 271 LEU B CA 1
ATOM 5636 C C . LEU B 1 271 ? -9.266 15.094 18.797 1 98 271 LEU B C 1
ATOM 5638 O O . LEU B 1 271 ? -9.375 13.938 18.391 1 98 271 LEU B O 1
ATOM 5642 N N . VAL B 1 272 ? -9.125 15.375 20.031 1 97.44 272 VAL B N 1
ATOM 5643 C CA . VAL B 1 272 ? -9.117 14.445 21.156 1 97.44 272 VAL B CA 1
ATOM 5644 C C . VAL B 1 272 ? -10.172 14.859 22.172 1 97.44 272 VAL B C 1
ATOM 5646 O O . VAL B 1 272 ? -10.992 15.734 21.906 1 97.44 272 VAL B O 1
ATOM 5649 N N . ASP B 1 273 ? -10.188 14.211 23.344 1 94.81 273 ASP B N 1
ATOM 5650 C CA . ASP B 1 273 ? -11.109 14.609 24.391 1 94.81 273 ASP B CA 1
ATOM 5651 C C . ASP B 1 273 ? -10.859 16.047 24.828 1 94.81 273 ASP B C 1
ATOM 5653 O O . ASP B 1 273 ? -9.711 16.484 24.953 1 94.81 273 ASP B O 1
ATOM 5657 N N . LEU B 1 274 ? -11.906 16.719 25.062 1 94.62 274 LEU B N 1
ATOM 5658 C CA . LEU B 1 274 ? -11.844 18.156 25.328 1 94.62 274 LEU B CA 1
ATOM 5659 C C . LEU B 1 274 ? -10.883 18.453 26.469 1 94.62 274 LEU B C 1
ATOM 5661 O O . LEU B 1 274 ? -10.195 19.484 26.438 1 94.62 274 LEU B O 1
ATOM 5665 N N . GLN B 1 275 ? -10.805 17.578 27.453 1 93.94 275 GLN B N 1
ATOM 5666 C CA . GLN B 1 275 ? -9.938 17.781 28.609 1 93.94 275 GLN B CA 1
ATOM 5667 C C . GLN B 1 275 ? -8.469 17.734 28.219 1 93.94 275 GLN B C 1
ATOM 5669 O O . GLN B 1 275 ? -7.613 18.297 28.906 1 93.94 275 GLN B O 1
ATOM 5674 N N . ARG B 1 276 ? -8.242 17.047 27.125 1 95.56 276 ARG B N 1
ATOM 5675 C CA . ARG B 1 276 ? -6.867 16.891 26.672 1 95.56 276 ARG B CA 1
ATOM 5676 C C . ARG B 1 276 ? -6.598 17.734 25.438 1 95.56 276 ARG B C 1
ATOM 5678 O O . ARG B 1 276 ? -5.457 17.844 24.984 1 95.56 276 ARG B O 1
ATOM 5685 N N . ALA B 1 277 ? -7.676 18.359 24.859 1 97.06 277 ALA B N 1
ATOM 5686 C CA . ALA B 1 277 ? -7.562 19.094 23.594 1 97.06 277 ALA B CA 1
ATOM 5687 C C . ALA B 1 277 ? -6.883 20.453 23.812 1 97.06 277 ALA B C 1
ATOM 5689 O O . ALA B 1 277 ? -7.02 21.062 24.875 1 97.06 277 ALA B O 1
ATOM 5690 N N . ARG B 1 278 ? -6.16 20.906 22.984 1 97.5 278 ARG B N 1
ATOM 5691 C CA . ARG B 1 278 ? -5.656 22.266 22.906 1 97.5 278 ARG B CA 1
ATOM 5692 C C . ARG B 1 278 ? -6.387 23.062 21.828 1 97.5 278 ARG B C 1
ATOM 5694 O O . ARG B 1 278 ? -6.617 22.562 20.719 1 97.5 278 ARG B O 1
ATOM 5701 N N . PHE B 1 279 ? -6.688 24.266 22.125 1 98.62 279 PHE B N 1
ATOM 5702 C CA . PHE B 1 279 ? -7.168 25.219 21.141 1 98.62 279 PHE B CA 1
ATOM 5703 C C . PHE B 1 279 ? -6.086 26.25 20.797 1 98.62 279 PHE B C 1
ATOM 5705 O O . PHE B 1 279 ? -5.363 26.703 21.688 1 98.62 279 PHE B O 1
ATOM 5712 N N . LYS B 1 280 ? -6 26.578 19.562 1 98.69 280 LYS B N 1
ATOM 5713 C CA . LYS B 1 280 ? -5.066 27.594 19.109 1 98.69 280 LYS B CA 1
ATOM 5714 C C . LYS B 1 280 ? -5.781 28.672 18.281 1 98.69 280 LYS B C 1
ATOM 5716 O O . LYS B 1 280 ? -6.527 28.344 17.344 1 98.69 280 LYS B O 1
ATOM 5721 N N . VAL B 1 281 ? -5.633 29.875 18.641 1 98.69 281 VAL B N 1
ATOM 5722 C CA . VAL B 1 281 ? -6.16 31.016 17.891 1 98.69 281 VAL B CA 1
ATOM 5723 C C . VAL B 1 281 ? -5.027 31.703 17.141 1 98.69 281 VAL B C 1
ATOM 5725 O O . VAL B 1 281 ? -4.047 32.156 17.75 1 98.69 281 VAL B O 1
ATOM 5728 N N . TYR B 1 282 ? -5.184 31.828 15.867 1 98.25 282 TYR B N 1
ATOM 5729 C CA . TYR B 1 282 ? -4.109 32.344 15.023 1 98.25 282 TYR B CA 1
ATOM 5730 C C . TYR B 1 282 ? -4.363 33.781 14.633 1 98.25 282 TYR B C 1
ATOM 5732 O O . TYR B 1 282 ? -5.414 34.125 14.086 1 98.25 282 TYR B O 1
ATOM 5740 N N . LEU B 1 283 ? -3.418 34.562 14.906 1 97.69 283 LEU B N 1
ATOM 5741 C CA . LEU B 1 283 ? -3.453 36 14.664 1 97.69 283 LEU B CA 1
ATOM 5742 C C . LEU B 1 283 ? -2.404 36.406 13.633 1 97.69 283 LEU B C 1
ATOM 5744 O O . LEU B 1 283 ? -1.262 35.938 13.695 1 97.69 283 LEU B O 1
ATOM 5748 N N . PHE B 1 284 ? -2.773 37.25 12.672 1 95.81 284 PHE B N 1
ATOM 5749 C CA . PHE B 1 284 ? -1.865 37.812 11.688 1 95.81 284 PHE B CA 1
ATOM 5750 C C . PHE B 1 284 ? -1.605 39.281 11.977 1 95.81 284 PHE B C 1
ATOM 5752 O O . PHE B 1 284 ? -2.48 40 12.492 1 95.81 284 PHE B O 1
ATOM 5759 N N . ASP B 1 285 ? -0.456 39.688 11.664 1 97.38 285 ASP B N 1
ATOM 5760 C CA . ASP B 1 285 ? -0.089 41.094 11.742 1 97.38 285 ASP B CA 1
ATOM 5761 C C . ASP B 1 285 ? 0.694 41.531 10.508 1 97.38 285 ASP B C 1
ATOM 5763 O O . ASP B 1 285 ? 1.799 41.031 10.266 1 97.38 285 ASP B O 1
ATOM 5767 N N . LEU B 1 286 ? 0.17 42.5 9.742 1 96.44 286 LEU B N 1
ATOM 5768 C CA . LEU B 1 286 ? 0.744 42.938 8.469 1 96.44 286 LEU B CA 1
ATOM 5769 C C . LEU B 1 286 ? 1.984 43.781 8.695 1 96.44 286 LEU B C 1
ATOM 5771 O O . LEU B 1 286 ? 2.756 44.031 7.77 1 96.44 286 LEU B O 1
ATOM 5775 N N . HIS B 1 287 ? 2.16 44.25 9.867 1 97.19 287 HIS B N 1
ATOM 5776 C CA . HIS B 1 287 ? 3.355 45.031 10.18 1 97.19 287 HIS B CA 1
ATOM 5777 C C . HIS B 1 287 ? 4.457 44.125 10.742 1 97.19 287 HIS B C 1
ATOM 5779 O O . HIS B 1 287 ? 4.484 43.844 11.945 1 97.19 287 HIS B O 1
ATOM 5785 N N . VAL B 1 288 ? 5.441 43.906 9.891 1 97.81 288 VAL B N 1
ATOM 5786 C CA . VAL B 1 288 ? 6.531 43 10.266 1 97.81 288 VAL B CA 1
ATOM 5787 C C . VAL B 1 288 ? 7.641 43.781 10.953 1 97.81 288 VAL B C 1
ATOM 5789 O O . VAL B 1 288 ? 8.406 44.5 10.289 1 97.81 288 VAL B O 1
ATOM 5792 N N . SER B 1 289 ? 7.691 43.656 12.211 1 98 289 SER B N 1
ATOM 5793 C CA . SER B 1 289 ? 8.711 44.281 13.039 1 98 289 SER B CA 1
ATOM 5794 C C . SER B 1 289 ? 8.852 43.562 14.383 1 98 289 SER B C 1
ATOM 5796 O O . SER B 1 289 ? 7.922 42.875 14.828 1 98 289 SER B O 1
ATOM 5798 N N . PHE B 1 290 ? 10.008 43.719 14.961 1 98.19 290 PHE B N 1
ATOM 5799 C CA . PHE B 1 290 ? 10.188 43.094 16.266 1 98.19 290 PHE B CA 1
ATOM 5800 C C . PHE B 1 290 ? 9.344 43.781 17.328 1 98.19 290 PHE B C 1
ATOM 5802 O O . PHE B 1 290 ? 8.961 43.156 18.312 1 98.19 290 PHE B O 1
ATOM 5809 N N . GLU B 1 291 ? 9.031 45.031 17.141 1 98 291 GLU B N 1
ATOM 5810 C CA . GLU B 1 291 ? 8.133 45.719 18.062 1 98 291 GLU B CA 1
ATOM 5811 C C . GLU B 1 291 ? 6.762 45.062 18.109 1 98 291 GLU B C 1
ATOM 5813 O O . GLU B 1 291 ? 6.18 44.906 19.172 1 98 291 GLU B O 1
ATOM 5818 N N . ARG B 1 292 ? 6.262 44.75 16.953 1 98.12 292 ARG B N 1
ATOM 5819 C CA . ARG B 1 292 ? 4.984 44.062 16.891 1 98.12 292 ARG B CA 1
ATOM 5820 C C . ARG B 1 292 ? 5.098 42.656 17.5 1 98.12 292 ARG B C 1
ATOM 5822 O O . ARG B 1 292 ? 4.148 42.156 18.109 1 98.12 292 ARG B O 1
ATOM 5829 N N . ILE B 1 293 ? 6.289 42 17.359 1 98.62 293 ILE B N 1
ATOM 5830 C CA . ILE B 1 293 ? 6.516 40.719 17.984 1 98.62 293 ILE B CA 1
ATOM 5831 C C . ILE B 1 293 ? 6.422 40.844 19.5 1 98.62 293 ILE B C 1
ATOM 5833 O O . ILE B 1 293 ? 5.77 40.031 20.156 1 98.62 293 ILE B O 1
ATOM 5837 N N . ILE B 1 294 ? 7.035 41.906 20.062 1 98.56 294 ILE B N 1
ATOM 5838 C CA . ILE B 1 294 ? 6.961 42.125 21.5 1 98.56 294 ILE B CA 1
ATOM 5839 C C . ILE B 1 294 ? 5.504 42.25 21.938 1 98.56 294 ILE B C 1
ATOM 5841 O O . ILE B 1 294 ? 5.078 41.656 22.922 1 98.56 294 ILE B O 1
ATOM 5845 N N . THR B 1 295 ? 4.785 43.031 21.188 1 98.38 295 THR B N 1
ATOM 5846 C CA . THR B 1 295 ? 3.395 43.344 21.5 1 98.38 295 THR B CA 1
ATOM 5847 C C . THR B 1 295 ? 2.574 42.031 21.562 1 98.38 295 THR B C 1
ATOM 5849 O O . THR B 1 295 ? 1.861 41.781 22.531 1 98.38 295 THR B O 1
ATOM 5852 N N . HIS B 1 296 ? 2.654 41.25 20.547 1 98.56 296 HIS B N 1
ATOM 5853 C CA . HIS B 1 296 ? 1.824 40.062 20.438 1 98.56 296 HIS B CA 1
ATOM 5854 C C . HIS B 1 296 ? 2.361 38.938 21.312 1 98.56 296 HIS B C 1
ATOM 5856 O O . HIS B 1 296 ? 1.587 38.156 21.906 1 98.56 296 HIS B O 1
ATOM 5862 N N . TRP B 1 297 ? 3.693 38.781 21.438 1 98.69 297 TRP B N 1
ATOM 5863 C CA . TRP B 1 297 ? 4.309 37.781 22.281 1 98.69 297 TRP B CA 1
ATOM 5864 C C . TRP B 1 297 ? 3.891 37.938 23.734 1 98.69 297 TRP B C 1
ATOM 5866 O O . TRP B 1 297 ? 3.703 36.969 24.453 1 98.69 297 TRP B O 1
ATOM 5876 N N . THR B 1 298 ? 3.691 39.188 24.156 1 98.5 298 THR B N 1
ATOM 5877 C CA . THR B 1 298 ? 3.379 39.469 25.547 1 98.5 298 THR B CA 1
ATOM 5878 C C . THR B 1 298 ? 1.886 39.75 25.719 1 98.5 298 THR B C 1
ATOM 5880 O O . THR B 1 298 ? 1.43 40.031 26.828 1 98.5 298 THR B O 1
ATOM 5883 N N . MET B 1 299 ? 1.16 39.656 24.688 1 98 299 MET B N 1
ATOM 5884 C CA . MET B 1 299 ? -0.257 40 24.719 1 98 299 MET B CA 1
ATOM 5885 C C . MET B 1 299 ? -0.47 41.375 25.344 1 98 299 MET B C 1
ATOM 5887 O O . MET B 1 299 ? -1.246 41.531 26.297 1 98 299 MET B O 1
ATOM 5891 N N . GLY B 1 300 ? 0.31 42.312 24.828 1 97.12 300 GLY B N 1
ATOM 5892 C CA . GLY B 1 300 ? 0.202 43.688 25.328 1 97.12 300 GLY B CA 1
ATOM 5893 C C . GLY B 1 300 ? 0.747 43.844 26.734 1 97.12 300 GLY B C 1
ATOM 5894 O O . GLY B 1 300 ? 0.322 44.75 27.469 1 97.12 300 GLY B O 1
ATOM 5895 N N . GLY B 1 301 ? 1.532 42.938 27.172 1 97.12 301 GLY B N 1
ATOM 5896 C CA . GLY B 1 301 ? 2.145 43.031 28.484 1 97.12 301 GLY B CA 1
ATOM 5897 C C . GLY B 1 301 ? 1.52 42.125 29.516 1 97.12 301 GLY B C 1
ATOM 5898 O O . GLY B 1 301 ? 2.068 41.906 30.594 1 97.12 301 GLY B O 1
ATOM 5899 N N . ARG B 1 302 ? 0.458 41.531 29.172 1 97 302 ARG B N 1
ATOM 5900 C CA . ARG B 1 302 ? -0.231 40.656 30.109 1 97 302 ARG B CA 1
ATOM 5901 C C . ARG B 1 302 ? 0.598 39.406 30.406 1 97 302 ARG B C 1
ATOM 5903 O O . ARG B 1 302 ? 0.597 38.906 31.531 1 97 302 ARG B O 1
ATOM 5910 N N . LEU B 1 303 ? 1.208 38.812 29.391 1 97.5 303 LEU B N 1
ATOM 5911 C CA . LEU B 1 303 ? 2.191 37.75 29.578 1 97.5 303 LEU B CA 1
ATOM 5912 C C . LEU B 1 303 ? 3.566 38.344 29.891 1 97.5 303 LEU B C 1
ATOM 5914 O O . LEU B 1 303 ? 4.254 38.844 29 1 97.5 303 LEU B O 1
ATOM 5918 N N . ASN B 1 304 ? 4.016 38.25 31.094 1 95.69 304 ASN B N 1
ATOM 5919 C CA . ASN B 1 304 ? 5.25 38.906 31.484 1 95.69 304 ASN B CA 1
ATOM 5920 C C . ASN B 1 304 ? 6.031 38.094 32.5 1 95.69 304 ASN B C 1
ATOM 5922 O O . ASN B 1 304 ? 6.902 38.656 33.188 1 95.69 304 ASN B O 1
ATOM 5926 N N . ASP B 1 305 ? 5.641 36.844 32.656 1 95.94 305 ASP B N 1
ATOM 5927 C CA . ASP B 1 305 ? 6.395 36 33.562 1 95.94 305 ASP B CA 1
ATOM 5928 C C . ASP B 1 305 ? 7.809 35.75 33.062 1 95.94 305 ASP B C 1
ATOM 5930 O O . ASP B 1 305 ? 8.117 36.062 31.891 1 95.94 305 ASP B O 1
ATOM 5934 N N . GLU B 1 306 ? 8.633 35.188 33.844 1 96.62 306 GLU B N 1
ATOM 5935 C CA . GLU B 1 306 ? 10.047 35 33.562 1 96.62 306 GLU B CA 1
ATOM 5936 C C . GLU B 1 306 ? 10.25 34.125 32.344 1 96.62 306 GLU B C 1
ATOM 5938 O O . GLU B 1 306 ? 11.125 34.375 31.516 1 96.62 306 GLU B O 1
ATOM 5943 N N . VAL B 1 307 ? 9.555 33.094 32.25 1 95.75 307 VAL B N 1
ATOM 5944 C CA . VAL B 1 307 ? 9.688 32.125 31.156 1 95.75 307 VAL B CA 1
ATOM 5945 C C . VAL B 1 307 ? 9.336 32.812 29.828 1 95.75 307 VAL B C 1
ATOM 5947 O O . VAL B 1 307 ? 10.055 32.656 28.844 1 95.75 307 VAL B O 1
ATOM 5950 N N . THR B 1 308 ? 8.219 33.531 29.766 1 97 308 THR B N 1
ATOM 5951 C CA . THR B 1 308 ? 7.781 34.281 28.578 1 97 308 THR B CA 1
ATOM 5952 C C . THR B 1 308 ? 8.852 35.25 28.141 1 97 308 THR B C 1
ATOM 5954 O O . THR B 1 308 ? 9.164 35.344 26.953 1 97 308 THR B O 1
ATOM 5957 N N . MET B 1 309 ? 9.406 35.906 29.109 1 97.81 309 MET B N 1
ATOM 5958 C CA . MET B 1 309 ? 10.383 36.938 28.797 1 97.81 309 MET B CA 1
ATOM 5959 C C . MET B 1 309 ? 11.711 36.312 28.344 1 97.81 309 MET B C 1
ATOM 5961 O O . MET B 1 309 ? 12.406 36.875 27.5 1 97.81 309 MET B O 1
ATOM 5965 N N . SER B 1 310 ? 12.094 35.25 28.969 1 97.31 310 SER B N 1
ATOM 5966 C CA . SER B 1 310 ? 13.266 34.531 28.516 1 97.31 310 SER B CA 1
ATOM 5967 C C . SER B 1 310 ? 13.117 34.094 27.062 1 97.31 310 SER B C 1
ATOM 5969 O O . SER B 1 310 ? 14.047 34.219 26.266 1 97.31 310 SER B O 1
ATOM 5971 N N . GLY B 1 311 ? 11.945 33.562 26.75 1 97.94 311 GLY B N 1
ATOM 5972 C CA . GLY B 1 311 ? 11.664 33.188 25.375 1 97.94 311 GLY B CA 1
ATOM 5973 C C . GLY B 1 311 ? 11.758 34.344 24.406 1 97.94 311 GLY B C 1
ATOM 5974 O O . GLY B 1 311 ? 12.273 34.219 23.297 1 97.94 311 GLY B O 1
ATOM 5975 N N . LEU B 1 312 ? 11.281 35.469 24.844 1 98.5 312 LEU B N 1
ATOM 5976 C CA . LEU B 1 312 ? 11.328 36.656 24.031 1 98.5 312 LEU B CA 1
ATOM 5977 C C . LEU B 1 312 ? 12.766 37.062 23.734 1 98.5 312 LEU B C 1
ATOM 5979 O O . LEU B 1 312 ? 13.078 37.531 22.641 1 98.5 312 LEU B O 1
ATOM 5983 N N . GLY B 1 313 ? 13.625 36.969 24.734 1 98.19 313 GLY B N 1
ATOM 5984 C CA . GLY B 1 313 ? 15.039 37.25 24.531 1 98.19 313 GLY B CA 1
ATOM 5985 C C . GLY B 1 313 ? 15.68 36.375 23.469 1 98.19 313 GLY B C 1
ATOM 5986 O O . GLY B 1 313 ? 16.438 36.844 22.641 1 98.19 313 GLY B O 1
ATOM 5987 N N . ILE B 1 314 ? 15.391 35.094 23.516 1 97.81 314 ILE B N 1
ATOM 5988 C CA . ILE B 1 314 ? 15.93 34.156 22.547 1 97.81 314 ILE B CA 1
ATOM 5989 C C . ILE B 1 314 ? 15.359 34.469 21.172 1 97.81 314 ILE B C 1
ATOM 5991 O O . ILE B 1 314 ? 16.078 34.406 20.172 1 97.81 314 ILE B O 1
ATOM 5995 N N . LEU B 1 315 ? 14.07 34.812 21.156 1 98.25 315 LEU B N 1
ATOM 5996 C CA . LEU B 1 315 ? 13.422 35.156 19.906 1 98.25 315 LEU B CA 1
ATOM 5997 C C . LEU B 1 315 ? 14.055 36.406 19.297 1 98.25 315 LEU B C 1
ATOM 5999 O O . LEU B 1 315 ? 14.18 36.5 18.078 1 98.25 315 LEU B O 1
ATOM 6003 N N . ARG B 1 316 ? 14.43 37.344 20.094 1 98.31 316 ARG B N 1
ATOM 6004 C CA . ARG B 1 316 ? 15.117 38.531 19.625 1 98.31 316 ARG B CA 1
ATOM 6005 C C . ARG B 1 316 ? 16.438 38.188 18.953 1 98.31 316 ARG B C 1
ATOM 6007 O O . ARG B 1 316 ? 16.75 38.688 17.875 1 98.31 316 ARG B O 1
ATOM 6014 N N . GLU B 1 317 ? 17.156 37.312 19.562 1 97.56 317 GLU B N 1
ATOM 6015 C CA . GLU B 1 317 ? 18.406 36.844 18.969 1 97.56 317 GLU B CA 1
ATOM 6016 C C . GLU B 1 317 ? 18.172 36.219 17.609 1 97.56 317 GLU B C 1
ATOM 6018 O O . GLU B 1 317 ? 18.891 36.531 16.641 1 97.56 317 GLU B O 1
ATOM 6023 N N . LEU B 1 318 ? 17.219 35.375 17.562 1 97.81 318 LEU B N 1
ATOM 6024 C CA . LEU B 1 318 ? 16.875 34.688 16.328 1 97.81 318 LEU B CA 1
ATOM 6025 C C . LEU B 1 318 ? 16.469 35.688 15.25 1 97.81 318 LEU B C 1
ATOM 6027 O O . LEU B 1 318 ? 16.906 35.594 14.102 1 97.81 318 LEU B O 1
ATOM 6031 N N . TRP B 1 319 ? 15.609 36.625 15.641 1 98 319 TRP B N 1
ATOM 6032 C CA . TRP B 1 319 ? 15.156 37.688 14.742 1 98 319 TRP B CA 1
ATOM 6033 C C . TRP B 1 319 ? 16.328 38.469 14.188 1 98 319 TRP B C 1
ATOM 6035 O O . TRP B 1 319 ? 16.422 38.719 12.977 1 98 319 TRP B O 1
ATOM 6045 N N . ASP B 1 320 ? 17.25 38.812 15 1 97.19 320 ASP B N 1
ATOM 6046 C CA . ASP B 1 320 ? 18.406 39.594 14.609 1 97.19 320 ASP B CA 1
ATOM 6047 C C . ASP B 1 320 ? 19.328 38.812 13.68 1 97.19 320 ASP B C 1
ATOM 6049 O O . ASP B 1 320 ? 19.938 39.406 12.781 1 97.19 320 ASP B O 1
ATOM 6053 N N . GLU B 1 321 ? 19.391 37.625 13.945 1 96.75 321 GLU B N 1
ATOM 6054 C CA . GLU B 1 321 ? 20.25 36.781 13.133 1 96.75 321 GLU B CA 1
ATOM 6055 C C . GLU B 1 321 ? 19.656 36.531 11.75 1 96.75 321 GLU B C 1
ATOM 6057 O O . GLU B 1 321 ? 20.359 36.562 10.742 1 96.75 321 GLU B O 1
ATOM 6062 N N . LEU B 1 322 ? 18.391 36.312 11.664 1 97.56 322 LEU B N 1
ATOM 6063 C CA . LEU B 1 322 ? 17.734 35.969 10.406 1 97.56 322 LEU B CA 1
ATOM 6064 C C . LEU B 1 322 ? 17.609 37.156 9.492 1 97.56 322 LEU B C 1
ATOM 6066 O O . LEU B 1 322 ? 17.562 37.031 8.266 1 97.56 322 LEU B O 1
ATOM 6070 N N . LYS B 1 323 ? 17.578 38.375 10.023 1 96.12 323 LYS B N 1
ATOM 6071 C CA . LYS B 1 323 ? 17.5 39.625 9.273 1 96.12 323 LYS B CA 1
ATOM 6072 C C . LYS B 1 323 ? 16.281 39.625 8.352 1 96.12 323 LYS B C 1
ATOM 6074 O O . LYS B 1 323 ? 16.391 39.906 7.16 1 96.12 323 LYS B O 1
ATOM 6079 N N . ILE B 1 324 ? 15.156 39.281 8.945 1 96.56 324 ILE B N 1
ATOM 6080 C CA . ILE B 1 324 ? 13.898 39.312 8.203 1 96.56 324 ILE B CA 1
ATOM 6081 C C . ILE B 1 324 ? 13.555 40.75 7.809 1 96.56 324 ILE B C 1
ATOM 6083 O O . ILE B 1 324 ? 13.578 41.656 8.648 1 96.56 324 ILE B O 1
ATOM 6087 N N . PRO B 1 325 ? 13.266 40.969 6.516 1 96.12 325 PRO B N 1
ATOM 6088 C CA . PRO B 1 325 ? 12.922 42.344 6.086 1 96.12 325 PRO B CA 1
ATOM 6089 C C . PRO B 1 325 ? 11.703 42.906 6.82 1 96.12 325 PRO B C 1
ATOM 6091 O O . PRO B 1 325 ? 10.625 42.312 6.781 1 96.12 325 PRO B O 1
ATOM 6094 N N . GLU B 1 326 ? 11.875 44.031 7.461 1 97 326 GLU B N 1
ATOM 6095 C CA . GLU B 1 326 ? 10.789 44.688 8.18 1 97 326 GLU B CA 1
ATOM 6096 C C . GLU B 1 326 ? 9.969 45.562 7.258 1 97 326 GLU B C 1
ATOM 6098 O O . GLU B 1 326 ? 10.414 45.906 6.164 1 97 326 GLU B O 1
ATOM 6103 N N . GLY B 1 327 ? 8.695 45.812 7.707 1 96 327 GLY B N 1
ATOM 6104 C CA . GLY B 1 327 ? 7.828 46.719 6.965 1 96 327 GLY B CA 1
ATOM 6105 C C . GLY B 1 327 ? 6.402 46.188 6.836 1 96 327 GLY B C 1
ATOM 6106 O O . GLY B 1 327 ? 6.094 45.094 7.285 1 96 327 GLY B O 1
ATOM 6107 N N . ARG B 1 328 ? 5.59 47.062 6.32 1 95.25 328 ARG B N 1
ATOM 6108 C CA . ARG B 1 328 ? 4.18 46.719 6.133 1 95.25 328 ARG B CA 1
ATOM 6109 C C . ARG B 1 328 ? 3.992 45.812 4.926 1 95.25 328 ARG B C 1
ATOM 6111 O O . ARG B 1 328 ? 4.551 46.062 3.859 1 95.25 328 ARG B O 1
ATOM 6118 N N . ARG B 1 329 ? 3.326 44.781 5.125 1 94.81 329 ARG B N 1
ATOM 6119 C CA . ARG B 1 329 ? 2.939 43.875 4.047 1 94.81 329 ARG B CA 1
ATOM 6120 C C . ARG B 1 329 ? 1.553 44.219 3.516 1 94.81 329 ARG B C 1
ATOM 6122 O O . ARG B 1 329 ? 0.735 44.781 4.23 1 94.81 329 ARG B O 1
ATOM 6129 N N . LYS B 1 330 ? 1.335 43.875 2.271 1 90 330 LYS B N 1
ATOM 6130 C CA . LYS B 1 330 ? -0.008 43.969 1.705 1 90 330 LYS B CA 1
ATOM 6131 C C . LYS B 1 330 ? -0.88 42.812 2.18 1 90 330 LYS B C 1
ATOM 6133 O O . LYS B 1 330 ? -0.369 41.75 2.545 1 90 330 LYS B O 1
ATOM 6138 N N . PRO B 1 331 ? -2.189 43.125 2.229 1 86.31 331 PRO B N 1
ATOM 6139 C CA . PRO B 1 331 ? -3.084 42 2.521 1 86.31 331 PRO B CA 1
ATOM 6140 C C . PRO B 1 331 ? -2.879 40.812 1.575 1 86.31 331 PRO B C 1
ATOM 6142 O O . PRO B 1 331 ? -2.643 41 0.381 1 86.31 331 PRO B O 1
ATOM 6145 N N . ILE B 1 332 ? -2.936 39.656 2.137 1 81.94 332 ILE B N 1
ATOM 6146 C CA . ILE B 1 332 ? -2.68 38.438 1.369 1 81.94 332 ILE B CA 1
ATOM 6147 C C . ILE B 1 332 ? -3.844 38.156 0.417 1 81.94 332 ILE B C 1
ATOM 6149 O O . ILE B 1 332 ? -4.98 37.969 0.855 1 81.94 332 ILE B O 1
ATOM 6153 N N . GLU B 1 333 ? -3.572 38.156 -0.816 1 79.94 333 GLU B N 1
ATOM 6154 C CA . GLU B 1 333 ? -4.617 37.938 -1.815 1 79.94 333 GLU B CA 1
ATOM 6155 C C . GLU B 1 333 ? -4.578 36.531 -2.371 1 79.94 333 GLU B C 1
ATOM 6157 O O . GLU B 1 333 ? -5.551 36.062 -2.969 1 79.94 333 GLU B O 1
ATOM 6162 N N . ARG B 1 334 ? -3.48 35.969 -2.258 1 80.31 334 ARG B N 1
ATOM 6163 C CA . ARG B 1 334 ? -3.26 34.594 -2.693 1 80.31 334 ARG B CA 1
ATOM 6164 C C . ARG B 1 334 ? -2.145 33.938 -1.888 1 80.31 334 ARG B C 1
ATOM 6166 O O . ARG B 1 334 ? -1.336 34.625 -1.262 1 80.31 334 ARG B O 1
ATOM 6173 N N . PRO B 1 335 ? -2.139 32.562 -1.979 1 80.56 335 PRO B N 1
ATOM 6174 C CA . PRO B 1 335 ? -1.007 31.906 -1.326 1 80.56 335 PRO B CA 1
ATOM 6175 C C . PRO B 1 335 ? 0.33 32.219 -1.989 1 80.56 335 PRO B C 1
ATOM 6177 O O . PRO B 1 335 ? 0.368 32.562 -3.174 1 80.56 335 PRO B O 1
ATOM 6180 N N . PRO B 1 336 ? 1.355 32.125 -1.146 1 82.25 336 PRO B N 1
ATOM 6181 C CA . PRO B 1 336 ? 2.678 32.406 -1.716 1 82.25 336 PRO B CA 1
ATOM 6182 C C . PRO B 1 336 ? 3.072 31.391 -2.793 1 82.25 336 PRO B C 1
ATOM 6184 O O . PRO B 1 336 ? 2.768 30.203 -2.676 1 82.25 336 PRO B O 1
ATOM 6187 N N . LYS B 1 337 ? 3.768 31.922 -3.828 1 80.38 337 LYS B N 1
ATOM 6188 C CA . LYS B 1 337 ? 4.281 31.125 -4.93 1 80.38 337 LYS B CA 1
ATOM 6189 C C . LYS B 1 337 ? 5.793 31.281 -5.07 1 80.38 337 LYS B C 1
ATOM 6191 O O . LYS B 1 337 ? 6.367 32.25 -4.598 1 80.38 337 LYS B O 1
ATOM 6196 N N . PRO B 1 338 ? 6.344 30.266 -5.742 1 81.31 338 PRO B N 1
ATOM 6197 C CA . PRO B 1 338 ? 7.777 30.406 -6.008 1 81.31 338 PRO B CA 1
ATOM 6198 C C . PRO B 1 338 ? 8.117 31.703 -6.738 1 81.31 338 PRO B C 1
ATOM 6200 O O . PRO B 1 338 ? 7.426 32.062 -7.691 1 81.31 338 PRO B O 1
ATOM 6203 N N . GLY B 1 339 ? 9.086 32.406 -6.227 1 80.75 339 GLY B N 1
ATOM 6204 C CA . GLY B 1 339 ? 9.508 33.656 -6.852 1 80.75 339 GLY B CA 1
ATOM 6205 C C . GLY B 1 339 ? 8.984 34.906 -6.145 1 80.75 339 GLY B C 1
ATOM 6206 O O . GLY B 1 339 ? 9.461 36 -6.387 1 80.75 339 GLY B O 1
ATOM 6207 N N . ASP B 1 340 ? 8.062 34.688 -5.262 1 86.38 340 ASP B N 1
ATOM 6208 C CA . ASP B 1 340 ? 7.531 35.844 -4.52 1 86.38 340 ASP B CA 1
ATOM 6209 C C . ASP B 1 340 ? 8.602 36.469 -3.623 1 86.38 340 ASP B C 1
ATOM 6211 O O . ASP B 1 340 ? 9.469 35.75 -3.109 1 86.38 340 ASP B O 1
ATOM 6215 N N . GLY B 1 341 ? 8.5 37.719 -3.467 1 89.5 341 GLY B N 1
ATOM 6216 C CA . GLY B 1 341 ? 9.305 38.406 -2.459 1 89.5 341 GLY B CA 1
ATOM 6217 C C . GLY B 1 341 ? 8.781 38.219 -1.05 1 89.5 341 GLY B C 1
ATOM 6218 O O . GLY B 1 341 ? 7.918 37.375 -0.815 1 89.5 341 GLY B O 1
ATOM 6219 N N . PRO B 1 342 ? 9.414 38.906 -0.087 1 90.81 342 PRO B N 1
ATOM 6220 C CA . PRO B 1 342 ? 8.945 38.812 1.3 1 90.81 342 PRO B CA 1
ATOM 6221 C C . PRO B 1 342 ? 7.559 39.438 1.494 1 90.81 342 PRO B C 1
ATOM 6223 O O . PRO B 1 342 ? 7.438 40.562 1.96 1 90.81 342 PRO B O 1
ATOM 6226 N N . THR B 1 343 ? 6.52 38.688 1.3 1 88.12 343 THR B N 1
ATOM 6227 C CA . THR B 1 343 ? 5.152 39.188 1.271 1 88.12 343 THR B CA 1
ATOM 6228 C C . THR B 1 343 ? 4.363 38.688 2.48 1 88.12 343 THR B C 1
ATOM 6230 O O . THR B 1 343 ? 3.301 39.219 2.799 1 88.12 343 THR B O 1
ATOM 6233 N N . MET B 1 344 ? 4.945 37.781 3.172 1 92.19 344 MET B N 1
ATOM 6234 C CA . MET B 1 344 ? 4.164 37.125 4.211 1 92.19 344 MET B CA 1
ATOM 6235 C C . MET B 1 344 ? 4.184 37.938 5.504 1 92.19 344 MET B C 1
ATOM 6237 O O . MET B 1 344 ? 5.215 38.5 5.871 1 92.19 344 MET B O 1
ATOM 6241 N N . PRO B 1 345 ? 3.072 38 6.195 1 95.06 345 PRO B N 1
ATOM 6242 C CA . PRO B 1 345 ? 2.992 38.719 7.465 1 95.06 345 PRO B CA 1
ATOM 6243 C C . PRO B 1 345 ? 3.543 37.938 8.641 1 95.06 345 PRO B C 1
ATOM 6245 O O . PRO B 1 345 ? 3.963 36.781 8.461 1 95.06 345 PRO B O 1
ATOM 6248 N N . LEU B 1 346 ? 3.537 38.594 9.82 1 95.75 346 LEU B N 1
ATOM 6249 C CA . LEU B 1 346 ? 3.764 37.844 11.07 1 95.75 346 LEU B CA 1
ATOM 6250 C C . LEU B 1 346 ? 2.525 37.062 11.461 1 95.75 346 LEU B C 1
ATOM 6252 O O . LEU B 1 346 ? 1.399 37.469 11.18 1 95.75 346 LEU B O 1
ATOM 6256 N N . PHE B 1 347 ? 2.711 36 12.031 1 95.12 347 PHE B N 1
ATOM 6257 C CA . PHE B 1 347 ? 1.547 35.375 12.648 1 95.12 347 PHE B CA 1
ATOM 6258 C C . PHE B 1 347 ? 1.915 34.719 13.977 1 95.12 347 PHE B C 1
ATOM 6260 O O . PHE B 1 347 ? 3.096 34.531 14.281 1 95.12 347 PHE B O 1
ATOM 6267 N N . PHE B 1 348 ? 0.965 34.594 14.797 1 98.19 348 PHE B N 1
ATOM 6268 C CA . PHE B 1 348 ? 1.056 34.062 16.141 1 98.19 348 PHE B CA 1
ATOM 6269 C C . PHE B 1 348 ? -0.083 33.094 16.422 1 98.19 348 PHE B C 1
ATOM 6271 O O . PHE B 1 348 ? -1.141 33.156 15.789 1 98.19 348 PHE B O 1
ATOM 6278 N N . ASN B 1 349 ? 0.189 32.156 17.172 1 98.25 349 ASN B N 1
ATOM 6279 C CA . ASN B 1 349 ? -0.957 31.469 17.75 1 98.25 349 ASN B CA 1
ATOM 6280 C C . ASN B 1 349 ? -0.948 31.531 19.266 1 98.25 349 ASN B C 1
ATOM 6282 O O . ASN B 1 349 ? 0.109 31.688 19.875 1 98.25 349 ASN B O 1
ATOM 6286 N N . TYR B 1 350 ? -2.086 31.641 19.859 1 98.62 350 TYR B N 1
ATOM 6287 C CA . TYR B 1 350 ? -2.332 31.547 21.297 1 98.62 350 TYR B CA 1
ATOM 6288 C C . TYR B 1 350 ? -2.971 30.219 21.656 1 98.62 350 TYR B C 1
ATOM 6290 O O . TYR B 1 350 ? -4.152 29.984 21.391 1 98.62 350 TYR B O 1
ATOM 6298 N N . GLU B 1 351 ? -2.168 29.438 22.266 1 98.44 351 GLU B N 1
ATOM 6299 C CA . GLU B 1 351 ? -2.57 28.078 22.609 1 98.44 351 GLU B CA 1
ATOM 6300 C C . GLU B 1 351 ? -3.201 28.016 24 1 98.44 351 GLU B C 1
ATOM 6302 O O . GLU B 1 351 ? -2.672 28.594 24.953 1 98.44 351 GLU B O 1
ATOM 6307 N N . MET B 1 352 ? -4.312 27.359 24.094 1 98.25 352 MET B N 1
ATOM 6308 C CA . MET B 1 352 ? -5.023 27.203 25.359 1 98.25 352 MET B CA 1
ATOM 6309 C C . MET B 1 352 ? -5.301 25.719 25.656 1 98.25 352 MET B C 1
ATOM 6311 O O . MET B 1 352 ? -5.723 24.984 24.766 1 98.25 352 MET B O 1
ATOM 6315 N N . LYS B 1 353 ? -5.078 25.344 26.875 1 97.5 353 LYS B N 1
ATOM 6316 C CA . LYS B 1 353 ? -5.461 24.047 27.406 1 97.5 353 LYS B CA 1
ATOM 6317 C C . LYS B 1 353 ? -6.5 24.188 28.516 1 97.5 353 LYS B C 1
ATOM 6319 O O . LYS B 1 353 ? -6.695 25.281 29.047 1 97.5 353 LYS B O 1
ATOM 6324 N N . ALA B 1 354 ? -7.102 23.062 28.766 1 96.88 354 ALA B N 1
ATOM 6325 C CA . ALA B 1 354 ? -8.094 23.062 29.844 1 96.88 354 ALA B CA 1
ATOM 6326 C C . ALA B 1 354 ? -7.48 23.531 31.156 1 96.88 354 ALA B C 1
ATOM 6328 O O . ALA B 1 354 ? -6.434 23.016 31.578 1 96.88 354 ALA B O 1
ATOM 6329 N N . GLY B 1 355 ? -8.109 24.531 31.734 1 96.44 355 GLY B N 1
ATOM 6330 C CA . GLY B 1 355 ? -7.68 24.984 33.062 1 96.44 355 GLY B CA 1
ATOM 6331 C C . GLY B 1 355 ? -6.699 26.141 33 1 96.44 355 GLY B C 1
ATOM 6332 O O . GLY B 1 355 ? -6.441 26.797 34 1 96.44 355 GLY B O 1
ATOM 6333 N N . ASP B 1 356 ? -6.191 26.484 31.859 1 96.25 356 ASP B N 1
ATOM 6334 C CA . ASP B 1 356 ? -5.242 27.578 31.734 1 96.25 356 ASP B CA 1
ATOM 6335 C C . ASP B 1 356 ? -5.891 28.922 32.094 1 96.25 356 ASP B C 1
ATOM 6337 O O . ASP B 1 356 ? -7.043 29.172 31.734 1 96.25 356 ASP B O 1
ATOM 6341 N N . ARG B 1 357 ? -5.184 29.672 32.781 1 96.62 357 ARG B N 1
ATOM 6342 C CA . ARG B 1 357 ? -5.648 31.031 33.062 1 96.62 357 ARG B CA 1
ATOM 6343 C C . ARG B 1 357 ? -5.328 31.969 31.906 1 96.62 357 ARG B C 1
ATOM 6345 O O . ARG B 1 357 ? -6.094 32.906 31.625 1 96.62 357 ARG B O 1
ATOM 6352 N N . LEU B 1 358 ? -4.176 31.734 31.328 1 97.56 358 LEU B N 1
ATOM 6353 C CA . LEU B 1 358 ? -3.705 32.5 30.188 1 97.56 358 LEU B CA 1
ATOM 6354 C C . LEU B 1 358 ? -3.215 31.594 29.062 1 97.56 358 LEU B C 1
ATOM 6356 O O . LEU B 1 358 ? -2.75 30.484 29.328 1 97.56 358 LEU B O 1
ATOM 6360 N N . PRO B 1 359 ? -3.299 32.062 27.859 1 97.75 359 PRO B N 1
ATOM 6361 C CA . PRO B 1 359 ? -2.766 31.266 26.75 1 97.75 359 PRO B CA 1
ATOM 6362 C C . PRO B 1 359 ? -1.24 31.281 26.688 1 97.75 359 PRO B C 1
ATOM 6364 O O . PRO B 1 359 ? -0.605 32.125 27.344 1 97.75 359 PRO B O 1
ATOM 6367 N N . LYS B 1 360 ? -0.693 30.328 25.953 1 96.75 360 LYS B N 1
ATOM 6368 C CA . LYS B 1 360 ? 0.72 30.312 25.594 1 96.75 360 LYS B CA 1
ATOM 6369 C C . LYS B 1 360 ? 0.921 30.766 24.156 1 96.75 360 LYS B C 1
ATOM 6371 O O . LYS B 1 360 ? 0.128 30.422 23.266 1 96.75 360 LYS B O 1
ATOM 6376 N N . VAL B 1 361 ? 1.949 31.484 23.938 1 98 361 VAL B N 1
ATOM 6377 C CA . VAL B 1 361 ? 2.102 32.125 22.641 1 98 361 VAL B CA 1
ATOM 6378 C C . VAL B 1 361 ? 3.178 31.422 21.828 1 98 361 VAL B C 1
ATOM 6380 O O . VAL B 1 361 ? 4.145 30.906 22.391 1 98 361 VAL B O 1
ATOM 6383 N N . LYS B 1 362 ? 2.984 31.297 20.547 1 98.25 362 LYS B N 1
ATOM 6384 C CA . LYS B 1 362 ? 3.953 30.875 19.547 1 98.25 362 LYS B CA 1
ATOM 6385 C C . LYS B 1 362 ? 4.023 31.875 18.391 1 98.25 362 LYS B C 1
ATOM 6387 O O . LYS B 1 362 ? 2.996 32.375 17.938 1 98.25 362 LYS B O 1
ATOM 6392 N N . ALA B 1 363 ? 5.215 32.219 18 1 98.62 363 ALA B N 1
ATOM 6393 C CA . ALA B 1 363 ? 5.414 33.156 16.906 1 98.62 363 ALA B CA 1
ATOM 6394 C C . ALA B 1 363 ? 5.797 32.406 15.617 1 98.62 363 ALA B C 1
ATOM 6396 O O . ALA B 1 363 ? 6.473 31.391 15.672 1 98.62 363 ALA B O 1
ATOM 6397 N N . TYR B 1 364 ? 5.395 32.906 14.508 1 98.06 364 TYR B N 1
ATOM 6398 C CA . TYR B 1 364 ? 5.758 32.438 13.18 1 98.06 364 TYR B CA 1
ATOM 6399 C C . TYR B 1 364 ? 6.484 33.5 12.383 1 98.06 364 TYR B C 1
ATOM 6401 O O . TYR B 1 364 ? 5.895 34.531 12.023 1 98.06 364 TYR B O 1
ATOM 6409 N N . LEU B 1 365 ? 7.691 33.25 12.125 1 98.06 365 LEU B N 1
ATOM 6410 C CA . LEU B 1 365 ? 8.531 34.156 11.383 1 98.06 365 LEU B CA 1
ATOM 6411 C C . LEU B 1 365 ? 8.461 33.875 9.883 1 98.06 365 LEU B C 1
ATOM 6413 O O . LEU B 1 365 ? 8.695 32.75 9.453 1 98.06 365 LEU B O 1
ATOM 6417 N N . PRO B 1 366 ? 8.102 34.875 9.102 1 96.56 366 PRO B N 1
ATOM 6418 C CA . PRO B 1 366 ? 8.031 34.656 7.656 1 96.56 366 PRO B CA 1
ATOM 6419 C C . PRO B 1 366 ? 9.406 34.625 6.996 1 96.56 366 PRO B C 1
ATOM 6421 O O . PRO B 1 366 ? 10.234 35.5 7.227 1 96.56 366 PRO B O 1
ATOM 6424 N N . LEU B 1 367 ? 9.625 33.656 6.199 1 96.31 367 LEU B N 1
ATOM 6425 C CA . LEU B 1 367 ? 10.945 33.5 5.602 1 96.31 367 LEU B CA 1
ATOM 6426 C C . LEU B 1 367 ? 10.859 33.5 4.078 1 96.31 367 LEU B C 1
ATOM 6428 O O . LEU B 1 367 ? 11.891 33.594 3.396 1 96.31 367 LEU B O 1
ATOM 6432 N N . VAL B 1 368 ? 9.656 33.5 3.543 1 94 368 VAL B N 1
ATOM 6433 C CA . VAL B 1 368 ? 9.477 33.531 2.094 1 94 368 VAL B CA 1
ATOM 6434 C C . VAL B 1 368 ? 10.164 34.75 1.518 1 94 368 VAL B C 1
ATOM 6436 O O . VAL B 1 368 ? 10.086 35.844 2.094 1 94 368 VAL B O 1
ATOM 6439 N N . GLY B 1 369 ? 10.773 34.562 0.36 1 94.25 369 GLY B N 1
ATOM 6440 C CA . GLY B 1 369 ? 11.445 35.688 -0.303 1 94.25 369 GLY B CA 1
ATOM 6441 C C . GLY B 1 369 ? 12.906 35.812 0.082 1 94.25 369 GLY B C 1
ATOM 6442 O O . GLY B 1 369 ? 13.641 36.625 -0.499 1 94.25 369 GLY B O 1
ATOM 6443 N N . MET B 1 370 ? 13.344 35.062 1.032 1 95.81 370 MET B N 1
ATOM 6444 C CA . MET B 1 370 ? 14.734 35.031 1.479 1 95.81 370 MET B CA 1
ATOM 6445 C C . MET B 1 370 ? 15.453 33.781 0.989 1 95.81 370 MET B C 1
ATOM 6447 O O . MET B 1 370 ? 14.875 32.688 0.979 1 95.81 370 MET B O 1
ATOM 6451 N N . PRO B 1 371 ? 16.719 33.938 0.629 1 96 371 PRO B N 1
ATOM 6452 C CA . PRO B 1 371 ? 17.438 32.781 0.1 1 96 371 PRO B CA 1
ATOM 6453 C C . PRO B 1 371 ? 17.562 31.641 1.117 1 96 371 PRO B C 1
ATOM 6455 O O . PRO B 1 371 ? 17.812 31.891 2.297 1 96 371 PRO B O 1
ATOM 6458 N N . GLU B 1 372 ? 17.484 30.453 0.65 1 97.19 372 GLU B N 1
ATOM 6459 C CA . GLU B 1 372 ? 17.344 29.266 1.491 1 97.19 372 GLU B CA 1
ATOM 6460 C C . GLU B 1 372 ? 18.641 29 2.271 1 97.19 372 GLU B C 1
ATOM 6462 O O . GLU B 1 372 ? 18.594 28.75 3.479 1 97.19 372 GLU B O 1
ATOM 6467 N N . MET B 1 373 ? 19.734 29.031 1.602 1 97.56 373 MET B N 1
ATOM 6468 C CA . MET B 1 373 ? 20.984 28.562 2.207 1 97.56 373 MET B CA 1
ATOM 6469 C C . MET B 1 373 ? 21.438 29.516 3.314 1 97.56 373 MET B C 1
ATOM 6471 O O . MET B 1 373 ? 21.875 29.062 4.379 1 97.56 373 MET B O 1
ATOM 6475 N N . PRO B 1 374 ? 21.375 30.781 3.107 1 97.38 374 PRO B N 1
ATOM 6476 C CA . PRO B 1 374 ? 21.688 31.688 4.219 1 97.38 374 PRO B CA 1
ATOM 6477 C C . PRO B 1 374 ? 20.797 31.453 5.438 1 97.38 374 PRO B C 1
ATOM 6479 O O . PRO B 1 374 ? 21.281 31.453 6.57 1 97.38 374 PRO B O 1
ATOM 6482 N N . ILE B 1 375 ? 19.531 31.25 5.242 1 97.94 375 ILE B N 1
ATOM 6483 C CA . ILE B 1 375 ? 18.641 30.922 6.344 1 97.94 375 ILE B CA 1
ATOM 6484 C C . ILE B 1 375 ? 19.125 29.656 7.039 1 97.94 375 ILE B C 1
ATOM 6486 O O . ILE B 1 375 ? 19.234 29.625 8.266 1 97.94 375 ILE B O 1
ATOM 6490 N N . ALA B 1 376 ? 19.422 28.672 6.207 1 98.06 376 ALA B N 1
ATOM 6491 C CA . ALA B 1 376 ? 19.812 27.359 6.73 1 98.06 376 ALA B CA 1
ATOM 6492 C C . ALA B 1 376 ? 21.078 27.484 7.59 1 98.06 376 ALA B C 1
ATOM 6494 O O . ALA B 1 376 ? 21.172 26.859 8.648 1 98.06 376 ALA B O 1
ATOM 6495 N N . ARG B 1 377 ? 22.062 28.188 7.145 1 98.06 377 ARG B N 1
ATOM 6496 C CA . ARG B 1 377 ? 23.312 28.359 7.887 1 98.06 377 ARG B CA 1
ATOM 6497 C C . ARG B 1 377 ? 23.078 29.062 9.219 1 98.06 377 ARG B C 1
ATOM 6499 O O . ARG B 1 377 ? 23.656 28.688 10.234 1 98.06 377 ARG B O 1
ATOM 6506 N N . LYS B 1 378 ? 22.234 30.047 9.211 1 97.88 378 LYS B N 1
ATOM 6507 C CA . LYS B 1 378 ? 21.922 30.766 10.438 1 97.88 378 LYS B CA 1
ATOM 6508 C C . LYS B 1 378 ? 21.156 29.875 11.414 1 97.88 378 LYS B C 1
ATOM 6510 O O . LYS B 1 378 ? 21.422 29.891 12.617 1 97.88 378 LYS B O 1
ATOM 6515 N N . LEU B 1 379 ? 20.203 29.141 10.898 1 97.5 379 LEU B N 1
ATOM 6516 C CA . LEU B 1 379 ? 19.453 28.219 11.742 1 97.5 379 LEU B CA 1
ATOM 6517 C C . LEU B 1 379 ? 20.359 27.125 12.289 1 97.5 379 LEU B C 1
ATOM 6519 O O . LEU B 1 379 ? 20.219 26.719 13.445 1 97.5 379 LEU B O 1
ATOM 6523 N N . ALA B 1 380 ? 21.234 26.609 11.438 1 97.12 380 ALA B N 1
ATOM 6524 C CA . ALA B 1 380 ? 22.188 25.609 11.883 1 97.12 380 ALA B CA 1
ATOM 6525 C C . ALA B 1 380 ? 22.984 26.094 13.086 1 97.12 380 ALA B C 1
ATOM 6527 O O . ALA B 1 380 ? 23.156 25.375 14.07 1 97.12 380 ALA B O 1
ATOM 6528 N N . ALA B 1 381 ? 23.469 27.281 13.008 1 96.75 381 ALA B N 1
ATOM 6529 C CA . ALA B 1 381 ? 24.219 27.875 14.102 1 96.75 381 ALA B CA 1
ATOM 6530 C C . ALA B 1 381 ? 23.344 28.062 15.344 1 96.75 381 ALA B C 1
ATOM 6532 O O . ALA B 1 381 ? 23.781 27.797 16.469 1 96.75 381 ALA B O 1
ATOM 6533 N N . PHE B 1 382 ? 22.188 28.531 15.109 1 96.56 382 PHE B N 1
ATOM 6534 C CA . PHE B 1 382 ? 21.25 28.719 16.203 1 96.56 382 PHE B CA 1
ATOM 6535 C C . PHE B 1 382 ? 20.938 27.406 16.891 1 96.56 382 PHE B C 1
ATOM 6537 O O . PHE B 1 382 ? 20.906 27.328 18.125 1 96.56 382 PHE B O 1
ATOM 6544 N N . PHE B 1 383 ? 20.656 26.375 16.125 1 95 383 PHE B N 1
ATOM 6545 C CA . PHE B 1 383 ? 20.359 25.062 16.672 1 95 383 PHE B CA 1
ATOM 6546 C C . PHE B 1 383 ? 21.516 24.562 17.547 1 95 383 PHE B C 1
ATOM 6548 O O . PHE B 1 383 ? 21.281 24.016 18.625 1 95 383 PHE B O 1
ATOM 6555 N N . GLN B 1 384 ? 22.688 24.75 17.109 1 93.75 384 GLN B N 1
ATOM 6556 C CA . GLN B 1 384 ? 23.844 24.297 17.875 1 93.75 384 GLN B CA 1
ATOM 6557 C C . GLN B 1 384 ? 23.922 25.016 19.219 1 93.75 384 GLN B C 1
ATOM 6559 O O . GLN B 1 384 ? 24.344 24.438 20.219 1 93.75 384 GLN B O 1
ATOM 6564 N N . ARG B 1 385 ? 23.484 26.188 19.234 1 93.69 385 ARG B N 1
ATOM 6565 C CA . ARG B 1 385 ? 23.578 27.016 20.438 1 93.69 385 ARG B CA 1
ATOM 6566 C C . ARG B 1 385 ? 22.453 26.688 21.422 1 93.69 385 ARG B C 1
ATOM 6568 O O . ARG B 1 385 ? 22.641 26.766 22.625 1 93.69 385 ARG B O 1
ATOM 6575 N N . TYR B 1 386 ? 21.359 26.297 20.875 1 91.19 386 TYR B N 1
ATOM 6576 C CA . TYR B 1 386 ? 20.188 26.234 21.75 1 91.19 386 TYR B CA 1
ATOM 6577 C C . TYR B 1 386 ? 19.641 24.797 21.828 1 91.19 386 TYR B C 1
ATOM 6579 O O . TYR B 1 386 ? 18.438 24.594 21.75 1 91.19 386 TYR B O 1
ATOM 6587 N N . GLY B 1 387 ? 20.453 23.781 21.906 1 84.69 387 GLY B N 1
ATOM 6588 C CA . GLY B 1 387 ? 20.078 22.469 22.406 1 84.69 387 GLY B CA 1
ATOM 6589 C C . GLY B 1 387 ? 19.781 21.469 21.312 1 84.69 387 GLY B C 1
ATOM 6590 O O . GLY B 1 387 ? 19.188 20.422 21.562 1 84.69 387 GLY B O 1
ATOM 6591 N N . PHE B 1 388 ? 20.109 21.828 20.031 1 90.81 388 PHE B N 1
ATOM 6592 C CA . PHE B 1 388 ? 19.953 20.891 18.906 1 90.81 388 PHE B CA 1
ATOM 6593 C C . PHE B 1 388 ? 21.266 20.688 18.188 1 90.81 388 PHE B C 1
ATOM 6595 O O . PHE B 1 388 ? 21.359 20.922 16.969 1 90.81 388 PHE B O 1
ATOM 6602 N N . PRO B 1 389 ? 22.219 20.141 18.859 1 89.12 389 PRO B N 1
ATOM 6603 C CA . PRO B 1 389 ? 23.547 20.141 18.234 1 89.12 389 PRO B CA 1
ATOM 6604 C C . PRO B 1 389 ? 23.641 19.203 17.031 1 89.12 389 PRO B C 1
ATOM 6606 O O . PRO B 1 389 ? 24.312 19.531 16.062 1 89.12 389 PRO B O 1
ATOM 6609 N N . VAL B 1 390 ? 23 18.094 17.125 1 88.44 390 VAL B N 1
ATOM 6610 C CA . VAL B 1 390 ? 23.047 17.156 16.016 1 88.44 390 VAL B CA 1
ATOM 6611 C C . VAL B 1 390 ? 22.344 17.75 14.805 1 88.44 390 VAL B C 1
ATOM 6613 O O . VAL B 1 390 ? 22.906 17.781 13.703 1 88.44 390 VAL B O 1
ATOM 6616 N N . GLU B 1 391 ? 21.156 18.219 15.055 1 89.62 391 GLU B N 1
ATOM 6617 C CA . GLU B 1 391 ? 20.406 18.859 13.977 1 89.62 391 GLU B CA 1
ATOM 6618 C C . GLU B 1 391 ? 21.141 20.062 13.422 1 89.62 391 GLU B C 1
ATOM 6620 O O . GLU B 1 391 ? 21.109 20.312 12.211 1 89.62 391 GLU B O 1
ATOM 6625 N N . GLY B 1 392 ? 21.75 20.781 14.32 1 92.56 392 GLY B N 1
ATOM 6626 C CA . GLY B 1 392 ? 22.516 21.938 13.883 1 92.56 392 GLY B CA 1
ATOM 6627 C C . GLY B 1 392 ? 23.656 21.578 12.945 1 92.56 392 GLY B C 1
ATOM 6628 O O . GLY B 1 392 ? 23.859 22.25 11.922 1 92.56 392 GLY B O 1
ATOM 6629 N N . ARG B 1 393 ? 24.297 20.578 13.219 1 92.75 393 ARG B N 1
ATOM 6630 C CA . ARG B 1 393 ? 25.453 20.156 12.414 1 92.75 393 ARG B CA 1
ATOM 6631 C C . ARG B 1 393 ? 25 19.641 11.055 1 92.75 393 ARG B C 1
ATOM 6633 O O . ARG B 1 393 ? 25.703 19.797 10.055 1 92.75 393 ARG B O 1
ATOM 6640 N N . GLN B 1 394 ? 23.844 19.172 11.039 1 92.69 394 GLN B N 1
ATOM 6641 C CA . GLN B 1 394 ? 23.438 18.438 9.844 1 92.69 394 GLN B CA 1
ATOM 6642 C C . GLN B 1 394 ? 22.453 19.25 9.016 1 92.69 394 GLN B C 1
ATOM 6644 O O . GLN B 1 394 ? 22.156 18.906 7.867 1 92.69 394 GLN B O 1
ATOM 6649 N N . TYR B 1 395 ? 21.953 20.344 9.516 1 95.06 395 TYR B N 1
ATOM 6650 C CA . TYR B 1 395 ? 20.781 20.984 8.93 1 95.06 395 TYR B CA 1
ATOM 6651 C C . TYR B 1 395 ? 21.062 21.438 7.504 1 95.06 395 TYR B C 1
ATOM 6653 O O . TYR B 1 395 ? 20.219 21.281 6.621 1 95.06 395 TYR B O 1
ATOM 6661 N N . VAL B 1 396 ? 22.219 22 7.266 1 96.38 396 VAL B N 1
ATOM 6662 C CA . VAL B 1 396 ? 22.547 22.531 5.949 1 96.38 396 VAL B CA 1
ATOM 6663 C C . VAL B 1 396 ? 22.562 21.391 4.926 1 96.38 396 VAL B C 1
ATOM 6665 O O . VAL B 1 396 ? 21.938 21.5 3.863 1 96.38 396 VAL B O 1
ATOM 6668 N N . ASP B 1 397 ? 23.172 20.359 5.258 1 94.38 397 ASP B N 1
ATOM 6669 C CA . ASP B 1 397 ? 23.234 19.203 4.363 1 94.38 397 ASP B CA 1
ATOM 6670 C C . ASP B 1 397 ? 21.859 18.578 4.188 1 94.38 397 ASP B C 1
ATOM 6672 O O . ASP B 1 397 ? 21.5 18.141 3.088 1 94.38 397 ASP B O 1
ATOM 6676 N N . THR B 1 398 ? 21.203 18.5 5.258 1 92.44 398 THR B N 1
ATOM 6677 C CA . THR B 1 398 ? 19.875 17.922 5.234 1 92.44 398 THR B CA 1
ATOM 6678 C C . THR B 1 398 ? 18.953 18.719 4.316 1 92.44 398 THR B C 1
ATOM 6680 O O . THR B 1 398 ? 18.219 18.125 3.508 1 92.44 398 THR B O 1
ATOM 6683 N N . LEU B 1 399 ? 19.016 20.016 4.457 1 95.56 399 LEU B N 1
ATOM 6684 C CA . LEU B 1 399 ? 18.172 20.859 3.613 1 95.56 399 LEU B CA 1
ATOM 6685 C C . LEU B 1 399 ? 18.547 20.703 2.143 1 95.56 399 LEU B C 1
ATOM 6687 O O . LEU B 1 399 ? 17.656 20.625 1.279 1 95.56 399 LEU B O 1
ATOM 6691 N N . ALA B 1 400 ? 19.781 20.672 1.867 1 94.69 400 ALA B N 1
ATOM 6692 C CA . ALA B 1 400 ? 20.25 20.453 0.499 1 94.69 400 ALA B CA 1
ATOM 6693 C C . ALA B 1 400 ? 19.734 19.125 -0.045 1 94.69 400 ALA B C 1
ATOM 6695 O O . ALA B 1 400 ? 19.438 19.016 -1.235 1 94.69 400 ALA B O 1
ATOM 6696 N N . GLY B 1 401 ? 19.656 18.188 0.813 1 92.06 401 GLY B N 1
ATOM 6697 C CA . GLY B 1 401 ? 19.141 16.875 0.43 1 92.06 401 GLY B CA 1
ATOM 6698 C C . GLY B 1 401 ? 17.656 16.891 0.124 1 92.06 401 GLY B C 1
ATOM 6699 O O . GLY B 1 401 ? 17.172 16.062 -0.658 1 92.06 401 GLY B O 1
ATOM 6700 N N . TYR B 1 402 ? 16.969 17.781 0.759 1 93.31 402 TYR B N 1
ATOM 6701 C CA . TYR B 1 402 ? 15.531 17.891 0.506 1 93.31 402 TYR B CA 1
ATOM 6702 C C . TYR B 1 402 ? 15.258 18.375 -0.911 1 93.31 402 TYR B C 1
ATOM 6704 O O . TYR B 1 402 ? 14.242 18.031 -1.513 1 93.31 402 TYR B O 1
ATOM 6712 N N . PHE B 1 403 ? 16.156 19.172 -1.41 1 93.56 403 PHE B N 1
ATOM 6713 C CA . PHE B 1 403 ? 15.984 19.797 -2.719 1 93.56 403 PHE B CA 1
ATOM 6714 C C . PHE B 1 403 ? 17.266 19.672 -3.547 1 93.56 403 PHE B C 1
ATOM 6716 O O . PHE B 1 403 ? 17.844 20.688 -3.934 1 93.56 403 PHE B O 1
ATOM 6723 N N . PRO B 1 404 ? 17.609 18.547 -3.947 1 90.75 404 PRO B N 1
ATOM 6724 C CA . PRO B 1 404 ? 18.938 18.281 -4.52 1 90.75 404 PRO B CA 1
ATOM 6725 C C . PRO B 1 404 ? 19.125 18.938 -5.883 1 90.75 404 PRO B C 1
ATOM 6727 O O . PRO B 1 404 ? 20.266 19.234 -6.277 1 90.75 404 PRO B O 1
ATOM 6730 N N . ASP B 1 405 ? 18.141 19.234 -6.609 1 91.19 405 ASP B N 1
ATOM 6731 C CA . ASP B 1 405 ? 18.281 19.734 -7.977 1 91.19 405 ASP B CA 1
ATOM 6732 C C . ASP B 1 405 ? 18.141 21.25 -8.031 1 91.19 405 ASP B C 1
ATOM 6734 O O . ASP B 1 405 ? 17.984 21.828 -9.117 1 91.19 405 ASP B O 1
ATOM 6738 N N . GLU B 1 406 ? 18.172 21.875 -6.863 1 93.94 406 GLU B N 1
ATOM 6739 C CA . GLU B 1 406 ? 17.969 23.328 -6.84 1 93.94 406 GLU B CA 1
ATOM 6740 C C . GLU B 1 406 ? 19.172 24.031 -6.223 1 93.94 406 GLU B C 1
ATOM 6742 O O . GLU B 1 406 ? 19.859 23.469 -5.375 1 93.94 406 GLU B O 1
ATOM 6747 N N . ASP B 1 407 ? 19.422 25.25 -6.738 1 96.06 407 ASP B N 1
ATOM 6748 C CA . ASP B 1 407 ? 20.453 26.109 -6.137 1 96.06 407 ASP B CA 1
ATOM 6749 C C . ASP B 1 407 ? 19.891 26.891 -4.953 1 96.06 407 ASP B C 1
ATOM 6751 O O . ASP B 1 407 ? 19.344 27.984 -5.129 1 96.06 407 ASP B O 1
ATOM 6755 N N . LEU B 1 408 ? 20.141 26.406 -3.781 1 96.44 408 LEU B N 1
ATOM 6756 C CA . LEU B 1 408 ? 19.531 26.938 -2.564 1 96.44 408 LEU B CA 1
ATOM 6757 C C . LEU B 1 408 ? 20.141 28.266 -2.176 1 96.44 408 LEU B C 1
ATOM 6759 O O . LEU B 1 408 ? 19.641 28.938 -1.269 1 96.44 408 LEU B O 1
ATOM 6763 N N . GLU B 1 409 ? 21.188 28.719 -2.918 1 96.31 409 GLU B N 1
ATOM 6764 C CA . GLU B 1 409 ? 21.734 30.047 -2.703 1 96.31 409 GLU B CA 1
ATOM 6765 C C . GLU B 1 409 ? 20.828 31.125 -3.305 1 96.31 409 GLU B C 1
ATOM 6767 O O . GLU B 1 409 ? 20.891 32.281 -2.908 1 96.31 409 GLU B O 1
ATOM 6772 N N . ILE B 1 410 ? 19.953 30.688 -4.242 1 95.06 410 ILE B N 1
ATOM 6773 C CA . ILE B 1 410 ? 19.172 31.672 -4.977 1 95.06 410 ILE B CA 1
ATOM 6774 C C . ILE B 1 410 ? 17.688 31.438 -4.734 1 95.06 410 ILE B C 1
ATOM 6776 O O . ILE B 1 410 ? 16.891 32.375 -4.758 1 95.06 410 ILE B O 1
ATOM 6780 N N . VAL B 1 411 ? 17.266 30.172 -4.492 1 94.88 411 VAL B N 1
ATOM 6781 C CA . VAL B 1 411 ? 15.852 29.844 -4.301 1 94.88 411 VAL B CA 1
ATOM 6782 C C . VAL B 1 411 ? 15.352 30.438 -2.986 1 94.88 411 VAL B C 1
ATOM 6784 O O . VAL B 1 411 ? 16.094 30.5 -2.006 1 94.88 411 VAL B O 1
ATOM 6787 N N . THR B 1 412 ? 14.008 30.891 -2.98 1 94.81 412 THR B N 1
ATOM 6788 C CA . THR B 1 412 ? 13.578 31.688 -1.839 1 94.81 412 THR B CA 1
ATOM 6789 C C . THR B 1 412 ? 12.211 31.219 -1.341 1 94.81 412 THR B C 1
ATOM 6791 O O . THR B 1 412 ? 11.492 31.984 -0.703 1 94.81 412 THR B O 1
ATOM 6794 N N . HIS B 1 413 ? 11.773 29.969 -1.626 1 92.56 413 HIS B N 1
ATOM 6795 C CA . HIS B 1 413 ? 10.367 29.703 -1.353 1 92.56 413 HIS B CA 1
ATOM 6796 C C . HIS B 1 413 ? 10.203 28.391 -0.586 1 92.56 413 HIS B C 1
ATOM 6798 O O . HIS B 1 413 ? 9.078 28 -0.246 1 92.56 413 HIS B O 1
ATOM 6804 N N . HIS B 1 414 ? 11.242 27.672 -0.182 1 94 414 HIS B N 1
ATOM 6805 C CA . HIS B 1 414 ? 11.102 26.344 0.41 1 94 414 HIS B CA 1
ATOM 6806 C C . HIS B 1 414 ? 10.914 26.438 1.921 1 94 414 HIS B C 1
ATOM 6808 O O . HIS B 1 414 ? 9.984 25.828 2.471 1 94 414 HIS B O 1
ATOM 6814 N N . GLN B 1 415 ? 11.828 27.125 2.605 1 95.75 415 GLN B N 1
ATOM 6815 C CA . GLN B 1 415 ? 11.617 27.422 4.023 1 95.75 415 GLN B CA 1
ATOM 6816 C C . GLN B 1 415 ? 10.656 28.578 4.215 1 95.75 415 GLN B C 1
ATOM 6818 O O . GLN B 1 415 ? 11.086 29.734 4.285 1 95.75 415 GLN B O 1
ATOM 6823 N N . ALA B 1 416 ? 9.391 28.234 4.352 1 94.19 416 ALA B N 1
ATOM 6824 C CA . ALA B 1 416 ? 8.352 29.25 4.242 1 94.19 416 ALA B CA 1
ATOM 6825 C C . ALA B 1 416 ? 8.195 30.016 5.551 1 94.19 416 ALA B C 1
ATOM 6827 O O . ALA B 1 416 ? 8.133 31.25 5.551 1 94.19 416 ALA B O 1
ATOM 6828 N N . PHE B 1 417 ? 8.094 29.188 6.66 1 94.94 417 PHE B N 1
ATOM 6829 C CA . PHE B 1 417 ? 7.926 29.781 7.984 1 94.94 417 PHE B CA 1
ATOM 6830 C C . PHE B 1 417 ? 8.766 29.031 9.016 1 94.94 417 PHE B C 1
ATOM 6832 O O . PHE B 1 417 ? 9.062 27.844 8.844 1 94.94 417 PHE B O 1
ATOM 6839 N N . LEU B 1 418 ? 9.109 29.781 9.969 1 98.06 418 LEU B N 1
ATOM 6840 C CA . LEU B 1 418 ? 9.719 29.219 11.172 1 98.06 418 LEU B CA 1
ATOM 6841 C C . LEU B 1 418 ? 8.914 29.594 12.414 1 98.06 418 LEU B C 1
ATOM 6843 O O . LEU B 1 418 ? 8.75 30.766 12.719 1 98.06 418 LEU B O 1
ATOM 6847 N N . SER B 1 419 ? 8.391 28.609 13.023 1 98.25 419 SER B N 1
ATOM 6848 C CA . SER B 1 419 ? 7.695 28.906 14.273 1 98.25 419 SER B CA 1
ATOM 6849 C C . SER B 1 419 ? 8.625 28.75 15.477 1 98.25 419 SER B C 1
ATOM 6851 O O . SER B 1 419 ? 9.586 27.969 15.43 1 98.25 419 SER B O 1
ATOM 6853 N N . PHE B 1 420 ? 8.352 29.5 16.516 1 98.25 420 PHE B N 1
ATOM 6854 C CA . PHE B 1 420 ? 9.156 29.5 17.734 1 98.25 420 PHE B CA 1
ATOM 6855 C C . PHE B 1 420 ? 8.273 29.656 18.969 1 98.25 420 PHE B C 1
ATOM 6857 O O . PHE B 1 420 ? 7.43 30.547 19.031 1 98.25 420 PHE B O 1
ATOM 6864 N N . SER B 1 421 ? 8.406 28.812 19.859 1 97.69 421 SER B N 1
ATOM 6865 C CA . SER B 1 421 ? 7.852 28.922 21.203 1 97.69 421 SER B CA 1
ATOM 6866 C C . SER B 1 421 ? 8.867 28.469 22.25 1 97.69 421 SER B C 1
ATOM 6868 O O . SER B 1 421 ? 9.898 27.891 21.922 1 97.69 421 SER B O 1
ATOM 6870 N N . TYR B 1 422 ? 8.602 28.844 23.5 1 97.19 422 TYR B N 1
ATOM 6871 C CA . TYR B 1 422 ? 9.555 28.547 24.562 1 97.19 422 TYR B CA 1
ATOM 6872 C C . TYR B 1 422 ? 8.836 28.156 25.844 1 97.19 422 TYR B C 1
ATOM 6874 O O . TYR B 1 422 ? 7.816 28.766 26.203 1 97.19 422 TYR B O 1
ATOM 6882 N N . SER B 1 423 ? 9.273 27.172 26.469 1 94.06 423 SER B N 1
ATOM 6883 C CA . SER B 1 423 ? 8.867 26.781 27.812 1 94.06 423 SER B CA 1
ATOM 6884 C C . SER B 1 423 ? 10.062 26.312 28.625 1 94.06 423 SER B C 1
ATOM 6886 O O . SER B 1 423 ? 11.102 25.953 28.062 1 94.06 423 SER B O 1
ATOM 6888 N N . ALA B 1 424 ? 9.852 26.359 29.906 1 91.44 424 ALA B N 1
ATOM 6889 C CA . ALA B 1 424 ? 10.914 25.891 30.797 1 91.44 424 ALA B CA 1
ATOM 6890 C C . ALA B 1 424 ? 11.195 24.406 30.562 1 91.44 424 ALA B C 1
ATOM 6892 O O . ALA B 1 424 ? 12.336 23.969 30.672 1 91.44 424 ALA B O 1
ATOM 6893 N N . LYS B 1 425 ? 10.227 23.75 30.266 1 88.31 425 LYS B N 1
ATOM 6894 C CA . LYS B 1 425 ? 10.305 22.297 30.109 1 88.31 425 LYS B CA 1
ATOM 6895 C C . LYS B 1 425 ? 10.977 21.922 28.797 1 88.31 425 LYS B C 1
ATOM 6897 O O . LYS B 1 425 ? 11.859 21.062 28.766 1 88.31 425 LYS B O 1
ATOM 6902 N N . THR B 1 426 ? 10.633 22.547 27.734 1 88.56 426 THR B N 1
ATOM 6903 C CA . THR B 1 426 ? 11.055 22.094 26.406 1 88.56 426 THR B CA 1
ATOM 6904 C C . THR B 1 426 ? 12.195 22.953 25.891 1 88.56 426 THR B C 1
ATOM 6906 O O . THR B 1 426 ? 12.914 22.547 24.969 1 88.56 426 THR B O 1
ATOM 6909 N N . GLY B 1 427 ? 12.406 24.094 26.531 1 92.75 427 GLY B N 1
ATOM 6910 C CA . GLY B 1 427 ? 13.258 25.062 25.875 1 92.75 427 GLY B CA 1
ATOM 6911 C C . GLY B 1 427 ? 12.688 25.562 24.547 1 92.75 427 GLY B C 1
ATOM 6912 O O . GLY B 1 427 ? 11.469 25.688 24.406 1 92.75 427 GLY B O 1
ATOM 6913 N N . PRO B 1 428 ? 13.578 25.875 23.625 1 95.62 428 PRO B N 1
ATOM 6914 C CA . PRO B 1 428 ? 13.086 26.266 22.312 1 95.62 428 PRO B CA 1
ATOM 6915 C C . PRO B 1 428 ? 12.336 25.141 21.609 1 95.62 428 PRO B C 1
ATOM 6917 O O . PRO B 1 428 ? 12.766 23.984 21.641 1 95.62 428 PRO B O 1
ATOM 6920 N N . TYR B 1 429 ? 11.258 25.438 21.156 1 96.62 429 TYR B N 1
ATOM 6921 C CA . TYR B 1 429 ? 10.398 24.594 20.344 1 96.62 429 TYR B CA 1
ATOM 6922 C C . TYR B 1 429 ? 10.141 25.203 18.969 1 96.62 429 TYR B C 1
ATOM 6924 O O . TYR B 1 429 ? 9.422 26.203 18.859 1 96.62 429 TYR B O 1
ATOM 6932 N N . MET B 1 430 ? 10.766 24.594 17.938 1 97 430 MET B N 1
ATOM 6933 C CA . MET B 1 430 ? 10.797 25.266 16.641 1 97 430 MET B CA 1
ATOM 6934 C C . MET B 1 430 ? 10.289 24.328 15.539 1 97 430 MET B C 1
ATOM 6936 O O . MET B 1 430 ? 10.516 23.125 15.594 1 97 430 MET B O 1
ATOM 6940 N N . THR B 1 431 ? 9.586 24.875 14.586 1 97.5 431 THR B N 1
ATOM 6941 C CA . THR B 1 431 ? 9.109 24.109 13.438 1 97.5 431 THR B CA 1
ATOM 6942 C C . THR B 1 431 ? 9.375 24.875 12.141 1 97.5 431 THR B C 1
ATOM 6944 O O . THR B 1 431 ? 9.117 26.078 12.055 1 97.5 431 THR B O 1
ATOM 6947 N N . ILE B 1 432 ? 9.945 24.219 11.195 1 97.06 432 ILE B N 1
ATOM 6948 C CA . ILE B 1 432 ? 10.07 24.766 9.852 1 97.06 432 ILE B CA 1
ATOM 6949 C C . ILE B 1 432 ? 8.977 24.203 8.953 1 97.06 432 ILE B C 1
ATOM 6951 O O . ILE B 1 432 ? 8.711 23 8.969 1 97.06 432 ILE B O 1
ATOM 6955 N N . TYR B 1 433 ? 8.297 25.031 8.258 1 96.19 433 TYR B N 1
ATOM 6956 C CA . TYR B 1 433 ? 7.273 24.656 7.293 1 96.19 433 TYR B CA 1
ATOM 6957 C C . TYR B 1 433 ? 7.801 24.75 5.867 1 96.19 433 TYR B C 1
ATOM 6959 O O . TYR B 1 433 ? 8.359 25.766 5.469 1 96.19 433 TYR B O 1
ATOM 6967 N N . TYR B 1 434 ? 7.613 23.703 5.141 1 94.5 434 TYR B N 1
ATOM 6968 C CA . TYR B 1 434 ? 8.234 23.625 3.822 1 94.5 434 TYR B CA 1
ATOM 6969 C C . TYR B 1 434 ? 7.191 23.75 2.721 1 94.5 434 TYR B C 1
ATOM 6971 O O . TYR B 1 434 ? 6.082 23.234 2.838 1 94.5 434 TYR B O 1
ATOM 6979 N N . HIS B 1 435 ? 7.645 24.531 1.706 1 90.31 435 HIS B N 1
ATOM 6980 C CA . HIS B 1 435 ? 6.867 24.672 0.479 1 90.31 435 HIS B CA 1
ATOM 6981 C C . HIS B 1 435 ? 7.605 24.062 -0.711 1 90.31 435 HIS B C 1
ATOM 6983 O O . HIS B 1 435 ? 8.836 24.031 -0.729 1 90.31 435 HIS B O 1
#

Solvent-accessible surface area (backbone atoms only — not comparable to full-atom values): 45898 Å² total; per-residue (Å²): 131,82,79,77,75,79,78,76,75,76,72,75,70,69,74,74,70,73,77,78,86,43,64,59,60,38,47,62,54,52,62,82,61,95,45,72,34,42,42,46,52,48,69,68,45,41,59,44,53,46,50,48,38,68,69,20,70,54,46,51,74,60,34,43,45,36,52,53,49,34,41,61,71,65,43,42,81,31,36,31,69,53,70,45,92,92,50,91,60,64,60,38,84,76,15,46,76,40,36,45,31,45,30,42,37,44,39,70,93,37,37,38,46,32,37,35,32,32,40,34,38,64,36,31,49,72,40,75,79,28,56,47,40,70,62,38,53,58,53,50,52,52,50,38,45,74,44,66,50,66,63,31,64,63,58,48,52,52,48,44,66,63,35,42,71,50,73,67,54,49,50,53,47,56,75,74,41,68,63,92,73,51,59,71,48,67,32,54,35,41,32,43,41,43,58,54,84,43,66,45,47,31,43,34,41,29,27,58,68,42,19,56,75,69,63,37,25,37,51,57,50,51,52,49,38,53,52,66,69,36,80,84,51,43,46,48,52,20,49,51,53,50,48,58,45,43,65,72,60,26,49,84,39,51,81,47,48,82,75,45,54,29,42,48,59,36,37,36,33,43,32,44,59,68,77,75,20,40,40,31,44,29,35,38,29,27,54,31,44,71,68,51,45,53,38,63,66,14,55,74,59,73,53,64,50,69,57,58,49,52,35,48,53,56,48,49,52,51,49,64,68,68,60,63,82,66,47,76,38,66,83,83,66,62,52,62,49,84,83,43,59,72,52,67,43,35,38,33,34,40,36,38,41,55,68,30,62,60,57,46,59,32,41,32,46,51,34,34,39,39,41,39,42,65,51,35,52,51,48,17,55,48,27,47,71,63,66,30,49,70,58,16,74,40,37,50,60,50,53,45,62,60,43,69,91,54,63,41,77,70,41,26,41,37,60,32,34,39,34,45,31,54,42,87,87,58,36,58,38,34,32,42,32,43,68,135,81,79,76,72,78,77,78,76,77,75,74,70,70,73,74,70,73,78,77,88,45,64,57,60,38,48,62,53,50,62,81,62,94,45,72,35,43,42,47,51,48,69,68,46,40,59,42,53,45,50,49,39,67,69,22,69,53,45,52,74,59,34,43,44,35,53,54,48,34,41,60,72,66,44,40,80,32,35,32,69,53,69,46,93,92,50,91,60,64,60,37,83,76,14,48,75,41,38,43,30,46,29,42,36,43,39,71,92,37,38,39,45,33,37,35,32,33,40,34,39,64,36,31,48,71,39,75,78,28,56,48,41,69,62,37,53,58,53,49,54,51,51,38,43,74,43,65,51,65,64,30,64,65,59,49,52,51,49,44,66,63,34,43,71,50,74,67,55,48,50,54,47,55,75,75,40,67,64,90,72,51,59,71,48,66,32,54,36,41,31,40,41,43,58,54,85,44,65,44,47,30,41,33,43,29,26,57,68,42,19,58,72,68,64,39,25,37,50,56,50,53,53,49,38,53,53,67,70,37,81,83,51,43,47,48,51,20,50,51,54,49,47,57,45,44,64,74,61,24,49,85,40,50,82,48,46,81,73,45,55,30,42,48,58,35,37,34,32,43,31,44,59,68,78,77,20,42,40,30,44,30,36,37,29,27,53,31,44,69,68,50,46,53,39,61,65,14,54,74,60,74,52,64,50,69,57,58,48,51,35,48,54,54,49,49,52,50,49,64,67,68,60,63,84,65,49,77,38,66,83,82,67,62,51,60,50,84,82,44,58,71,52,65,43,33,34,34,34,39,35,38,42,56,67,33,62,59,56,46,60,33,43,33,45,50,33,34,39,40,40,39,42,65,52,34,52,51,48,15,54,48,27,47,73,62,66,29,51,68,56,16,73,41,37,49,60,50,54,45,62,61,44,71,92,54,64,42,75,68,43,25,39,38,60,32,33,38,34,43,31,54,42,86,85,58,37,59,38,34,33,43,32,41,68

Foldseek 3Di:
DPPPDPPPPCCPVVPPPPDDDFLLNVCVVPDDDPDPQLVCCSVPPLLLLRLLQVQWPFEDSVLSNLVSVCCSPQVSVQFEGWDDPPDQDAFAQLFDTGFKWKKWKDFLVTIWIKMKGQRAYPCCRVCNNPVLRLPSVVVNVVSCVVVPADFAVVLVVLLCVLAPDDPVLVVVCVVPDDSNQAQHSYAKMWMWTDGHNHIWIKIKGWRVSVCVSVFFARLVSQLVSVVRSCPPCQCVQASVLLVVLCPVQADGGPVQRVVGQKGWTIKMWTRHPQQFMKIKIKMWGQFDDLVVVVCVLCSNVVNDDPFSVVQSVLVVVLCVLLVQDGGGADDDRGGDDWPDAQRGTKMKMFMDHGNDNHTFMKIKDFQARPQQQSNQLSVLVSCCVFNNPVCSVCRNVSVCSSPVVDDSRPTGPFQGIKMWGADPVTGIMIMTMTD/DPPPPPPPPCCPVVPPPPDDDFLLNVCVVPDDDPDPQLVCCSVPPLLLLRLLQVQWPFEDSVLSNLVSVCCSPQVSVQFEGWDDPPDQDAFAQLFDTGFKWKKWKDFLVTIWIKMKGQGAYPCCRVVNPPVLRLPSVVVNVVSCVVVPADFAVVLVVLLCVLAPDDPVLVVVCVVPDDSNQAQHSYAKMWMWTDGHNHIWIKIKGWRVSVCVSVFFARLVSQLVSVVRSCPPCQCVQASVLLVVLCPVQADGGPVQRVVGQKGWTIKMWTRHPQQFMKIKIKMWGQFDDLVVVVCVLCSNVVNDDPFSVVQSVLVVVLCVLLVQDGGGADPDRGGDDWPDAQRGTKMKMFMDHGNDNHTFMKIKDFQARPQQQSNQLSVLVSCCVFNNPVCSVCRNVSVCSSPVVDDSRPTGPFQGIKMWGADPVTGIMIMTMTD

Nearest PDB structures (foldseek):
  4e0t-assembly1_A  TM=9.368E-01  e=1.839E-40  Aspergillus fumigatus
  7y3v-assembly3_C  TM=9.185E-01  e=6.563E-40  Aspergillus fumigatus
  7xvj-assembly2_B  TM=9.149E-01  e=2.786E-39  Aspergillus fumigatus
  4e0t-assembly1_B  TM=9.241E-01  e=8.359E-39  Aspergillus fumigatus
  6vya-assembly2_W  TM=9.212E-01  e=4.198E-33  Aspergillus sp. MF297-2

Sequence (870 aa):
MAIIEPQMENQNTIPIYAREETPYDTLSKVLTFSNIDQEEYWRRIAPLLGKLLQQGSNYTIHQQYQHLCFYALHVIPLLGPFPVEGRSSYNCPLGGVGAIEPSQNFQKSGTSLRYTFEPTSTGAISGRSDPFNRFMIDDALSRFRQAGVRFNPHLYEALKKEVLLTDEEAEAICQHHDVPKMEFRAQACIAVDLDGGNMSVKLYVYPMLKATLLNIPNWELCLNAIRHVDGEGQFTSATAALETYLRTQCPTTVREQTSATTQVSYIACDLVDLQRARFKVYLFDLHVSFERIITHWTMGGRLNDEVTMSGLGILRELWDELKIPEGRRKPIERPPKPGDGPTMPLFFNYEMKAGDRLPKVKAYLPLVGMPEMPIARKLAAFFQRYGFPVEGRQYVDTLAGYFPDEDLEIVTHHQAFLSFSYSAKTGPYMTIYYHMAIIEPQMENQNTIPIYAREETPYDTLSKVLTFSNIDQEEYWRRIAPLLGKLLQQGSNYTIHQQYQHLCFYALHVIPLLGPFPVEGRSSYNCPLGGVGAIEPSQNFQKSGTSLRYTFEPTSTGAISGRSDPFNRFMIDDALSRFRQAGVRFNPHLYEALKKEVLLTDEEAEAICQHHDVPKMEFRAQACIAVDLDGGNMSVKLYVYPMLKATLLNIPNWELCLNAIRHVDGEGQFTSATAALETYLRTQCPTTVREQTSATTQVSYIACDLVDLQRARFKVYLFDLHVSFERIITHWTMGGRLNDEVTMSGLGILRELWDELKIPEGRRKPIERPPKPGDGPTMPLFFNYEMKAGDRLPKVKAYLPLVGMPEMPIARKLAAFFQRYGFPVEGRQYVDTLAGYFPDEDLEIVTHHQAFLSFSYSAKTGPYMTIYYH

Organism: Aspergillus nanangensis (NCBI:txid2582783)